Protein 4M0E (pdb70)

Solvent-accessible surface area: 37815 Å² total; per-residue (Å²): 186,39,78,48,20,71,7,90,8,173,15,13,123,1,88,4,61,124,25,179,16,86,47,26,61,0,0,0,2,12,4,0,9,4,3,21,37,4,75,38,109,72,11,2,54,56,20,81,91,66,105,108,44,112,35,60,33,69,0,38,75,38,70,12,0,1,44,4,61,63,26,90,66,36,112,68,30,108,1,5,69,38,48,13,29,53,100,130,43,22,18,42,1,2,30,0,3,0,2,2,2,60,84,56,16,146,76,102,14,26,0,0,0,0,0,0,4,24,5,0,44,15,3,0,4,3,5,90,10,4,29,0,58,10,0,0,56,38,14,140,0,0,0,0,0,0,4,0,4,0,3,0,7,0,3,2,1,0,9,84,14,209,37,0,35,5,5,2,0,0,44,0,0,29,21,0,0,64,26,0,56,89,9,0,67,38,0,8,2,28,36,110,19,0,1,0,0,0,7,10,0,0,0,0,0,0,0,0,0,13,19,0,111,82,0,71,67,26,14,70,20,0,0,1,0,0,0,1,0,9,2,52,4,0,32,16,43,88,57,50,6,88,91,22,0,63,55,0,1,129,58,13,46,7,80,154,127,36,72,107,19,0,50,10,0,57,96,61,86,11,70,45,0,5,85,55,6,80,120,0,26,61,54,158,23,5,8,36,18,8,9,2,0,0,28,42,46,123,12,0,79,66,58,0,75,36,32,2,74,88,21,112,20,140,56,4,23,0,0,0,1,6,3,97,37,5,1,2,38,17,0,11,73,43,7,47,40,21,26,36,103,85,99,3,99,2,53,32,73,57,0,75,48,1,0,88,25,0,1,6,114,28,59,100,31,0,5,72,3,0,14,11,57,22,4,55,34,47,65,43,114,46,54,41,110,6,25,74,14,0,13,46,0,0,2,2,22,0,0,7,0,8,1,12,57,3,0,12,85,2,20,68,29,23,9,93,0,5,0,1,15,0,30,19,61,4,68,57,26,49,3,30,144,25,0,18,4,0,14,3,6,1,0,10,0,0,0,0,7,0,29,33,92,95,95,126,24,59,75,110,2,65,109,3,0,90,59,0,0,92,20,1,0,14,0,1,88,86,0,46,0,32,67,111,210,148,54,71,58,2,30,53,10,62,54,52,44,20,54,24,0,1,0,28,64,110,93,13,64,55,67,87,9,10,95,14,81,12,7,4,4,17,34,134,6,6,61,89,5,90,101,109,168,56,81,47,26,60,8,90,8,175,16,14,125,0,64,4,45,121,23,166,15,77,51,23,45,0,1,0,0,13,6,0,10,5,3,31,38,4,76,42,108,90,12,2,46,61,21,64,76,66,111,96,48,114,34,45,39,82,0,48,84,33,67,11,0,2,41,4,60,62,27,92,67,35,109,68,32,104,1,5,65,39,46,14,31,54,98,127,48,21,23,41,0,2,28,0,2,0,2,0,7,46,95,55,29,147,74,99,14,27,0,0,0,0,0,0,3,26,4,0,41,14,4,0,4,3,5,89,10,4,25,0,63,10,0,0,37,40,14,131,0,0,0,0,0,0,4,0,5,0,3,1,7,0,3,3,0,0,18,82,13,207,51,0,34,5,6,2,0,0,44,0,0,29,23,0,1,66,27,0,56,89,7,0,64,38,0,10,2,28,38,110,17,0,0,0,0,0,7,8,0,0,0,0,0,0,0,0,0,11,17,1,110,80,0,72,66,26,14,70,19,0,0,0,0,0,0,1,0,25,3,53,4,0,31,16,39,100,56,53,6,80,92,21,0,20,60,0,0,96,68,13,34,0,34,113,95,31,90,14,66,85,31,79,112,1,0,49,20,0,48,96,60,85,12,74,49,0,5,83,51,7,84,109,0,28,59,54,156,23,4,6,35,18,9,8,3,0,0,22,38,46,120,11,0,79,68,60,3,80,33,32,2,50,88,20,113,17,140,56,4,23,0,0,1,1,6,2,94,36,5,1,2,37,15,1,11,73,43,6,50,38,22,26,36,103,87,94,4,99,1,50,33,74,56,0,72,48,0,0,90,24,1,1,8,114,27,57,100,31,0,6,70,0,0,17,10,62,26,4,54,35,51,67,44,114,46,53,39,110,6,22,76,13,0,11,47,0,0,2,2,23,0,0,7,0,9,0,11,37,3,1,12,86,2,22,71,36,24,10,94,1,4,0,0,17,0,30,19,61,4,72,61,24,47,3,28,144,25,0,18,4,0,12,3,6,1,0,10,0,1,0,0,7,0,33,30,98,94,85,126,20,63,74,110,1,70,105,2,0,82,58,0,0,92,23,1,0,5,0,0,83,68,0,41,0,23,61,143,119,204,41,71,88,3,30,57,9,64,54,51,42,21,56,25,0,1,0,30,62,117,91,15,68,67,68,89,8,10,98,14,90,27,7,4,0,17,34,134,5,6,62,96,4,89,105,102

Secondary structure (DSSP, 8-state):
--GGGEEEETTEEEE-EEE--TT--EEEEEEEE-B----GGGTTSPPPBPPP-SSEEE-BS--PEES-----SSTT-HHHHTTS--S-EES---EEEEEEESS--SSPEEEEEEE--STTT---TT-GGG-THHHHHHH--EEEEE----HHHHH---TT-SS--S-HHHHHHHHHHHHHHHHGGGGTEEEEEEEEEEETHHHHHHHHHHTSHHHHTT-SEEEEES--TTSTTT-EEHHHHHHHHHHHHHHTT----HHHHHHHHHHS-HHHHHHHGGGGSSS--SS--SS--EESSSSSSS-HHHHHHH---TT-EEEEEEETBTTHHHHTTTSTT--TTS-----HHHHHHHHHHHSTT--HHHHHHHHHHH--TTSTT-HHHHHHHHHHHHHIIIIIHHHHHHHHHHHHTT-EEEEEEE-PPPTT--S-GGG-SBTTTTHHHHTTGGG-TTS---HHHHHHHHHHHHHHHHHHHHS--PPSP-----PPB-TTT-EEEEESSSPPEEEE-SSHHHHHIIIIIHHHHHH-/--GGGEEEETTEEEE-EEEP-TT--EEEEEEEE-B----GGGTTSPPPBPPP-SSEEE-BS--PEES-----SSTT-HHHHTTS--S-EES---EEEEEEESSPPSS-EEEEEEE--STTT---TT-GGG-THHHHHHH--EEEEE----HHHHH---TT-SSS-S-HHHHHHHHHHHHHHHHGGGGTEEEEEEEEEEETHHHHHHHHHHTSHHHHTT-SEEEEES--TTSTTT-EEHHHHHHHHHHHHHHTT-STTSSS--HHHHHHHHTTS-HHHHHHHGGGGSSS--SS--SS--EE-SSSSSS-HHHHHHH---TT-EEEEEEETBTTHHHHTTTSTT--TTS-----HHHHHHHHHHHSTT--HHHHHHHHHHH--TTSTT-HHHHHHHHHHHHHIIIIIHHHHHHHHHHHHTT-EEEEEEE-PPPTT--S-GGG-SBTTTTHHHHTTGGG-TTS---HHHHHHHHHHHHHHHHHHHHS--S----SPP-PPB-TTT-EEEEESSSPPEEEE-SSHHHHHIIIIIHHHHHH-

B-factor: mean 28.61, std 13.62, range [10.46, 125.75]

Radius of gyration: 37.81 Å; Cα contacts (8 Å, |Δi|>4): 2576; chains: 2; bounding box: 56×80×126 Å

CATH classification: 3.40.50.1820

Nearest PDB structures (foldseek):
  4m0e-assembly1_A  TM=1.002E+00  e=0.000E+00  Homo sapiens
  6ntl-assembly1_B-2  TM=1.000E+00  e=0.000E+00  Homo sapiens
  6nto-assembly1_B-2  TM=1.001E+00  e=0.000E+00  Homo sapiens
  6cqt-assembly1_A  TM=9.991E-01  e=0.000E+00  Homo sapiens
  6cqy-assembly1_B-2  TM=9.995E-01  e=0.000E+00  Homo sapiens

GO terms:
  GO:0031594 neuromuscular junction (C, IDA)
  GO:0002076 osteoblast development (P, IEP)
  GO:0005518 collagen binding (F, IDA)
  GO:0005576 extracellular region (C, IDA)
  GO:0045202 synapse (C, IDA)
  GO:0048471 perinuclear region of cytoplasm (C, IDA)
  GO:0005794 Golgi apparatus (C, IDA)
  GO:0016020 membrane (C, IDA)
  GO:0016787 hydrolase activity (F, IDA)
  GO:0017171 serine hydrolase activity (F, IDA)
  GO:0042166 acetylcholine binding (F, IDA)
  GO:0003990 acetylcholinesterase activity (F, IDA)
  GO:0004104 cholinesterase activity (F, IDA)
  GO:0006581 acetylcholine catabolic process (P, IDA)
  GO:0007155 cell adhesion (P, IDA)
  GO:0032223 negative regulation of synaptic transmission, cholinergic (P, IC)
  GO:0042803 protein homodimerization activity (F, IPI)
  GO:0005886 plasma membrane (C, TAS)
  GO:0003990 acetylcholinesterase activity (F, TAS)
  GO:0006581 acetylcholine catabolic process (P, TAS)

Organism: Homo sapiens (NCBI:txid9606)

Sequence (1069 aa):
EDAELLVTVRGGRLRRGIRLKTPGGPVSAFLGIPFAEPPMGPRRFLPPEPKQQPWSGVVDATTFQSVCYQYVDTLYPGFEGTEMWNPNRELSEDCLYLNVWTTPYPRPTSPTPVLVWIYGGGFYSGASSLDVYDGRFLVQAERTVLLVSMNYRVGAFGFLALPGSREAPGNVGLLDQRLALQWVQENVAAFGGDPTSVTLFGESAGAASVGMHLLSPPSRGLFHRAVLQSGAPNGPWATVGMGEARRRATQQLAHHLVGCPPNDTELVACLRTRPAQVLVNHEWHVLPQESVFRFSFVPVVDGDFLSDTPEEALINAGDFHGLQVVLVGVVKDEGSYFLVYGAPGFSKDNESLISRAEFLAGVRVGVPQVSDLAAEAVVLHHYTDWLHPEDPARLREALSDVVGDHNVVCPVAQLLAGRLAAQGARVYAYVVFEHRASTLSWPLWMGVPHGYEIEFIFGIPLDPSRNYTAEEKIFAQRLMRYWANFARTGDPNEPRDAPQWPPYTAGAQQYVSSLDLRPLEVRRGLRAQACAFWNRFLPKLLSAEDAELLVTVRGGRLRGIRLKTPGGPVVSAFLGIPFAEPPMGPRRFLPPEPKQPWSGVVDATTFQSVCYQYVDTLYPGFEGTEMWNPNRELSEDCLYLNVWTPYPRPTSPTPVLVWIYGGGFYSGASSLDVYDGRFLVQAERTVLVSMNYRVGAFGFLALPGSREAPGNVGLLDQRLALQWVQENVAAFGGDPTSVTLFGESAGAASVGMHLLSPPSRGLFHHRAVLQSGAPNGPWATVGMGEARRRATQQLAHLVGCPPGGTGGNDTELLVACLRTRPAQVLVNHEWHVLPQESVFRFSFVPVVDGDFLSDTPEALINAGDFHGLQVVLVGVVKDEGSYFLVYGAPGFSKDNESLISRAEFLAGVRVGVPQVSDLAAEAVVLHHYTDWLHPEDPARLREALSDVVGDHNVVCPVAQLAGRLLAAQGARVYAYVFEHRASTLSWPLWMMGVPHGYEIEFIFGIPLDPSRNYTAEEKIFAQRLMRYWANFARTGDPNEPPKAPQWPPYTAGAQQYVSSLDLRPLEVRRGLRAQACAFWNRFLPKLLSA

InterPro domains:
  IPR000997 Cholinesterase [PR00878] (105-119)
  IPR000997 Cholinesterase [PR00878] (150-179)
  IPR000997 Cholinesterase [PR00878] (366-374)
  IPR000997 Cholinesterase [PR00878] (432-440)
  IPR000997 Cholinesterase [PR00878] (470-477)
  IPR000997 Cholinesterase [PR00878] (478-490)
  IPR002018 Carboxylesterase, type B [PF00135] (39-563)
  IPR014788 Acetylcholinesterase, tetramerisation domain [PF08674] (578-611)
  IPR019819 Carboxylesterase type B, conserved site [PS00941] (125-135)
  IPR019826 Carboxylesterase type B, active site [PS00122] (221-236)
  IPR029058 Alpha/Beta hydrolase fold [G3DSA:3.40.50.1820] (33-574)
  IPR029058 Alpha/Beta hydrolase fold [SSF53474] (38-570)
  IPR050654 Acetylcholinesterase-related enzymes [PTHR43918] (31-611)

Structure (mmCIF, N/CA/C/O backbone):
data_4M0E
#
_entry.id   4M0E
#
_cell.length_a   105.063
_cell.length_b   105.063
_cell.length_c   323.587
_cell.angle_alpha   90.000
_cell.angle_beta   90.000
_cell.angle_gamma   120.000
#
_symmetry.space_group_name_H-M   'P 31 2 1'
#
loop_
_entity.id
_entity.type
_entity.pdbx_description
1 polymer Acetylcholinesterase
2 branched 2-acetamido-2-deoxy-beta-D-glucopyranose-(1-4)-[alpha-L-fucopyranose-(1-6)]2-acetamido-2-deoxy-beta-D-glucopyranose
3 non-polymer 'Dihydrotanshinone I'
4 non-polymer 1,2-ETHANEDIOL
5 non-polymer 2-acetamido-2-deoxy-beta-D-glucopyranose
6 non-polymer 'NITRATE ION'
7 water water
#
loop_
_atom_site.group_PDB
_atom_site.id
_atom_site.type_symbol
_atom_site.label_atom_id
_atom_site.label_alt_id
_atom_site.label_comp_id
_atom_site.label_asym_id
_atom_site.label_entity_id
_atom_site.label_seq_id
_atom_site.pdbx_PDB_ins_code
_atom_site.Cartn_x
_atom_site.Cartn_y
_atom_site.Cartn_z
_atom_site.occupancy
_atom_site.B_iso_or_equiv
_atom_site.auth_seq_id
_atom_site.auth_comp_id
_atom_site.auth_asym_id
_atom_site.auth_atom_id
_atom_site.pdbx_PDB_model_num
ATOM 1 N N . GLU A 1 3 ? 1.309 -35.022 69.612 1.00 92.01 4 GLU A N 1
ATOM 2 C CA . GLU A 1 3 ? 1.467 -34.476 68.267 1.00 84.85 4 GLU A CA 1
ATOM 3 C C . GLU A 1 3 ? 2.750 -34.992 67.601 1.00 69.95 4 GLU A C 1
ATOM 4 O O . GLU A 1 3 ? 3.798 -35.103 68.247 1.00 78.23 4 GLU A O 1
ATOM 10 N N . ASP A 1 4 ? 2.655 -35.307 66.311 1.00 53.92 5 ASP A N 1
ATOM 11 C CA . ASP A 1 4 ? 3.767 -35.898 65.565 1.00 43.82 5 ASP A CA 1
ATOM 12 C C . ASP A 1 4 ? 4.367 -34.899 64.565 1.00 49.84 5 ASP A C 1
ATOM 13 O O . ASP A 1 4 ? 3.737 -34.571 63.565 1.00 39.87 5 ASP A O 1
ATOM 18 N N . ALA A 1 5 ? 5.603 -34.469 64.827 1.00 37.94 6 ALA A N 1
ATOM 19 C CA . ALA A 1 5 ? 6.274 -33.407 64.076 1.00 44.04 6 ALA A CA 1
ATOM 20 C C . ALA A 1 5 ? 6.583 -33.790 62.640 1.00 52.40 6 ALA A C 1
ATOM 21 O O . ALA A 1 5 ? 6.797 -32.921 61.809 1.00 41.38 6 ALA A O 1
ATOM 23 N N . GLU A 1 6 ? 6.664 -35.090 62.368 1.00 35.82 7 GLU A N 1
ATOM 24 C CA . GLU A 1 6 ? 6.896 -35.579 61.025 1.00 40.88 7 GLU A CA 1
ATOM 25 C C . GLU A 1 6 ? 5.754 -35.181 60.074 1.00 32.69 7 GLU A C 1
ATOM 26 O O . GLU A 1 6 ? 5.934 -35.075 58.869 1.00 31.25 7 GLU A O 1
ATOM 32 N N . LEU A 1 7 ? 4.588 -34.934 60.656 1.00 28.90 8 LEU A N 1
ATOM 33 C CA . LEU A 1 7 ? 3.378 -34.679 59.927 1.00 26.05 8 LEU A CA 1
ATOM 34 C C . LEU A 1 7 ? 3.038 -33.200 59.898 1.00 28.76 8 LEU A C 1
ATOM 35 O O . LEU A 1 7 ? 1.933 -32.837 59.522 1.00 26.62 8 LEU A O 1
ATOM 40 N N . LEU A 1 8 ? 3.957 -32.351 60.350 1.00 25.15 9 LEU A N 1
ATOM 41 C CA . LEU A 1 8 ? 3.711 -30.913 60.315 1.00 25.73 9 LEU A CA 1
ATOM 42 C C . LEU A 1 8 ? 4.738 -30.332 59.382 1.00 29.02 9 LEU A C 1
ATOM 43 O O . LEU A 1 8 ? 5.930 -30.595 59.517 1.00 34.80 9 LEU A O 1
ATOM 48 N N . VAL A 1 9 ? 4.262 -29.592 58.387 1.00 29.10 10 VAL A N 1
ATOM 49 C CA . VAL A 1 9 ? 5.134 -29.007 57.378 1.00 22.86 10 VAL A CA 1
ATOM 50 C C . VAL A 1 9 ? 4.652 -27.596 57.123 1.00 21.71 10 VAL A C 1
ATOM 51 O O . VAL A 1 9 ? 3.439 -27.306 57.149 1.00 26.53 10 VAL A O 1
ATOM 55 N N . THR A 1 10 ? 5.605 -26.712 56.880 1.00 24.20 11 THR A N 1
ATOM 56 C CA . THR A 1 10 ? 5.270 -25.347 56.517 1.00 23.92 11 THR A CA 1
ATOM 57 C C . THR A 1 10 ? 5.668 -25.166 55.076 1.00 22.04 11 THR A C 1
ATOM 58 O O . THR A 1 10 ? 6.784 -25.488 54.691 1.00 24.56 11 THR A O 1
ATOM 62 N N . VAL A 1 11 ? 4.732 -24.716 54.254 1.00 23.34 12 VAL A N 1
ATOM 63 C CA . VAL A 1 11 ? 5.073 -24.431 52.868 1.00 24.56 12 VAL A CA 1
ATOM 64 C C . VAL A 1 11 ? 4.924 -22.933 52.717 1.00 28.27 12 VAL A C 1
ATOM 65 O O . VAL A 1 11 ? 4.580 -22.264 53.678 1.00 28.01 12 VAL A O 1
ATOM 69 N N . ARG A 1 12 ? 5.131 -22.409 51.521 1.00 23.26 13 ARG A N 1
ATOM 70 C CA . ARG A 1 12 ? 5.097 -20.960 51.364 1.00 32.79 13 ARG A CA 1
ATOM 71 C C . ARG A 1 12 ? 3.786 -20.320 51.781 1.00 32.20 13 ARG A C 1
ATOM 72 O O . ARG A 1 12 ? 3.787 -19.244 52.367 1.00 33.45 13 ARG A O 1
ATOM 80 N N . GLY A 1 13 ? 2.662 -20.971 51.496 1.00 24.43 14 GLY A N 1
ATOM 81 C CA . GLY A 1 13 ? 1.379 -20.386 51.840 1.00 20.67 14 GLY A CA 1
ATOM 82 C C . GLY A 1 13 ? 1.007 -20.536 53.308 1.00 26.21 14 GLY A C 1
ATOM 83 O O . GLY A 1 13 ? 0.048 -19.917 53.780 1.00 26.83 14 GLY A O 1
ATOM 84 N N . GLY A 1 14 ? 1.739 -21.369 54.045 1.00 24.92 15 GLY A N 1
ATOM 85 C CA . GLY A 1 14 ? 1.337 -21.637 55.414 1.00 26.33 15 GLY A CA 1
ATOM 86 C C . GLY A 1 14 ? 1.586 -23.052 55.882 1.00 23.32 15 GLY A C 1
ATOM 87 O O . GLY A 1 14 ? 2.332 -23.799 55.257 1.00 26.38 15 GLY A O 1
ATOM 88 N N . ARG A 1 15 ? 0.943 -23.398 56.994 1.00 23.80 16 ARG A N 1
ATOM 89 C CA . ARG A 1 15 ? 1.176 -24.637 57.698 1.00 25.60 16 ARG A CA 1
ATOM 90 C C . ARG A 1 15 ? 0.192 -25.733 57.312 1.00 27.33 16 ARG A C 1
ATOM 91 O O . ARG A 1 15 ? -1.006 -25.467 57.119 1.00 24.63 16 ARG A O 1
ATOM 99 N N . LEU A 1 16 ? 0.701 -26.965 57.277 1.00 21.58 17 LEU A N 1
ATOM 100 C CA . LEU A 1 16 ? -0.099 -28.150 56.945 1.00 24.44 17 LEU A CA 1
ATOM 101 C C . LEU A 1 16 ? 0.096 -29.261 57.966 1.00 27.13 17 LEU A C 1
ATOM 102 O O . LEU A 1 16 ? 1.182 -29.412 58.531 1.00 27.78 17 LEU A O 1
ATOM 107 N N A ARG A 1 17 ? -0.950 -30.065 58.139 0.46 21.95 18 ARG A N 1
ATOM 108 N N B ARG A 1 17 ? -0.945 -30.058 58.173 0.54 21.92 18 ARG A N 1
ATOM 109 C CA A ARG A 1 17 ? -0.917 -31.280 58.948 0.46 24.48 18 ARG A CA 1
ATOM 110 C CA B ARG A 1 17 ? -0.828 -31.284 58.957 0.54 24.37 18 ARG A CA 1
ATOM 111 C C A ARG A 1 17 ? -1.222 -32.515 58.079 0.46 26.51 18 ARG A C 1
ATOM 112 C C B ARG A 1 17 ? -1.205 -32.508 58.106 0.54 26.54 18 ARG A C 1
ATOM 113 O O A ARG A 1 17 ? -2.306 -32.621 57.508 0.46 27.88 18 ARG A O 1
ATOM 114 O O B ARG A 1 17 ? -2.316 -32.601 57.587 0.54 27.91 18 ARG A O 1
ATOM 129 N N . GLY A 1 18 ? -0.275 -33.443 57.975 1.00 21.51 19 GLY A N 1
ATOM 130 C CA . GLY A 1 18 ? -0.492 -34.648 57.194 1.00 24.45 19 GLY A CA 1
ATOM 131 C C . GLY A 1 18 ? -0.898 -35.852 58.027 1.00 30.91 19 GLY A C 1
ATOM 132 O O . GLY A 1 18 ? -1.323 -35.713 59.162 1.00 25.65 19 GLY A O 1
ATOM 133 N N . ILE A 1 19 ? -0.768 -37.040 57.454 1.00 26.71 20 ILE A N 1
ATOM 134 C CA . ILE A 1 19 ? -1.220 -38.260 58.100 1.00 22.77 20 ILE A CA 1
ATOM 135 C C . ILE A 1 19 ? -0.211 -39.367 57.842 1.00 24.78 20 ILE A C 1
ATOM 136 O O . ILE A 1 19 ? 0.400 -39.413 56.785 1.00 24.89 20 ILE A O 1
ATOM 141 N N . ARG A 1 20 ? -0.014 -40.245 58.822 1.00 24.29 21 ARG A N 1
ATOM 142 C CA . ARG A 1 20 ? 0.900 -41.376 58.678 1.00 24.62 21 ARG A CA 1
ATOM 143 C C . ARG A 1 20 ? 0.070 -42.522 58.104 1.00 22.62 21 ARG A C 1
ATOM 144 O O . ARG A 1 20 ? -1.002 -42.806 58.615 1.00 27.05 21 ARG A O 1
ATOM 152 N N . LEU A 1 21 ? 0.544 -43.144 57.029 1.00 26.11 22 LEU A N 1
ATOM 153 C CA . LEU A 1 21 ? -0.166 -44.248 56.393 1.00 26.99 22 LEU A CA 1
ATOM 154 C C . LEU A 1 21 ? 0.616 -45.538 56.600 1.00 32.61 22 LEU A C 1
ATOM 155 O O . LEU A 1 21 ? 1.840 -45.507 56.650 1.00 33.71 22 LEU A O 1
ATOM 160 N N . LYS A 1 22 ? -0.085 -46.668 56.691 1.00 27.57 23 LYS A N 1
ATOM 161 C CA . LYS A 1 22 ? 0.558 -47.983 56.762 1.00 25.80 23 LYS A CA 1
ATOM 162 C C . LYS A 1 22 ? 0.774 -48.613 55.385 1.00 23.48 23 LYS A C 1
ATOM 163 O O . LYS A 1 22 ? -0.027 -48.452 54.490 1.00 24.14 23 LYS A O 1
ATOM 169 N N . THR A 1 23 ? 1.836 -49.385 55.241 1.00 22.10 24 THR A N 1
ATOM 170 C CA . THR A 1 23 ? 1.982 -50.255 54.087 1.00 23.86 24 THR A CA 1
ATOM 171 C C . THR A 1 23 ? 2.606 -51.528 54.644 1.00 25.94 24 THR A C 1
ATOM 172 O O . THR A 1 23 ? 3.189 -51.505 55.736 1.00 24.11 24 THR A O 1
ATOM 176 N N . PRO A 1 24 ? 2.532 -52.629 53.887 1.00 26.14 25 PRO A N 1
ATOM 177 C CA . PRO A 1 24 ? 3.180 -53.877 54.322 1.00 27.94 25 PRO A CA 1
ATOM 178 C C . PRO A 1 24 ? 4.676 -53.718 54.525 1.00 29.66 25 PRO A C 1
ATOM 179 O O . PRO A 1 24 ? 5.272 -54.525 55.228 1.00 31.47 25 PRO A O 1
ATOM 183 N N . GLY A 1 25 ? 5.276 -52.684 53.935 1.00 21.62 26 GLY A N 1
ATOM 184 C CA . GLY A 1 25 ? 6.697 -52.439 54.098 1.00 20.42 26 GLY A CA 1
ATOM 185 C C . GLY A 1 25 ? 7.055 -51.413 55.173 1.00 20.44 26 GLY A C 1
ATOM 186 O O . GLY A 1 25 ? 8.217 -51.095 55.343 1.00 22.45 26 GLY A O 1
ATOM 187 N N . GLY A 1 26 ? 6.058 -50.883 55.876 1.00 19.34 27 GLY A N 1
ATOM 188 C CA . GLY A 1 26 ? 6.291 -49.844 56.865 1.00 17.27 27 GLY A CA 1
ATOM 189 C C . GLY A 1 26 ? 5.570 -48.544 56.529 1.00 26.99 27 GLY A C 1
ATOM 190 O O . GLY A 1 26 ? 4.880 -48.437 55.512 1.00 30.14 27 GLY A O 1
ATOM 191 N N . PRO A 1 27 ? 5.709 -47.537 57.390 1.00 24.87 28 PRO A N 1
ATOM 192 C CA . PRO A 1 27 ? 4.871 -46.354 57.187 1.00 22.86 28 PRO A CA 1
ATOM 193 C C . PRO A 1 27 ? 5.390 -45.390 56.128 1.00 20.04 28 PRO A C 1
ATOM 194 O O . PRO A 1 27 ? 6.536 -45.433 55.672 1.00 20.77 28 PRO A O 1
ATOM 198 N N . VAL A 1 28 ? 4.502 -44.481 55.776 1.00 17.05 29 VAL A N 1
ATOM 199 C CA . VAL A 1 28 ? 4.788 -43.443 54.824 1.00 18.89 29 VAL A CA 1
ATOM 200 C C . VAL A 1 28 ? 4.069 -42.203 55.351 1.00 20.47 29 VAL A C 1
ATOM 201 O O . VAL A 1 28 ? 3.052 -42.326 56.068 1.00 24.08 29 VAL A O 1
ATOM 205 N N . SER A 1 29 ? 4.578 -41.010 55.028 1.00 20.08 30 SER A N 1
ATOM 206 C CA . SER A 1 29 ? 3.880 -39.779 55.402 1.00 23.40 30 SER A CA 1
ATOM 207 C C . SER A 1 29 ? 3.070 -39.274 54.203 1.00 22.95 30 SER A C 1
ATOM 208 O O . SER A 1 29 ? 3.560 -39.312 53.090 1.00 25.90 30 SER A O 1
ATOM 211 N N . ALA A 1 30 ? 1.866 -38.765 54.435 1.00 26.25 31 ALA A N 1
ATOM 212 C CA . ALA A 1 30 ? 1.071 -38.256 53.333 1.00 28.40 31 ALA A CA 1
ATOM 213 C C . ALA A 1 30 ? 0.451 -36.922 53.681 1.00 25.32 31 ALA A C 1
ATOM 214 O O . ALA A 1 30 ? -0.041 -36.714 54.794 1.00 19.75 31 ALA A O 1
ATOM 216 N N . PHE A 1 31 ? 0.461 -36.025 52.701 1.00 18.05 32 PHE A N 1
ATOM 217 C CA . PHE A 1 31 ? -0.193 -34.742 52.821 1.00 18.92 32 PHE A CA 1
ATOM 218 C C . PHE A 1 31 ? -1.157 -34.634 51.667 1.00 20.90 32 PHE A C 1
ATOM 219 O O . PHE A 1 31 ? -0.739 -34.387 50.520 1.00 20.75 32 PHE A O 1
ATOM 227 N N . LEU A 1 32 ? -2.437 -34.828 51.965 1.00 19.93 33 LEU A N 1
ATOM 228 C CA . LEU A 1 32 ? -3.447 -34.958 50.923 1.00 23.11 33 LEU A CA 1
ATOM 229 C C . LEU A 1 32 ? -4.322 -33.740 50.925 1.00 24.93 33 LEU A C 1
ATOM 230 O O . LEU A 1 32 ? -4.679 -33.254 51.993 1.00 19.58 33 LEU A O 1
ATOM 235 N N . GLY A 1 33 ? -4.701 -33.246 49.746 1.00 15.67 34 GLY A N 1
ATOM 236 C CA . GLY A 1 33 ? -5.644 -32.138 49.704 1.00 13.88 34 GLY A CA 1
ATOM 237 C C . GLY A 1 33 ? -5.034 -30.774 50.050 1.00 18.80 34 GLY A C 1
ATOM 238 O O . GLY A 1 33 ? -5.671 -29.921 50.660 1.00 20.80 34 GLY A O 1
ATOM 239 N N . ILE A 1 34 ? -3.799 -30.567 49.633 1.00 16.29 35 ILE A N 1
ATOM 240 C CA . ILE A 1 34 ? -3.136 -29.277 49.745 1.00 17.60 35 ILE A CA 1
ATOM 241 C C . ILE A 1 34 ? -3.591 -28.312 48.667 1.00 18.47 35 ILE A C 1
ATOM 242 O O . ILE A 1 34 ? -3.395 -28.563 47.473 1.00 19.99 35 ILE A O 1
ATOM 247 N N . PRO A 1 35 ? -4.192 -27.190 49.073 1.00 19.91 36 PRO A N 1
ATOM 248 C CA . PRO A 1 35 ? -4.644 -26.204 48.078 1.00 20.50 36 PRO A CA 1
ATOM 249 C C . PRO A 1 35 ? -3.487 -25.565 47.302 1.00 20.70 36 PRO A C 1
ATOM 250 O O . PRO A 1 35 ? -2.564 -25.082 47.940 1.00 22.09 36 PRO A O 1
ATOM 254 N N . PHE A 1 36 ? -3.512 -25.573 45.959 1.00 18.37 37 PHE A N 1
ATOM 255 C CA . PHE A 1 36 ? -2.432 -24.932 45.206 1.00 20.15 37 PHE A CA 1
ATOM 256 C C . PHE A 1 36 ? -2.907 -23.759 44.338 1.00 17.33 37 PHE A C 1
ATOM 257 O O . PHE A 1 36 ? -2.099 -23.027 43.818 1.00 19.08 37 PHE A O 1
ATOM 265 N N . ALA A 1 37 ? -4.217 -23.578 44.211 1.00 21.87 38 ALA A N 1
ATOM 266 C CA . ALA A 1 37 ? -4.786 -22.463 43.459 1.00 21.79 38 ALA A CA 1
ATOM 267 C C . ALA A 1 37 ? -5.984 -21.945 44.233 1.00 22.77 38 ALA A C 1
ATOM 268 O O . ALA A 1 37 ? -6.527 -22.666 45.071 1.00 19.23 38 ALA A O 1
ATOM 270 N N . GLU A 1 38 ? -6.401 -20.711 43.950 1.00 17.85 39 GLU A N 1
ATOM 271 C CA . GLU A 1 38 ? -7.729 -20.260 44.377 1.00 22.49 39 GLU A CA 1
ATOM 272 C C . GLU A 1 38 ? -8.794 -21.074 43.630 1.00 23.99 39 GLU A C 1
ATOM 273 O O . GLU A 1 38 ? -8.620 -21.390 42.447 1.00 22.05 39 GLU A O 1
ATOM 279 N N . PRO A 1 39 ? -9.893 -21.403 44.314 1.00 27.50 40 PRO A N 1
ATOM 280 C CA . PRO A 1 39 ? -10.978 -22.178 43.708 1.00 19.94 40 PRO A CA 1
ATOM 281 C C . PRO A 1 39 ? -11.452 -21.574 42.389 1.00 23.45 40 PRO A C 1
ATOM 282 O O . PRO A 1 39 ? -11.892 -20.437 42.336 1.00 26.74 40 PRO A O 1
ATOM 286 N N . PRO A 1 40 ? -11.331 -22.335 41.304 1.00 23.41 41 PRO A N 1
ATOM 287 C CA . PRO A 1 40 ? -11.610 -21.772 39.979 1.00 22.91 41 PRO A CA 1
ATOM 288 C C . PRO A 1 40 ? -13.118 -21.757 39.713 1.00 27.92 41 PRO A C 1
ATOM 289 O O . PRO A 1 40 ? -13.592 -22.472 38.829 1.00 30.97 41 PRO A O 1
ATOM 293 N N . MET A 1 41 ? -13.873 -20.979 40.479 1.00 26.82 42 MET A N 1
ATOM 294 C CA . MET A 1 41 ? -15.324 -21.019 40.332 1.00 34.73 42 MET A CA 1
ATOM 295 C C . MET A 1 41 ? -15.949 -19.637 40.273 1.00 26.68 42 MET A C 1
ATOM 296 O O . MET A 1 41 ? -15.259 -18.628 40.431 1.00 28.80 42 MET A O 1
ATOM 301 N N . GLY A 1 42 ? -17.253 -19.594 40.016 1.00 25.88 43 GLY A N 1
ATOM 302 C CA . GLY A 1 42 ? -17.924 -18.327 39.761 1.00 23.88 43 GLY A CA 1
ATOM 303 C C . GLY A 1 42 ? -17.298 -17.577 38.598 1.00 28.23 43 GLY A C 1
ATOM 304 O O . GLY A 1 42 ? -17.195 -18.102 37.485 1.00 31.70 43 GLY A O 1
ATOM 305 N N . PRO A 1 43 ? -16.845 -16.338 38.850 1.00 28.38 44 PRO A N 1
ATOM 306 C CA . PRO A 1 43 ? -16.163 -15.537 37.827 1.00 29.29 44 PRO A CA 1
ATOM 307 C C . PRO A 1 43 ? -14.837 -16.149 37.360 1.00 24.59 44 PRO A C 1
ATOM 308 O O . PRO A 1 43 ? -14.357 -15.809 36.276 1.00 29.82 44 PRO A O 1
ATOM 312 N N . ARG A 1 44 ? -14.260 -17.047 38.152 1.00 22.98 45 ARG A N 1
ATOM 313 C CA . ARG A 1 44 ? -13.000 -17.685 37.757 1.00 24.64 45 ARG A CA 1
ATOM 314 C C . ARG A 1 44 ? -13.165 -18.957 36.910 1.00 26.63 45 ARG A C 1
ATOM 315 O O . ARG A 1 44 ? -12.168 -19.528 36.455 1.00 21.99 45 ARG A O 1
ATOM 323 N N . ARG A 1 45 ? -14.398 -19.412 36.697 1.00 20.58 46 ARG A N 1
ATOM 324 C CA . ARG A 1 45 ? -14.604 -20.536 35.762 1.00 24.93 46 ARG A CA 1
ATOM 325 C C . ARG A 1 45 ? -14.082 -20.176 34.361 1.00 20.61 46 ARG A C 1
ATOM 326 O O . ARG A 1 45 ? -14.277 -19.053 33.889 1.00 24.16 46 ARG A O 1
ATOM 334 N N . PHE A 1 46 ? -13.391 -21.129 33.726 1.00 19.16 47 PHE A N 1
ATOM 335 C CA . PHE A 1 46 ? -12.719 -20.974 32.419 1.00 17.22 47 PHE A CA 1
ATOM 336 C C . PHE A 1 46 ? -11.437 -20.128 32.413 1.00 20.97 47 PHE A C 1
ATOM 337 O O . PHE A 1 46 ? -10.761 -20.050 31.379 1.00 20.49 47 PHE A O 1
ATOM 345 N N . LEU A 1 47 ? -11.129 -19.477 33.528 1.00 19.85 48 LEU A N 1
ATOM 346 C CA . LEU A 1 47 ? -9.918 -18.664 33.624 1.00 22.13 48 LEU A CA 1
ATOM 347 C C . LEU A 1 47 ? -8.701 -19.467 34.078 1.00 19.01 48 LEU A C 1
ATOM 348 O O . LEU A 1 47 ? -8.852 -20.472 34.786 1.00 20.12 48 LEU A O 1
ATOM 353 N N . PRO A 1 48 ? -7.485 -19.014 33.683 1.00 24.23 49 PRO A N 1
ATOM 354 C CA . PRO A 1 48 ? -6.244 -19.604 34.194 1.00 18.86 49 PRO A CA 1
ATOM 355 C C . PRO A 1 48 ? -6.276 -19.604 35.714 1.00 24.39 49 PRO A C 1
ATOM 356 O O . PRO A 1 48 ? -6.938 -18.758 36.331 1.00 20.60 49 PRO A O 1
ATOM 360 N N . PRO A 1 49 ? -5.608 -20.584 36.332 1.00 18.81 50 PRO A N 1
ATOM 361 C CA . PRO A 1 49 ? -5.645 -20.673 37.800 1.00 17.24 50 PRO A CA 1
ATOM 362 C C . PRO A 1 49 ? -4.840 -19.528 38.448 1.00 23.58 50 PRO A C 1
ATOM 363 O O . PRO A 1 49 ? -3.825 -19.129 37.905 1.00 24.55 50 PRO A O 1
ATOM 367 N N . GLU A 1 50 ? -5.299 -19.010 39.578 1.00 25.52 51 GLU A N 1
ATOM 368 C CA . GLU A 1 50 ? -4.500 -18.071 40.353 1.00 32.34 51 GLU A CA 1
ATOM 369 C C . GLU A 1 50 ? -3.869 -18.826 41.517 1.00 23.24 51 GLU A C 1
ATOM 370 O O . GLU A 1 50 ? -4.513 -19.670 42.103 1.00 24.15 51 GLU A O 1
ATOM 376 N N . PRO A 1 51 ? -2.614 -18.510 41.857 1.00 25.48 52 PRO A N 1
ATOM 377 C CA . PRO A 1 51 ? -1.939 -19.135 43.002 1.00 23.78 52 PRO A CA 1
ATOM 378 C C . PRO A 1 51 ? -2.758 -18.985 44.290 1.00 22.24 52 PRO A C 1
ATOM 379 O O . PRO A 1 51 ? -3.399 -17.958 44.492 1.00 22.32 52 PRO A O 1
ATOM 383 N N . LYS A 1 52 ? -2.762 -20.017 45.129 1.00 20.41 53 LYS A N 1
ATOM 384 C CA . LYS A 1 52 ? -3.523 -19.983 46.369 1.00 23.99 53 LYS A CA 1
ATOM 385 C C . LYS A 1 52 ? -2.909 -18.912 47.263 1.00 30.40 53 LYS A C 1
ATOM 386 O O . LYS A 1 52 ? -1.698 -18.860 47.424 1.00 26.14 53 LYS A O 1
ATOM 392 N N A GLN A 1 53 ? -3.758 -18.067 47.832 0.48 26.13 54 GLN A N 1
ATOM 393 N N B GLN A 1 53 ? -3.742 -18.046 47.823 0.52 26.12 54 GLN A N 1
ATOM 394 C CA A GLN A 1 53 ? -3.316 -17.053 48.783 0.48 30.64 54 GLN A CA 1
ATOM 395 C CA B GLN A 1 53 ? -3.258 -17.010 48.734 0.52 30.62 54 GLN A CA 1
ATOM 396 C C A GLN A 1 53 ? -2.880 -17.718 50.088 0.48 27.55 54 GLN A C 1
ATOM 397 C C B GLN A 1 53 ? -2.953 -17.614 50.105 0.52 27.56 54 GLN A C 1
ATOM 398 O O A GLN A 1 53 ? -3.408 -18.758 50.462 0.48 23.88 54 GLN A O 1
ATOM 399 O O B GLN A 1 53 ? -3.661 -18.508 50.550 0.52 23.97 54 GLN A O 1
ATOM 410 N N . PRO A 1 54 ? -1.889 -17.130 50.768 1.00 28.21 55 PRO A N 1
ATOM 411 C CA . PRO A 1 54 ? -1.440 -17.649 52.065 1.00 30.08 55 PRO A CA 1
ATOM 412 C C . PRO A 1 54 ? -2.563 -17.724 53.091 1.00 28.24 55 PRO A C 1
ATOM 413 O O . PRO A 1 54 ? -3.502 -16.922 53.062 1.00 29.11 55 PRO A O 1
ATOM 417 N N . TRP A 1 55 ? -2.474 -18.700 53.984 1.00 28.52 56 TRP A N 1
ATOM 418 C CA . TRP A 1 55 ? -3.515 -18.881 54.982 1.00 29.25 56 TRP A CA 1
ATOM 419 C C . TRP A 1 55 ? -2.908 -18.845 56.390 1.00 32.51 56 TRP A C 1
ATOM 420 O O . TRP A 1 55 ? -1.702 -19.093 56.602 1.00 27.23 56 TRP A O 1
ATOM 431 N N . SER A 1 56 ? -3.749 -18.538 57.363 1.00 28.28 57 SER A N 1
ATOM 432 C CA . SER A 1 56 ? -3.288 -18.596 58.741 1.00 41.05 57 SER A CA 1
ATOM 433 C C . SER A 1 56 ? -3.810 -19.911 59.296 1.00 35.31 57 SER A C 1
ATOM 434 O O . SER A 1 56 ? -4.705 -20.529 58.701 1.00 43.44 57 SER A O 1
ATOM 437 N N . GLY A 1 57 ? -3.245 -20.362 60.404 1.00 39.79 58 GLY A N 1
ATOM 438 C CA . GLY A 1 57 ? -3.658 -21.637 60.961 1.00 37.71 58 GLY A CA 1
ATOM 439 C C . GLY A 1 57 ? -3.084 -22.812 60.183 1.00 34.05 58 GLY A C 1
ATOM 440 O O . GLY A 1 57 ? -2.162 -22.664 59.378 1.00 36.24 58 GLY A O 1
ATOM 441 N N . VAL A 1 58 ? -3.625 -23.992 60.439 1.00 37.68 59 VAL A N 1
ATOM 442 C CA . VAL A 1 58 ? -3.067 -25.206 59.871 1.00 31.85 59 VAL A CA 1
ATOM 443 C C . VAL A 1 58 ? -4.110 -25.837 58.946 1.00 37.56 59 VAL A C 1
ATOM 444 O O . VAL A 1 58 ? -5.242 -26.101 59.359 1.00 32.65 59 VAL A O 1
ATOM 448 N N . VAL A 1 59 ? -3.748 -26.021 57.680 1.00 31.29 60 VAL A N 1
ATOM 449 C CA . VAL A 1 59 ? -4.611 -26.750 56.761 1.00 28.14 60 VAL A CA 1
ATOM 450 C C . VAL A 1 59 ? -4.559 -28.243 57.116 1.00 26.57 60 VAL A C 1
ATOM 451 O O . VAL A 1 59 ? -3.487 -28.816 57.312 1.00 24.58 60 VAL A O 1
ATOM 455 N N . ASP A 1 60 ? -5.730 -28.848 57.239 1.00 26.40 61 ASP A N 1
ATOM 456 C CA . ASP A 1 60 ? -5.856 -30.280 57.471 1.00 31.78 61 ASP A CA 1
ATOM 457 C C . ASP A 1 60 ? -5.560 -31.007 56.160 1.00 26.68 61 ASP A C 1
ATOM 458 O O . ASP A 1 60 ? -6.376 -30.977 55.249 1.00 28.85 61 ASP A O 1
ATOM 463 N N . ALA A 1 61 ? -4.387 -31.619 56.046 1.00 22.42 62 ALA A N 1
ATOM 464 C CA . ALA A 1 61 ? -4.038 -32.307 54.807 1.00 22.45 62 ALA A CA 1
ATOM 465 C C . ALA A 1 61 ? -4.067 -33.802 55.033 1.00 19.18 62 ALA A C 1
ATOM 466 O O . ALA A 1 61 ? -3.095 -34.477 54.746 1.00 20.80 62 ALA A O 1
ATOM 468 N N . THR A 1 62 ? -5.163 -34.323 55.585 1.00 21.16 63 THR A N 1
ATOM 469 C CA . THR A 1 62 ? -5.174 -35.730 55.998 1.00 23.85 63 THR A CA 1
ATOM 470 C C . THR A 1 62 ? -6.115 -36.573 55.137 1.00 28.22 63 THR A C 1
ATOM 471 O O . THR A 1 62 ? -6.238 -37.780 55.346 1.00 23.45 63 THR A O 1
ATOM 475 N N . THR A 1 63 ? -6.777 -35.943 54.173 1.00 24.22 64 THR A N 1
ATOM 476 C CA . THR A 1 63 ? -7.730 -36.665 53.344 1.00 22.40 64 THR A CA 1
ATOM 477 C C . THR A 1 63 ? -7.800 -36.049 51.929 1.00 21.96 64 THR A C 1
ATOM 478 O O . THR A 1 63 ? -7.532 -34.853 51.757 1.00 19.78 64 THR A O 1
ATOM 482 N N . PHE A 1 64 ? -8.131 -36.856 50.917 1.00 18.33 65 PHE A N 1
ATOM 483 C CA . PHE A 1 64 ? -8.247 -36.318 49.570 1.00 20.25 65 PHE A CA 1
ATOM 484 C C . PHE A 1 64 ? -9.323 -35.250 49.505 1.00 20.59 65 PHE A C 1
ATOM 485 O O . PHE A 1 64 ? -10.331 -35.316 50.192 1.00 23.60 65 PHE A O 1
ATOM 493 N N . GLN A 1 65 ? -9.110 -34.270 48.651 1.00 17.81 66 GLN A N 1
ATOM 494 C CA . GLN A 1 65 ? -10.119 -33.270 48.417 1.00 21.48 66 GLN A CA 1
ATOM 495 C C . GLN A 1 65 ? -11.037 -33.693 47.255 1.00 21.30 66 GLN A C 1
ATOM 496 O O . GLN A 1 65 ? -10.882 -34.779 46.703 1.00 17.84 66 GLN A O 1
ATOM 502 N N . SER A 1 66 ? -11.969 -32.816 46.894 1.00 16.29 67 SER A N 1
ATOM 503 C CA . SER A 1 66 ? -13.000 -33.084 45.906 1.00 22.62 67 SER A CA 1
ATOM 504 C C . SER A 1 66 ? -12.446 -33.402 44.525 1.00 25.47 67 SER A C 1
ATOM 505 O O . SER A 1 66 ? -11.362 -32.973 44.173 1.00 16.76 67 SER A O 1
ATOM 508 N N . VAL A 1 67 ? -13.222 -34.135 43.740 1.00 19.97 68 VAL A N 1
ATOM 509 C CA . VAL A 1 67 ? -12.861 -34.453 42.357 1.00 19.00 68 VAL A CA 1
ATOM 510 C C . VAL A 1 67 ? -13.302 -33.290 41.467 1.00 16.99 68 VAL A C 1
ATOM 511 O O . VAL A 1 67 ? -14.378 -32.730 41.674 1.00 18.49 68 VAL A O 1
ATOM 515 N N . CYS A 1 68 ? -12.482 -32.900 40.490 1.00 15.13 69 CYS A N 1
ATOM 516 C CA . CYS A 1 68 ? -12.894 -31.829 39.605 1.00 15.58 69 CYS A CA 1
ATOM 517 C C . CYS A 1 68 ? -14.159 -32.261 38.888 1.00 18.90 69 CYS A C 1
ATOM 518 O O . CYS A 1 68 ? -14.252 -33.404 38.401 1.00 14.55 69 CYS A O 1
ATOM 521 N N . TYR A 1 69 ? -15.110 -31.333 38.823 1.00 17.85 70 TYR A N 1
ATOM 522 C CA . TYR A 1 69 ? -16.432 -31.601 38.288 1.00 18.82 70 TYR A CA 1
ATOM 523 C C . TYR A 1 69 ? -16.330 -32.246 36.905 1.00 26.55 70 TYR A C 1
ATOM 524 O O . TYR A 1 69 ? -15.636 -31.733 36.046 1.00 20.91 70 TYR A O 1
ATOM 533 N N . GLN A 1 70 ? -16.971 -33.399 36.717 1.00 19.90 71 GLN A N 1
ATOM 534 C CA . GLN A 1 70 ? -16.793 -34.188 35.488 1.00 19.58 71 GLN A CA 1
ATOM 535 C C . GLN A 1 70 ? -17.942 -35.156 35.249 1.00 21.65 71 GLN A C 1
ATOM 536 O O . GLN A 1 70 ? -18.706 -35.459 36.158 1.00 15.51 71 GLN A O 1
ATOM 542 N N . TYR A 1 71 ? -18.006 -35.659 34.023 1.00 17.08 72 TYR A N 1
ATOM 543 C CA . TYR A 1 71 ? -18.902 -36.730 33.624 1.00 17.49 72 TYR A CA 1
ATOM 544 C C . TYR A 1 71 ? -18.649 -37.987 34.410 1.00 20.13 72 TYR A C 1
ATOM 545 O O . TYR A 1 71 ? -17.499 -38.334 34.679 1.00 21.11 72 TYR A O 1
ATOM 554 N N . VAL A 1 72 ? -19.724 -38.696 34.755 1.00 21.19 73 VAL A N 1
ATOM 555 C CA . VAL A 1 72 ? -19.592 -39.968 35.464 1.00 19.46 73 VAL A CA 1
ATOM 556 C C . VAL A 1 72 ? -20.033 -41.097 34.542 1.00 23.18 73 VAL A C 1
ATOM 557 O O . VAL A 1 72 ? -21.124 -41.058 33.987 1.00 19.96 73 VAL A O 1
ATOM 561 N N . ASP A 1 73 ? -19.186 -42.101 34.375 1.00 20.01 74 ASP A N 1
ATOM 562 C CA . ASP A 1 73 ? -19.472 -43.141 33.408 1.00 19.53 74 ASP A CA 1
ATOM 563 C C . ASP A 1 73 ? -20.657 -44.001 33.860 1.00 24.52 74 ASP A C 1
ATOM 564 O O . ASP A 1 73 ? -20.729 -44.383 35.027 1.00 27.24 74 ASP A O 1
ATOM 569 N N . THR A 1 74 ? -21.567 -44.294 32.930 1.00 25.72 75 THR A N 1
ATOM 570 C CA . THR A 1 74 ? -22.781 -45.071 33.216 1.00 27.21 75 THR A CA 1
ATOM 571 C C . THR A 1 74 ? -22.927 -46.324 32.331 1.00 33.84 75 THR A C 1
ATOM 572 O O . THR A 1 74 ? -23.974 -46.961 32.319 1.00 28.58 75 THR A O 1
ATOM 576 N N . LEU A 1 75 ? -21.883 -46.695 31.602 1.00 30.38 76 LEU A N 1
ATOM 577 C CA . LEU A 1 75 ? -22.011 -47.798 30.649 1.00 33.33 76 LEU A CA 1
ATOM 578 C C . LEU A 1 75 ? -22.387 -49.092 31.349 1.00 30.06 76 LEU A C 1
ATOM 579 O O . LEU A 1 75 ? -23.294 -49.781 30.900 1.00 27.59 76 LEU A O 1
ATOM 584 N N . TYR A 1 76 ? -21.681 -49.410 32.438 1.00 20.54 77 TYR A N 1
ATOM 585 C CA . TYR A 1 76 ? -21.941 -50.594 33.236 1.00 25.42 77 TYR A CA 1
ATOM 586 C C . TYR A 1 76 ? -22.001 -50.251 34.742 1.00 23.23 77 TYR A C 1
ATOM 587 O O . TYR A 1 76 ? -21.010 -50.409 35.464 1.00 23.31 77 TYR A O 1
ATOM 596 N N . PRO A 1 77 ? -23.159 -49.769 35.214 1.00 28.52 78 PRO A N 1
ATOM 597 C CA . PRO A 1 77 ? -23.291 -49.299 36.611 1.00 26.35 78 PRO A CA 1
ATOM 598 C C . PRO A 1 77 ? -22.880 -50.366 37.592 1.00 30.77 78 PRO A C 1
ATOM 599 O O . PRO A 1 77 ? -23.357 -51.489 37.462 1.00 29.39 78 PRO A O 1
ATOM 603 N N . GLY A 1 78 ? -21.974 -50.038 38.516 1.00 25.06 79 GLY A N 1
ATOM 604 C CA . GLY A 1 78 ? -21.555 -50.968 39.556 1.00 20.94 79 GLY A CA 1
ATOM 605 C C . GLY A 1 78 ? -20.487 -51.969 39.136 1.00 23.82 79 GLY A C 1
ATOM 606 O O . GLY A 1 78 ? -20.007 -52.743 39.940 1.00 22.81 79 GLY A O 1
ATOM 607 N N . PHE A 1 79 ? -20.105 -51.962 37.864 1.00 28.05 80 PHE A N 1
ATOM 608 C CA . PHE A 1 79 ? -19.061 -52.866 37.377 1.00 20.19 80 PHE A CA 1
ATOM 609 C C . PHE A 1 79 ? -17.669 -52.360 37.769 1.00 21.32 80 PHE A C 1
ATOM 610 O O . PHE A 1 79 ? -17.375 -51.207 37.528 1.00 22.03 80 PHE A O 1
ATOM 618 N N . GLU A 1 80 ? -16.828 -53.212 38.353 1.00 22.09 81 GLU A N 1
ATOM 619 C CA . GLU A 1 80 ? -15.496 -52.807 38.812 1.00 24.62 81 GLU A CA 1
ATOM 620 C C . GLU A 1 80 ? -14.621 -52.160 37.725 1.00 32.15 81 GLU A C 1
ATOM 621 O O . GLU A 1 80 ? -13.922 -51.181 37.990 1.00 22.29 81 GLU A O 1
ATOM 627 N N . GLY A 1 81 ? -14.650 -52.705 36.509 1.00 25.20 82 GLY A N 1
ATOM 628 C CA . GLY A 1 81 ? -13.760 -52.226 35.458 1.00 21.55 82 GLY A CA 1
ATOM 629 C C . GLY A 1 81 ? -14.028 -50.801 35.010 1.00 20.03 82 GLY A C 1
ATOM 630 O O . GLY A 1 81 ? -13.133 -50.118 34.514 1.00 22.04 82 GLY A O 1
ATOM 631 N N . THR A 1 82 ? -15.264 -50.341 35.150 1.00 16.40 83 THR A N 1
ATOM 632 C CA . THR A 1 82 ? -15.544 -48.944 34.859 1.00 19.44 83 THR A CA 1
ATOM 633 C C . THR A 1 82 ? -15.540 -48.098 36.149 1.00 21.32 83 THR A C 1
ATOM 634 O O . THR A 1 82 ? -15.007 -46.976 36.171 1.00 20.00 83 THR A O 1
ATOM 638 N N . GLU A 1 83 ? -16.144 -48.620 37.211 1.00 20.26 84 GLU A N 1
ATOM 639 C CA . GLU A 1 83 ? -16.227 -47.860 38.456 1.00 19.81 84 GLU A CA 1
ATOM 640 C C . GLU A 1 83 ? -14.862 -47.455 39.039 1.00 19.72 84 GLU A C 1
ATOM 641 O O . GLU A 1 83 ? -14.752 -46.432 39.710 1.00 20.77 84 GLU A O 1
ATOM 647 N N . MET A 1 84 ? -13.843 -48.281 38.831 1.00 18.65 85 MET A N 1
ATOM 648 C CA . MET A 1 84 ? -12.515 -47.956 39.320 1.00 18.55 85 MET A CA 1
ATOM 649 C C . MET A 1 84 ? -11.963 -46.641 38.733 1.00 23.05 85 MET A C 1
ATOM 650 O O . MET A 1 84 ? -11.009 -46.088 39.294 1.00 20.04 85 MET A O 1
ATOM 655 N N . TRP A 1 85 ? -12.550 -46.140 37.632 1.00 17.07 86 TRP A N 1
ATOM 656 C CA . TRP A 1 85 ? -12.099 -44.882 37.028 1.00 15.46 86 TRP A CA 1
ATOM 657 C C . TRP A 1 85 ? -13.007 -43.715 37.385 1.00 21.47 86 TRP A C 1
ATOM 658 O O . TRP A 1 85 ? -12.677 -42.572 37.115 1.00 17.84 86 TRP A O 1
ATOM 669 N N . ASN A 1 86 ? -14.168 -44.006 37.956 1.00 15.46 87 ASN A N 1
ATOM 670 C CA . ASN A 1 86 ? -15.153 -42.979 38.279 1.00 16.54 87 ASN A CA 1
ATOM 671 C C . ASN A 1 86 ? -14.780 -42.188 39.566 1.00 12.75 87 ASN A C 1
ATOM 672 O O . ASN A 1 86 ? -13.971 -42.646 40.370 1.00 18.27 87 ASN A O 1
ATOM 677 N N . PRO A 1 87 ? -15.344 -40.989 39.724 1.00 15.42 88 PRO A N 1
ATOM 678 C CA . PRO A 1 87 ? -15.014 -40.157 40.882 1.00 18.71 88 PRO A CA 1
ATOM 679 C C . PRO A 1 87 ? -15.294 -40.912 42.163 1.00 24.46 88 PRO A C 1
ATOM 680 O O . PRO A 1 87 ? -16.368 -41.513 42.280 1.00 19.89 88 PRO A O 1
ATOM 684 N N . ASN A 1 88 ? -14.354 -40.885 43.099 1.00 19.32 89 ASN A N 1
ATOM 685 C CA . ASN A 1 88 ? -14.556 -41.534 44.390 1.00 15.49 89 ASN A CA 1
ATOM 686 C C . ASN A 1 88 ? -14.529 -40.533 45.547 1.00 18.75 89 ASN A C 1
ATOM 687 O O . ASN A 1 88 ? -14.339 -40.925 46.682 1.00 23.31 89 ASN A O 1
ATOM 692 N N . ARG A 1 89 ? -14.713 -39.246 45.248 1.00 20.22 90 ARG A N 1
ATOM 693 C CA . ARG A 1 89 ? -14.977 -38.221 46.266 1.00 21.40 90 ARG A CA 1
ATOM 694 C C . ARG A 1 89 ? -16.014 -37.352 45.619 1.00 20.94 90 ARG A C 1
ATOM 695 O O . ARG A 1 89 ? -16.274 -37.480 44.410 1.00 21.77 90 ARG A O 1
ATOM 703 N N . GLU A 1 90 ? -16.606 -36.452 46.387 1.00 17.97 91 GLU A N 1
ATOM 704 C CA . GLU A 1 90 ? -17.636 -35.578 45.843 1.00 19.46 91 GLU A CA 1
ATOM 705 C C . GLU A 1 90 ? -17.074 -34.672 44.731 1.00 23.74 91 GLU A C 1
ATOM 706 O O . GLU A 1 90 ? -15.902 -34.285 44.759 1.00 18.88 91 GLU A O 1
ATOM 712 N N . LEU A 1 91 ? -17.927 -34.322 43.777 1.00 19.15 92 LEU A N 1
ATOM 713 C CA . LEU A 1 91 ? -17.545 -33.472 42.670 1.00 19.43 92 LEU A CA 1
ATOM 714 C C . LEU A 1 91 ? -17.625 -32.024 43.092 1.00 26.32 92 LEU A C 1
ATOM 715 O O . LEU A 1 91 ? -18.539 -31.636 43.786 1.00 19.90 92 LEU A O 1
ATOM 720 N N . SER A 1 92 ? -16.705 -31.201 42.626 1.00 19.23 93 SER A N 1
ATOM 721 C CA . SER A 1 92 ? -16.798 -29.775 42.910 1.00 22.59 93 SER A CA 1
ATOM 722 C C . SER A 1 92 ? -15.932 -29.030 41.901 1.00 19.50 93 SER A C 1
ATOM 723 O O . SER A 1 92 ? -14.940 -29.585 41.426 1.00 22.67 93 SER A O 1
ATOM 726 N N . GLU A 1 93 ? -16.271 -27.786 41.569 1.00 16.93 94 GLU A N 1
ATOM 727 C CA . GLU A 1 93 ? -15.323 -26.967 40.832 1.00 18.29 94 GLU A CA 1
ATOM 728 C C . GLU A 1 93 ? -14.189 -26.500 41.750 1.00 22.79 94 GLU A C 1
ATOM 729 O O . GLU A 1 93 ? -13.125 -26.115 41.281 1.00 24.54 94 GLU A O 1
ATOM 735 N N . ASP A 1 94 ? -14.419 -26.543 43.061 1.00 21.16 95 ASP A N 1
ATOM 736 C CA . ASP A 1 94 ? -13.362 -26.251 44.031 1.00 21.83 95 ASP A CA 1
ATOM 737 C C . ASP A 1 94 ? -12.519 -27.521 44.194 1.00 17.06 95 ASP A C 1
ATOM 738 O O . ASP A 1 94 ? -12.757 -28.320 45.090 1.00 18.87 95 ASP A O 1
ATOM 743 N N . CYS A 1 95 ? -11.538 -27.726 43.322 1.00 16.45 96 CYS A N 1
ATOM 744 C CA . CYS A 1 95 ? -10.894 -29.047 43.220 1.00 16.91 96 CYS A CA 1
ATOM 745 C C . CYS A 1 95 ? -9.400 -28.978 42.979 1.00 15.35 96 CYS A C 1
ATOM 746 O O . CYS A 1 95 ? -8.741 -30.014 42.758 1.00 18.12 96 CYS A O 1
ATOM 749 N N . LEU A 1 96 ? -8.857 -27.771 42.995 1.00 15.95 97 LEU A N 1
ATOM 750 C CA . LEU A 1 96 ? -7.435 -27.603 42.671 1.00 12.92 97 LEU A CA 1
ATOM 751 C C . LEU A 1 96 ? -6.582 -27.834 43.910 1.00 22.56 97 LEU A C 1
ATOM 752 O O . LEU A 1 96 ? -6.134 -26.888 44.574 1.00 19.25 97 LEU A O 1
ATOM 757 N N . TYR A 1 97 ? -6.389 -29.114 44.219 1.00 19.80 98 TYR A N 1
ATOM 758 C CA . TYR A 1 97 ? -5.605 -29.546 45.348 1.00 16.08 98 TYR A CA 1
ATOM 759 C C . TYR A 1 97 ? -4.592 -30.549 44.849 1.00 17.41 98 TYR A C 1
ATOM 760 O O . TYR A 1 97 ? -4.788 -31.197 43.801 1.00 16.88 98 TYR A O 1
ATOM 769 N N . LEU A 1 98 ? -3.491 -30.682 45.580 1.00 14.30 99 LEU A N 1
ATOM 770 C CA . LEU A 1 98 ? -2.481 -31.684 45.219 1.00 15.89 99 LEU A CA 1
ATOM 771 C C . LEU A 1 98 ? -2.083 -32.527 46.430 1.00 17.19 99 LEU A C 1
ATOM 772 O O . LEU A 1 98 ? -2.444 -32.197 47.575 1.00 19.42 99 LEU A O 1
ATOM 777 N N . ASN A 1 99 ? -1.366 -33.624 46.188 1.00 17.04 100 ASN A N 1
ATOM 778 C CA . ASN A 1 99 ? -1.015 -34.542 47.262 1.00 20.63 100 ASN A CA 1
ATOM 779 C C . ASN A 1 99 ? 0.459 -34.844 47.231 1.00 20.35 100 ASN A C 1
ATOM 780 O O . ASN A 1 99 ? 1.052 -34.915 46.159 1.00 18.52 100 ASN A O 1
ATOM 785 N N . VAL A 1 100 ? 1.049 -35.025 48.412 1.00 16.71 101 VAL A N 1
ATOM 786 C CA . VAL A 1 100 ? 2.455 -35.407 48.524 1.00 17.86 101 VAL A CA 1
ATOM 787 C C . VAL A 1 100 ? 2.643 -36.619 49.441 1.00 21.67 101 VAL A C 1
ATOM 788 O O . VAL A 1 100 ? 2.193 -36.610 50.594 1.00 20.22 101 VAL A O 1
ATOM 792 N N . TRP A 1 101 ? 3.346 -37.638 48.948 1.00 21.04 102 TRP A N 1
ATOM 793 C CA . TRP A 1 101 ? 3.695 -38.790 49.772 1.00 23.30 102 TRP A CA 1
ATOM 794 C C . TRP A 1 101 ? 5.200 -38.744 49.893 1.00 20.16 102 TRP A C 1
ATOM 795 O O . TRP A 1 101 ? 5.876 -38.466 48.923 1.00 19.02 102 TRP A O 1
ATOM 806 N N A THR A 1 102 ? 5.725 -38.989 51.100 0.61 19.93 103 THR A N 1
ATOM 807 N N B THR A 1 102 ? 5.729 -39.058 51.070 0.39 20.01 103 THR A N 1
ATOM 808 C CA A THR A 1 102 ? 7.176 -39.052 51.315 0.61 23.12 103 THR A CA 1
ATOM 809 C CA B THR A 1 102 ? 7.174 -39.076 51.243 0.39 23.03 103 THR A CA 1
ATOM 810 C C A THR A 1 102 ? 7.464 -40.204 52.274 0.61 22.68 103 THR A C 1
ATOM 811 C C B THR A 1 102 ? 7.490 -40.132 52.305 0.39 22.64 103 THR A C 1
ATOM 812 O O A THR A 1 102 ? 6.560 -40.671 52.967 0.61 20.54 103 THR A O 1
ATOM 813 O O B THR A 1 102 ? 6.610 -40.485 53.087 0.39 20.95 103 THR A O 1
ATOM 820 N N . PRO A 1 103 ? 8.715 -40.694 52.293 1.00 18.92 104 PRO A N 1
ATOM 821 C CA . PRO A 1 103 ? 9.056 -41.719 53.292 1.00 23.14 104 PRO A CA 1
ATOM 822 C C . PRO A 1 103 ? 8.869 -41.225 54.739 1.00 28.88 104 PRO A C 1
ATOM 823 O O . PRO A 1 103 ? 8.819 -40.007 54.962 1.00 30.35 104 PRO A O 1
ATOM 827 N N . TYR A 1 104 ? 8.717 -42.164 55.682 1.00 25.40 105 TYR A N 1
ATOM 828 C CA . TYR A 1 104 ? 8.611 -41.864 57.125 1.00 23.25 105 TYR A CA 1
ATOM 829 C C . TYR A 1 104 ? 9.793 -42.501 57.892 1.00 38.18 105 TYR A C 1
ATOM 830 O O . TYR A 1 104 ? 10.080 -43.692 57.739 1.00 32.79 105 TYR A O 1
ATOM 839 N N . PRO A 1 105 ? 10.519 -41.694 58.682 1.00 44.59 106 PRO A N 1
ATOM 840 C CA . PRO A 1 105 ? 10.291 -40.256 58.833 1.00 54.53 106 PRO A CA 1
ATOM 841 C C . PRO A 1 105 ? 10.706 -39.501 57.547 1.00 40.30 106 PRO A C 1
ATOM 842 O O . PRO A 1 105 ? 11.389 -40.099 56.690 1.00 30.93 106 PRO A O 1
ATOM 846 N N . ARG A 1 106 ? 10.282 -38.238 57.415 1.00 38.31 107 ARG A N 1
ATOM 847 C CA . ARG A 1 106 ? 10.604 -37.415 56.240 1.00 43.17 107 ARG A CA 1
ATOM 848 C C . ARG A 1 106 ? 12.063 -37.542 55.894 1.00 34.92 107 ARG A C 1
ATOM 849 O O . ARG A 1 106 ? 12.902 -37.596 56.776 1.00 46.15 107 ARG A O 1
ATOM 857 N N . PRO A 1 107 ? 12.372 -37.618 54.600 1.00 32.55 108 PRO A N 1
ATOM 858 C CA . PRO A 1 107 ? 13.772 -37.639 54.167 1.00 44.18 108 PRO A CA 1
ATOM 859 C C . PRO A 1 107 ? 14.454 -36.369 54.662 1.00 52.80 108 PRO A C 1
ATOM 860 O O . PRO A 1 107 ? 13.808 -35.322 54.727 1.00 47.74 108 PRO A O 1
ATOM 864 N N . THR A 1 108 ? 15.731 -36.454 55.010 1.00 48.00 109 THR A N 1
ATOM 865 C CA . THR A 1 108 ? 16.451 -35.268 55.465 1.00 63.26 109 THR A CA 1
ATOM 866 C C . THR A 1 108 ? 17.487 -34.868 54.438 1.00 55.95 109 THR A C 1
ATOM 867 O O . THR A 1 108 ? 18.177 -33.860 54.601 1.00 58.47 109 THR A O 1
ATOM 871 N N . SER A 1 109 ? 17.594 -35.670 53.381 1.00 41.37 110 SER A N 1
ATOM 872 C CA . SER A 1 109 ? 18.396 -35.295 52.220 1.00 39.99 110 SER A CA 1
ATOM 873 C C . SER A 1 109 ? 17.493 -35.280 50.972 1.00 50.62 110 SER A C 1
ATOM 874 O O . SER A 1 109 ? 16.454 -35.951 50.956 1.00 37.64 110 SER A O 1
ATOM 877 N N . PRO A 1 110 ? 17.865 -34.498 49.942 1.00 40.99 111 PRO A N 1
ATOM 878 C CA . PRO A 1 110 ? 17.011 -34.314 48.752 1.00 45.50 111 PRO A CA 1
ATOM 879 C C . PRO A 1 110 ? 16.735 -35.616 47.989 1.00 48.46 111 PRO A C 1
ATOM 880 O O . PRO A 1 110 ? 17.645 -36.250 47.467 1.00 46.77 111 PRO A O 1
ATOM 884 N N . THR A 1 111 ? 15.460 -35.980 47.934 1.00 34.61 112 THR A N 1
ATOM 885 C CA . THR A 1 111 ? 14.993 -37.222 47.329 1.00 38.27 112 THR A CA 1
ATOM 886 C C . THR A 1 111 ? 14.363 -36.938 45.941 1.00 38.47 112 THR A C 1
ATOM 887 O O . THR A 1 111 ? 13.660 -35.939 45.779 1.00 32.09 112 THR A O 1
ATOM 891 N N . PRO A 1 112 ? 14.621 -37.801 44.938 1.00 41.57 113 PRO A N 1
ATOM 892 C CA . PRO A 1 112 ? 13.995 -37.665 43.606 1.00 34.59 113 PRO A CA 1
ATOM 893 C C . PRO A 1 112 ? 12.466 -37.609 43.669 1.00 20.66 113 PRO A C 1
ATOM 894 O O . PRO A 1 112 ? 11.868 -38.297 44.482 1.00 25.82 113 PRO A O 1
ATOM 898 N N . VAL A 1 113 ? 11.855 -36.771 42.837 1.00 25.32 114 VAL A N 1
ATOM 899 C CA . VAL A 1 113 ? 10.418 -36.548 42.896 1.00 20.70 114 VAL A CA 1
ATOM 900 C C . VAL A 1 113 ? 9.741 -37.149 41.632 1.00 18.10 114 VAL A C 1
ATOM 901 O O . VAL A 1 113 ? 10.155 -36.898 40.490 1.00 21.68 114 VAL A O 1
ATOM 905 N N . LEU A 1 114 ? 8.717 -37.964 41.850 1.00 21.64 115 LEU A N 1
ATOM 906 C CA . LEU A 1 114 ? 7.855 -38.400 40.750 1.00 19.11 115 LEU A CA 1
ATOM 907 C C . LEU A 1 114 ? 6.570 -37.586 40.804 1.00 18.98 115 LEU A C 1
ATOM 908 O O . LEU A 1 114 ? 5.959 -37.442 41.869 1.00 19.90 115 LEU A O 1
ATOM 913 N N . VAL A 1 115 ? 6.160 -37.030 39.668 1.00 13.76 116 VAL A N 1
ATOM 914 C CA . VAL A 1 115 ? 4.927 -36.267 39.638 1.00 11.69 116 VAL A CA 1
ATOM 915 C C . VAL A 1 115 ? 3.927 -36.929 38.692 1.00 15.12 116 VAL A C 1
ATOM 916 O O . VAL A 1 115 ? 4.178 -37.027 37.490 1.00 15.10 116 VAL A O 1
ATOM 920 N N . TRP A 1 116 ? 2.787 -37.354 39.238 1.00 18.01 117 TRP A N 1
ATOM 921 C CA . TRP A 1 116 ? 1.800 -38.134 38.468 1.00 14.59 117 TRP A CA 1
ATOM 922 C C . TRP A 1 116 ? 0.714 -37.237 37.901 1.00 16.89 117 TRP A C 1
ATOM 923 O O . TRP A 1 116 ? 0.129 -36.437 38.627 1.00 11.83 117 TRP A O 1
ATOM 934 N N . ILE A 1 117 ? 0.433 -37.391 36.606 1.00 14.54 118 ILE A N 1
ATOM 935 C CA . ILE A 1 117 ? -0.660 -36.683 35.991 1.00 15.77 118 ILE A CA 1
ATOM 936 C C . ILE A 1 117 ? -1.660 -37.719 35.457 1.00 17.11 118 ILE A C 1
ATOM 937 O O . ILE A 1 117 ? -1.342 -38.456 34.508 1.00 14.45 118 ILE A O 1
ATOM 942 N N . TYR A 1 118 ? -2.852 -37.781 36.053 1.00 14.54 119 TYR A N 1
ATOM 943 C CA . TYR A 1 118 ? -3.829 -38.801 35.647 1.00 13.80 119 TYR A CA 1
ATOM 944 C C . TYR A 1 118 ? -4.345 -38.586 34.223 1.00 13.94 119 TYR A C 1
ATOM 945 O O . TYR A 1 118 ? -4.348 -37.462 33.716 1.00 13.84 119 TYR A O 1
ATOM 954 N N . GLY A 1 119 ? -4.808 -39.669 33.604 1.00 13.05 120 GLY A N 1
ATOM 955 C CA . GLY A 1 119 ? -5.482 -39.593 32.305 1.00 15.87 120 GLY A CA 1
ATOM 956 C C . GLY A 1 119 ? -6.992 -39.606 32.501 1.00 17.04 120 GLY A C 1
ATOM 957 O O . GLY A 1 119 ? -7.490 -39.373 33.613 1.00 17.56 120 GLY A O 1
ATOM 958 N N . GLY A 1 120 ? -7.720 -39.909 31.437 1.00 16.52 121 GLY A N 1
ATOM 959 C CA . GLY A 1 120 ? -9.170 -39.831 31.456 1.00 11.95 121 GLY A CA 1
ATOM 960 C C . GLY A 1 120 ? -9.695 -38.943 30.327 1.00 18.11 121 GLY A C 1
ATOM 961 O O . GLY A 1 120 ? -10.711 -38.286 30.498 1.00 15.92 121 GLY A O 1
ATOM 962 N N . GLY A 1 121 ? -8.988 -38.908 29.191 1.00 15.04 122 GLY A N 1
ATOM 963 C CA . GLY A 1 121 ? -9.470 -38.256 27.963 1.00 15.08 122 GLY A CA 1
ATOM 964 C C . GLY A 1 121 ? -9.645 -36.749 28.082 1.00 19.59 122 GLY A C 1
ATOM 965 O O . GLY A 1 121 ? -10.355 -36.121 27.284 1.00 13.20 122 GLY A O 1
ATOM 966 N N . PHE A 1 122 ? -8.987 -36.163 29.089 1.00 13.15 123 PHE A N 1
ATOM 967 C CA . PHE A 1 122 ? -9.169 -34.747 29.429 1.00 14.36 123 PHE A CA 1
ATOM 968 C C . PHE A 1 122 ? -10.586 -34.409 29.900 1.00 13.16 123 PHE A C 1
ATOM 969 O O . PHE A 1 122 ? -10.880 -33.234 30.097 1.00 14.25 123 PHE A O 1
ATOM 977 N N . TYR A 1 123 ? -11.451 -35.410 30.095 1.00 12.47 124 TYR A N 1
ATOM 978 C CA . TYR A 1 123 ? -12.828 -35.115 30.567 1.00 14.86 124 TYR A CA 1
ATOM 979 C C . TYR A 1 123 ? -13.126 -35.699 31.962 1.00 15.03 124 TYR A C 1
ATOM 980 O O . TYR A 1 123 ? -14.187 -35.430 32.516 1.00 16.91 124 TYR A O 1
ATOM 989 N N . SER A 1 124 ? -12.204 -36.497 32.499 1.00 15.52 125 SER A N 1
ATOM 990 C CA . SER A 1 124 ? -12.403 -37.252 33.733 1.00 16.18 125 SER A CA 1
ATOM 991 C C . SER A 1 124 ? -11.071 -37.532 34.433 1.00 18.57 125 SER A C 1
ATOM 992 O O . SER A 1 124 ? -10.021 -37.248 33.859 1.00 16.95 125 SER A O 1
ATOM 995 N N . GLY A 1 125 ? -11.132 -38.141 35.631 1.00 11.22 126 GLY A N 1
ATOM 996 C CA . GLY A 1 125 ? -9.960 -38.556 36.355 1.00 13.49 126 GLY A CA 1
ATOM 997 C C . GLY A 1 125 ? -9.855 -37.799 37.674 1.00 13.91 126 GLY A C 1
ATOM 998 O O . GLY A 1 125 ? -10.478 -36.761 37.847 1.00 15.15 126 GLY A O 1
ATOM 999 N N . ALA A 1 126 ? -9.044 -38.318 38.581 1.00 12.73 127 ALA A N 1
ATOM 1000 C CA . ALA A 1 126 ? -8.842 -37.696 39.905 1.00 15.37 127 ALA A CA 1
ATOM 1001 C C . ALA A 1 126 ? -7.585 -38.255 40.519 1.00 18.76 127 ALA A C 1
ATOM 1002 O O . ALA A 1 126 ? -7.255 -39.422 40.308 1.00 14.28 127 ALA A O 1
ATOM 1004 N N . SER A 1 127 ? -6.880 -37.450 41.312 1.00 14.98 128 SER A N 1
ATOM 1005 C CA . SER A 1 127 ? -5.668 -37.963 41.947 1.00 18.78 128 SER A CA 1
ATOM 1006 C C . SER A 1 127 ? -6.024 -38.900 43.134 1.00 15.43 128 SER A C 1
ATOM 1007 O O . SER A 1 127 ? -5.157 -39.646 43.639 1.00 17.69 128 SER A O 1
ATOM 1010 N N . SER A 1 128 ? -7.297 -38.894 43.541 1.00 14.59 129 SER A N 1
ATOM 1011 C CA . SER A 1 128 ? -7.742 -39.697 44.709 1.00 15.62 129 SER A CA 1
ATOM 1012 C C . SER A 1 128 ? -8.126 -41.136 44.345 1.00 20.23 129 SER A C 1
ATOM 1013 O O . SER A 1 128 ? -8.447 -41.931 45.229 1.00 16.16 129 SER A O 1
ATOM 1016 N N . LEU A 1 129 ? -8.106 -41.483 43.052 1.00 19.20 130 LEU A N 1
ATOM 1017 C CA . LEU A 1 129 ? -8.479 -42.853 42.649 1.00 17.83 130 LEU A CA 1
ATOM 1018 C C . LEU A 1 129 ? -7.585 -43.874 43.344 1.00 20.46 130 LEU A C 1
ATOM 1019 O O . LEU A 1 129 ? -6.390 -43.621 43.509 1.00 15.77 130 LEU A O 1
ATOM 1024 N N . ASP A 1 130 ? -8.153 -45.017 43.752 1.00 18.95 131 ASP A N 1
ATOM 1025 C CA . ASP A 1 130 ? -7.406 -46.025 44.512 1.00 20.05 131 ASP A CA 1
ATOM 1026 C C . ASP A 1 130 ? -6.204 -46.536 43.722 1.00 21.46 131 ASP A C 1
ATOM 1027 O O . ASP A 1 130 ? -5.166 -46.860 44.271 1.00 16.75 131 ASP A O 1
ATOM 1032 N N . VAL A 1 131 ? -6.348 -46.625 42.413 1.00 15.87 132 VAL A N 1
ATOM 1033 C CA . VAL A 1 131 ? -5.264 -47.152 41.608 1.00 21.49 132 VAL A CA 1
ATOM 1034 C C . VAL A 1 131 ? -4.030 -46.214 41.542 1.00 16.04 132 VAL A C 1
ATOM 1035 O O . VAL A 1 131 ? -2.956 -46.636 41.098 1.00 20.49 132 VAL A O 1
ATOM 1039 N N . TYR A 1 132 ? -4.184 -44.954 41.963 1.00 14.78 133 TYR A N 1
ATOM 1040 C CA . TYR A 1 132 ? -3.054 -43.989 41.973 1.00 13.40 133 TYR A CA 1
ATOM 1041 C C . TYR A 1 132 ? -2.519 -43.766 43.388 1.00 19.40 133 TYR A C 1
ATOM 1042 O O . TYR A 1 132 ? -1.860 -42.753 43.667 1.00 17.29 133 TYR A O 1
ATOM 1051 N N . ASP A 1 133 ? -2.795 -44.705 44.288 1.00 17.33 134 ASP A N 1
ATOM 1052 C CA . ASP A 1 133 ? -2.337 -44.580 45.703 1.00 14.76 134 ASP A CA 1
ATOM 1053 C C . ASP A 1 133 ? -0.822 -44.570 45.751 1.00 17.05 134 ASP A C 1
ATOM 1054 O O . ASP A 1 133 ? -0.199 -45.564 45.425 1.00 15.01 134 ASP A O 1
ATOM 1059 N N . GLY A 1 134 ? -0.207 -43.455 46.132 1.00 15.67 135 GLY A N 1
ATOM 1060 C CA . GLY A 1 134 ? 1.246 -43.401 46.083 1.00 15.09 135 GLY A CA 1
ATOM 1061 C C . GLY A 1 134 ? 2.040 -44.096 47.201 1.00 22.18 135 GLY A C 1
ATOM 1062 O O . GLY A 1 134 ? 3.266 -44.125 47.163 1.00 18.57 135 GLY A O 1
ATOM 1063 N N . ARG A 1 135 ? 1.364 -44.684 48.181 1.00 17.71 136 ARG A N 1
ATOM 1064 C CA . ARG A 1 135 ? 2.081 -45.193 49.363 1.00 21.43 136 ARG A CA 1
ATOM 1065 C C . ARG A 1 135 ? 3.108 -46.295 49.077 1.00 23.20 136 ARG A C 1
ATOM 1066 O O . ARG A 1 135 ? 4.159 -46.323 49.712 1.00 18.89 136 ARG A O 1
ATOM 1074 N N . PHE A 1 136 ? 2.854 -47.155 48.089 1.00 17.65 137 PHE A N 1
ATOM 1075 C CA . PHE A 1 136 ? 3.736 -48.314 47.860 1.00 18.37 137 PHE A CA 1
ATOM 1076 C C . PHE A 1 136 ? 5.033 -47.942 47.139 1.00 25.80 137 PHE A C 1
ATOM 1077 O O . PHE A 1 136 ? 6.106 -48.457 47.461 1.00 20.21 137 PHE A O 1
ATOM 1085 N N . LEU A 1 137 ? 4.920 -47.055 46.156 1.00 19.96 138 LEU A N 1
ATOM 1086 C CA . LEU A 1 137 ? 6.060 -46.581 45.373 1.00 21.78 138 LEU A CA 1
ATOM 1087 C C . LEU A 1 137 ? 6.995 -45.826 46.297 1.00 20.63 138 LEU A C 1
ATOM 1088 O O . LEU A 1 137 ? 8.212 -45.971 46.241 1.00 21.77 138 LEU A O 1
ATOM 1093 N N . VAL A 1 138 ? 6.411 -44.990 47.142 1.00 15.38 139 VAL A N 1
ATOM 1094 C CA . VAL A 1 138 ? 7.213 -44.195 48.058 1.00 20.03 139 VAL A CA 1
ATOM 1095 C C . VAL A 1 138 ? 7.944 -45.073 49.079 1.00 23.29 139 VAL A C 1
ATOM 1096 O O . VAL A 1 138 ? 9.154 -44.930 49.268 1.00 17.91 139 VAL A O 1
ATOM 1100 N N . GLN A 1 139 ? 7.234 -46.019 49.691 1.00 23.25 140 GLN A N 1
ATOM 1101 C CA . GLN A 1 139 ? 7.890 -46.930 50.653 1.00 20.41 140 GLN A CA 1
ATOM 1102 C C . GLN A 1 139 ? 8.971 -47.782 49.986 1.00 23.44 140 GLN A C 1
ATOM 1103 O O . GLN A 1 139 ? 10.099 -47.877 50.485 1.00 22.86 140 GLN A O 1
ATOM 1109 N N . ALA A 1 140 ? 8.639 -48.387 48.847 1.00 21.71 141 ALA A N 1
ATOM 1110 C CA . ALA A 1 140 ? 9.534 -49.351 48.205 1.00 22.88 141 ALA A CA 1
ATOM 1111 C C . ALA A 1 140 ? 10.739 -48.705 47.572 1.00 26.08 141 ALA A C 1
ATOM 1112 O O . ALA A 1 140 ? 11.828 -49.280 47.585 1.00 26.06 141 ALA A O 1
ATOM 1114 N N . GLU A 1 141 ? 10.548 -47.522 46.992 1.00 18.71 142 GLU A N 1
ATOM 1115 C CA . GLU A 1 141 ? 11.599 -46.942 46.160 1.00 20.62 142 GLU A CA 1
ATOM 1116 C C . GLU A 1 141 ? 12.134 -45.626 46.704 1.00 22.91 142 GLU A C 1
ATOM 1117 O O . GLU A 1 141 ? 13.106 -45.066 46.173 1.00 21.83 142 GLU A O 1
ATOM 1123 N N . ARG A 1 142 ? 11.503 -45.145 47.771 1.00 23.46 143 ARG A N 1
ATOM 1124 C CA . ARG A 1 142 ? 12.007 -43.990 48.508 1.00 26.47 143 ARG A CA 1
ATOM 1125 C C . ARG A 1 142 ? 12.158 -42.745 47.661 1.00 24.19 143 ARG A C 1
ATOM 1126 O O . ARG A 1 142 ? 13.187 -42.091 47.664 1.00 23.56 143 ARG A O 1
ATOM 1134 N N . THR A 1 143 ? 11.108 -42.434 46.925 1.00 29.03 144 THR A N 1
ATOM 1135 C CA . THR A 1 143 ? 11.045 -41.203 46.177 1.00 23.99 144 THR A CA 1
ATOM 1136 C C . THR A 1 143 ? 10.022 -40.351 46.896 1.00 21.53 144 THR A C 1
ATOM 1137 O O . THR A 1 143 ? 9.274 -40.840 47.736 1.00 26.26 144 THR A O 1
ATOM 1141 N N . VAL A 1 144 ? 9.965 -39.077 46.549 1.00 21.39 145 VAL A N 1
ATOM 1142 C CA . VAL A 1 144 ? 8.799 -38.283 46.897 1.00 19.03 145 VAL A CA 1
ATOM 1143 C C . VAL A 1 144 ? 7.825 -38.370 45.710 1.00 19.50 145 VAL A C 1
ATOM 1144 O O . VAL A 1 144 ? 8.254 -38.322 44.555 1.00 22.93 145 VAL A O 1
ATOM 1148 N N A LEU A 1 145 ? 6.536 -38.544 45.986 0.55 19.65 146 LEU A N 1
ATOM 1149 N N B LEU A 1 145 ? 6.535 -38.497 46.001 0.45 19.62 146 LEU A N 1
ATOM 1150 C CA A LEU A 1 145 ? 5.552 -38.619 44.903 0.55 18.90 146 LEU A CA 1
ATOM 1151 C CA B LEU A 1 145 ? 5.529 -38.618 44.950 0.45 18.97 146 LEU A CA 1
ATOM 1152 C C A LEU A 1 145 ? 4.536 -37.517 45.098 0.55 21.21 146 LEU A C 1
ATOM 1153 C C B LEU A 1 145 ? 4.512 -37.511 45.108 0.45 21.18 146 LEU A C 1
ATOM 1154 O O A LEU A 1 145 ? 4.040 -37.329 46.202 0.55 21.34 146 LEU A O 1
ATOM 1155 O O B LEU A 1 145 ? 3.984 -37.315 46.197 0.45 21.38 146 LEU A O 1
ATOM 1164 N N . VAL A 1 146 ? 4.254 -36.785 44.025 1.00 16.37 147 VAL A N 1
ATOM 1165 C CA . VAL A 1 146 ? 3.254 -35.724 44.021 1.00 15.98 147 VAL A CA 1
ATOM 1166 C C . VAL A 1 146 ? 2.196 -36.008 42.937 1.00 15.75 147 VAL A C 1
ATOM 1167 O O . VAL A 1 146 ? 2.543 -36.447 41.855 1.00 14.40 147 VAL A O 1
ATOM 1171 N N . SER A 1 147 ? 0.918 -35.761 43.226 1.00 17.41 148 SER A N 1
ATOM 1172 C CA . SER A 1 147 ? -0.109 -35.840 42.195 1.00 20.25 148 SER A CA 1
ATOM 1173 C C . SER A 1 147 ? -1.072 -34.671 42.401 1.00 18.64 148 SER A C 1
ATOM 1174 O O . SER A 1 147 ? -1.287 -34.226 43.541 1.00 18.00 148 SER A O 1
ATOM 1177 N N . MET A 1 148 ? -1.613 -34.146 41.304 1.00 16.10 149 MET A N 1
ATOM 1178 C CA . MET A 1 148 ? -2.536 -33.017 41.395 1.00 14.41 149 MET A CA 1
ATOM 1179 C C . MET A 1 148 ? -3.850 -33.320 40.693 1.00 15.78 149 MET A C 1
ATOM 1180 O O . MET A 1 148 ? -3.901 -34.123 39.759 1.00 13.74 149 MET A O 1
ATOM 1185 N N . ASN A 1 149 ? -4.909 -32.663 41.148 1.00 15.14 150 ASN A N 1
ATOM 1186 C CA . ASN A 1 149 ? -6.102 -32.555 40.353 1.00 20.69 150 ASN A CA 1
ATOM 1187 C C . ASN A 1 149 ? -5.965 -31.367 39.377 1.00 20.12 150 ASN A C 1
ATOM 1188 O O . ASN A 1 149 ? -5.356 -30.358 39.698 1.00 19.20 150 ASN A O 1
ATOM 1193 N N . TYR A 1 150 ? -6.512 -31.502 38.182 1.00 12.16 151 TYR A N 1
ATOM 1194 C CA . TYR A 1 150 ? -6.581 -30.401 37.240 1.00 16.77 151 TYR A CA 1
ATOM 1195 C C . TYR A 1 150 ? -7.971 -30.436 36.601 1.00 16.25 151 TYR A C 1
ATOM 1196 O O . TYR A 1 150 ? -8.573 -31.507 36.488 1.00 13.02 151 TYR A O 1
ATOM 1205 N N . ARG A 1 151 ? -8.466 -29.275 36.175 1.00 13.86 152 ARG A N 1
ATOM 1206 C CA . ARG A 1 151 ? -9.818 -29.166 35.645 1.00 18.98 152 ARG A CA 1
ATOM 1207 C C . ARG A 1 151 ? -9.914 -29.935 34.347 1.00 20.00 152 ARG A C 1
ATOM 1208 O O . ARG A 1 151 ? -8.950 -29.970 33.583 1.00 15.67 152 ARG A O 1
ATOM 1216 N N . VAL A 1 152 ? -11.080 -30.533 34.109 1.00 14.99 153 VAL A N 1
ATOM 1217 C CA . VAL A 1 152 ? -11.320 -31.382 32.956 1.00 13.09 153 VAL A CA 1
ATOM 1218 C C . VAL A 1 152 ? -12.613 -30.990 32.253 1.00 16.58 153 VAL A C 1
ATOM 1219 O O . VAL A 1 152 ? -13.362 -30.145 32.739 1.00 17.24 153 VAL A O 1
ATOM 1223 N N . GLY A 1 153 ? -12.855 -31.568 31.078 1.00 19.92 154 GLY A N 1
ATOM 1224 C CA . GLY A 1 153 ? -14.054 -31.248 30.330 1.00 13.45 154 GLY A CA 1
ATOM 1225 C C . GLY A 1 153 ? -14.072 -29.787 29.937 1.00 14.38 154 GLY A C 1
ATOM 1226 O O . GLY A 1 153 ? -13.025 -29.153 29.749 1.00 15.96 154 GLY A O 1
ATOM 1227 N N . ALA A 1 154 ? -15.268 -29.223 29.870 1.00 14.10 155 ALA A N 1
ATOM 1228 C CA . ALA A 1 154 ? -15.427 -27.807 29.561 1.00 19.22 155 ALA A CA 1
ATOM 1229 C C . ALA A 1 154 ? -14.691 -26.913 30.554 1.00 16.55 155 ALA A C 1
ATOM 1230 O O . ALA A 1 154 ? -14.182 -25.858 30.170 1.00 18.63 155 ALA A O 1
ATOM 1232 N N . PHE A 1 155 ? -14.669 -27.295 31.834 1.00 14.98 156 PHE A N 1
ATOM 1233 C CA . PHE A 1 155 ? -14.085 -26.426 32.856 1.00 16.52 156 PHE A CA 1
ATOM 1234 C C . PHE A 1 155 ? -12.592 -26.254 32.630 1.00 15.95 156 PHE A C 1
ATOM 1235 O O . PHE A 1 155 ? -12.055 -25.186 32.882 1.00 16.31 156 PHE A O 1
ATOM 1243 N N . GLY A 1 156 ? -11.941 -27.291 32.117 1.00 15.05 157 GLY A N 1
ATOM 1244 C CA . GLY A 1 156 ? -10.500 -27.246 31.879 1.00 13.28 157 GLY A CA 1
ATOM 1245 C C . GLY A 1 156 ? -10.141 -26.867 30.440 1.00 16.68 157 GLY A C 1
ATOM 1246 O O . GLY A 1 156 ? -9.042 -26.379 30.198 1.00 16.47 157 GLY A O 1
ATOM 1247 N N . PHE A 1 157 ? -11.041 -27.088 29.482 1.00 15.65 158 PHE A N 1
ATOM 1248 C CA . PHE A 1 157 ? -10.616 -27.015 28.075 1.00 14.35 158 PHE A CA 1
ATOM 1249 C C . PHE A 1 157 ? -11.547 -26.317 27.087 1.00 22.08 158 PHE A C 1
ATOM 1250 O O . PHE A 1 157 ? -11.225 -26.234 25.904 1.00 18.01 158 PHE A O 1
ATOM 1258 N N . LEU A 1 158 ? -12.688 -25.818 27.557 1.00 17.13 159 LEU A N 1
ATOM 1259 C CA . LEU A 1 158 ? -13.539 -25.027 26.688 1.00 21.65 159 LEU A CA 1
ATOM 1260 C C . LEU A 1 158 ? -12.719 -23.839 26.236 1.00 21.63 159 LEU A C 1
ATOM 1261 O O . LEU A 1 158 ? -12.078 -23.200 27.056 1.00 21.67 159 LEU A O 1
ATOM 1266 N N . ALA A 1 159 ? -12.729 -23.558 24.934 1.00 19.84 160 ALA A N 1
ATOM 1267 C CA . ALA A 1 159 ? -11.962 -22.444 24.403 1.00 26.29 160 ALA A CA 1
ATOM 1268 C C . ALA A 1 159 ? -12.747 -21.620 23.372 1.00 21.32 160 ALA A C 1
ATOM 1269 O O . ALA A 1 159 ? -13.299 -22.168 22.437 1.00 22.22 160 ALA A O 1
ATOM 1271 N N . LEU A 1 160 ? -12.778 -20.305 23.563 1.00 24.90 161 LEU A N 1
ATOM 1272 C CA . LEU A 1 160 ? -13.098 -19.350 22.494 1.00 27.57 161 LEU A CA 1
ATOM 1273 C C . LEU A 1 160 ? -11.774 -18.665 22.154 1.00 23.52 161 LEU A C 1
ATOM 1274 O O . LEU A 1 160 ? -11.399 -17.664 22.781 1.00 25.63 161 LEU A O 1
ATOM 1279 N N . PRO A 1 161 ? -11.020 -19.241 21.211 1.00 24.71 162 PRO A N 1
ATOM 1280 C CA . PRO A 1 161 ? -9.643 -18.779 21.014 1.00 33.62 162 PRO A CA 1
ATOM 1281 C C . PRO A 1 161 ? -9.575 -17.286 20.686 1.00 35.01 162 PRO A C 1
ATOM 1282 O O . PRO A 1 161 ? -10.378 -16.780 19.906 1.00 32.65 162 PRO A O 1
ATOM 1286 N N . GLY A 1 162 ? -8.640 -16.595 21.320 1.00 32.84 163 GLY A N 1
ATOM 1287 C CA . GLY A 1 162 ? -8.522 -15.165 21.164 1.00 42.93 163 GLY A CA 1
ATOM 1288 C C . GLY A 1 162 ? -9.162 -14.426 22.320 1.00 37.78 163 GLY A C 1
ATOM 1289 O O . GLY A 1 162 ? -8.836 -13.280 22.576 1.00 42.06 163 GLY A O 1
ATOM 1290 N N . SER A 1 163 ? -10.076 -15.083 23.027 1.00 32.82 164 SER A N 1
ATOM 1291 C CA . SER A 1 163 ? -10.820 -14.401 24.067 1.00 28.00 164 SER A CA 1
ATOM 1292 C C . SER A 1 163 ? -10.054 -14.399 25.383 1.00 37.65 164 SER A C 1
ATOM 1293 O O . SER A 1 163 ? -9.264 -15.290 25.673 1.00 37.62 164 SER A O 1
ATOM 1296 N N . ARG A 1 164 ? -10.296 -13.384 26.185 1.00 31.56 165 ARG A N 1
ATOM 1297 C CA . ARG A 1 164 ? -9.710 -13.324 27.504 1.00 40.26 165 ARG A CA 1
ATOM 1298 C C . ARG A 1 164 ? -10.553 -14.161 28.477 1.00 33.54 165 ARG A C 1
ATOM 1299 O O . ARG A 1 164 ? -10.034 -14.680 29.461 1.00 33.41 165 ARG A O 1
ATOM 1307 N N . GLU A 1 165 ? -11.843 -14.319 28.175 1.00 34.54 166 GLU A N 1
ATOM 1308 C CA . GLU A 1 165 ? -12.798 -14.927 29.113 1.00 35.08 166 GLU A CA 1
ATOM 1309 C C . GLU A 1 165 ? -12.705 -16.448 29.149 1.00 28.66 166 GLU A C 1
ATOM 1310 O O . GLU A 1 165 ? -12.976 -17.079 30.162 1.00 30.65 166 GLU A O 1
ATOM 1316 N N . ALA A 1 166 ? -12.317 -17.034 28.028 1.00 27.96 167 ALA A N 1
ATOM 1317 C CA . ALA A 1 166 ? -12.166 -18.481 27.923 1.00 27.28 167 ALA A CA 1
ATOM 1318 C C . ALA A 1 166 ? -11.046 -18.784 26.936 1.00 21.04 167 ALA A C 1
ATOM 1319 O O . ALA A 1 166 ? -11.302 -19.189 25.806 1.00 21.94 167 ALA A O 1
ATOM 1321 N N . PRO A 1 167 ? -9.789 -18.576 27.362 1.00 22.08 168 PRO A N 1
ATOM 1322 C CA . PRO A 1 167 ? -8.647 -18.735 26.444 1.00 23.69 168 PRO A CA 1
ATOM 1323 C C . PRO A 1 167 ? -8.345 -20.186 26.072 1.00 29.90 168 PRO A C 1
ATOM 1324 O O . PRO A 1 167 ? -7.615 -20.420 25.110 1.00 25.26 168 PRO A O 1
ATOM 1328 N N . GLY A 1 168 ? -8.885 -21.153 26.813 1.00 23.07 169 GLY A N 1
ATOM 1329 C CA . GLY A 1 168 ? -8.520 -22.546 26.568 1.00 21.16 169 GLY A CA 1
ATOM 1330 C C . GLY A 1 168 ? -7.286 -23.011 27.351 1.00 21.55 169 GLY A C 1
ATOM 1331 O O . GLY A 1 168 ? -6.542 -22.204 27.897 1.00 21.17 169 GLY A O 1
ATOM 1332 N N . ASN A 1 169 ? -7.080 -24.324 27.408 1.00 15.92 170 ASN A N 1
ATOM 1333 C CA . ASN A 1 169 ? -5.898 -24.919 28.036 1.00 17.05 170 ASN A CA 1
ATOM 1334 C C . ASN A 1 169 ? -5.720 -24.652 29.531 1.00 20.54 170 ASN A C 1
ATOM 1335 O O . ASN A 1 169 ? -4.632 -24.864 30.060 1.00 18.44 170 ASN A O 1
ATOM 1340 N N . VAL A 1 170 ? -6.758 -24.180 30.213 1.00 17.73 171 VAL A N 1
ATOM 1341 C CA . VAL A 1 170 ? -6.601 -23.861 31.628 1.00 19.41 171 VAL A CA 1
ATOM 1342 C C . VAL A 1 170 ? -6.312 -25.109 32.496 1.00 17.09 171 VAL A C 1
ATOM 1343 O O . VAL A 1 170 ? -5.615 -25.019 33.505 1.00 16.71 171 VAL A O 1
ATOM 1347 N N . GLY A 1 171 ? -6.766 -26.285 32.069 1.00 14.66 172 GLY A N 1
ATOM 1348 C CA . GLY A 1 171 ? -6.396 -27.484 32.803 1.00 11.37 172 GLY A CA 1
ATOM 1349 C C . GLY A 1 171 ? -4.903 -27.781 32.711 1.00 17.88 172 GLY A C 1
ATOM 1350 O O . GLY A 1 171 ? -4.317 -28.346 33.644 1.00 14.64 172 GLY A O 1
ATOM 1351 N N . LEU A 1 172 ? -4.286 -27.464 31.571 1.00 19.55 173 LEU A N 1
ATOM 1352 C CA . LEU A 1 172 ? -2.835 -27.629 31.441 1.00 15.58 173 LEU A CA 1
ATOM 1353 C C . LEU A 1 172 ? -2.114 -26.584 32.303 1.00 14.70 173 LEU A C 1
ATOM 1354 O O . LEU A 1 172 ? -1.064 -26.866 32.858 1.00 15.73 173 LEU A O 1
ATOM 1359 N N . LEU A 1 173 ? -2.691 -25.390 32.420 1.00 15.15 174 LEU A N 1
ATOM 1360 C CA . LEU A 1 173 ? -2.139 -24.388 33.330 1.00 18.01 174 LEU A CA 1
ATOM 1361 C C . LEU A 1 173 ? -2.294 -24.789 34.787 1.00 20.42 174 LEU A C 1
ATOM 1362 O O . LEU A 1 173 ? -1.439 -24.451 35.597 1.00 17.61 174 LEU A O 1
ATOM 1367 N N . ASP A 1 174 ? -3.371 -25.502 35.136 1.00 16.31 175 ASP A N 1
ATOM 1368 C CA . ASP A 1 174 ? -3.486 -26.034 36.511 1.00 17.98 175 ASP A CA 1
ATOM 1369 C C . ASP A 1 174 ? -2.326 -26.973 36.769 1.00 18.83 175 ASP A C 1
ATOM 1370 O O . ASP A 1 174 ? -1.699 -26.944 37.827 1.00 16.05 175 ASP A O 1
ATOM 1375 N N . GLN A 1 175 ? -2.065 -27.850 35.809 1.00 14.57 176 GLN A N 1
ATOM 1376 C CA . GLN A 1 175 ? -0.944 -28.776 35.966 1.00 13.63 176 GLN A CA 1
ATOM 1377 C C . GLN A 1 175 ? 0.395 -27.995 36.097 1.00 19.28 176 GLN A C 1
ATOM 1378 O O . GLN A 1 175 ? 1.237 -28.324 36.928 1.00 16.94 176 GLN A O 1
ATOM 1384 N N . ARG A 1 176 ? 0.592 -26.984 35.257 1.00 13.42 177 ARG A N 1
ATOM 1385 C CA . ARG A 1 176 ? 1.841 -26.205 35.307 1.00 16.75 177 ARG A CA 1
ATOM 1386 C C . ARG A 1 176 ? 1.979 -25.489 36.653 1.00 14.45 177 ARG A C 1
ATOM 1387 O O . ARG A 1 176 ? 3.066 -25.457 37.235 1.00 21.03 177 ARG A O 1
ATOM 1395 N N . LEU A 1 177 ? 0.876 -24.937 37.145 1.00 15.45 178 LEU A N 1
ATOM 1396 C CA . LEU A 1 177 ? 0.864 -24.277 38.450 1.00 15.52 178 LEU A CA 1
ATOM 1397 C C . LEU A 1 177 ? 1.243 -25.258 39.576 1.00 21.37 178 LEU A C 1
ATOM 1398 O O . LEU A 1 177 ? 2.001 -24.915 40.486 1.00 18.79 178 LEU A O 1
ATOM 1403 N N . ALA A 1 178 ? 0.754 -26.492 39.491 1.00 17.52 179 ALA A N 1
ATOM 1404 C CA . ALA A 1 178 ? 1.168 -27.529 40.436 1.00 20.02 179 ALA A CA 1
ATOM 1405 C C . ALA A 1 178 ? 2.673 -27.832 40.325 1.00 14.49 179 ALA A C 1
ATOM 1406 O O . ALA A 1 178 ? 3.341 -28.068 41.346 1.00 17.32 179 ALA A O 1
ATOM 1408 N N . LEU A 1 179 ? 3.203 -27.834 39.103 1.00 15.66 180 LEU A N 1
ATOM 1409 C CA . LEU A 1 179 ? 4.646 -28.061 38.889 1.00 17.88 180 LEU A CA 1
ATOM 1410 C C . LEU A 1 179 ? 5.495 -26.905 39.471 1.00 20.91 180 LEU A C 1
ATOM 1411 O O . LEU A 1 179 ? 6.580 -27.135 39.999 1.00 18.97 180 LEU A O 1
ATOM 1416 N N . GLN A 1 180 ? 4.985 -25.681 39.377 1.00 18.57 181 GLN A N 1
ATOM 1417 C CA . GLN A 1 180 ? 5.633 -24.520 39.996 1.00 21.21 181 GLN A CA 1
ATOM 1418 C C . GLN A 1 180 ? 5.576 -24.651 41.510 1.00 25.72 181 GLN A C 1
ATOM 1419 O O . GLN A 1 180 ? 6.537 -24.349 42.200 1.00 23.53 181 GLN A O 1
ATOM 1425 N N . TRP A 1 181 ? 4.457 -25.137 42.026 1.00 19.60 182 TRP A N 1
ATOM 1426 C CA . TRP A 1 181 ? 4.319 -25.318 43.459 1.00 16.22 182 TRP A CA 1
ATOM 1427 C C . TRP A 1 181 ? 5.346 -26.332 43.935 1.00 23.08 182 TRP A C 1
ATOM 1428 O O . TRP A 1 181 ? 5.961 -26.167 44.994 1.00 20.87 182 TRP A O 1
ATOM 1439 N N . VAL A 1 182 ? 5.531 -27.384 43.153 1.00 15.81 183 VAL A N 1
ATOM 1440 C CA . VAL A 1 182 ? 6.536 -28.392 43.456 1.00 21.52 183 VAL A CA 1
ATOM 1441 C C . VAL A 1 182 ? 7.942 -27.740 43.485 1.00 29.52 183 VAL A C 1
ATOM 1442 O O . VAL A 1 182 ? 8.703 -27.954 44.414 1.00 22.43 183 VAL A O 1
ATOM 1446 N N . GLN A 1 183 ? 8.264 -26.922 42.489 1.00 16.74 184 GLN A N 1
ATOM 1447 C CA . GLN A 1 183 ? 9.554 -26.217 42.494 1.00 25.54 184 GLN A CA 1
ATOM 1448 C C . GLN A 1 183 ? 9.741 -25.411 43.783 1.00 24.01 184 GLN A C 1
ATOM 1449 O O . GLN A 1 183 ? 10.782 -25.485 44.413 1.00 23.83 184 GLN A O 1
ATOM 1455 N N . GLU A 1 184 ? 8.702 -24.705 44.205 1.00 20.41 185 GLU A N 1
ATOM 1456 C CA . GLU A 1 184 ? 8.808 -23.850 45.380 1.00 25.31 185 GLU A CA 1
ATOM 1457 C C . GLU A 1 184 ? 8.702 -24.555 46.731 1.00 32.10 185 GLU A C 1
ATOM 1458 O O . GLU A 1 184 ? 9.241 -24.054 47.707 1.00 27.78 185 GLU A O 1
ATOM 1464 N N . ASN A 1 185 ? 8.068 -25.728 46.799 1.00 19.10 186 ASN A N 1
ATOM 1465 C CA . ASN A 1 185 ? 7.740 -26.301 48.108 1.00 20.86 186 ASN A CA 1
ATOM 1466 C C . ASN A 1 185 ? 8.171 -27.730 48.395 1.00 22.81 186 ASN A C 1
ATOM 1467 O O . ASN A 1 185 ? 8.062 -28.190 49.551 1.00 23.66 186 ASN A O 1
ATOM 1472 N N . VAL A 1 186 ? 8.612 -28.454 47.374 1.00 23.99 187 VAL A N 1
ATOM 1473 C CA . VAL A 1 186 ? 8.817 -29.887 47.568 1.00 19.78 187 VAL A CA 1
ATOM 1474 C C . VAL A 1 186 ? 9.974 -30.162 48.521 1.00 29.31 187 VAL A C 1
ATOM 1475 O O . VAL A 1 186 ? 9.971 -31.178 49.233 1.00 28.40 187 VAL A O 1
ATOM 1479 N N . ALA A 1 187 ? 10.945 -29.250 48.562 1.00 27.95 188 ALA A N 1
ATOM 1480 C CA . ALA A 1 187 ? 12.087 -29.423 49.464 1.00 22.52 188 ALA A CA 1
ATOM 1481 C C . ALA A 1 187 ? 11.639 -29.463 50.906 1.00 19.58 188 ALA A C 1
ATOM 1482 O O . ALA A 1 187 ? 12.254 -30.144 51.716 1.00 26.27 188 ALA A O 1
ATOM 1484 N N . ALA A 1 188 ? 10.542 -28.787 51.238 1.00 25.19 189 ALA A N 1
ATOM 1485 C CA . ALA A 1 188 ? 10.030 -28.830 52.621 1.00 26.12 189 ALA A CA 1
ATOM 1486 C C . ALA A 1 188 ? 9.572 -30.242 53.042 1.00 33.08 189 ALA A C 1
ATOM 1487 O O . ALA A 1 188 ? 9.365 -30.506 54.225 1.00 27.59 189 ALA A O 1
ATOM 1489 N N . PHE A 1 189 ? 9.404 -31.131 52.066 1.00 24.93 190 PHE A N 1
ATOM 1490 C CA . PHE A 1 189 ? 8.983 -32.522 52.301 1.00 24.77 190 PHE A CA 1
ATOM 1491 C C . PHE A 1 189 ? 10.149 -33.473 52.121 1.00 26.20 190 PHE A C 1
ATOM 1492 O O . PHE A 1 189 ? 10.004 -34.675 52.310 1.00 34.57 190 PHE A O 1
ATOM 1500 N N . GLY A 1 190 ? 11.303 -32.943 51.729 1.00 25.15 191 GLY A N 1
ATOM 1501 C CA . GLY A 1 190 ? 12.453 -33.795 51.480 1.00 26.16 191 GLY A CA 1
ATOM 1502 C C . GLY A 1 190 ? 12.732 -34.065 50.015 1.00 29.02 191 GLY A C 1
ATOM 1503 O O . GLY A 1 190 ? 13.687 -34.767 49.671 1.00 29.43 191 GLY A O 1
ATOM 1504 N N . GLY A 1 191 ? 11.908 -33.500 49.134 1.00 27.68 192 GLY A N 1
ATOM 1505 C CA . GLY A 1 191 ? 12.084 -33.727 47.712 1.00 28.93 192 GLY A CA 1
ATOM 1506 C C . GLY A 1 191 ? 13.129 -32.821 47.105 1.00 33.74 192 GLY A C 1
ATOM 1507 O O . GLY A 1 191 ? 13.333 -31.713 47.576 1.00 31.40 192 GLY A O 1
ATOM 1508 N N . ASP A 1 192 ? 13.784 -33.293 46.051 1.00 22.38 193 ASP A N 1
ATOM 1509 C CA . ASP A 1 192 ? 14.749 -32.505 45.315 1.00 25.42 193 ASP A CA 1
ATOM 1510 C C . ASP A 1 192 ? 14.096 -31.848 44.095 1.00 28.50 193 ASP A C 1
ATOM 1511 O O . ASP A 1 192 ? 13.826 -32.520 43.112 1.00 28.19 193 ASP A O 1
ATOM 1516 N N . PRO A 1 193 ? 13.886 -30.518 44.122 1.00 29.01 194 PRO A N 1
ATOM 1517 C CA . PRO A 1 193 ? 13.240 -29.903 42.951 1.00 23.11 194 PRO A CA 1
ATOM 1518 C C . PRO A 1 193 ? 14.073 -29.919 41.678 1.00 30.90 194 PRO A C 1
ATOM 1519 O O . PRO A 1 193 ? 13.535 -29.594 40.605 1.00 28.22 194 PRO A O 1
ATOM 1523 N N . THR A 1 194 ? 15.350 -30.296 41.773 1.00 31.51 195 THR A N 1
ATOM 1524 C CA . THR A 1 194 ? 16.177 -30.398 40.571 1.00 30.57 195 THR A CA 1
ATOM 1525 C C . THR A 1 194 ? 16.072 -31.789 39.939 1.00 27.26 195 THR A C 1
ATOM 1526 O O . THR A 1 194 ? 16.641 -32.025 38.902 1.00 25.54 195 THR A O 1
ATOM 1530 N N . SER A 1 195 ? 15.363 -32.716 40.581 1.00 26.54 196 SER A N 1
ATOM 1531 C CA . SER A 1 195 ? 15.215 -34.054 40.009 1.00 30.75 196 SER A CA 1
ATOM 1532 C C . SER A 1 195 ? 13.734 -34.467 39.974 1.00 26.15 196 SER A C 1
ATOM 1533 O O . SER A 1 195 ? 13.285 -35.320 40.755 1.00 24.07 196 SER A O 1
ATOM 1536 N N . VAL A 1 196 ? 12.970 -33.809 39.112 1.00 22.26 197 VAL A N 1
ATOM 1537 C CA . VAL A 1 196 ? 11.541 -34.069 39.021 1.00 20.76 197 VAL A CA 1
ATOM 1538 C C . VAL A 1 196 ? 11.288 -34.839 37.726 1.00 20.62 197 VAL A C 1
ATOM 1539 O O . VAL A 1 196 ? 11.657 -34.383 36.647 1.00 20.03 197 VAL A O 1
ATOM 1543 N N . THR A 1 197 ? 10.674 -36.014 37.854 1.00 25.01 198 THR A N 1
ATOM 1544 C CA . THR A 1 197 ? 10.253 -36.833 36.716 1.00 20.23 198 THR A CA 1
ATOM 1545 C C . THR A 1 197 ? 8.730 -36.796 36.617 1.00 18.76 198 THR A C 1
ATOM 1546 O O . THR A 1 197 ? 8.029 -37.119 37.595 1.00 18.30 198 THR A O 1
ATOM 1550 N N . LEU A 1 198 ? 8.215 -36.345 35.478 1.00 19.45 199 LEU A N 1
ATOM 1551 C CA . LEU A 1 198 ? 6.766 -36.352 35.263 1.00 22.19 199 LEU A CA 1
ATOM 1552 C C . LEU A 1 198 ? 6.382 -37.711 34.728 1.00 22.10 199 LEU A C 1
ATOM 1553 O O . LEU A 1 198 ? 7.078 -38.256 33.867 1.00 19.20 199 LEU A O 1
ATOM 1558 N N . PHE A 1 199 ? 5.280 -38.261 35.224 1.00 17.03 200 PHE A N 1
ATOM 1559 C CA . PHE A 1 199 ? 4.736 -39.471 34.611 1.00 15.87 200 PHE A CA 1
ATOM 1560 C C . PHE A 1 199 ? 3.205 -39.404 34.554 1.00 17.30 200 PHE A C 1
ATOM 1561 O O . PHE A 1 199 ? 2.568 -38.734 35.367 1.00 14.73 200 PHE A O 1
ATOM 1569 N N . GLY A 1 200 ? 2.631 -40.045 33.545 1.00 17.02 201 GLY A N 1
ATOM 1570 C CA . GLY A 1 200 ? 1.206 -39.907 33.290 1.00 12.44 201 GLY A CA 1
ATOM 1571 C C . GLY A 1 200 ? 0.782 -40.976 32.313 1.00 15.34 201 GLY A C 1
ATOM 1572 O O . GLY A 1 200 ? 1.595 -41.528 31.547 1.00 14.88 201 GLY A O 1
ATOM 1573 N N . GLU A 1 201 ? -0.509 -41.266 32.319 1.00 15.04 202 GLU A N 1
ATOM 1574 C CA . GLU A 1 201 ? -1.023 -42.299 31.444 1.00 11.56 202 GLU A CA 1
ATOM 1575 C C . GLU A 1 201 ? -2.153 -41.699 30.622 1.00 15.16 202 GLU A C 1
ATOM 1576 O O . GLU A 1 201 ? -2.883 -40.818 31.109 1.00 13.56 202 GLU A O 1
ATOM 1582 N N . SER A 1 202 ? -2.256 -42.135 29.365 1.00 16.72 203 SER A N 1
ATOM 1583 C CA . SER A 1 202 ? -3.311 -41.669 28.472 1.00 16.11 203 SER A CA 1
ATOM 1584 C C . SER A 1 202 ? -3.296 -40.133 28.297 1.00 15.63 203 SER A C 1
ATOM 1585 O O . SER A 1 202 ? -2.275 -39.572 27.902 1.00 16.50 203 SER A O 1
ATOM 1588 N N . ALA A 1 203 ? -4.397 -39.442 28.623 1.00 11.98 204 ALA A N 1
ATOM 1589 C CA . ALA A 1 203 ? -4.394 -37.976 28.563 1.00 14.96 204 ALA A CA 1
ATOM 1590 C C . ALA A 1 203 ? -3.314 -37.374 29.492 1.00 15.26 204 ALA A C 1
ATOM 1591 O O . ALA A 1 203 ? -2.794 -36.282 29.237 1.00 15.42 204 ALA A O 1
ATOM 1593 N N . GLY A 1 204 ? -3.021 -38.079 30.586 1.00 13.41 205 GLY A N 1
ATOM 1594 C CA . GLY A 1 204 ? -1.912 -37.728 31.474 1.00 14.51 205 GLY A CA 1
ATOM 1595 C C . GLY A 1 204 ? -0.570 -37.790 30.741 1.00 14.36 205 GLY A C 1
ATOM 1596 O O . GLY A 1 204 ? 0.280 -36.914 30.914 1.00 15.86 205 GLY A O 1
ATOM 1597 N N . ALA A 1 205 ? -0.376 -38.833 29.940 1.00 14.09 206 ALA A N 1
ATOM 1598 C CA . ALA A 1 205 ? 0.814 -38.949 29.080 1.00 15.12 206 ALA A CA 1
ATOM 1599 C C . ALA A 1 205 ? 0.818 -37.861 27.990 1.00 20.35 206 ALA A C 1
ATOM 1600 O O . ALA A 1 205 ? 1.856 -37.256 27.718 1.00 13.78 206 ALA A O 1
ATOM 1602 N N . ALA A 1 206 ? -0.327 -37.634 27.342 1.00 13.50 207 ALA A N 1
ATOM 1603 C CA . ALA A 1 206 ? -0.428 -36.510 26.392 1.00 18.66 207 ALA A CA 1
ATOM 1604 C C . ALA A 1 206 ? -0.047 -35.183 27.077 1.00 17.76 207 ALA A C 1
ATOM 1605 O O . ALA A 1 206 ? 0.653 -34.355 26.511 1.00 17.17 207 ALA A O 1
ATOM 1607 N N . SER A 1 207 ? -0.483 -35.008 28.319 1.00 15.37 208 SER A N 1
ATOM 1608 C CA . SER A 1 207 ? -0.163 -33.818 29.088 1.00 14.02 208 SER A CA 1
ATOM 1609 C C . SER A 1 207 ? 1.336 -33.725 29.314 1.00 14.95 208 SER A C 1
ATOM 1610 O O . SER A 1 207 ? 1.924 -32.670 29.112 1.00 15.63 208 SER A O 1
ATOM 1613 N N . VAL A 1 208 ? 1.948 -34.821 29.749 1.00 14.81 209 VAL A N 1
ATOM 1614 C CA . VAL A 1 208 ? 3.397 -34.841 29.951 1.00 16.45 209 VAL A CA 1
ATOM 1615 C C . VAL A 1 208 ? 4.117 -34.343 28.674 1.00 20.06 209 VAL A C 1
ATOM 1616 O O . VAL A 1 208 ? 4.959 -33.465 28.737 1.00 17.49 209 VAL A O 1
ATOM 1620 N N . GLY A 1 209 ? 3.735 -34.887 27.524 1.00 17.33 210 GLY A N 1
ATOM 1621 C CA . GLY A 1 209 ? 4.271 -34.467 26.237 1.00 15.65 210 GLY A CA 1
ATOM 1622 C C . GLY A 1 209 ? 4.081 -32.993 25.950 1.00 17.17 210 GLY A C 1
ATOM 1623 O O . GLY A 1 209 ? 4.966 -32.326 25.408 1.00 19.36 210 GLY A O 1
ATOM 1624 N N . MET A 1 210 ? 2.916 -32.470 26.288 1.00 14.83 211 MET A N 1
ATOM 1625 C CA . MET A 1 210 ? 2.676 -31.048 26.084 1.00 16.33 211 MET A CA 1
ATOM 1626 C C . MET A 1 210 ? 3.573 -30.164 26.954 1.00 20.01 211 MET A C 1
ATOM 1627 O O . MET A 1 210 ? 4.047 -29.119 26.487 1.00 17.69 211 MET A O 1
ATOM 1632 N N . HIS A 1 211 ? 3.822 -30.576 28.195 1.00 15.06 212 HIS A N 1
ATOM 1633 C CA . HIS A 1 211 ? 4.742 -29.814 29.035 1.00 17.50 212 HIS A CA 1
ATOM 1634 C C . HIS A 1 211 ? 6.170 -29.850 28.468 1.00 19.24 212 HIS A C 1
ATOM 1635 O O . HIS A 1 211 ? 6.918 -28.871 28.548 1.00 19.28 212 HIS A O 1
ATOM 1642 N N . LEU A 1 212 ? 6.539 -30.988 27.890 1.00 14.76 213 LEU A N 1
ATOM 1643 C CA . LEU A 1 212 ? 7.830 -31.129 27.227 1.00 22.24 213 LEU A CA 1
ATOM 1644 C C . LEU A 1 212 ? 7.977 -30.135 26.104 1.00 27.38 213 LEU A C 1
ATOM 1645 O O . LEU A 1 212 ? 9.078 -29.655 25.851 1.00 23.06 213 LEU A O 1
ATOM 1650 N N . LEU A 1 213 ? 6.861 -29.818 25.443 1.00 20.55 214 LEU A N 1
ATOM 1651 C CA . LEU A 1 213 ? 6.905 -29.067 24.186 1.00 22.24 214 LEU A CA 1
ATOM 1652 C C . LEU A 1 213 ? 6.555 -27.600 24.401 1.00 19.73 214 LEU A C 1
ATOM 1653 O O . LEU A 1 213 ? 6.436 -26.833 23.446 1.00 26.13 214 LEU A O 1
ATOM 1658 N N . SER A 1 214 ? 6.359 -27.223 25.662 1.00 19.40 215 SER A N 1
ATOM 1659 C CA . SER A 1 214 ? 6.006 -25.844 26.019 1.00 20.67 215 SER A CA 1
ATOM 1660 C C . SER A 1 214 ? 7.111 -25.269 26.907 1.00 23.98 215 SER A C 1
ATOM 1661 O O . SER A 1 214 ? 7.262 -25.673 28.076 1.00 22.63 215 SER A O 1
ATOM 1664 N N . PRO A 1 215 ? 7.908 -24.331 26.362 1.00 26.45 216 PRO A N 1
ATOM 1665 C CA . PRO A 1 215 ? 9.079 -23.834 27.115 1.00 29.00 216 PRO A CA 1
ATOM 1666 C C . PRO A 1 215 ? 8.818 -23.414 28.559 1.00 22.19 216 PRO A C 1
ATOM 1667 O O . PRO A 1 215 ? 9.612 -23.777 29.433 1.00 26.39 216 PRO A O 1
ATOM 1671 N N . PRO A 1 216 ? 7.710 -22.709 28.841 1.00 23.99 217 PRO A N 1
ATOM 1672 C CA . PRO A 1 216 ? 7.574 -22.354 30.261 1.00 19.57 217 PRO A CA 1
ATOM 1673 C C . PRO A 1 216 ? 7.327 -23.555 31.215 1.00 29.61 217 PRO A C 1
ATOM 1674 O O . PRO A 1 216 ? 7.532 -23.415 32.421 1.00 24.97 217 PRO A O 1
ATOM 1678 N N . SER A 1 217 ? 6.893 -24.702 30.692 1.00 23.18 218 SER A N 1
ATOM 1679 C CA . SER A 1 217 ? 6.752 -25.918 31.524 1.00 23.86 218 SER A CA 1
ATOM 1680 C C . SER A 1 217 ? 8.070 -26.676 31.606 1.00 27.42 218 SER A C 1
ATOM 1681 O O . SER A 1 217 ? 8.376 -27.319 32.607 1.00 24.60 218 SER A O 1
ATOM 1684 N N . ARG A 1 218 ? 8.838 -26.605 30.529 1.00 21.80 219 ARG A N 1
ATOM 1685 C CA . ARG A 1 218 ? 9.997 -27.455 30.356 1.00 24.22 219 ARG A CA 1
ATOM 1686 C C . ARG A 1 218 ? 11.044 -27.191 31.452 1.00 32.23 219 ARG A C 1
ATOM 1687 O O . ARG A 1 218 ? 11.784 -28.080 31.864 1.00 26.71 219 ARG A O 1
ATOM 1695 N N . GLY A 1 219 ? 11.061 -25.979 31.975 1.00 26.94 220 GLY A N 1
ATOM 1696 C CA . GLY A 1 219 ? 11.978 -25.677 33.041 1.00 28.41 220 GLY A CA 1
ATOM 1697 C C . GLY A 1 219 ? 11.555 -26.185 34.398 1.00 39.48 220 GLY A C 1
ATOM 1698 O O . GLY A 1 219 ? 12.262 -25.966 35.371 1.00 36.04 220 GLY A O 1
ATOM 1699 N N . LEU A 1 220 ? 10.419 -26.876 34.476 1.00 28.41 221 LEU A N 1
ATOM 1700 C CA . LEU A 1 220 ? 9.886 -27.287 35.774 1.00 20.91 221 LEU A CA 1
ATOM 1701 C C . LEU A 1 220 ? 10.105 -28.764 36.108 1.00 19.65 221 LEU A C 1
ATOM 1702 O O . LEU A 1 220 ? 9.636 -29.259 37.144 1.00 26.07 221 LEU A O 1
ATOM 1707 N N . PHE A 1 221 ? 10.797 -29.474 35.231 1.00 19.89 222 PHE A N 1
ATOM 1708 C CA . PHE A 1 221 ? 11.042 -30.888 35.456 1.00 23.41 222 PHE A CA 1
ATOM 1709 C C . PHE A 1 221 ? 12.204 -31.324 34.604 1.00 22.82 222 PHE A C 1
ATOM 1710 O O . PHE A 1 221 ? 12.646 -30.608 33.716 1.00 22.84 222 PHE A O 1
ATOM 1718 N N . HIS A 1 222 ? 12.662 -32.534 34.859 1.00 20.95 223 HIS A N 1
ATOM 1719 C CA . HIS A 1 222 ? 13.905 -33.013 34.305 1.00 26.94 223 HIS A CA 1
ATOM 1720 C C . HIS A 1 222 ? 13.681 -34.174 33.357 1.00 24.89 223 HIS A C 1
ATOM 1721 O O . HIS A 1 222 ? 14.251 -34.193 32.283 1.00 28.04 223 HIS A O 1
ATOM 1728 N N . ARG A 1 223 ? 12.886 -35.163 33.767 1.00 20.82 224 ARG A N 1
ATOM 1729 C CA . ARG A 1 223 ? 12.653 -36.352 32.928 1.00 21.77 224 ARG A CA 1
ATOM 1730 C C . ARG A 1 223 ? 11.153 -36.620 32.727 1.00 17.46 224 ARG A C 1
ATOM 1731 O O . ARG A 1 223 ? 10.330 -36.048 33.428 1.00 18.14 224 ARG A O 1
ATOM 1739 N N . ALA A 1 224 ? 10.807 -37.484 31.774 1.00 17.56 225 ALA A N 1
ATOM 1740 C CA . ALA A 1 224 ? 9.399 -37.708 31.452 1.00 20.09 225 ALA A CA 1
ATOM 1741 C C . ALA A 1 224 ? 9.087 -39.178 31.168 1.00 19.27 225 ALA A C 1
ATOM 1742 O O . ALA A 1 224 ? 9.869 -39.890 30.528 1.00 16.55 225 ALA A O 1
ATOM 1744 N N . VAL A 1 225 ? 7.907 -39.608 31.595 1.00 16.52 226 VAL A N 1
ATOM 1745 C CA . VAL A 1 225 ? 7.420 -40.950 31.292 1.00 11.64 226 VAL A CA 1
ATOM 1746 C C . VAL A 1 225 ? 6.041 -40.819 30.638 1.00 20.71 226 VAL A C 1
ATOM 1747 O O . VAL A 1 225 ? 5.169 -40.158 31.192 1.00 13.78 226 VAL A O 1
ATOM 1751 N N . LEU A 1 226 ? 5.852 -41.404 29.453 1.00 13.33 227 LEU A N 1
ATOM 1752 C CA . LEU A 1 226 ? 4.551 -41.311 28.766 1.00 15.09 227 LEU A CA 1
ATOM 1753 C C . LEU A 1 226 ? 3.993 -42.714 28.593 1.00 18.30 227 LEU A C 1
ATOM 1754 O O . LEU A 1 226 ? 4.495 -43.479 27.774 1.00 16.52 227 LEU A O 1
ATOM 1759 N N . GLN A 1 227 ? 2.967 -43.051 29.369 1.00 14.41 228 GLN A N 1
ATOM 1760 C CA . GLN A 1 227 ? 2.373 -44.398 29.339 1.00 12.32 228 GLN A CA 1
ATOM 1761 C C . GLN A 1 227 ? 1.094 -44.368 28.499 1.00 14.93 228 GLN A C 1
ATOM 1762 O O . GLN A 1 227 ? 0.144 -43.648 28.858 1.00 14.34 228 GLN A O 1
ATOM 1768 N N . SER A 1 228 ? 1.069 -45.117 27.387 1.00 16.16 229 SER A N 1
ATOM 1769 C CA . SER A 1 228 ? -0.126 -45.214 26.523 1.00 14.22 229 SER A CA 1
ATOM 1770 C C . SER A 1 228 ? -0.735 -43.875 26.130 1.00 13.53 229 SER A C 1
ATOM 1771 O O . SER A 1 228 ? -1.961 -43.704 26.177 1.00 15.51 229 SER A O 1
ATOM 1774 N N . GLY A 1 229 ? 0.087 -42.923 25.714 1.00 12.76 230 GLY A N 1
ATOM 1775 C CA . GLY A 1 229 ? -0.479 -41.675 25.254 1.00 15.70 230 GLY A CA 1
ATOM 1776 C C . GLY A 1 229 ? 0.623 -40.765 24.767 1.00 19.76 230 GLY A C 1
ATOM 1777 O O . GLY A 1 229 ? 1.781 -40.984 25.101 1.00 15.17 230 GLY A O 1
ATOM 1778 N N . ALA A 1 230 ? 0.267 -39.783 23.946 1.00 13.61 231 ALA A N 1
ATOM 1779 C CA . ALA A 1 230 ? 1.259 -38.888 23.352 1.00 18.28 231 ALA A CA 1
ATOM 1780 C C . ALA A 1 230 ? 0.579 -37.578 22.946 1.00 15.08 231 ALA A C 1
ATOM 1781 O O . ALA A 1 230 ? -0.610 -37.565 22.632 1.00 19.26 231 ALA A O 1
ATOM 1783 N N . PRO A 1 231 ? 1.326 -36.470 22.963 1.00 18.61 232 PRO A N 1
ATOM 1784 C CA . PRO A 1 231 ? 0.690 -35.182 22.681 1.00 17.75 232 PRO A CA 1
ATOM 1785 C C . PRO A 1 231 ? 0.253 -35.071 21.219 1.00 17.04 232 PRO A C 1
ATOM 1786 O O . PRO A 1 231 ? -0.689 -34.312 20.906 1.00 16.72 232 PRO A O 1
ATOM 1790 N N . ASN A 1 232 ? 0.917 -35.836 20.341 1.00 15.44 233 ASN A N 1
ATOM 1791 C CA . ASN A 1 232 ? 0.560 -35.936 18.935 1.00 16.74 233 ASN A CA 1
ATOM 1792 C C . ASN A 1 232 ? -0.593 -36.940 18.646 1.00 17.71 233 ASN A C 1
ATOM 1793 O O . ASN A 1 232 ? -0.981 -37.127 17.492 1.00 17.04 233 ASN A O 1
ATOM 1798 N N . GLY A 1 233 ? -1.163 -37.580 19.663 1.00 16.21 234 GLY A N 1
ATOM 1799 C CA . GLY A 1 233 ? -2.372 -38.394 19.418 1.00 24.09 234 GLY A CA 1
ATOM 1800 C C . GLY A 1 233 ? -3.498 -37.611 18.708 1.00 31.44 234 GLY A C 1
ATOM 1801 O O . GLY A 1 233 ? -3.670 -36.421 18.984 1.00 34.68 234 GLY A O 1
ATOM 1802 N N . PRO A 1 234 ? -4.242 -38.246 17.766 1.00 22.99 235 PRO A N 1
ATOM 1803 C CA . PRO A 1 234 ? -5.279 -37.516 17.005 1.00 17.78 235 PRO A CA 1
ATOM 1804 C C . PRO A 1 234 ? -6.462 -37.011 17.883 1.00 19.27 235 PRO A C 1
ATOM 1805 O O . PRO A 1 234 ? -7.257 -36.192 17.429 1.00 22.70 235 PRO A O 1
ATOM 1809 N N . TRP A 1 235 ? -6.562 -37.484 19.119 1.00 15.90 236 TRP A N 1
ATOM 1810 C CA . TRP A 1 235 ? -7.627 -37.064 20.028 1.00 18.75 236 TRP A CA 1
ATOM 1811 C C . TRP A 1 235 ? -7.120 -36.000 21.005 1.00 20.84 236 TRP A C 1
ATOM 1812 O O . TRP A 1 235 ? -7.904 -35.442 21.771 1.00 12.99 236 TRP A O 1
ATOM 1823 N N . ALA A 1 236 ? -5.806 -35.779 21.041 1.00 16.54 237 ALA A N 1
ATOM 1824 C CA . ALA A 1 236 ? -5.200 -35.053 22.184 1.00 17.80 237 ALA A CA 1
ATOM 1825 C C . ALA A 1 236 ? -5.223 -33.530 22.023 1.00 14.26 237 ALA A C 1
ATOM 1826 O O . ALA A 1 236 ? -5.035 -32.790 22.988 1.00 14.49 237 ALA A O 1
ATOM 1828 N N . THR A 1 237 ? -5.443 -33.062 20.798 1.00 13.18 238 THR A N 1
ATOM 1829 C CA . THR A 1 237 ? -5.561 -31.627 20.555 1.00 17.30 238 THR A CA 1
ATOM 1830 C C . THR A 1 237 ? -6.666 -31.372 19.536 1.00 16.36 238 THR A C 1
ATOM 1831 O O . THR A 1 237 ? -7.078 -32.279 18.817 1.00 16.15 238 THR A O 1
ATOM 1835 N N . VAL A 1 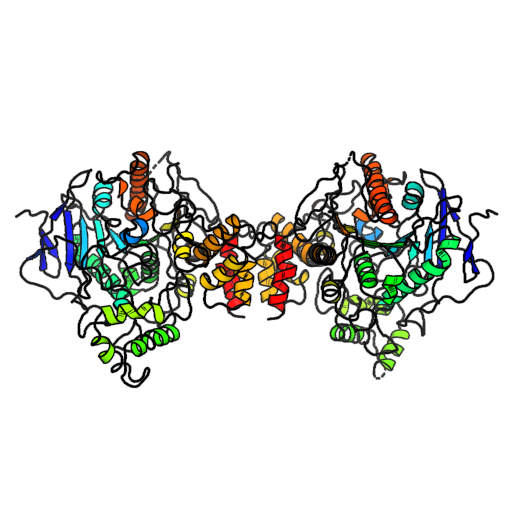238 ? -7.118 -30.123 19.475 1.00 15.17 239 VAL A N 1
ATOM 1836 C CA . VAL A 1 238 ? -8.141 -29.698 18.530 1.00 22.42 239 VAL A CA 1
ATOM 1837 C C . VAL A 1 238 ? -7.678 -28.345 17.967 1.00 23.68 239 VAL A C 1
ATOM 1838 O O . VAL A 1 238 ? -6.987 -27.587 18.650 1.00 19.13 239 VAL A O 1
ATOM 1842 N N . GLY A 1 239 ? -7.990 -28.053 16.708 1.00 24.71 240 GLY A N 1
ATOM 1843 C CA . GLY A 1 239 ? -7.608 -26.765 16.153 1.00 22.99 240 GLY A CA 1
ATOM 1844 C C . GLY A 1 239 ? -8.532 -25.674 16.679 1.00 27.51 240 GLY A C 1
ATOM 1845 O O . GLY A 1 239 ? -9.598 -25.969 17.218 1.00 22.54 240 GLY A O 1
ATOM 1846 N N . MET A 1 240 ? -8.118 -24.420 16.517 1.00 20.57 241 MET A N 1
ATOM 1847 C CA . MET A 1 240 ? -8.871 -23.255 16.980 1.00 24.77 241 MET A CA 1
ATOM 1848 C C . MET A 1 240 ? -10.317 -23.170 16.476 1.00 26.87 241 MET A C 1
ATOM 1849 O O . MET A 1 240 ? -11.240 -22.901 17.251 1.00 25.22 241 MET A O 1
ATOM 1854 N N . GLY A 1 241 ? -10.499 -23.384 15.179 1.00 25.07 242 GLY A N 1
ATOM 1855 C CA . GLY A 1 241 ? -11.809 -23.293 14.557 1.00 24.80 242 GLY A CA 1
ATOM 1856 C C . GLY A 1 241 ? -12.804 -24.284 15.138 1.00 29.88 242 GLY A C 1
ATOM 1857 O O . GLY A 1 241 ? -13.941 -23.928 15.423 1.00 23.41 242 GLY A O 1
ATOM 1858 N N . GLU A 1 242 ? -12.370 -25.529 15.317 1.00 22.89 243 GLU A N 1
ATOM 1859 C CA . GLU A 1 242 ? -13.231 -26.570 15.843 1.00 23.37 243 GLU A CA 1
ATOM 1860 C C . GLU A 1 242 ? -13.488 -26.384 17.357 1.00 23.53 243 GLU A C 1
ATOM 1861 O O . GLU A 1 242 ? -14.584 -26.674 17.849 1.00 21.81 243 GLU A O 1
ATOM 1867 N N . ALA A 1 243 ? -12.502 -25.870 18.081 1.00 18.22 244 ALA A N 1
ATOM 1868 C CA . ALA A 1 243 ? -12.707 -25.595 19.518 1.00 20.72 244 ALA A CA 1
ATOM 1869 C C . ALA A 1 243 ? -13.774 -24.501 19.673 1.00 24.48 244 ALA A C 1
ATOM 1870 O O . ALA A 1 243 ? -14.656 -24.615 20.513 1.00 23.66 244 ALA A O 1
ATOM 1872 N N . ARG A 1 244 ? -13.684 -23.447 18.857 1.00 22.65 245 ARG A N 1
ATOM 1873 C CA . ARG A 1 244 ? -14.696 -22.384 18.857 1.00 19.92 245 ARG A CA 1
ATOM 1874 C C . ARG A 1 244 ? -16.061 -22.967 18.503 1.00 23.63 245 ARG A C 1
ATOM 1875 O O . ARG A 1 244 ? -17.048 -22.691 19.185 1.00 23.33 245 ARG A O 1
ATOM 1883 N N . ARG A 1 245 ? -16.114 -23.801 17.466 1.00 21.47 246 ARG A N 1
ATOM 1884 C CA . ARG A 1 245 ? -17.368 -24.439 17.109 1.00 24.67 246 ARG A CA 1
ATOM 1885 C C . ARG A 1 245 ? -17.983 -25.244 18.268 1.00 29.73 246 ARG A C 1
ATOM 1886 O O . ARG A 1 245 ? -19.190 -25.182 18.509 1.00 20.96 246 ARG A O 1
ATOM 1894 N N . ARG A 1 246 ? -17.162 -26.021 18.960 1.00 21.53 247 ARG A N 1
ATOM 1895 C CA . ARG A 1 246 ? -17.665 -26.860 20.053 1.00 22.29 247 ARG A CA 1
ATOM 1896 C C . ARG A 1 246 ? -18.143 -26.030 21.250 1.00 20.15 247 ARG A C 1
ATOM 1897 O O . ARG A 1 246 ? -19.185 -26.329 21.846 1.00 19.82 247 ARG A O 1
ATOM 1905 N N . ALA A 1 247 ? -17.379 -25.001 21.602 1.00 21.06 248 ALA A N 1
ATOM 1906 C CA . ALA A 1 247 ? -17.724 -24.115 22.714 1.00 18.23 248 ALA A CA 1
ATOM 1907 C C . ALA A 1 247 ? -19.046 -23.406 22.432 1.00 30.52 248 ALA A C 1
ATOM 1908 O O . ALA A 1 247 ? -19.904 -23.278 23.307 1.00 25.57 248 ALA A O 1
ATOM 1910 N N . THR A 1 248 ? -19.187 -22.936 21.199 1.00 22.35 249 THR A N 1
ATOM 1911 C CA . THR A 1 248 ? -20.377 -22.236 20.746 1.00 21.95 249 THR A CA 1
ATOM 1912 C C . THR A 1 248 ? -21.592 -23.150 20.769 1.00 23.70 249 THR A C 1
ATOM 1913 O O . THR A 1 248 ? -22.659 -22.761 21.257 1.00 26.81 249 THR A O 1
ATOM 1917 N N A GLN A 1 249 ? -21.439 -24.365 20.246 0.65 21.34 250 GLN A N 1
ATOM 1918 N N B GLN A 1 249 ? -21.429 -24.372 20.267 0.35 21.44 250 GLN A N 1
ATOM 1919 C CA A GLN A 1 249 ? -22.514 -25.347 20.323 0.65 24.53 250 GLN A CA 1
ATOM 1920 C CA B GLN A 1 249 ? -22.502 -25.362 20.315 0.35 24.52 250 GLN A CA 1
ATOM 1921 C C A GLN A 1 249 ? -22.905 -25.695 21.764 0.65 25.82 250 GLN A C 1
ATOM 1922 C C B GLN A 1 249 ? -22.893 -25.746 21.746 0.35 25.73 250 GLN A C 1
ATOM 1923 O O A GLN A 1 249 ? -24.090 -25.873 22.069 0.65 21.70 250 GLN A O 1
ATOM 1924 O O B GLN A 1 249 ? -24.068 -25.990 22.027 0.35 21.83 250 GLN A O 1
ATOM 1935 N N . LEU A 1 250 ? -21.918 -25.803 22.650 1.00 20.34 251 LEU A N 1
ATOM 1936 C CA . LEU A 1 250 ? -22.231 -26.120 24.056 1.00 21.59 251 LEU A CA 1
ATOM 1937 C C . LEU A 1 250 ? -23.109 -24.998 24.628 1.00 20.55 251 LEU A C 1
ATOM 1938 O O . LEU A 1 250 ? -24.113 -25.261 25.311 1.00 23.06 251 LEU A O 1
ATOM 1943 N N . ALA A 1 251 ? -22.718 -23.755 24.349 1.00 24.54 252 ALA A N 1
ATOM 1944 C CA . ALA A 1 251 ? -23.483 -22.597 24.814 1.00 26.47 252 ALA A CA 1
ATOM 1945 C C . ALA A 1 251 ? -24.934 -22.681 24.325 1.00 26.44 252 ALA A C 1
ATOM 1946 O O . ALA A 1 251 ? -25.865 -22.515 25.103 1.00 27.51 252 ALA A O 1
ATOM 1948 N N A HIS A 1 252 ? -25.110 -22.944 23.029 0.53 25.21 253 HIS A N 1
ATOM 1949 N N B HIS A 1 252 ? -25.113 -22.976 23.049 0.47 25.22 253 HIS A N 1
ATOM 1950 C CA A HIS A 1 252 ? -26.441 -23.132 22.443 0.53 27.72 253 HIS A CA 1
ATOM 1951 C CA B HIS A 1 252 ? -26.449 -23.084 22.484 0.47 27.71 253 HIS A CA 1
ATOM 1952 C C A HIS A 1 252 ? -27.240 -24.199 23.170 0.53 31.23 253 HIS A C 1
ATOM 1953 C C B HIS A 1 252 ? -27.275 -24.234 23.075 0.47 31.17 253 HIS A C 1
ATOM 1954 O O A HIS A 1 252 ? -28.380 -23.955 23.574 0.53 27.21 253 HIS A O 1
ATOM 1955 O O B HIS A 1 252 ? -28.470 -24.067 23.324 0.47 27.48 253 HIS A O 1
ATOM 1968 N N . LEU A 1 253 ? -26.639 -25.380 23.328 1.00 21.97 254 LEU A N 1
ATOM 1969 C CA . LEU A 1 253 ? -27.319 -26.508 23.956 1.00 19.82 254 LEU A CA 1
ATOM 1970 C C . LEU A 1 253 ? -27.808 -26.218 25.391 1.00 26.62 254 LEU A C 1
ATOM 1971 O O . LEU A 1 253 ? -28.718 -26.884 25.884 1.00 20.90 254 LEU A O 1
ATOM 1976 N N . VAL A 1 254 ? -27.193 -25.254 26.064 1.00 20.11 255 VAL A N 1
ATOM 1977 C CA . VAL A 1 254 ? -27.540 -24.975 27.477 1.00 20.00 255 VAL A CA 1
ATOM 1978 C C . VAL A 1 254 ? -28.304 -23.650 27.605 1.00 23.19 255 VAL A C 1
ATOM 1979 O O . VAL A 1 254 ? -28.451 -23.083 28.707 1.00 25.74 255 VAL A O 1
ATOM 1983 N N . GLY A 1 255 ? -28.794 -23.170 26.466 1.00 23.82 256 GLY A N 1
ATOM 1984 C CA . GLY A 1 255 ? -29.659 -22.006 26.426 1.00 25.93 256 GLY A CA 1
ATOM 1985 C C . GLY A 1 255 ? -28.949 -20.675 26.497 1.00 31.01 256 GLY A C 1
ATOM 1986 O O . GLY A 1 255 ? -29.526 -19.680 26.930 1.00 32.61 256 GLY A O 1
ATOM 1987 N N . CYS A 1 256 ? -27.693 -20.651 26.071 1.00 21.16 257 CYS A N 1
ATOM 1988 C CA . CYS A 1 256 ? -26.932 -19.405 25.996 1.00 24.22 257 CYS A CA 1
ATOM 1989 C C . CYS A 1 256 ? -26.745 -18.998 24.544 1.00 33.22 257 CYS A C 1
ATOM 1990 O O . CYS A 1 256 ? -26.656 -19.859 23.677 1.00 34.68 257 CYS A O 1
ATOM 1993 N N . PRO A 1 257 ? -26.672 -17.686 24.268 1.00 39.63 258 PRO A N 1
ATOM 1994 C CA . PRO A 1 257 ? -26.814 -16.580 25.224 1.00 41.83 258 PRO A CA 1
ATOM 1995 C C . PRO A 1 257 ? -28.307 -16.307 25.488 1.00 74.21 258 PRO A C 1
ATOM 1996 O O . PRO A 1 257 ? -29.153 -16.916 24.816 1.00 68.51 258 PRO A O 1
ATOM 2000 N N . PRO A 1 258 ? -28.635 -15.436 26.466 1.00 77.43 259 PRO A N 1
ATOM 2001 C CA . PRO A 1 258 ? -30.059 -15.213 26.756 1.00 72.25 259 PRO A CA 1
ATOM 2002 C C . PRO A 1 258 ? -30.761 -14.370 25.684 1.00 69.00 259 PRO A C 1
ATOM 2003 O O . PRO A 1 258 ? -30.112 -13.904 24.737 1.00 66.09 259 PRO A O 1
ATOM 2007 N N . ASN A 1 264 ? -20.835 -12.668 20.432 1.00 56.95 265 ASN A N 1
ATOM 2008 C CA . ASN A 1 264 ? -19.873 -11.965 21.272 1.00 36.88 265 ASN A CA 1
ATOM 2009 C C . ASN A 1 264 ? -19.348 -12.893 22.387 1.00 46.81 265 ASN A C 1
ATOM 2010 O O . ASN A 1 264 ? -20.118 -13.471 23.159 1.00 40.11 265 ASN A O 1
ATOM 2015 N N . ASP A 1 265 ? -18.030 -13.041 22.448 1.00 31.26 266 ASP A N 1
ATOM 2016 C CA . ASP A 1 265 ? -17.404 -14.015 23.323 1.00 40.43 266 ASP A CA 1
ATOM 2017 C C . ASP A 1 265 ? -17.679 -13.688 24.791 1.00 40.24 266 ASP A C 1
ATOM 2018 O O . ASP A 1 265 ? -18.027 -14.570 25.575 1.00 32.07 266 ASP A O 1
ATOM 2023 N N . THR A 1 266 ? -17.526 -12.418 25.153 1.00 34.03 267 THR A N 1
ATOM 2024 C CA . THR A 1 266 ? -17.785 -11.967 26.521 1.00 30.70 267 THR A CA 1
ATOM 2025 C C . THR A 1 266 ? -19.168 -12.379 27.013 1.00 31.98 267 THR A C 1
ATOM 2026 O O . THR A 1 266 ? -19.321 -12.860 28.142 1.00 31.13 267 THR A O 1
ATOM 2030 N N . GLU A 1 267 ? -20.172 -12.193 26.164 1.00 28.84 268 GLU A N 1
ATOM 2031 C CA . GLU A 1 267 ? -21.560 -12.479 26.527 1.00 36.74 268 GLU A CA 1
ATOM 2032 C C . GLU A 1 267 ? -21.824 -13.970 26.611 1.00 31.52 268 GLU A C 1
ATOM 2033 O O . GLU A 1 267 ? -22.552 -14.438 27.490 1.00 30.32 268 GLU A O 1
ATOM 2039 N N . LEU A 1 268 ? -21.235 -14.714 25.678 1.00 25.11 269 LEU A N 1
ATOM 2040 C CA . LEU A 1 268 ? -21.385 -16.158 25.635 1.00 26.39 269 LEU A CA 1
ATOM 2041 C C . LEU A 1 268 ? -20.774 -16.756 26.913 1.00 28.75 269 LEU A C 1
ATOM 2042 O O . LEU A 1 268 ? -21.409 -17.571 27.597 1.00 24.80 269 LEU A O 1
ATOM 2047 N N . VAL A 1 269 ? -19.554 -16.340 27.249 1.00 21.94 270 VAL A N 1
ATOM 2048 C CA . VAL A 1 269 ? -18.915 -16.861 28.453 1.00 27.28 270 VAL A CA 1
ATOM 2049 C C . VAL A 1 269 ? -19.654 -16.451 29.726 1.00 29.62 270 VAL A C 1
ATOM 2050 O O . VAL A 1 269 ? -19.832 -17.279 30.610 1.00 25.21 270 VAL A O 1
ATOM 2054 N N . ALA A 1 270 ? -20.067 -15.184 29.822 1.00 25.20 271 ALA A N 1
ATOM 2055 C CA . ALA A 1 270 ? -20.828 -14.740 30.981 1.00 29.39 271 ALA A CA 1
ATOM 2056 C C . ALA A 1 270 ? -22.045 -15.638 31.162 1.00 26.78 271 ALA A C 1
ATOM 2057 O O . ALA A 1 270 ? -22.363 -16.025 32.262 1.00 23.92 271 ALA A O 1
ATOM 2059 N N . CYS A 1 271 ? -22.714 -15.992 30.070 1.00 24.63 272 CYS A N 1
ATOM 2060 C CA . CYS A 1 271 ? -23.894 -16.840 30.193 1.00 24.61 272 CYS A CA 1
ATOM 2061 C C . CYS A 1 271 ? -23.506 -18.247 30.676 1.00 28.03 272 CYS A C 1
ATOM 2062 O O . CYS A 1 271 ? -24.143 -18.795 31.570 1.00 26.34 272 CYS A O 1
ATOM 2065 N N . LEU A 1 272 ? -22.449 -18.817 30.099 1.00 23.70 273 LEU A N 1
ATOM 2066 C CA . LEU A 1 272 ? -21.953 -20.125 30.537 1.00 23.29 273 LEU A CA 1
ATOM 2067 C C . LEU A 1 272 ? -21.629 -20.131 32.028 1.00 23.43 273 LEU A C 1
ATOM 2068 O O . LEU A 1 272 ? -21.873 -21.133 32.711 1.00 24.30 273 LEU A O 1
ATOM 2073 N N . ARG A 1 273 ? -21.102 -19.018 32.543 1.00 20.31 274 ARG A N 1
ATOM 2074 C CA . ARG A 1 273 ? -20.750 -18.966 33.969 1.00 22.18 274 ARG A CA 1
ATOM 2075 C C . ARG A 1 273 ? -21.968 -18.973 34.893 1.00 27.58 274 ARG A C 1
ATOM 2076 O O . ARG A 1 273 ? -21.825 -19.248 36.073 1.00 22.95 274 ARG A O 1
ATOM 2084 N N . THR A 1 274 ? -23.163 -18.703 34.367 1.00 26.60 275 THR A N 1
ATOM 2085 C CA . THR A 1 274 ? -24.366 -18.742 35.218 1.00 25.92 275 THR A CA 1
ATOM 2086 C C . THR A 1 274 ? -24.910 -20.156 35.345 1.00 29.81 275 THR A C 1
ATOM 2087 O O . THR A 1 274 ? -25.750 -20.427 36.194 1.00 26.71 275 THR A O 1
ATOM 2091 N N . ARG A 1 275 ? -24.432 -21.068 34.503 1.00 25.41 276 ARG A N 1
ATOM 2092 C CA . ARG A 1 275 ? -24.985 -22.420 34.490 1.00 18.02 276 ARG A CA 1
ATOM 2093 C C . ARG A 1 275 ? -24.362 -23.317 35.555 1.00 22.15 276 ARG A C 1
ATOM 2094 O O . ARG A 1 275 ? -23.155 -23.289 35.751 1.00 24.66 276 ARG A O 1
ATOM 2102 N N . PRO A 1 276 ? -25.190 -24.126 36.245 1.00 22.83 277 PRO A N 1
ATOM 2103 C CA . PRO A 1 276 ? -24.635 -25.093 37.194 1.00 23.28 277 PRO A CA 1
ATOM 2104 C C . PRO A 1 276 ? -23.661 -25.996 36.454 1.00 27.57 277 PRO A C 1
ATOM 2105 O O . PRO A 1 276 ? -23.884 -26.282 35.274 1.00 19.52 277 PRO A O 1
ATOM 2109 N N . ALA A 1 277 ? -22.599 -26.417 37.134 1.00 19.09 278 ALA A N 1
ATOM 2110 C CA . ALA A 1 277 ? -21.580 -27.264 36.539 1.00 26.00 278 ALA A CA 1
ATOM 2111 C C . ALA A 1 277 ? -22.187 -28.496 35.879 1.00 22.19 278 ALA A C 1
ATOM 2112 O O . ALA A 1 277 ? -21.805 -28.866 34.783 1.00 21.75 278 ALA A O 1
ATOM 2114 N N . GLN A 1 278 ? -23.129 -29.140 36.565 1.00 19.94 279 GLN A N 1
ATOM 2115 C CA . GLN A 1 278 ? -23.692 -30.384 36.061 1.00 21.81 279 GLN A CA 1
ATOM 2116 C C . GLN A 1 278 ? -24.407 -30.175 34.716 1.00 18.04 279 GLN A C 1
ATOM 2117 O O . GLN A 1 278 ? -24.485 -31.085 33.888 1.00 19.39 279 GLN A O 1
ATOM 2123 N N . VAL A 1 279 ? -24.915 -28.970 34.497 1.00 16.37 280 VAL A N 1
ATOM 2124 C CA . VAL A 1 279 ? -25.589 -28.675 33.237 1.00 18.89 280 VAL A CA 1
ATOM 2125 C C . VAL A 1 279 ? -24.595 -28.709 32.051 1.00 20.59 280 VAL A C 1
ATOM 2126 O O . VAL A 1 279 ? -24.918 -29.220 30.992 1.00 21.12 280 VAL A O 1
ATOM 2130 N N . LEU A 1 280 ? -23.393 -28.168 32.231 1.00 19.69 281 LEU A N 1
ATOM 2131 C CA . LEU A 1 280 ? -22.405 -28.219 31.150 1.00 19.34 281 LEU A CA 1
ATOM 2132 C C . LEU A 1 280 ? -21.995 -29.665 30.923 1.00 16.75 281 LEU A C 1
ATOM 2133 O O . LEU A 1 280 ? -21.892 -30.122 29.788 1.00 20.60 281 LEU A O 1
ATOM 2138 N N . VAL A 1 281 ? -21.786 -30.394 32.005 1.00 17.40 282 VAL A N 1
ATOM 2139 C CA . VAL A 1 281 ? -21.461 -31.810 31.887 1.00 17.12 282 VAL A CA 1
ATOM 2140 C C . VAL A 1 281 ? -22.511 -32.610 31.107 1.00 22.68 282 VAL A C 1
ATOM 2141 O O . VAL A 1 281 ? -22.155 -33.472 30.302 1.00 20.96 282 VAL A O 1
ATOM 2145 N N . ASN A 1 282 ? -23.791 -32.327 31.341 1.00 21.77 283 ASN A N 1
ATOM 2146 C CA . ASN A 1 282 ? -24.886 -33.069 30.699 1.00 21.90 283 ASN A CA 1
ATOM 2147 C C . ASN A 1 282 ? -24.913 -32.922 29.180 1.00 20.43 283 ASN A C 1
ATOM 2148 O O . ASN A 1 282 ? -25.518 -33.736 28.517 1.00 26.65 283 ASN A O 1
ATOM 2153 N N . HIS A 1 283 ? -24.265 -31.896 28.628 1.00 20.97 284 HIS A N 1
ATOM 2154 C CA . HIS A 1 283 ? -24.285 -31.700 27.171 1.00 24.36 284 HIS A CA 1
ATOM 2155 C C . HIS A 1 283 ? -22.937 -31.845 26.458 1.00 21.58 284 HIS A C 1
ATOM 2156 O O . HIS A 1 283 ? -22.851 -31.711 25.226 1.00 20.95 284 HIS A O 1
ATOM 2163 N N . GLU A 1 284 ? -21.884 -32.127 27.216 1.00 19.42 285 GLU A N 1
ATOM 2164 C CA . GLU A 1 284 ? -20.545 -31.953 26.670 1.00 23.70 285 GLU A CA 1
ATOM 2165 C C . GLU A 1 284 ? -20.210 -32.972 25.583 1.00 22.71 285 GLU A C 1
ATOM 2166 O O . GLU A 1 284 ? -19.492 -32.645 24.662 1.00 22.81 285 GLU A O 1
ATOM 2172 N N . TRP A 1 285 ? -20.756 -34.185 25.666 1.00 17.25 286 TRP A N 1
ATOM 2173 C CA . TRP A 1 285 ? -20.509 -35.188 24.646 1.00 25.77 286 TRP A CA 1
ATOM 2174 C C . TRP A 1 285 ? -21.176 -34.850 23.314 1.00 26.21 286 TRP A C 1
ATOM 2175 O O . TRP A 1 285 ? -20.783 -35.338 22.252 1.00 24.58 286 TRP A O 1
ATOM 2186 N N . HIS A 1 286 ? -22.175 -33.990 23.370 1.00 24.59 287 HIS A N 1
ATOM 2187 C CA . HIS A 1 286 ? -23.027 -33.792 22.222 1.00 24.11 287 HIS A CA 1
ATOM 2188 C C . HIS A 1 286 ? -22.480 -32.788 21.242 1.00 24.72 287 HIS A C 1
ATOM 2189 O O . HIS A 1 286 ? -23.033 -32.639 20.168 1.00 27.32 287 HIS A O 1
ATOM 2196 N N . VAL A 1 287 ? -21.373 -32.128 21.576 1.00 21.90 288 VAL A N 1
ATOM 2197 C CA . VAL A 1 287 ? -20.797 -31.184 20.617 1.00 22.32 288 VAL A CA 1
ATOM 2198 C C . VAL A 1 287 ? -19.760 -31.827 19.685 1.00 24.04 288 VAL A C 1
ATOM 2199 O O . VAL A 1 287 ? -19.207 -31.151 18.827 1.00 21.03 288 VAL A O 1
ATOM 2203 N N . LEU A 1 288 ? -19.504 -33.118 19.858 1.00 17.75 289 LEU A N 1
ATOM 2204 C CA . LEU A 1 288 ? -18.620 -33.830 18.948 1.00 22.76 289 LEU A CA 1
ATOM 2205 C C . LEU A 1 288 ? -19.280 -33.857 17.560 1.00 31.18 289 LEU A C 1
ATOM 2206 O O . LEU A 1 288 ? -20.496 -33.910 17.462 1.00 23.69 289 LEU A O 1
ATOM 2211 N N . PRO A 1 289 ? -18.475 -33.809 16.489 1.00 25.63 290 PRO A N 1
ATOM 2212 C CA . PRO A 1 289 ? -19.041 -33.749 15.138 1.00 24.93 290 PRO A CA 1
ATOM 2213 C C . PRO A 1 289 ? -19.691 -35.057 14.683 1.00 23.44 290 PRO A C 1
ATOM 2214 O O . PRO A 1 289 ? -20.516 -35.029 13.795 1.00 25.81 290 PRO A O 1
ATOM 2218 N N . GLN A 1 290 ? -19.352 -36.189 15.279 1.00 20.78 291 GLN A N 1
ATOM 2219 C CA . GLN A 1 290 ? -20.027 -37.422 14.897 1.00 28.95 291 GLN A CA 1
ATOM 2220 C C . GLN A 1 290 ? -19.979 -38.376 16.046 1.00 31.81 291 GLN A C 1
ATOM 2221 O O . GLN A 1 290 ? -19.305 -38.112 17.042 1.00 28.27 291 GLN A O 1
ATOM 2227 N N . GLU A 1 291 ? -20.686 -39.492 15.920 1.00 28.40 292 GLU A N 1
ATOM 2228 C CA . GLU A 1 291 ? -20.573 -40.542 16.916 1.00 29.41 292 GLU A CA 1
ATOM 2229 C C . GLU A 1 291 ? -19.257 -41.293 16.692 1.00 34.49 292 GLU A C 1
ATOM 2230 O O . GLU A 1 291 ? -18.962 -41.726 15.591 1.00 26.41 292 GLU A O 1
ATOM 2236 N N . SER A 1 292 ? -18.461 -41.431 17.746 1.00 25.79 293 SER A N 1
ATOM 2237 C CA . SER A 1 292 ? -17.103 -41.937 17.610 1.00 22.84 293 SER A CA 1
ATOM 2238 C C . SER A 1 292 ? -16.699 -42.653 18.875 1.00 21.18 293 SER A C 1
ATOM 2239 O O . SER A 1 292 ? -17.415 -42.593 19.876 1.00 21.71 293 SER A O 1
ATOM 2242 N N . VAL A 1 293 ? -15.570 -43.353 18.856 1.00 19.12 294 VAL A N 1
ATOM 2243 C CA . VAL A 1 293 ? -14.949 -43.742 20.131 1.00 16.36 294 VAL A CA 1
ATOM 2244 C C . VAL A 1 293 ? -13.589 -43.043 20.187 1.00 21.86 294 VAL A C 1
ATOM 2245 O O . VAL A 1 293 ? -13.056 -42.648 19.146 1.00 18.45 294 VAL A O 1
ATOM 2249 N N . PHE A 1 294 ? -13.038 -42.874 21.387 1.00 18.35 295 PHE A N 1
ATOM 2250 C CA . PHE A 1 294 ? -11.708 -42.266 21.559 1.00 18.78 295 PHE A CA 1
ATOM 2251 C C . PHE A 1 294 ? -11.645 -40.828 21.032 1.00 14.64 295 PHE A C 1
ATOM 2252 O O . PHE A 1 294 ? -10.628 -40.399 20.480 1.00 19.24 295 PHE A O 1
ATOM 2260 N N . ARG A 1 295 ? -12.743 -40.090 21.167 1.00 15.63 296 ARG A N 1
ATOM 2261 C CA . ARG A 1 295 ? -12.743 -38.661 20.853 1.00 18.22 296 ARG A CA 1
ATOM 2262 C C . ARG A 1 295 ? -13.454 -37.936 21.976 1.00 21.55 296 ARG A C 1
ATOM 2263 O O . ARG A 1 295 ? -14.473 -38.412 22.496 1.00 17.59 296 ARG A O 1
ATOM 2271 N N . PHE A 1 296 ? -12.910 -36.787 22.352 1.00 15.65 297 PHE A N 1
ATOM 2272 C CA . PHE A 1 296 ? -13.386 -36.067 23.529 1.00 17.69 297 PHE A CA 1
ATOM 2273 C C . PHE A 1 296 ? -13.578 -34.629 23.130 1.00 19.55 297 PHE A C 1
ATOM 2274 O O . PHE A 1 296 ? -12.761 -34.092 22.381 1.00 18.07 297 PHE A O 1
ATOM 2282 N N . SER A 1 297 ? -14.635 -33.997 23.641 1.00 17.76 298 SER A N 1
ATOM 2283 C CA . SER A 1 297 ? -15.059 -32.681 23.144 1.00 20.16 298 SER A CA 1
ATOM 2284 C C . SER A 1 297 ? -14.078 -31.560 23.467 1.00 14.58 298 SER A C 1
ATOM 2285 O O . SER A 1 297 ? -13.742 -30.749 22.607 1.00 21.00 298 SER A O 1
ATOM 2288 N N . PHE A 1 298 ? -13.636 -31.521 24.722 1.00 15.04 299 PHE A N 1
ATOM 2289 C CA . PHE A 1 298 ? -12.859 -30.406 25.221 1.00 15.54 299 PHE A CA 1
ATOM 2290 C C . PHE A 1 298 ? -11.456 -30.864 25.583 1.00 17.97 299 PHE A C 1
ATOM 2291 O O . PHE A 1 298 ? -11.246 -31.505 26.637 1.00 14.05 299 PHE A O 1
ATOM 2299 N N . VAL A 1 299 ? -10.512 -30.578 24.679 1.00 16.44 300 VAL A N 1
ATOM 2300 C CA . VAL A 1 299 ? -9.113 -31.038 24.827 1.00 16.47 300 VAL A CA 1
ATOM 2301 C C . VAL A 1 299 ? -8.162 -29.859 24.580 1.00 15.48 300 VAL A C 1
ATOM 2302 O O . VAL A 1 299 ? -8.621 -28.768 24.205 1.00 16.73 300 VAL A O 1
ATOM 2306 N N . PRO A 1 300 ? -6.850 -30.046 24.832 1.00 12.97 301 PRO A N 1
ATOM 2307 C CA . PRO A 1 300 ? -5.952 -28.923 24.534 1.00 13.42 301 PRO A CA 1
ATOM 2308 C C . PRO A 1 300 ? -6.112 -28.360 23.098 1.00 16.39 301 PRO A C 1
ATOM 2309 O O . PRO A 1 300 ? -6.256 -29.116 22.137 1.00 16.61 301 PRO A O 1
ATOM 2313 N N . VAL A 1 301 ? -6.092 -27.036 22.987 1.00 15.73 302 VAL A N 1
ATOM 2314 C CA . VAL A 1 301 ? -6.199 -26.354 21.703 1.00 19.01 302 VAL A CA 1
ATOM 2315 C C . VAL A 1 301 ? -4.822 -25.775 21.286 1.00 21.00 302 VAL A C 1
ATOM 2316 O O . VAL A 1 301 ? -4.051 -25.237 22.109 1.00 19.12 302 VAL A O 1
ATOM 2320 N N . VAL A 1 302 ? -4.505 -25.914 20.010 1.00 23.88 303 VAL A N 1
ATOM 2321 C CA . VAL A 1 302 ? -3.277 -25.348 19.459 1.00 19.83 303 VAL A CA 1
ATOM 2322 C C . VAL A 1 302 ? -3.618 -23.944 19.014 1.00 25.74 303 VAL A C 1
ATOM 2323 O O . VAL A 1 302 ? -4.218 -23.744 17.960 1.00 26.55 303 VAL A O 1
ATOM 2327 N N . ASP A 1 303 ? -3.255 -22.965 19.821 1.00 28.05 304 ASP A N 1
ATOM 2328 C CA . ASP A 1 303 ? -3.631 -21.606 19.508 1.00 38.67 304 ASP A CA 1
ATOM 2329 C C . ASP A 1 303 ? -2.410 -20.683 19.509 1.00 35.44 304 ASP A C 1
ATOM 2330 O O . ASP A 1 303 ? -2.559 -19.470 19.550 1.00 38.88 304 ASP A O 1
ATOM 2335 N N . GLY A 1 304 ? -1.208 -21.252 19.505 1.00 27.91 305 GLY A N 1
ATOM 2336 C CA . GLY A 1 304 ? 0.003 -20.439 19.466 1.00 26.53 305 GLY A CA 1
ATOM 2337 C C . GLY A 1 304 ? 0.557 -20.029 20.817 1.00 40.92 305 GLY A C 1
ATOM 2338 O O . GLY A 1 304 ? 1.695 -19.563 20.913 1.00 37.32 305 GLY A O 1
ATOM 2339 N N . ASP A 1 305 ? -0.232 -20.206 21.873 1.00 32.44 306 ASP A N 1
ATOM 2340 C CA . ASP A 1 305 ? 0.204 -19.783 23.200 1.00 30.09 306 ASP A CA 1
ATOM 2341 C C . ASP A 1 305 ? 0.863 -20.956 23.933 1.00 39.62 306 ASP A C 1
ATOM 2342 O O . ASP A 1 305 ? 2.075 -21.117 23.820 1.00 23.75 306 ASP A O 1
ATOM 2347 N N . PHE A 1 306 ? 0.093 -21.786 24.649 1.00 24.77 307 PHE A N 1
ATOM 2348 C CA . PHE A 1 306 ? 0.698 -22.932 25.331 1.00 24.15 307 PHE A CA 1
ATOM 2349 C C . PHE A 1 306 ? 1.516 -23.778 24.371 1.00 22.32 307 PHE A C 1
ATOM 2350 O O . PHE A 1 306 ? 2.639 -24.158 24.677 1.00 25.72 307 PHE A O 1
ATOM 2358 N N . LEU A 1 307 ? 0.920 -24.095 23.225 1.00 20.58 308 LEU A N 1
ATOM 2359 C CA . LEU A 1 307 ? 1.617 -24.785 22.153 1.00 24.93 308 LEU A CA 1
ATOM 2360 C C . LEU A 1 307 ? 1.745 -23.817 20.975 1.00 34.59 308 LEU A C 1
ATOM 2361 O O . LEU A 1 307 ? 0.740 -23.386 20.405 1.00 27.66 308 LEU A O 1
ATOM 2366 N N . SER A 1 308 ? 2.979 -23.492 20.609 1.00 27.16 309 SER A N 1
ATOM 2367 C CA . SER A 1 308 ? 3.235 -22.537 19.531 1.00 30.33 309 SER A CA 1
ATOM 2368 C C . SER A 1 308 ? 3.000 -23.137 18.149 1.00 30.67 309 SER A C 1
ATOM 2369 O O . SER A 1 308 ? 2.978 -22.419 17.167 1.00 38.79 309 SER A O 1
ATOM 2372 N N . ASP A 1 309 ? 2.822 -24.457 18.081 1.00 26.69 310 ASP A N 1
ATOM 2373 C CA . ASP A 1 309 ? 2.497 -25.160 16.847 1.00 26.38 310 ASP A CA 1
ATOM 2374 C C . ASP A 1 309 ? 1.867 -26.485 17.246 1.00 29.21 310 ASP A C 1
ATOM 2375 O O . ASP A 1 309 ? 1.794 -26.784 18.421 1.00 28.45 310 ASP A O 1
ATOM 2380 N N . THR A 1 310 ? 1.441 -27.296 16.287 1.00 20.80 311 THR A N 1
ATOM 2381 C CA . THR A 1 310 ? 0.963 -28.639 16.615 1.00 30.22 311 THR A CA 1
ATOM 2382 C C . THR A 1 310 ? 2.074 -29.430 17.311 1.00 30.21 311 THR A C 1
ATOM 2383 O O . THR A 1 310 ? 3.257 -29.164 17.070 1.00 27.25 311 THR A O 1
ATOM 2387 N N . PRO A 1 311 ? 1.705 -30.383 18.194 1.00 28.55 312 PRO A N 1
ATOM 2388 C CA . PRO A 1 311 ? 2.766 -31.188 18.809 1.00 24.79 312 PRO A CA 1
ATOM 2389 C C . PRO A 1 311 ? 3.622 -31.887 17.752 1.00 29.31 312 PRO A C 1
ATOM 2390 O O . PRO A 1 311 ? 4.822 -31.979 17.911 1.00 24.44 312 PRO A O 1
ATOM 2394 N N A GLU A 1 312 ? 2.979 -32.363 16.694 0.42 29.56 313 GLU A N 1
ATOM 2395 N N B GLU A 1 312 ? 3.015 -32.369 16.674 0.58 29.58 313 GLU A N 1
ATOM 2396 C CA A GLU A 1 312 ? 3.668 -32.995 15.577 0.42 30.06 313 GLU A CA 1
ATOM 2397 C CA B GLU A 1 312 ? 3.795 -33.021 15.622 0.58 29.95 313 GLU A CA 1
ATOM 2398 C C A GLU A 1 312 ? 4.821 -32.135 15.043 0.42 28.31 313 GLU A C 1
ATOM 2399 C C B GLU A 1 312 ? 4.897 -32.104 15.093 0.58 28.27 313 GLU A C 1
ATOM 2400 O O A GLU A 1 312 ? 5.934 -32.625 14.848 0.42 28.45 313 GLU A O 1
ATOM 2401 O O B GLU A 1 312 ? 6.046 -32.521 14.936 0.58 28.24 313 GLU A O 1
ATOM 2412 N N . ALA A 1 313 ? 4.558 -30.849 14.833 1.00 26.25 314 ALA A N 1
ATOM 2413 C CA . ALA A 1 313 ? 5.564 -29.933 14.304 1.00 31.99 314 ALA A CA 1
ATOM 2414 C C . ALA A 1 313 ? 6.638 -29.614 15.346 1.00 35.76 314 ALA A C 1
ATOM 2415 O O . ALA A 1 313 ? 7.826 -29.540 15.026 1.00 33.66 314 ALA A O 1
ATOM 2417 N N . LEU A 1 314 ? 6.214 -29.403 16.587 1.00 28.82 315 LEU A N 1
ATOM 2418 C CA . LEU A 1 314 ? 7.151 -29.108 17.660 1.00 27.40 315 LEU A CA 1
ATOM 2419 C C . LEU A 1 314 ? 8.095 -30.278 17.843 1.00 26.98 315 LEU A C 1
ATOM 2420 O O . LEU A 1 314 ? 9.273 -30.095 18.109 1.00 33.39 315 LEU A O 1
ATOM 2425 N N . ILE A 1 315 ? 7.571 -31.484 17.683 1.00 23.44 316 ILE A N 1
ATOM 2426 C CA . ILE A 1 315 ? 8.378 -32.676 17.884 1.00 21.68 316 ILE A CA 1
ATOM 2427 C C . ILE A 1 315 ? 9.432 -32.755 16.766 1.00 40.33 316 ILE A C 1
ATOM 2428 O O . ILE A 1 315 ? 10.593 -33.024 17.026 1.00 32.85 316 ILE A O 1
ATOM 2433 N N . ASN A 1 316 ? 9.031 -32.483 15.526 1.00 33.26 317 ASN A N 1
ATOM 2434 C CA . ASN A 1 316 ? 9.981 -32.469 14.407 1.00 35.53 317 ASN A CA 1
ATOM 2435 C C . ASN A 1 316 ? 11.064 -31.415 14.494 1.00 28.81 317 ASN A C 1
ATOM 2436 O O . ASN A 1 316 ? 12.180 -31.647 14.062 1.00 42.30 317 ASN A O 1
ATOM 2441 N N . ALA A 1 317 ? 10.721 -30.255 15.042 1.00 29.62 318 ALA A N 1
ATOM 2442 C CA . ALA A 1 317 ? 11.636 -29.131 15.139 1.00 35.38 318 ALA A CA 1
ATOM 2443 C C . ALA A 1 317 ? 12.591 -29.181 16.332 1.00 53.26 318 ALA A C 1
ATOM 2444 O O . ALA A 1 317 ? 13.559 -28.416 16.367 1.00 50.70 318 ALA A O 1
ATOM 2446 N N . GLY A 1 318 ? 12.329 -30.046 17.311 1.00 31.57 319 GLY A N 1
ATOM 2447 C CA . GLY A 1 318 ? 13.042 -29.949 18.578 1.00 31.24 319 GLY A CA 1
ATOM 2448 C C . GLY A 1 318 ? 14.415 -30.601 18.603 1.00 26.42 319 GLY A C 1
ATOM 2449 O O . GLY A 1 318 ? 14.676 -31.606 17.905 1.00 29.89 319 GLY A O 1
ATOM 2450 N N . ASP A 1 319 ? 15.300 -30.020 19.404 1.00 30.01 320 ASP A N 1
ATOM 2451 C CA . ASP A 1 319 ? 16.576 -30.652 19.734 1.00 31.94 320 ASP A CA 1
ATOM 2452 C C . ASP A 1 319 ? 16.343 -31.291 21.079 1.00 31.66 320 ASP A C 1
ATOM 2453 O O . ASP A 1 319 ? 16.090 -30.597 22.069 1.00 27.87 320 ASP A O 1
ATOM 2458 N N . PHE A 1 320 ? 16.414 -32.612 21.142 1.00 26.37 321 PHE A N 1
ATOM 2459 C CA . PHE A 1 320 ? 16.102 -33.241 22.427 1.00 31.82 321 PHE A CA 1
ATOM 2460 C C . PHE A 1 320 ? 17.315 -33.838 23.130 1.00 37.85 321 PHE A C 1
ATOM 2461 O O . PHE A 1 320 ? 17.175 -34.727 23.973 1.00 26.50 321 PHE A O 1
ATOM 2469 N N . HIS A 1 321 ? 18.506 -33.347 22.785 1.00 29.26 322 HIS A N 1
ATOM 2470 C CA . HIS A 1 321 ? 19.702 -33.681 23.575 1.00 31.10 322 HIS A CA 1
ATOM 2471 C C . HIS A 1 321 ? 19.471 -33.271 25.003 1.00 24.18 322 HIS A C 1
ATOM 2472 O O . HIS A 1 321 ? 18.942 -32.186 25.267 1.00 29.65 322 HIS A O 1
ATOM 2479 N N . GLY A 1 322 ? 19.842 -34.154 25.929 1.00 26.79 323 GLY A N 1
ATOM 2480 C CA . GLY A 1 322 ? 19.655 -33.858 27.339 1.00 29.32 323 GLY A CA 1
ATOM 2481 C C . GLY A 1 322 ? 18.326 -34.344 27.906 1.00 33.98 323 GLY A C 1
ATOM 2482 O O . GLY A 1 322 ? 18.073 -34.175 29.091 1.00 31.95 323 GLY A O 1
ATOM 2483 N N . LEU A 1 323 ? 17.473 -34.939 27.071 1.00 26.96 324 LEU A N 1
ATOM 2484 C CA . LEU A 1 323 ? 16.207 -35.481 27.565 1.00 28.11 324 LEU A CA 1
ATOM 2485 C C . LEU A 1 323 ? 16.331 -36.998 27.659 1.00 18.68 324 LEU A C 1
ATOM 2486 O O . LEU A 1 323 ? 16.884 -37.632 26.767 1.00 20.07 324 LEU A O 1
ATOM 2491 N N . GLN A 1 324 ? 15.864 -37.573 28.759 1.00 21.32 325 GLN A N 1
ATOM 2492 C CA . GLN A 1 324 ? 15.571 -39.012 28.780 1.00 20.84 325 GLN A CA 1
ATOM 2493 C C . GLN A 1 324 ? 14.053 -39.182 28.929 1.00 20.01 325 GLN A C 1
ATOM 2494 O O . GLN A 1 324 ? 13.412 -38.469 29.722 1.00 16.78 325 GLN A O 1
ATOM 2500 N N A VAL A 1 325 ? 13.475 -40.083 28.138 0.42 20.91 326 VAL A N 1
ATOM 2501 N N B VAL A 1 325 ? 13.496 -40.148 28.216 0.58 20.89 326 VAL A N 1
ATOM 2502 C CA A VAL A 1 325 ? 12.052 -40.395 28.259 0.42 21.45 326 VAL A CA 1
ATOM 2503 C CA B VAL A 1 325 ? 12.062 -40.367 28.280 0.58 21.47 326 VAL A CA 1
ATOM 2504 C C A VAL A 1 325 ? 11.845 -41.896 28.319 0.42 19.40 326 VAL A C 1
ATOM 2505 C C B VAL A 1 325 ? 11.777 -41.864 28.237 0.58 19.38 326 VAL A C 1
ATOM 2506 O O A VAL A 1 325 ? 12.619 -42.665 27.756 0.42 19.44 326 VAL A O 1
ATOM 2507 O O B VAL A 1 325 ? 12.471 -42.606 27.553 0.58 20.00 326 VAL A O 1
ATOM 2514 N N . LEU A 1 326 ? 10.801 -42.305 29.029 1.00 18.50 327 LEU A N 1
ATOM 2515 C CA . LEU A 1 326 ? 10.394 -43.703 29.076 1.00 17.11 327 LEU A CA 1
ATOM 2516 C C . LEU A 1 326 ? 8.975 -43.719 28.495 1.00 17.37 327 LEU A C 1
ATOM 2517 O O . LEU A 1 326 ? 8.130 -42.953 28.957 1.00 19.61 327 LEU A O 1
ATOM 2522 N N . VAL A 1 327 ? 8.703 -44.553 27.488 1.00 16.68 328 VAL A N 1
ATOM 2523 C CA . VAL A 1 327 ? 7.371 -44.564 26.859 1.00 17.49 328 VAL A CA 1
ATOM 2524 C C . VAL A 1 327 ? 6.960 -45.993 26.626 1.00 17.17 328 VAL A C 1
ATOM 2525 O O . VAL A 1 327 ? 7.806 -46.875 26.489 1.00 18.81 328 VAL A O 1
ATOM 2529 N N . GLY A 1 328 ? 5.658 -46.244 26.562 1.00 15.06 329 GLY A N 1
ATOM 2530 C CA . GLY A 1 328 ? 5.223 -47.588 26.255 1.00 14.53 329 GLY A CA 1
ATOM 2531 C C . GLY A 1 328 ? 3.725 -47.685 26.059 1.00 17.32 329 GLY A C 1
ATOM 2532 O O . GLY A 1 328 ? 3.010 -46.692 26.143 1.00 15.90 329 GLY A O 1
ATOM 2533 N N . VAL A 1 329 ? 3.257 -48.910 25.839 1.00 16.11 330 VAL A N 1
ATOM 2534 C CA . VAL A 1 329 ? 1.859 -49.159 25.572 1.00 12.68 330 VAL A CA 1
ATOM 2535 C C . VAL A 1 329 ? 1.495 -50.470 26.215 1.00 15.51 330 VAL A C 1
ATOM 2536 O O . VAL A 1 329 ? 2.372 -51.269 26.556 1.00 19.49 330 VAL A O 1
ATOM 2540 N N . VAL A 1 330 ? 0.197 -50.728 26.341 1.00 14.77 331 VAL A N 1
ATOM 2541 C CA . VAL A 1 330 ? -0.231 -52.063 26.734 1.00 14.86 331 VAL A CA 1
ATOM 2542 C C . VAL A 1 330 ? -0.456 -52.946 25.503 1.00 20.78 331 VAL A C 1
ATOM 2543 O O . VAL A 1 330 ? -0.474 -52.457 24.365 1.00 18.94 331 VAL A O 1
ATOM 2547 N N . LYS A 1 331 ? -0.600 -54.251 25.736 1.00 21.05 332 LYS A N 1
ATOM 2548 C CA . LYS A 1 331 ? -0.689 -55.209 24.643 1.00 25.67 332 LYS A CA 1
ATOM 2549 C C . LYS A 1 331 ? -1.937 -54.967 23.789 1.00 23.72 332 LYS A C 1
ATOM 2550 O O . LYS A 1 331 ? -1.902 -55.141 22.582 1.00 21.56 332 LYS A O 1
ATOM 2556 N N . ASP A 1 332 ? -3.033 -54.541 24.404 1.00 14.47 333 ASP A N 1
ATOM 2557 C CA . ASP A 1 332 ? -4.258 -54.313 23.631 1.00 19.31 333 ASP A CA 1
ATOM 2558 C C . ASP A 1 332 ? -4.899 -52.946 23.820 1.00 20.94 333 ASP A C 1
ATOM 2559 O O . ASP A 1 332 ? -5.940 -52.857 24.445 1.00 21.00 333 ASP A O 1
ATOM 2564 N N . GLU A 1 333 ? -4.313 -51.905 23.216 1.00 18.59 334 GLU A N 1
ATOM 2565 C CA . GLU A 1 333 ? -4.749 -50.523 23.436 1.00 17.32 334 GLU A CA 1
ATOM 2566 C C . GLU A 1 333 ? -6.181 -50.227 23.006 1.00 19.06 334 GLU A C 1
ATOM 2567 O O . GLU A 1 333 ? -6.847 -49.410 23.624 1.00 17.91 334 GLU A O 1
ATOM 2573 N N . GLY A 1 334 ? -6.659 -50.866 21.938 1.00 15.12 335 GLY A N 1
ATOM 2574 C CA . GLY A 1 334 ? -7.941 -50.459 21.384 1.00 19.08 335 GLY A CA 1
ATOM 2575 C C . GLY A 1 334 ? -9.176 -51.083 22.024 1.00 18.69 335 GLY A C 1
ATOM 2576 O O . GLY A 1 334 ? -10.291 -50.570 21.875 1.00 17.91 335 GLY A O 1
ATOM 2577 N N . SER A 1 335 ? -8.991 -52.184 22.737 1.00 14.57 336 SER A N 1
ATOM 2578 C CA . SER A 1 335 ? -10.146 -53.044 23.073 1.00 21.01 336 SER A CA 1
ATOM 2579 C C . SER A 1 335 ? -11.183 -52.368 23.976 1.00 26.37 336 SER A C 1
ATOM 2580 O O . SER A 1 335 ? -12.390 -52.457 23.751 1.00 23.05 336 SER A O 1
ATOM 2583 N N . TYR A 1 336 ? -10.701 -51.684 24.997 1.00 21.23 337 TYR A N 1
ATOM 2584 C CA . TYR A 1 336 ? -11.550 -50.974 25.949 1.00 24.82 337 TYR A CA 1
ATOM 2585 C C . TYR A 1 336 ? -12.493 -49.964 25.276 1.00 25.18 337 TYR A C 1
ATOM 2586 O O . TYR A 1 336 ? -13.649 -49.852 25.652 1.00 18.98 337 TYR A O 1
ATOM 2595 N N . PHE A 1 337 ? -12.021 -49.262 24.254 1.00 15.30 338 PHE A N 1
ATOM 2596 C CA . PHE A 1 337 ? -12.820 -48.216 23.629 1.00 19.62 338 PHE A CA 1
ATOM 2597 C C . PHE A 1 337 ? -13.972 -48.744 22.785 1.00 17.78 338 PHE A C 1
ATOM 2598 O O . PHE A 1 337 ? -14.963 -48.041 22.557 1.00 15.44 338 PHE A O 1
ATOM 2606 N N . LEU A 1 338 ? -13.833 -49.981 22.325 1.00 19.41 339 LEU A N 1
ATOM 2607 C CA . LEU A 1 338 ? -14.802 -50.548 21.379 1.00 26.38 339 LEU A CA 1
ATOM 2608 C C . LEU A 1 338 ? -16.205 -50.705 21.993 1.00 19.55 339 LEU A C 1
ATOM 2609 O O . LEU A 1 338 ? -17.207 -50.554 21.296 1.00 23.51 339 LEU A O 1
ATOM 2614 N N . VAL A 1 339 ? -16.284 -50.974 23.299 1.00 22.08 340 VAL A N 1
ATOM 2615 C CA . VAL A 1 339 ? -17.600 -51.125 23.928 1.00 21.98 340 VAL A CA 1
ATOM 2616 C C . VAL A 1 339 ? -18.342 -49.810 24.090 1.00 26.23 340 VAL A C 1
ATOM 2617 O O . VAL A 1 339 ? -19.522 -49.798 24.426 1.00 25.90 340 VAL A O 1
ATOM 2621 N N . TYR A 1 340 ? -17.669 -48.702 23.803 1.00 19.94 341 TYR A N 1
ATOM 2622 C CA . TYR A 1 340 ? -18.304 -47.376 23.904 1.00 15.61 341 TYR A CA 1
ATOM 2623 C C . TYR A 1 340 ? -18.896 -46.862 22.611 1.00 19.76 341 TYR A C 1
ATOM 2624 O O . TYR A 1 340 ? -19.132 -45.652 22.480 1.00 26.59 341 TYR A O 1
ATOM 2633 N N . GLY A 1 341 ? -19.146 -47.754 21.648 1.00 22.49 342 GLY A N 1
ATOM 2634 C CA . GLY A 1 341 ? -19.750 -47.285 20.414 1.00 23.04 342 GLY A CA 1
ATOM 2635 C C . GLY A 1 341 ? -19.512 -48.049 19.111 1.00 27.68 342 GLY A C 1
ATOM 2636 O O . GLY A 1 341 ? -20.210 -47.796 18.155 1.00 24.25 342 GLY A O 1
ATOM 2637 N N . ALA A 1 342 ? -18.542 -48.954 19.044 1.00 24.71 343 ALA A N 1
ATOM 2638 C CA . ALA A 1 342 ? -18.395 -49.754 17.829 1.00 25.72 343 ALA A CA 1
ATOM 2639 C C . ALA A 1 342 ? -19.561 -50.744 17.766 1.00 26.21 343 ALA A C 1
ATOM 2640 O O . ALA A 1 342 ? -19.838 -51.427 18.748 1.00 21.53 343 ALA A O 1
ATOM 2642 N N . PRO A 1 343 ? -20.250 -50.820 16.607 1.00 30.25 344 PRO A N 1
ATOM 2643 C CA . PRO A 1 343 ? -21.382 -51.758 16.504 1.00 20.47 344 PRO A CA 1
ATOM 2644 C C . PRO A 1 343 ? -20.982 -53.213 16.745 1.00 27.35 344 PRO A C 1
ATOM 2645 O O . PRO A 1 343 ? -19.934 -53.704 16.276 1.00 24.38 344 PRO A O 1
ATOM 2649 N N . GLY A 1 344 ? -21.796 -53.891 17.545 1.00 24.58 345 GLY A N 1
ATOM 2650 C CA . GLY A 1 344 ? -21.560 -55.297 17.863 1.00 21.29 345 GLY A CA 1
ATOM 2651 C C . GLY A 1 344 ? -20.693 -55.588 19.081 1.00 27.66 345 GLY A C 1
ATOM 2652 O O . GLY A 1 344 ? -20.492 -56.758 19.447 1.00 27.29 345 GLY A O 1
ATOM 2653 N N . PHE A 1 345 ? -20.161 -54.551 19.724 1.00 26.34 346 PHE A N 1
ATOM 2654 C CA . PHE A 1 345 ? -19.234 -54.807 20.831 1.00 24.43 346 PHE A CA 1
ATOM 2655 C C . PHE A 1 345 ? -19.900 -54.744 22.206 1.00 26.83 346 PHE A C 1
ATOM 2656 O O . PHE A 1 345 ? -20.760 -53.899 22.448 1.00 29.86 346 PHE A O 1
ATOM 2664 N N . SER A 1 346 ? -19.484 -55.641 23.096 1.00 28.41 347 SER A N 1
ATOM 2665 C CA . SER A 1 346 ? -19.980 -55.665 24.470 1.00 24.56 347 SER A CA 1
ATOM 2666 C C . SER A 1 346 ? -18.962 -56.364 25.338 1.00 22.43 347 SER A C 1
ATOM 2667 O O . SER A 1 346 ? -18.309 -57.300 24.899 1.00 26.41 347 SER A O 1
ATOM 2670 N N . LYS A 1 347 ? -18.853 -55.965 26.599 1.00 22.58 348 LYS A N 1
ATOM 2671 C CA . LYS A 1 347 ? -17.984 -56.698 27.499 1.00 23.18 348 LYS A CA 1
ATOM 2672 C C . LYS A 1 347 ? -18.660 -58.020 27.879 1.00 23.23 348 LYS A C 1
ATOM 2673 O O . LYS A 1 347 ? -18.007 -58.933 28.406 1.00 26.85 348 LYS A O 1
ATOM 2679 N N . ASP A 1 348 ? -19.968 -58.101 27.643 1.00 24.85 349 ASP A N 1
ATOM 2680 C CA . ASP A 1 348 ? -20.763 -59.245 28.117 1.00 29.18 349 ASP A CA 1
ATOM 2681 C C . ASP A 1 348 ? -20.985 -60.358 27.086 1.00 36.83 349 ASP A C 1
ATOM 2682 O O . ASP A 1 348 ? -21.724 -61.297 27.339 1.00 32.10 349 ASP A O 1
ATOM 2687 N N . ASN A 1 349 ? -20.341 -60.255 25.928 1.00 30.68 350 ASN A N 1
ATOM 2688 C CA . ASN A 1 349 ? -20.259 -61.382 25.006 1.00 30.97 350 ASN A CA 1
ATOM 2689 C C . ASN A 1 349 ? -18.904 -61.380 24.298 1.00 38.59 350 ASN A C 1
ATOM 2690 O O . ASN A 1 349 ? -18.032 -60.567 24.608 1.00 28.07 350 ASN A O 1
ATOM 2695 N N . GLU A 1 350 ? -18.727 -62.277 23.348 1.00 26.42 351 GLU A N 1
ATOM 2696 C CA . GLU A 1 350 ? -17.437 -62.406 22.678 1.00 33.32 351 GLU A CA 1
ATOM 2697 C C . GLU A 1 350 ? -17.165 -61.315 21.648 1.00 24.01 351 GLU A C 1
ATOM 2698 O O . GLU A 1 350 ? -16.058 -61.243 21.104 1.00 26.14 351 GLU A O 1
ATOM 2704 N N . SER A 1 351 ? -18.183 -60.513 21.352 1.00 19.48 352 SER A N 1
ATOM 2705 C CA . SER A 1 351 ? -18.081 -59.445 20.360 1.00 27.08 352 SER A CA 1
ATOM 2706 C C . SER A 1 351 ? -17.547 -59.995 19.017 1.00 30.13 352 SER A C 1
ATOM 2707 O O . SER A 1 351 ? -16.675 -59.393 18.397 1.00 20.93 352 SER A O 1
ATOM 2710 N N . LEU A 1 352 ? -18.053 -61.149 18.591 1.00 35.42 353 LEU A N 1
ATOM 2711 C CA . LEU A 1 352 ? -17.683 -61.729 17.291 1.00 28.92 353 LEU A CA 1
ATOM 2712 C C . LEU A 1 352 ? -18.439 -61.032 16.188 1.00 31.18 353 LEU A C 1
ATOM 2713 O O . LEU A 1 352 ? -19.504 -61.469 15.755 1.00 34.69 353 LEU A O 1
ATOM 2718 N N . ILE A 1 353 ? -17.883 -59.933 15.712 1.00 23.42 354 ILE A N 1
ATOM 2719 C CA . ILE A 1 353 ? -18.631 -59.056 14.834 1.00 18.75 354 ILE A CA 1
ATOM 2720 C C . ILE A 1 353 ? -18.626 -59.551 13.363 1.00 23.45 354 ILE A C 1
ATOM 2721 O O . ILE A 1 353 ? -17.811 -60.385 12.962 1.00 27.51 354 ILE A O 1
ATOM 2726 N N . SER A 1 354 ? -19.530 -59.013 12.567 1.00 23.37 355 SER A N 1
ATOM 2727 C CA . SER A 1 354 ? -19.566 -59.352 11.145 1.00 29.92 355 SER A CA 1
ATOM 2728 C C . SER A 1 354 ? -18.735 -58.353 10.342 1.00 30.90 355 SER A C 1
ATOM 2729 O O . SER A 1 354 ? -18.306 -57.321 10.859 1.00 26.03 355 SER A O 1
ATOM 2732 N N . ARG A 1 355 ? -18.530 -58.644 9.062 1.00 28.21 356 ARG A N 1
ATOM 2733 C CA . ARG A 1 355 ? -17.834 -57.717 8.192 1.00 19.69 356 ARG A CA 1
ATOM 2734 C C . ARG A 1 355 ? -18.536 -56.362 8.093 1.00 27.60 356 ARG A C 1
ATOM 2735 O O . ARG A 1 355 ? -17.888 -55.316 8.113 1.00 24.83 356 ARG A O 1
ATOM 2743 N N . ALA A 1 356 ? -19.856 -56.364 7.958 1.00 23.31 357 ALA A N 1
ATOM 2744 C CA . ALA A 1 356 ? -20.581 -55.090 7.918 1.00 27.88 357 ALA A CA 1
ATOM 2745 C C . ALA A 1 356 ? -20.333 -54.255 9.197 1.00 22.80 357 ALA A C 1
ATOM 2746 O O . ALA A 1 356 ? -20.150 -53.026 9.130 1.00 25.00 357 ALA A O 1
ATOM 2748 N N . GLU A 1 357 ? -20.334 -54.928 10.347 1.00 23.47 358 GLU A N 1
ATOM 2749 C CA . GLU A 1 357 ? -20.086 -54.257 11.622 1.00 26.03 358 GLU A CA 1
ATOM 2750 C C . GLU A 1 357 ? -18.654 -53.715 11.641 1.00 25.95 358 GLU A C 1
ATOM 2751 O O . GLU A 1 357 ? -18.406 -52.588 12.060 1.00 28.67 358 GLU A O 1
ATOM 2757 N N . PHE A 1 358 ? -17.728 -54.521 11.138 1.00 24.38 359 PHE A N 1
ATOM 2758 C CA . PHE A 1 358 ? -16.347 -54.095 11.041 1.00 27.33 359 PHE A CA 1
ATOM 2759 C C . PHE A 1 358 ? -16.231 -52.837 10.201 1.00 28.29 359 PHE A C 1
ATOM 2760 O O . PHE A 1 358 ? -15.575 -51.889 10.613 1.00 20.35 359 PHE A O 1
ATOM 2768 N N . LEU A 1 359 ? -16.870 -52.816 9.028 1.00 20.13 360 LEU A N 1
ATOM 2769 C CA . LEU A 1 359 ? -16.783 -51.653 8.160 1.00 19.57 360 LEU A CA 1
ATOM 2770 C C . LEU A 1 359 ? -17.437 -50.409 8.780 1.00 25.86 360 LEU A C 1
ATOM 2771 O O . LEU A 1 359 ? -16.946 -49.286 8.629 1.00 20.29 360 LEU A O 1
ATOM 2776 N N . ALA A 1 360 ? -18.574 -50.594 9.439 1.00 20.94 361 ALA A N 1
ATOM 2777 C CA . ALA A 1 360 ? -19.212 -49.475 10.125 1.00 25.79 361 ALA A CA 1
ATOM 2778 C C . ALA A 1 360 ? -18.332 -49.008 11.300 1.00 25.37 361 ALA A C 1
ATOM 2779 O O . ALA A 1 360 ? -18.222 -47.819 11.573 1.00 23.95 361 ALA A O 1
ATOM 2781 N N . GLY A 1 361 ? -17.734 -49.963 11.995 1.00 20.84 362 GLY A N 1
ATOM 2782 C CA . GLY A 1 361 ? -16.851 -49.674 13.114 1.00 23.12 362 GLY A CA 1
ATOM 2783 C C . GLY A 1 361 ? -15.608 -48.881 12.738 1.00 27.12 362 GLY A C 1
ATOM 2784 O O . GLY A 1 361 ? -15.119 -48.075 13.525 1.00 19.71 362 GLY A O 1
ATOM 2785 N N . VAL A 1 362 ? -15.092 -49.101 11.530 1.00 20.92 363 VAL A N 1
ATOM 2786 C CA . VAL A 1 362 ? -13.974 -48.311 11.046 1.00 20.32 363 VAL A CA 1
ATOM 2787 C C . VAL A 1 362 ? -14.313 -46.832 10.983 1.00 17.91 363 VAL A C 1
ATOM 2788 O O . VAL A 1 362 ? -13.453 -45.998 11.283 1.00 19.76 363 VAL A O 1
ATOM 2792 N N . ARG A 1 363 ? -15.548 -46.474 10.618 1.00 14.85 364 ARG A N 1
ATOM 2793 C CA . ARG A 1 363 ? -15.887 -45.048 10.594 1.00 17.24 364 ARG A CA 1
ATOM 2794 C C . ARG A 1 363 ? -16.121 -44.494 12.008 1.00 15.79 364 ARG A C 1
ATOM 2795 O O . ARG A 1 363 ? -16.018 -43.285 12.220 1.00 21.36 364 ARG A O 1
ATOM 2803 N N . VAL A 1 364 ? -16.467 -45.359 12.948 1.00 19.87 365 VAL A N 1
ATOM 2804 C CA . VAL A 1 364 ? -16.662 -44.901 14.333 1.00 20.34 365 VAL A CA 1
ATOM 2805 C C . VAL A 1 364 ? -15.287 -44.694 14.982 1.00 21.30 365 VAL A C 1
ATOM 2806 O O . VAL A 1 364 ? -15.072 -43.727 15.721 1.00 22.46 365 VAL A O 1
ATOM 2810 N N . GLY A 1 365 ? -14.366 -45.609 14.690 1.00 21.38 366 GLY A N 1
ATOM 2811 C CA . GLY A 1 365 ? -13.059 -45.622 15.325 1.00 20.56 366 GLY A CA 1
ATOM 2812 C C . GLY A 1 365 ? -12.017 -44.795 14.598 1.00 24.33 366 GLY A C 1
ATOM 2813 O O . GLY A 1 365 ? -10.938 -44.542 15.131 1.00 21.79 366 GLY A O 1
ATOM 2814 N N . VAL A 1 366 ? -12.312 -44.404 13.361 1.00 19.63 367 VAL A N 1
ATOM 2815 C CA . VAL A 1 366 ? -11.442 -43.476 12.628 1.00 20.86 367 VAL A CA 1
ATOM 2816 C C . VAL A 1 366 ? -12.306 -42.329 12.147 1.00 23.66 367 VAL A C 1
ATOM 2817 O O . VAL A 1 366 ? -12.562 -42.189 10.947 1.00 21.93 367 VAL A O 1
ATOM 2821 N N . PRO A 1 367 ? -12.753 -41.486 13.086 1.00 25.27 368 PRO A N 1
ATOM 2822 C CA . PRO A 1 367 ? -13.832 -40.562 12.738 1.00 17.96 368 PRO A CA 1
ATOM 2823 C C . PRO A 1 367 ? -13.348 -39.398 11.906 1.00 20.55 368 PRO A C 1
ATOM 2824 O O . PRO A 1 367 ? -12.163 -39.074 11.915 1.00 21.36 368 PRO A O 1
ATOM 2828 N N . GLN A 1 368 ? -14.265 -38.786 11.173 1.00 21.67 369 GLN A N 1
ATOM 2829 C CA . GLN A 1 368 ? -13.976 -37.534 10.491 1.00 29.92 369 GLN A CA 1
ATOM 2830 C C . GLN A 1 368 ? -12.822 -37.650 9.488 1.00 29.22 369 GLN A C 1
ATOM 2831 O O . GLN A 1 368 ? -12.011 -36.731 9.367 1.00 21.55 369 GLN A O 1
ATOM 2837 N N . VAL A 1 369 ? -12.731 -38.775 8.783 1.00 27.30 370 VAL A N 1
ATOM 2838 C CA . VAL A 1 369 ? -11.840 -38.814 7.622 1.00 23.13 370 VAL A CA 1
ATOM 2839 C C . VAL A 1 369 ? -12.634 -39.093 6.332 1.00 27.05 370 VAL A C 1
ATOM 2840 O O . VAL A 1 369 ? -13.779 -39.549 6.359 1.00 23.71 370 VAL A O 1
ATOM 2844 N N . SER A 1 370 ? -12.013 -38.822 5.196 1.00 25.15 371 SER A N 1
ATOM 2845 C CA . SER A 1 370 ? -12.670 -39.062 3.911 1.00 25.78 371 SER A CA 1
ATOM 2846 C C . SER A 1 370 ? -12.963 -40.542 3.704 1.00 29.02 371 SER A C 1
ATOM 2847 O O . SER A 1 370 ? -12.326 -41.411 4.312 1.00 20.49 371 SER A O 1
ATOM 2850 N N . ASP A 1 371 ? -13.928 -40.834 2.831 1.00 30.68 372 ASP A N 1
ATOM 2851 C CA . ASP A 1 371 ? -14.197 -42.208 2.437 1.00 24.15 372 ASP A CA 1
ATOM 2852 C C . ASP A 1 371 ? -12.932 -42.872 1.894 1.00 18.45 372 ASP A C 1
ATOM 2853 O O . ASP A 1 371 ? -12.710 -44.062 2.095 1.00 22.79 372 ASP A O 1
ATOM 2858 N N . LEU A 1 372 ? -12.117 -42.104 1.174 1.00 26.44 373 LEU A N 1
ATOM 2859 C CA . LEU A 1 372 ? -10.884 -42.662 0.624 1.00 26.90 373 LEU A CA 1
ATOM 2860 C C . LEU A 1 372 ? -9.939 -43.113 1.756 1.00 24.18 373 LEU A C 1
ATOM 2861 O O . LEU A 1 372 ? -9.361 -44.198 1.696 1.00 23.60 373 LEU A O 1
ATOM 2866 N N . ALA A 1 373 ? -9.808 -42.289 2.794 1.00 21.92 374 ALA A N 1
ATOM 2867 C CA . ALA A 1 373 ? -8.968 -42.637 3.941 1.00 18.38 374 ALA A CA 1
ATOM 2868 C C . ALA A 1 373 ? -9.495 -43.891 4.621 1.00 17.39 374 ALA A C 1
ATOM 2869 O O . ALA A 1 373 ? -8.718 -44.794 4.972 1.00 20.68 374 ALA A O 1
ATOM 2871 N N . ALA A 1 374 ? -10.815 -43.962 4.795 1.00 17.89 375 ALA A N 1
ATOM 2872 C CA . ALA A 1 374 ? -11.411 -45.143 5.436 1.00 18.89 375 ALA A CA 1
ATOM 2873 C C . ALA A 1 374 ? -11.152 -46.427 4.635 1.00 22.78 375 ALA A C 1
ATOM 2874 O O . ALA A 1 374 ? -10.887 -47.491 5.213 1.00 20.18 375 ALA A O 1
ATOM 2876 N N . GLU A 1 375 ? -11.202 -46.332 3.301 1.00 20.36 376 GLU A N 1
ATOM 2877 C CA . GLU A 1 375 ? -10.958 -47.494 2.469 1.00 18.83 376 GLU A CA 1
ATOM 2878 C C . GLU A 1 375 ? -9.528 -47.948 2.617 1.00 16.74 376 GLU A C 1
ATOM 2879 O O . GLU A 1 375 ? -9.241 -49.152 2.643 1.00 20.38 376 GLU A O 1
ATOM 2885 N N . ALA A 1 376 ? -8.621 -46.984 2.721 1.00 15.76 377 ALA A N 1
ATOM 2886 C CA . ALA A 1 376 ? -7.224 -47.341 2.976 1.00 14.67 377 ALA A CA 1
ATOM 2887 C C . ALA A 1 376 ? -7.085 -48.078 4.302 1.00 21.68 377 ALA A C 1
ATOM 2888 O O . ALA A 1 376 ? -6.301 -49.016 4.400 1.00 17.92 377 ALA A O 1
ATOM 2890 N N . VAL A 1 377 ? -7.821 -47.642 5.333 1.00 18.39 378 VAL A N 1
ATOM 2891 C CA . VAL A 1 377 ? -7.741 -48.324 6.627 1.00 15.17 378 VAL A CA 1
ATOM 2892 C C . VAL A 1 377 ? -8.236 -49.769 6.469 1.00 15.36 378 VAL A C 1
ATOM 2893 O O . VAL A 1 377 ? -7.594 -50.728 6.909 1.00 14.58 378 VAL A O 1
ATOM 2897 N N . VAL A 1 378 ? -9.368 -49.914 5.785 1.00 18.56 379 VAL A N 1
ATOM 2898 C CA . VAL A 1 378 ? -9.947 -51.236 5.547 1.00 16.65 379 VAL A CA 1
ATOM 2899 C C . VAL A 1 378 ? -9.007 -52.156 4.774 1.00 22.49 379 VAL A C 1
ATOM 2900 O O . VAL A 1 378 ? -8.884 -53.349 5.099 1.00 19.04 379 VAL A O 1
ATOM 2904 N N . LEU A 1 379 ? -8.339 -51.601 3.757 1.00 21.77 380 LEU A N 1
ATOM 2905 C CA . LEU A 1 379 ? -7.303 -52.341 3.008 1.00 19.19 380 LEU A CA 1
ATOM 2906 C C . LEU A 1 379 ? -6.221 -52.902 3.908 1.00 25.46 380 LEU A C 1
ATOM 2907 O O . LEU A 1 379 ? -5.909 -54.105 3.850 1.00 19.21 380 LEU A O 1
ATOM 2912 N N A HIS A 1 380 ? -5.625 -52.045 4.738 0.36 22.04 381 HIS A N 1
ATOM 2913 N N B HIS A 1 380 ? -5.653 -52.037 4.748 0.64 22.02 381 HIS A N 1
ATOM 2914 C CA A HIS A 1 380 ? -4.513 -52.481 5.584 0.36 22.32 381 HIS A CA 1
ATOM 2915 C CA B HIS A 1 380 ? -4.520 -52.440 5.578 0.64 22.33 381 HIS A CA 1
ATOM 2916 C C A HIS A 1 380 ? -4.952 -53.522 6.606 0.36 20.52 381 HIS A C 1
ATOM 2917 C C B HIS A 1 380 ? -4.889 -53.401 6.702 0.64 20.25 381 HIS A C 1
ATOM 2918 O O A HIS A 1 380 ? -4.259 -54.516 6.830 0.36 24.41 381 HIS A O 1
ATOM 2919 O O B HIS A 1 380 ? -4.078 -54.242 7.079 0.64 25.90 381 HIS A O 1
ATOM 2932 N N . TYR A 1 381 ? -6.114 -53.309 7.211 1.00 19.41 382 TYR A N 1
ATOM 2933 C CA . TYR A 1 381 ? -6.516 -54.134 8.359 1.00 19.03 382 TYR A CA 1
ATOM 2934 C C . TYR A 1 381 ? -7.399 -55.331 8.000 1.00 26.25 382 TYR A C 1
ATOM 2935 O O . TYR A 1 381 ? -7.917 -56.012 8.879 1.00 21.99 382 TYR A O 1
ATOM 2944 N N . THR A 1 382 ? -7.555 -55.595 6.707 1.00 22.35 383 THR A N 1
ATOM 2945 C CA . THR A 1 382 ? -8.273 -56.788 6.272 1.00 20.04 383 THR A CA 1
ATOM 2946 C C . THR A 1 382 ? -7.255 -57.840 5.919 1.00 20.05 383 THR A C 1
ATOM 2947 O O . THR A 1 382 ? -6.277 -57.550 5.225 1.00 18.63 383 THR A O 1
ATOM 2951 N N . ASP A 1 383 ? -7.477 -59.057 6.403 1.00 19.65 384 ASP A N 1
ATOM 2952 C CA . ASP A 1 383 ? -6.763 -60.220 5.890 1.00 24.79 384 ASP A CA 1
ATOM 2953 C C . ASP A 1 383 ? -7.548 -60.716 4.677 1.00 24.79 384 ASP A C 1
ATOM 2954 O O . ASP A 1 383 ? -8.629 -61.285 4.818 1.00 20.12 384 ASP A O 1
ATOM 2959 N N . TRP A 1 384 ? -7.022 -60.483 3.481 1.00 18.16 385 TRP A N 1
ATOM 2960 C CA . TRP A 1 384 ? -7.799 -60.762 2.270 1.00 18.41 385 TRP A CA 1
ATOM 2961 C C . TRP A 1 384 ? -7.972 -62.257 1.947 1.00 25.76 385 TRP A C 1
ATOM 2962 O O . TRP A 1 384 ? -8.703 -62.623 1.030 1.00 29.93 385 TRP A O 1
ATOM 2973 N N . LEU A 1 385 ? -7.290 -63.110 2.701 1.00 22.72 386 LEU A N 1
ATOM 2974 C CA . LEU A 1 385 ? -7.587 -64.546 2.711 1.00 26.61 386 LEU A CA 1
ATOM 2975 C C . LEU A 1 385 ? -8.708 -64.928 3.687 1.00 34.82 386 LEU A C 1
ATOM 2976 O O . LEU A 1 385 ? -9.268 -66.015 3.584 1.00 29.00 386 LEU A O 1
ATOM 2981 N N . HIS A 1 386 ? -8.995 -64.064 4.665 1.00 27.47 387 HIS A N 1
ATOM 2982 C CA . HIS A 1 386 ? -10.086 -64.321 5.611 1.00 30.47 387 HIS A CA 1
ATOM 2983 C C . HIS A 1 386 ? -10.867 -63.046 5.861 1.00 33.37 387 HIS A C 1
ATOM 2984 O O . HIS A 1 386 ? -10.889 -62.536 6.981 1.00 28.14 387 HIS A O 1
ATOM 2991 N N . PRO A 1 387 ? -11.509 -62.520 4.823 1.00 29.36 388 PRO A N 1
ATOM 2992 C CA . PRO A 1 387 ? -12.022 -61.159 4.980 1.00 23.73 388 PRO A CA 1
ATOM 2993 C C . PRO A 1 387 ? -13.233 -61.067 5.914 1.00 29.84 388 PRO A C 1
ATOM 2994 O O . PRO A 1 387 ? -13.558 -59.955 6.327 1.00 26.47 388 PRO A O 1
ATOM 2998 N N . GLU A 1 388 ? -13.869 -62.190 6.252 1.00 28.26 389 GLU A N 1
ATOM 2999 C CA . GLU A 1 388 ? -15.143 -62.127 6.961 1.00 28.30 389 GLU A CA 1
ATOM 3000 C C . GLU A 1 388 ? -15.143 -62.910 8.269 1.00 29.22 389 GLU A C 1
ATOM 3001 O O . GLU A 1 388 ? -16.190 -63.137 8.859 1.00 30.34 389 GLU A O 1
ATOM 3007 N N . ASP A 1 389 ? -13.971 -63.319 8.728 1.00 19.98 390 ASP A N 1
ATOM 3008 C CA . ASP A 1 389 ? -13.894 -64.149 9.902 1.00 23.71 390 ASP A CA 1
ATOM 3009 C C . ASP A 1 389 ? -14.108 -63.288 11.177 1.00 33.06 390 ASP A C 1
ATOM 3010 O O . ASP A 1 389 ? -13.382 -62.341 11.416 1.00 26.02 390 ASP A O 1
ATOM 3015 N N . PRO A 1 390 ? -15.125 -63.610 11.983 1.00 31.95 391 PRO A N 1
ATOM 3016 C CA . PRO A 1 390 ? -15.469 -62.664 13.065 1.00 32.75 391 PRO A CA 1
ATOM 3017 C C . PRO A 1 390 ? -14.383 -62.451 14.135 1.00 22.66 391 PRO A C 1
ATOM 3018 O O . PRO A 1 390 ? -14.200 -61.306 14.526 1.00 28.09 391 PRO A O 1
ATOM 3022 N N . ALA A 1 391 ? -13.663 -63.482 14.567 1.00 19.26 392 ALA A N 1
ATOM 3023 C CA . ALA A 1 391 ? -12.610 -63.271 15.553 1.00 27.65 392 ALA A CA 1
ATOM 3024 C C . ALA A 1 391 ? -11.496 -62.361 15.002 1.00 36.07 392 ALA A C 1
ATOM 3025 O O . ALA A 1 391 ? -10.990 -61.499 15.708 1.00 24.87 392 ALA A O 1
ATOM 3027 N N . ARG A 1 392 ? -11.130 -62.536 13.735 1.00 24.14 393 ARG A N 1
ATOM 3028 C CA . ARG A 1 392 ? -10.087 -61.707 13.155 1.00 25.22 393 ARG A CA 1
ATOM 3029 C C . ARG A 1 392 ? -10.577 -60.277 13.006 1.00 19.00 393 ARG A C 1
ATOM 3030 O O . ARG A 1 392 ? -9.800 -59.346 13.172 1.00 24.84 393 ARG A O 1
ATOM 3038 N N . LEU A 1 393 ? -11.861 -60.112 12.688 1.00 16.33 394 LEU A N 1
ATOM 3039 C CA . LEU A 1 393 ? -12.437 -58.783 12.515 1.00 20.18 394 LEU A CA 1
ATOM 3040 C C . LEU A 1 393 ? -12.446 -58.039 13.847 1.00 21.95 394 LEU A C 1
ATOM 3041 O O . LEU A 1 393 ? -12.228 -56.819 13.890 1.00 20.51 394 LEU A O 1
ATOM 3046 N N . ARG A 1 394 ? -12.741 -58.774 14.914 1.00 17.19 395 ARG A N 1
ATOM 3047 C CA . ARG A 1 394 ? -12.751 -58.192 16.260 1.00 21.59 395 ARG A CA 1
ATOM 3048 C C . ARG A 1 394 ? -11.344 -57.692 16.606 1.00 19.13 395 ARG A C 1
ATOM 3049 O O . ARG A 1 394 ? -11.168 -56.530 16.951 1.00 19.38 395 ARG A O 1
ATOM 3057 N N . GLU A 1 395 ? -10.350 -58.568 16.488 1.00 20.81 396 GLU A N 1
ATOM 3058 C CA . GLU A 1 395 ? -8.958 -58.185 16.742 1.00 21.23 396 GLU A CA 1
ATOM 3059 C C . GLU A 1 395 ? -8.500 -57.045 15.839 1.00 23.81 396 GLU A C 1
ATOM 3060 O O . GLU A 1 395 ? -7.771 -56.147 16.280 1.00 20.06 396 GLU A O 1
ATOM 3066 N N . ALA A 1 396 ? -8.939 -57.060 14.577 1.00 20.14 397 ALA A N 1
ATOM 3067 C CA . ALA A 1 396 ? -8.501 -56.045 13.623 1.00 19.46 397 ALA A CA 1
ATOM 3068 C C . ALA A 1 396 ? -9.058 -54.681 13.983 1.00 20.17 397 ALA A C 1
ATOM 3069 O O . ALA A 1 396 ? -8.340 -53.698 13.919 1.00 15.24 397 ALA A O 1
ATOM 3071 N N . LEU A 1 397 ? -10.330 -54.603 14.367 1.00 15.22 398 LEU A N 1
ATOM 3072 C CA . LEU A 1 397 ? -10.869 -53.294 14.726 1.00 16.63 398 LEU A CA 1
ATOM 3073 C C . LEU A 1 397 ? -10.227 -52.762 16.052 1.00 19.13 398 LEU A C 1
ATOM 3074 O O . LEU A 1 397 ? -10.029 -51.545 16.221 1.00 17.56 398 LEU A O 1
ATOM 3079 N N . SER A 1 398 ? -9.873 -53.670 16.955 1.00 18.15 399 SER A N 1
ATOM 3080 C CA . SER A 1 398 ? -9.149 -53.280 18.170 1.00 22.33 399 SER A CA 1
ATOM 3081 C C . SER A 1 398 ? -7.809 -52.647 17.761 1.00 21.53 399 SER A C 1
ATOM 3082 O O . SER A 1 398 ? -7.411 -51.587 18.279 1.00 20.11 399 SER A O 1
ATOM 3085 N N . ASP A 1 399 ? -7.143 -53.289 16.798 1.00 19.36 400 ASP A N 1
ATOM 3086 C CA . ASP A 1 399 ? -5.857 -52.810 16.281 1.00 20.13 400 ASP A CA 1
ATOM 3087 C C . ASP A 1 399 ? -6.024 -51.463 15.621 1.00 16.73 400 ASP A C 1
ATOM 3088 O O . ASP A 1 399 ? -5.207 -50.560 15.818 1.00 17.94 400 ASP A O 1
ATOM 3093 N N . VAL A 1 400 ? -7.079 -51.317 14.830 1.00 14.97 401 VAL A N 1
ATOM 3094 C CA . VAL A 1 400 ? -7.320 -50.037 14.180 1.00 14.20 401 VAL A CA 1
ATOM 3095 C C . VAL A 1 400 ? -7.366 -48.891 15.226 1.00 16.45 401 VAL A C 1
ATOM 3096 O O . VAL A 1 400 ? -6.661 -47.876 15.113 1.00 16.72 401 VAL A O 1
ATOM 3100 N N . VAL A 1 401 ? -8.214 -49.067 16.226 1.00 19.01 402 VAL A N 1
ATOM 3101 C CA . VAL A 1 401 ? -8.464 -48.023 17.198 1.00 18.45 402 VAL A CA 1
ATOM 3102 C C . VAL A 1 401 ? -7.211 -47.805 18.048 1.00 16.44 402 VAL A C 1
ATOM 3103 O O . VAL A 1 401 ? -6.829 -46.659 18.270 1.00 15.92 402 VAL A O 1
ATOM 3107 N N . GLY A 1 402 ? -6.575 -48.898 18.486 1.00 13.87 403 GLY A N 1
ATOM 3108 C CA . GLY A 1 402 ? -5.375 -48.812 19.319 1.00 15.09 403 GLY A CA 1
ATOM 3109 C C . GLY A 1 402 ? -4.161 -48.238 18.588 1.00 22.24 403 GLY A C 1
ATOM 3110 O O . GLY A 1 402 ? -3.394 -47.460 19.173 1.00 14.37 403 GLY A O 1
ATOM 3111 N N . ASP A 1 403 ? -3.986 -48.607 17.311 1.00 16.68 404 ASP A N 1
ATOM 3112 C CA . ASP A 1 403 ? -2.830 -48.149 16.520 1.00 15.84 404 ASP A CA 1
ATOM 3113 C C . ASP A 1 403 ? -2.963 -46.659 16.195 1.00 15.51 404 ASP A C 1
ATOM 3114 O O . ASP A 1 403 ? -2.029 -45.873 16.359 1.00 15.88 404 ASP A O 1
ATOM 3119 N N . HIS A 1 404 ? -4.148 -46.277 15.743 1.00 14.88 405 HIS A N 1
ATOM 3120 C CA . HIS A 1 404 ? -4.414 -44.908 15.315 1.00 15.43 405 HIS A CA 1
ATOM 3121 C C . HIS A 1 404 ? -4.288 -43.914 16.495 1.00 16.96 405 HIS A C 1
ATOM 3122 O O . HIS A 1 404 ? -3.714 -42.819 16.374 1.00 13.44 405 HIS A O 1
ATOM 3129 N N . ASN A 1 405 ? -4.825 -44.298 17.638 1.00 13.86 406 ASN A N 1
ATOM 3130 C CA . ASN A 1 405 ? -4.911 -43.360 18.772 1.00 15.15 406 ASN A CA 1
ATOM 3131 C C . ASN A 1 405 ? -3.734 -43.415 19.763 1.00 14.87 406 ASN A C 1
ATOM 3132 O O . ASN A 1 405 ? -3.437 -42.416 20.415 1.00 16.53 406 ASN A O 1
ATOM 3137 N N . VAL A 1 406 ? -3.096 -44.577 19.893 1.00 13.02 407 VAL A N 1
ATOM 3138 C CA . VAL A 1 406 ? -2.068 -44.768 20.910 1.00 15.42 407 VAL A CA 1
ATOM 3139 C C . VAL A 1 406 ? -0.729 -45.283 20.373 1.00 16.73 407 VAL A C 1
ATOM 3140 O O . VAL A 1 406 ? 0.262 -44.578 20.482 1.00 13.99 407 VAL A O 1
ATOM 3144 N N . VAL A 1 407 ? -0.693 -46.503 19.818 1.00 13.49 408 VAL A N 1
ATOM 3145 C CA . VAL A 1 407 ? 0.587 -47.117 19.441 1.00 14.83 408 VAL A CA 1
ATOM 3146 C C . VAL A 1 407 ? 1.378 -46.273 18.443 1.00 17.29 408 VAL A C 1
ATOM 3147 O O . VAL A 1 407 ? 2.560 -46.003 18.650 1.00 13.67 408 VAL A O 1
ATOM 3151 N N . CYS A 1 408 ? 0.744 -45.874 17.344 1.00 14.78 409 CYS A N 1
ATOM 3152 C CA . CYS A 1 408 ? 1.500 -45.149 16.314 1.00 17.58 409 CYS A CA 1
ATOM 3153 C C . CYS A 1 408 ? 1.912 -43.745 16.719 1.00 14.81 409 CYS A C 1
ATOM 3154 O O . CYS A 1 408 ? 3.037 -43.338 16.416 1.00 17.66 409 CYS A O 1
ATOM 3157 N N . PRO A 1 409 ? 1.025 -42.990 17.406 1.00 13.94 410 PRO A N 1
ATOM 3158 C CA . PRO A 1 409 ? 1.514 -41.714 17.959 1.00 17.39 410 PRO A CA 1
ATOM 3159 C C . PRO A 1 409 ? 2.701 -41.889 18.943 1.00 17.25 410 PRO A C 1
ATOM 3160 O O . PRO A 1 409 ? 3.633 -41.080 18.907 1.00 16.08 410 PRO A O 1
ATOM 3164 N N . VAL A 1 410 ? 2.651 -42.898 19.806 1.00 16.97 411 VAL A N 1
ATOM 3165 C CA . VAL A 1 410 ? 3.755 -43.156 20.740 1.00 16.66 411 VAL A CA 1
ATOM 3166 C C . VAL A 1 410 ? 5.015 -43.524 19.942 1.00 15.76 411 VAL A C 1
ATOM 3167 O O . VAL A 1 410 ? 6.097 -42.999 20.206 1.00 20.53 411 VAL A O 1
ATOM 3171 N N . ALA A 1 411 ? 4.866 -44.400 18.955 1.00 17.96 412 ALA A N 1
ATOM 3172 C CA . ALA A 1 411 ? 6.000 -44.781 18.113 1.00 21.40 412 ALA A CA 1
ATOM 3173 C C . ALA A 1 411 ? 6.615 -43.589 17.377 1.00 21.21 412 ALA A C 1
ATOM 3174 O O . ALA A 1 411 ? 7.839 -43.483 17.234 1.00 16.81 412 ALA A O 1
ATOM 3176 N N . GLN A 1 412 ? 5.779 -42.672 16.922 1.00 19.50 413 GLN A N 1
ATOM 3177 C CA . GLN A 1 412 ? 6.285 -41.516 16.190 1.00 16.59 413 GLN A CA 1
ATOM 3178 C C . GLN A 1 412 ? 7.033 -40.572 17.145 1.00 18.15 413 GLN A C 1
ATOM 3179 O O . GLN A 1 412 ? 8.099 -40.052 16.834 1.00 18.53 413 GLN A O 1
ATOM 3185 N N A LEU A 1 413 ? 6.456 -40.356 18.323 0.47 19.70 414 LEU A N 1
ATOM 3186 N N B LEU A 1 413 ? 6.458 -40.355 18.320 0.53 19.71 414 LEU A N 1
ATOM 3187 C CA A LEU A 1 413 ? 7.121 -39.570 19.357 0.47 20.48 414 LEU A CA 1
ATOM 3188 C CA B LEU A 1 413 ? 7.125 -39.563 19.340 0.53 20.48 414 LEU A CA 1
ATOM 3189 C C A LEU A 1 413 ? 8.482 -40.183 19.697 0.47 19.59 414 LEU A C 1
ATOM 3190 C C B LEU A 1 413 ? 8.483 -40.182 19.699 0.53 19.59 414 LEU A C 1
ATOM 3191 O O A LEU A 1 413 ? 9.494 -39.488 19.740 0.47 16.61 414 LEU A O 1
ATOM 3192 O O B LEU A 1 413 ? 9.495 -39.488 19.752 0.53 16.60 414 LEU A O 1
ATOM 3201 N N . ALA A 1 414 ? 8.491 -41.491 19.920 1.00 15.45 415 ALA A N 1
ATOM 3202 C CA . ALA A 1 414 ? 9.700 -42.193 20.331 1.00 18.77 415 ALA A CA 1
ATOM 3203 C C . ALA A 1 414 ? 10.799 -42.071 19.265 1.00 24.79 415 ALA A C 1
ATOM 3204 O O . ALA A 1 414 ? 11.931 -41.736 19.576 1.00 22.04 415 ALA A O 1
ATOM 3206 N N . GLY A 1 415 ? 10.448 -42.343 18.010 1.00 21.98 416 GLY A N 1
ATOM 3207 C CA . GLY A 1 415 ? 11.413 -42.316 16.926 1.00 20.41 416 GLY A CA 1
ATOM 3208 C C . GLY A 1 415 ? 11.982 -40.935 16.691 1.00 21.23 416 GLY A C 1
ATOM 3209 O O . GLY A 1 415 ? 13.188 -40.765 16.497 1.00 21.86 416 GLY A O 1
ATOM 3210 N N . ARG A 1 416 ? 11.117 -39.937 16.710 1.00 18.41 417 ARG A N 1
ATOM 3211 C CA . ARG A 1 416 ? 11.562 -38.572 16.474 1.00 22.15 417 ARG A CA 1
ATOM 3212 C C . ARG A 1 416 ? 12.412 -38.067 17.608 1.00 31.85 417 ARG A C 1
ATOM 3213 O O . ARG A 1 416 ? 13.459 -37.467 17.366 1.00 28.88 417 ARG A O 1
ATOM 3221 N N . LEU A 1 417 ? 11.978 -38.292 18.852 1.00 24.17 418 LEU A N 1
ATOM 3222 C CA . LEU A 1 417 ? 12.774 -37.831 19.985 1.00 22.98 418 LEU A CA 1
ATOM 3223 C C . LEU A 1 417 ? 14.169 -38.452 19.961 1.00 23.92 418 LEU A C 1
ATOM 3224 O O . LEU A 1 417 ? 15.154 -37.752 20.163 1.00 24.52 418 LEU A O 1
ATOM 3229 N N . ALA A 1 418 ? 14.238 -39.761 19.737 1.00 19.22 419 ALA A N 1
ATOM 3230 C CA . ALA A 1 418 ? 15.518 -40.477 19.728 1.00 26.72 419 ALA A CA 1
ATOM 3231 C C . ALA A 1 418 ? 16.426 -39.957 18.613 1.00 29.68 419 ALA A C 1
ATOM 3232 O O . ALA A 1 418 ? 17.632 -39.841 18.789 1.00 32.44 419 ALA A O 1
ATOM 3234 N N . ALA A 1 419 ? 15.830 -39.663 17.464 1.00 25.13 420 ALA A N 1
ATOM 3235 C CA . ALA A 1 419 ? 16.597 -39.217 16.306 1.00 30.71 420 ALA A CA 1
ATOM 3236 C C . ALA A 1 419 ? 17.099 -37.813 16.563 1.00 38.34 420 ALA A C 1
ATOM 3237 O O . ALA A 1 419 ? 18.111 -37.404 16.017 1.00 34.44 420 ALA A O 1
ATOM 3239 N N . GLN A 1 420 ? 16.410 -37.088 17.434 1.00 33.04 421 GLN A N 1
ATOM 3240 C CA . GLN A 1 420 ? 16.774 -35.703 17.694 1.00 25.57 421 GLN A CA 1
ATOM 3241 C C . GLN A 1 420 ? 17.430 -35.503 19.025 1.00 18.59 421 GLN A C 1
ATOM 3242 O O . GLN A 1 420 ? 17.402 -34.403 19.590 1.00 26.38 421 GLN A O 1
ATOM 3248 N N . GLY A 1 421 ? 18.054 -36.579 19.507 1.00 22.11 422 GLY A N 1
ATOM 3249 C CA . GLY A 1 421 ? 18.957 -36.470 20.630 1.00 27.87 422 GLY A CA 1
ATOM 3250 C C . GLY A 1 421 ? 18.532 -37.048 21.966 1.00 31.40 422 GLY A C 1
ATOM 3251 O O . GLY A 1 421 ? 19.364 -37.138 22.851 1.00 30.27 422 GLY A O 1
ATOM 3252 N N . ALA A 1 422 ? 17.264 -37.428 22.137 1.00 26.70 423 ALA A N 1
ATOM 3253 C CA . ALA A 1 422 ? 16.808 -37.896 23.446 1.00 26.86 423 ALA A CA 1
ATOM 3254 C C . ALA A 1 422 ? 17.295 -39.307 23.647 1.00 18.75 423 ALA A C 1
ATOM 3255 O O . ALA A 1 422 ? 17.497 -40.026 22.687 1.00 23.52 423 ALA A O 1
ATOM 3257 N N . ARG A 1 423 ? 17.461 -39.726 24.895 1.00 21.69 424 ARG A N 1
ATOM 3258 C CA . ARG A 1 423 ? 17.587 -41.157 25.141 1.00 24.87 424 ARG A CA 1
ATOM 3259 C C . ARG A 1 423 ? 16.202 -41.704 25.517 1.00 21.93 424 ARG A C 1
ATOM 3260 O O . ARG A 1 423 ? 15.593 -41.250 26.488 1.00 25.60 424 ARG A O 1
ATOM 3268 N N . VAL A 1 424 ? 15.735 -42.700 24.775 1.00 21.70 425 VAL A N 1
ATOM 3269 C CA . VAL A 1 424 ? 14.362 -43.188 24.893 1.00 21.86 425 VAL A CA 1
ATOM 3270 C C . VAL A 1 424 ? 14.382 -44.659 25.257 1.00 20.71 425 VAL A C 1
ATOM 3271 O O . VAL A 1 424 ? 15.178 -45.420 24.720 1.00 20.55 425 VAL A O 1
ATOM 3275 N N . TYR A 1 425 ? 13.510 -45.053 26.175 1.00 17.77 426 TYR A N 1
ATOM 3276 C CA . TYR A 1 425 ? 13.285 -46.461 26.478 1.00 18.95 426 TYR A CA 1
ATOM 3277 C C . TYR A 1 425 ? 11.824 -46.758 26.183 1.00 23.81 426 TYR A C 1
ATOM 3278 O O . TYR A 1 425 ? 10.946 -45.973 26.555 1.00 22.18 426 TYR A O 1
ATOM 3287 N N . ALA A 1 426 ? 11.564 -47.881 25.517 1.00 18.96 427 ALA A N 1
ATOM 3288 C CA . ALA A 1 426 ? 10.204 -48.254 25.164 1.00 19.00 427 ALA A CA 1
ATOM 3289 C C . ALA A 1 426 ? 9.811 -49.634 25.680 1.00 19.49 427 ALA A C 1
ATOM 3290 O O . ALA A 1 426 ? 10.629 -50.561 25.727 1.00 19.34 427 ALA A O 1
ATOM 3292 N N . TYR A 1 427 ? 8.535 -49.798 26.002 1.00 15.78 428 TYR A N 1
ATOM 3293 C CA . TYR A 1 427 ? 8.054 -51.096 26.446 1.00 16.16 428 TYR A CA 1
ATOM 3294 C C . TYR A 1 427 ? 6.677 -51.403 25.883 1.00 17.04 428 TYR A C 1
ATOM 3295 O O . TYR A 1 427 ? 5.931 -50.518 25.446 1.00 16.55 428 TYR A O 1
ATOM 3304 N N A VAL A 1 428 ? 6.343 -52.682 25.890 0.66 16.76 429 VAL A N 1
ATOM 3305 N N B VAL A 1 428 ? 6.333 -52.681 25.920 0.34 16.80 429 VAL A N 1
ATOM 3306 C CA A VAL A 1 428 ? 4.961 -53.087 25.767 0.66 19.29 429 VAL A CA 1
ATOM 3307 C CA B VAL A 1 428 ? 4.957 -53.102 25.744 0.34 19.22 429 VAL A CA 1
ATOM 3308 C C A VAL A 1 428 ? 4.632 -53.898 27.010 0.66 18.82 429 VAL A C 1
ATOM 3309 C C B VAL A 1 428 ? 4.584 -53.955 26.952 0.34 18.80 429 VAL A C 1
ATOM 3310 O O A VAL A 1 428 ? 5.405 -54.779 27.422 0.66 19.03 429 VAL A O 1
ATOM 3311 O O B VAL A 1 428 ? 5.284 -54.918 27.284 0.34 19.11 429 VAL A O 1
ATOM 3318 N N . PHE A 1 429 ? 3.496 -53.579 27.620 1.00 20.01 430 PHE A N 1
ATOM 3319 C CA . PHE A 1 429 ? 3.086 -54.219 28.858 1.00 17.69 430 PHE A CA 1
ATOM 3320 C C . PHE A 1 429 ? 2.131 -55.364 28.515 1.00 17.18 430 PHE A C 1
ATOM 3321 O O . PHE A 1 429 ? 1.040 -55.146 27.984 1.00 19.79 430 PHE A O 1
ATOM 3329 N N . GLU A 1 430 ? 2.548 -56.589 28.804 1.00 18.77 431 GLU A N 1
ATOM 3330 C CA . GLU A 1 430 ? 1.818 -57.758 28.299 1.00 20.98 431 GLU A CA 1
ATOM 3331 C C . GLU A 1 430 ? 1.210 -58.649 29.356 1.00 27.08 431 GLU A C 1
ATOM 3332 O O . GLU A 1 430 ? 0.722 -59.723 29.028 1.00 23.67 431 GLU A O 1
ATOM 3338 N N . HIS A 1 431 ? 1.249 -58.229 30.618 1.00 21.38 432 HIS A N 1
ATOM 3339 C CA . HIS A 1 431 ? 0.629 -59.033 31.671 1.00 21.89 432 HIS A CA 1
ATOM 3340 C C . HIS A 1 431 ? -0.839 -58.675 31.918 1.00 19.30 432 HIS A C 1
ATOM 3341 O O . HIS A 1 431 ? -1.178 -57.545 32.246 1.00 25.63 432 HIS A O 1
ATOM 3348 N N . ARG A 1 432 ? -1.730 -59.647 31.782 1.00 19.88 433 ARG A N 1
ATOM 3349 C CA . ARG A 1 432 ? -3.121 -59.396 32.105 1.00 20.32 433 ARG A CA 1
ATOM 3350 C C . ARG A 1 432 ? -3.336 -59.727 33.592 1.00 27.71 433 ARG A C 1
ATOM 3351 O O . ARG A 1 432 ? -3.005 -60.831 34.031 1.00 24.65 433 ARG A O 1
ATOM 3359 N N . ALA A 1 433 ? -3.857 -58.774 34.366 1.00 27.61 434 ALA A N 1
ATOM 3360 C CA . ALA A 1 433 ? -3.935 -58.938 35.822 1.00 26.89 434 ALA A CA 1
ATOM 3361 C C . ALA A 1 433 ? -4.850 -60.108 36.174 1.00 34.51 434 ALA A C 1
ATOM 3362 O O . ALA A 1 433 ? -5.930 -60.241 35.595 1.00 27.40 434 ALA A O 1
ATOM 3364 N N . SER A 1 434 ? -4.445 -60.921 37.149 1.00 28.33 435 SER A N 1
ATOM 3365 C CA . SER A 1 434 ? -5.296 -62.025 37.631 1.00 29.82 435 SER A CA 1
ATOM 3366 C C . SER A 1 434 ? -6.639 -61.502 38.112 1.00 31.18 435 SER A C 1
ATOM 3367 O O . SER A 1 434 ? -7.627 -62.218 38.135 1.00 27.89 435 SER A O 1
ATOM 3370 N N . THR A 1 435 ? -6.686 -60.226 38.457 1.00 26.54 436 THR A N 1
ATOM 3371 C CA . THR A 1 435 ? -7.905 -59.635 38.987 1.00 28.94 436 THR A CA 1
ATOM 3372 C C . THR A 1 435 ? -8.735 -58.889 37.955 1.00 30.67 436 THR A C 1
ATOM 3373 O O . THR A 1 435 ? -9.742 -58.283 38.307 1.00 25.00 436 THR A O 1
ATOM 3377 N N . LEU A 1 436 ? -8.321 -58.898 36.691 1.00 24.40 437 LEU A N 1
ATOM 3378 C CA . LEU A 1 436 ? -9.037 -58.102 35.701 1.00 23.50 437 LEU A CA 1
ATOM 3379 C C . LEU A 1 436 ? -10.499 -58.522 35.594 1.00 27.19 437 LEU A C 1
ATOM 3380 O O . LEU A 1 436 ? -10.804 -59.701 35.522 1.00 25.83 437 LEU A O 1
ATOM 3385 N N . SER A 1 437 ? -11.400 -57.553 35.580 1.00 21.16 438 SER A N 1
ATOM 3386 C CA . SER A 1 437 ? -12.825 -57.849 35.534 1.00 25.48 438 SER A CA 1
ATOM 3387 C C . SER A 1 437 ? -13.417 -57.774 34.135 1.00 26.73 438 SER A C 1
ATOM 3388 O O . SER A 1 437 ? -14.546 -58.204 33.937 1.00 25.36 438 SER A O 1
ATOM 3391 N N . TRP A 1 438 ? -12.683 -57.187 33.186 1.00 23.24 439 TRP A N 1
ATOM 3392 C CA . TRP A 1 438 ? -13.097 -57.171 31.783 1.00 19.37 439 TRP A CA 1
ATOM 3393 C C . TRP A 1 438 ? -12.912 -58.564 31.167 1.00 19.35 439 TRP A C 1
ATOM 3394 O O . TRP A 1 438 ? -12.070 -59.334 31.638 1.00 21.82 439 TRP A O 1
ATOM 3405 N N . PRO A 1 439 ? -13.658 -58.880 30.076 1.00 23.91 440 PRO A N 1
ATOM 3406 C CA . PRO A 1 439 ? -13.600 -60.233 29.513 1.00 22.56 440 PRO A CA 1
ATOM 3407 C C . PRO A 1 439 ? -12.262 -60.546 28.861 1.00 31.03 440 PRO A C 1
ATOM 3408 O O . PRO A 1 439 ? -11.517 -59.650 28.463 1.00 24.62 440 PRO A O 1
ATOM 3412 N N . LEU A 1 440 ? -11.989 -61.836 28.732 1.00 25.06 441 LEU A N 1
ATOM 3413 C CA . LEU A 1 440 ? -10.775 -62.327 28.115 1.00 28.76 441 LEU A CA 1
ATOM 3414 C C . LEU A 1 440 ? -10.506 -61.746 26.719 1.00 25.22 441 LEU A C 1
ATOM 3415 O O . LEU A 1 440 ? -9.357 -61.472 26.388 1.00 26.78 441 LEU A O 1
ATOM 3420 N N . TRP A 1 441 ? -11.543 -61.537 25.906 1.00 24.03 442 TRP A N 1
ATOM 3421 C CA . TRP A 1 441 ? -11.299 -61.051 24.543 1.00 26.05 442 TRP A CA 1
ATOM 3422 C C . TRP A 1 441 ? -10.586 -59.686 24.496 1.00 24.24 442 TRP A C 1
ATOM 3423 O O . TRP A 1 441 ? -9.940 -59.351 23.506 1.00 24.26 442 TRP A O 1
ATOM 3434 N N . MET A 1 442 ? -10.713 -58.903 25.560 1.00 24.65 443 MET A N 1
ATOM 3435 C CA . MET A 1 442 ? -10.123 -57.563 25.577 1.00 21.21 443 MET A CA 1
ATOM 3436 C C . MET A 1 442 ? -8.613 -57.576 25.846 1.00 24.24 443 MET A C 1
ATOM 3437 O O . MET A 1 442 ? -7.934 -56.565 25.653 1.00 22.02 443 MET A O 1
ATOM 3442 N N . GLY A 1 443 ? -8.092 -58.718 26.285 1.00 19.77 444 GLY A N 1
ATOM 3443 C CA . GLY A 1 443 ? -6.664 -58.877 26.462 1.00 20.78 444 GLY A CA 1
ATOM 3444 C C . GLY A 1 443 ? -6.132 -58.035 27.619 1.00 21.34 444 GLY A C 1
ATOM 3445 O O . GLY A 1 443 ? -6.659 -58.095 28.737 1.00 21.99 444 GLY A O 1
ATOM 3446 N N . VAL A 1 444 ? -5.053 -57.287 27.369 1.00 19.76 445 VAL A N 1
ATOM 3447 C CA . VAL A 1 444 ? -4.513 -56.347 28.366 1.00 17.25 445 VAL A CA 1
ATOM 3448 C C . VAL A 1 444 ? -4.942 -54.947 27.940 1.00 18.91 445 VAL A C 1
ATOM 3449 O O . VAL A 1 444 ? -4.301 -54.335 27.077 1.00 20.09 445 VAL A O 1
ATOM 3453 N N . PRO A 1 445 ? -6.030 -54.433 28.529 1.00 19.11 446 PRO A N 1
ATOM 3454 C CA . PRO A 1 445 ? -6.594 -53.196 27.997 1.00 19.75 446 PRO A CA 1
ATOM 3455 C C . PRO A 1 445 ? -5.918 -51.946 28.547 1.00 16.28 446 PRO A C 1
ATOM 3456 O O . PRO A 1 445 ? -5.133 -51.989 29.507 1.00 15.98 446 PRO A O 1
ATOM 3460 N N . HIS A 1 446 ? -6.252 -50.837 27.887 1.00 18.89 447 HIS A N 1
ATOM 3461 C CA . HIS A 1 446 ? -5.796 -49.497 28.210 1.00 19.86 447 HIS A CA 1
ATOM 3462 C C . HIS A 1 446 ? -5.999 -49.219 29.688 1.00 22.90 447 HIS A C 1
ATOM 3463 O O . HIS A 1 446 ? -7.097 -49.389 30.198 1.00 15.90 447 HIS A O 1
ATOM 3470 N N . GLY A 1 447 ? -4.940 -48.791 30.364 1.00 13.93 448 GLY A N 1
ATOM 3471 C CA . GLY A 1 447 ? -5.030 -48.403 31.775 1.00 12.79 448 GLY A CA 1
ATOM 3472 C C . GLY A 1 447 ? -4.601 -49.489 32.748 1.00 19.85 448 GLY A C 1
ATOM 3473 O O . GLY A 1 447 ? -4.420 -49.233 33.931 1.00 18.40 448 GLY A O 1
ATOM 3474 N N . TYR A 1 448 ? -4.396 -50.703 32.263 1.00 15.86 449 TYR A N 1
ATOM 3475 C CA . TYR A 1 448 ? -4.238 -51.829 33.187 1.00 18.12 449 TYR A CA 1
ATOM 3476 C C . TYR A 1 448 ? -2.801 -52.182 33.507 1.00 21.98 449 TYR A C 1
ATOM 3477 O O . TYR A 1 448 ? -2.548 -53.202 34.141 1.00 21.64 449 TYR A O 1
ATOM 3486 N N . GLU A 1 449 ? -1.862 -51.320 33.118 1.00 17.54 450 GLU A N 1
ATOM 3487 C CA . GLU A 1 449 ? -0.515 -51.418 33.678 1.00 18.60 450 GLU A CA 1
ATOM 3488 C C . GLU A 1 449 ? -0.384 -50.554 34.937 1.00 16.54 450 GLU A C 1
ATOM 3489 O O . GLU A 1 449 ? 0.564 -50.721 35.701 1.00 15.13 450 GLU A O 1
ATOM 3495 N N . ILE A 1 450 ? -1.293 -49.593 35.114 1.00 16.76 451 ILE A N 1
ATOM 3496 C CA . ILE A 1 450 ? -1.077 -48.577 36.144 1.00 14.60 451 ILE A CA 1
ATOM 3497 C C . ILE A 1 450 ? -0.985 -49.173 37.560 1.00 19.89 451 ILE A C 1
ATOM 3498 O O . ILE A 1 450 ? -0.103 -48.814 38.331 1.00 18.24 451 ILE A O 1
ATOM 3503 N N . GLU A 1 451 ? -1.894 -50.087 37.885 1.00 16.79 452 GLU A N 1
ATOM 3504 C CA . GLU A 1 451 ? -1.933 -50.694 39.216 1.00 18.15 452 GLU A CA 1
ATOM 3505 C C . GLU A 1 451 ? -0.620 -51.424 39.517 1.00 19.10 452 GLU A C 1
ATOM 3506 O O . GLU A 1 451 ? -0.217 -51.499 40.676 1.00 23.83 452 GLU A O 1
ATOM 3512 N N . PHE A 1 452 ? 0.055 -51.925 38.483 1.00 16.90 453 PHE A N 1
ATOM 3513 C CA . PHE A 1 452 ? 1.384 -52.543 38.677 1.00 17.63 453 PHE A CA 1
ATOM 3514 C C . PHE A 1 452 ? 2.509 -51.554 38.921 1.00 28.33 453 PHE A C 1
ATOM 3515 O O . PHE A 1 452 ? 3.372 -51.794 39.776 1.00 20.77 453 PHE A O 1
ATOM 3523 N N . ILE A 1 453 ? 2.493 -50.437 38.194 1.00 19.01 454 ILE A N 1
ATOM 3524 C CA . ILE A 1 453 ? 3.500 -49.386 38.378 1.00 16.97 454 ILE A CA 1
ATOM 3525 C C . ILE A 1 453 ? 3.368 -48.778 39.784 1.00 15.08 454 ILE A C 1
ATOM 3526 O O . ILE A 1 453 ? 4.375 -48.465 40.448 1.00 19.14 454 ILE A O 1
ATOM 3531 N N . PHE A 1 454 ? 2.135 -48.597 40.245 1.00 15.19 455 PHE A N 1
ATOM 3532 C CA . PHE A 1 454 ? 1.902 -48.056 41.591 1.00 12.69 455 PHE A CA 1
ATOM 3533 C C . PHE A 1 454 ? 2.016 -49.106 42.717 1.00 18.97 455 PHE A C 1
ATOM 3534 O O . PHE A 1 454 ? 1.836 -48.777 43.869 1.00 19.79 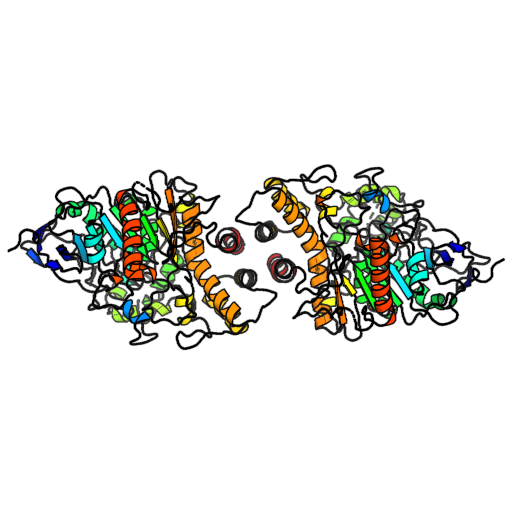455 PHE A O 1
ATOM 3542 N N . GLY A 1 455 ? 2.299 -50.356 42.372 1.00 19.21 456 GLY A N 1
ATOM 3543 C CA . GLY A 1 455 ? 2.553 -51.389 43.365 1.00 18.01 456 GLY A CA 1
ATOM 3544 C C . GLY A 1 455 ? 1.318 -51.825 44.123 1.00 22.80 456 GLY A C 1
ATOM 3545 O O . GLY A 1 455 ? 1.413 -52.362 45.241 1.00 19.81 456 GLY A O 1
ATOM 3546 N N . ILE A 1 456 ? 0.150 -51.546 43.546 1.00 19.11 457 ILE A N 1
ATOM 3547 C CA . ILE A 1 456 ? -1.123 -51.959 44.142 1.00 17.10 457 ILE A CA 1
ATOM 3548 C C . ILE A 1 456 ? -1.158 -53.479 44.525 1.00 27.19 457 ILE A C 1
ATOM 3549 O O . ILE A 1 456 ? -1.758 -53.834 45.552 1.00 25.75 457 ILE A O 1
ATOM 3554 N N . PRO A 1 457 ? -0.505 -54.370 43.733 1.00 24.00 458 PRO A N 1
ATOM 3555 C CA . PRO A 1 457 ? -0.554 -55.775 44.173 1.00 23.91 458 PRO A CA 1
ATOM 3556 C C . PRO A 1 457 ? 0.033 -56.037 45.556 1.00 33.54 458 PRO A C 1
ATOM 3557 O O . PRO A 1 457 ? -0.273 -57.088 46.107 1.00 28.80 458 PRO A O 1
ATOM 3561 N N . LEU A 1 458 ? 0.857 -55.135 46.086 1.00 22.16 459 LEU A N 1
ATOM 3562 C CA . LEU A 1 458 ? 1.432 -55.332 47.422 1.00 25.44 459 LEU A CA 1
ATOM 3563 C C . LEU A 1 458 ? 0.410 -55.189 48.541 1.00 26.93 459 LEU A C 1
ATOM 3564 O O . LEU A 1 458 ? 0.678 -55.569 49.687 1.00 36.26 459 LEU A O 1
ATOM 3569 N N . ASP A 1 459 ? -0.742 -54.611 48.227 1.00 24.45 460 ASP A N 1
ATOM 3570 C CA . ASP A 1 459 ? -1.806 -54.418 49.201 1.00 25.56 460 ASP A CA 1
ATOM 3571 C C . ASP A 1 459 ? -2.444 -55.777 49.524 1.00 39.10 460 ASP A C 1
ATOM 3572 O O . ASP A 1 459 ? -3.148 -56.351 48.691 1.00 28.28 460 ASP A O 1
ATOM 3577 N N . PRO A 1 460 ? -2.222 -56.279 50.746 1.00 42.30 461 PRO A N 1
ATOM 3578 C CA . PRO A 1 460 ? -2.662 -57.630 51.132 1.00 51.63 461 PRO A CA 1
ATOM 3579 C C . PRO A 1 460 ? -4.178 -57.818 50.973 1.00 39.26 461 PRO A C 1
ATOM 3580 O O . PRO A 1 460 ? -4.615 -58.891 50.554 1.00 58.78 461 PRO A O 1
ATOM 3584 N N . SER A 1 461 ? -4.947 -56.765 51.247 1.00 35.15 462 SER A N 1
ATOM 3585 C CA . SER A 1 461 ? -6.401 -56.812 51.126 1.00 37.85 462 SER A CA 1
ATOM 3586 C C . SER A 1 461 ? -6.885 -57.020 49.694 1.00 49.91 462 SER A C 1
ATOM 3587 O O . SER A 1 461 ? -8.067 -57.262 49.456 1.00 44.46 462 SER A O 1
ATOM 3590 N N . ARG A 1 462 ? -5.987 -56.903 48.725 1.00 37.53 463 ARG A N 1
ATOM 3591 C CA . ARG A 1 462 ? -6.375 -57.216 47.364 1.00 39.56 463 ARG A CA 1
ATOM 3592 C C . ARG A 1 462 ? -5.925 -58.631 47.027 1.00 41.44 463 ARG A C 1
ATOM 3593 O O . ARG A 1 462 ? -5.284 -59.287 47.844 1.00 49.05 463 ARG A O 1
ATOM 3601 N N . ASN A 1 463 ? -6.270 -59.104 45.839 1.00 38.07 464 ASN A N 1
ATOM 3602 C CA . ASN A 1 463 ? -6.193 -60.528 45.579 1.00 39.98 464 ASN A CA 1
ATOM 3603 C C . ASN A 1 463 ? -5.124 -60.943 44.590 1.00 35.57 464 ASN A C 1
ATOM 3604 O O . ASN A 1 463 ? -5.235 -62.009 44.009 1.00 34.97 464 ASN A O 1
ATOM 3609 N N . TYR A 1 464 ? -4.082 -60.130 44.410 1.00 23.38 465 TYR A N 1
ATOM 3610 C CA . TYR A 1 464 ? -3.070 -60.458 43.414 1.00 28.07 465 TYR A CA 1
ATOM 3611 C C . TYR A 1 464 ? -2.253 -61.660 43.868 1.00 31.40 465 TYR A C 1
ATOM 3612 O O . TYR A 1 464 ? -2.150 -61.930 45.051 1.00 32.44 465 TYR A O 1
ATOM 3621 N N . THR A 1 465 ? -1.644 -62.357 42.924 1.00 25.95 466 THR A N 1
ATOM 3622 C CA . THR A 1 465 ? -0.787 -63.489 43.250 1.00 30.24 466 THR A CA 1
ATOM 3623 C C . THR A 1 465 ? 0.594 -63.064 43.733 1.00 35.13 466 THR A C 1
ATOM 3624 O O . THR A 1 465 ? 1.023 -61.909 43.572 1.00 28.25 466 THR A O 1
ATOM 3628 N N . ALA A 1 466 ? 1.313 -64.014 44.305 1.00 29.24 467 ALA A N 1
ATOM 3629 C CA . ALA A 1 466 ? 2.642 -63.735 44.789 1.00 32.93 467 ALA A CA 1
ATOM 3630 C C . ALA A 1 466 ? 3.554 -63.335 43.621 1.00 27.27 467 ALA A C 1
ATOM 3631 O O . ALA A 1 466 ? 4.426 -62.493 43.785 1.00 28.30 467 ALA A O 1
ATOM 3633 N N . GLU A 1 467 ? 3.351 -63.941 42.454 1.00 27.21 468 GLU A N 1
ATOM 3634 C CA . GLU A 1 467 ? 4.133 -63.614 41.266 1.00 31.62 468 GLU A CA 1
ATOM 3635 C C . GLU A 1 467 ? 3.875 -62.168 40.835 1.00 21.40 468 GLU A C 1
ATOM 3636 O O . GLU A 1 467 ? 4.775 -61.473 40.389 1.00 29.65 468 GLU A O 1
ATOM 3642 N N . GLU A 1 468 ? 2.617 -61.764 40.906 1.00 23.02 469 GLU A N 1
ATOM 3643 C CA . GLU A 1 468 ? 2.228 -60.410 40.577 1.00 25.03 469 GLU A CA 1
ATOM 3644 C C . GLU A 1 468 ? 2.863 -59.375 41.504 1.00 31.42 469 GLU A C 1
ATOM 3645 O O . GLU A 1 468 ? 3.214 -58.276 41.049 1.00 21.58 469 GLU A O 1
ATOM 3651 N N . LYS A 1 469 ? 3.057 -59.726 42.783 1.00 20.10 470 LYS A N 1
ATOM 3652 C CA . LYS A 1 469 ? 3.736 -58.813 43.706 1.00 19.72 470 LYS A CA 1
ATOM 3653 C C . LYS A 1 469 ? 5.198 -58.619 43.330 1.00 20.10 470 LYS A C 1
ATOM 3654 O O . LYS A 1 469 ? 5.712 -57.502 43.360 1.00 21.85 470 LYS A O 1
ATOM 3660 N N . ILE A 1 470 ? 5.866 -59.699 42.959 1.00 22.63 471 ILE A N 1
ATOM 3661 C CA . ILE A 1 470 ? 7.263 -59.610 42.518 1.00 18.52 471 ILE A CA 1
ATOM 3662 C C . ILE A 1 470 ? 7.382 -58.794 41.222 1.00 23.17 471 ILE A C 1
ATOM 3663 O O . ILE A 1 470 ? 8.309 -58.002 41.041 1.00 24.19 471 ILE A O 1
ATOM 3668 N N . PHE A 1 471 ? 6.425 -58.987 40.335 1.00 21.60 472 PHE A N 1
ATOM 3669 C CA . PHE A 1 471 ? 6.388 -58.270 39.061 1.00 19.84 472 PHE A CA 1
ATOM 3670 C C . PHE A 1 471 ? 6.202 -56.756 39.313 1.00 18.35 472 PHE A C 1
ATOM 3671 O O . PHE A 1 471 ? 6.937 -55.933 38.774 1.00 23.29 472 PHE A O 1
ATOM 3679 N N . ALA A 1 472 ? 5.249 -56.412 40.178 1.00 19.98 473 ALA A N 1
ATOM 3680 C CA . ALA A 1 472 ? 5.025 -55.024 40.576 1.00 22.60 473 ALA A CA 1
ATOM 3681 C C . ALA A 1 472 ? 6.299 -54.412 41.181 1.00 24.40 473 ALA A C 1
ATOM 3682 O O . ALA A 1 472 ? 6.643 -53.261 40.893 1.00 21.84 473 ALA A O 1
ATOM 3684 N N . GLN A 1 473 ? 7.036 -55.196 41.966 1.00 18.92 474 GLN A N 1
ATOM 3685 C CA . GLN A 1 473 ? 8.265 -54.691 42.564 1.00 21.90 474 GLN A CA 1
ATOM 3686 C C . GLN A 1 473 ? 9.318 -54.423 41.500 1.00 17.74 474 GLN A C 1
ATOM 3687 O O . GLN A 1 473 ? 10.041 -53.420 41.575 1.00 22.98 474 GLN A O 1
ATOM 3693 N N . ARG A 1 474 ? 9.408 -55.319 40.521 1.00 19.65 475 ARG A N 1
ATOM 3694 C CA . ARG A 1 474 ? 10.293 -55.114 39.369 1.00 28.01 475 ARG A CA 1
ATOM 3695 C C . ARG A 1 474 ? 9.971 -53.803 38.627 1.00 21.62 475 ARG A C 1
ATOM 3696 O O . ARG A 1 474 ? 10.880 -53.032 38.273 1.00 21.19 475 ARG A O 1
ATOM 3704 N N . LEU A 1 475 ? 8.688 -53.588 38.342 1.00 16.01 476 LEU A N 1
ATOM 3705 C CA . LEU A 1 475 ? 8.272 -52.398 37.592 1.00 19.19 476 LEU A CA 1
ATOM 3706 C C . LEU A 1 475 ? 8.506 -51.111 38.376 1.00 22.74 476 LEU A C 1
ATOM 3707 O O . LEU A 1 475 ? 8.936 -50.094 37.805 1.00 21.33 476 LEU A O 1
ATOM 3712 N N . MET A 1 476 ? 8.218 -51.138 39.680 1.00 16.62 477 MET A N 1
ATOM 3713 C CA . MET A 1 476 ? 8.455 -49.957 40.483 1.00 17.95 477 MET A CA 1
ATOM 3714 C C . MET A 1 476 ? 9.940 -49.607 40.448 1.00 19.03 477 MET A C 1
ATOM 3715 O O . MET A 1 476 ? 10.294 -48.437 40.384 1.00 19.50 477 MET A O 1
ATOM 3720 N N . ARG A 1 477 ? 10.790 -50.627 40.450 1.00 17.90 478 ARG A N 1
ATOM 3721 C CA . ARG A 1 477 ? 12.247 -50.439 40.425 1.00 22.15 478 ARG A CA 1
ATOM 3722 C C . ARG A 1 477 ? 12.714 -49.855 39.071 1.00 20.34 478 ARG A C 1
ATOM 3723 O O . ARG A 1 477 ? 13.570 -48.957 39.042 1.00 18.65 478 ARG A O 1
ATOM 3731 N N . TYR A 1 478 ? 12.156 -50.350 37.961 1.00 16.87 479 TYR A N 1
ATOM 3732 C CA . TYR A 1 478 ? 12.484 -49.775 36.641 1.00 20.34 479 TYR A CA 1
ATOM 3733 C C . TYR A 1 478 ? 12.106 -48.287 36.614 1.00 17.79 479 TYR A C 1
ATOM 3734 O O . TYR A 1 478 ? 12.912 -47.447 36.202 1.00 19.38 479 TYR A O 1
ATOM 3743 N N . TRP A 1 479 ? 10.882 -47.974 37.060 1.00 19.30 480 TRP A N 1
ATOM 3744 C CA . TRP A 1 479 ? 10.383 -46.601 37.039 1.00 18.25 480 TRP A CA 1
ATOM 3745 C C . TRP A 1 479 ? 11.217 -45.689 37.934 1.00 24.33 480 TRP A C 1
ATOM 3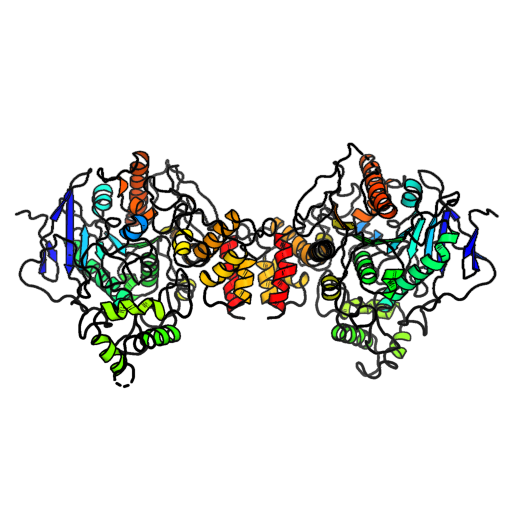746 O O . TRP A 1 479 ? 11.561 -44.581 37.542 1.00 18.29 480 TRP A O 1
ATOM 3757 N N . ALA A 1 480 ? 11.534 -46.148 39.138 1.00 14.62 481 ALA A N 1
ATOM 3758 C CA . ALA A 1 480 ? 12.312 -45.321 40.040 1.00 15.40 481 ALA A CA 1
ATOM 3759 C C . ALA A 1 480 ? 13.794 -45.230 39.606 1.00 15.26 481 ALA A C 1
ATOM 3760 O O . ALA A 1 480 ? 14.408 -44.173 39.763 1.00 19.93 481 ALA A O 1
ATOM 3762 N N . ASN A 1 481 ? 14.351 -46.317 39.063 1.00 17.73 482 ASN A N 1
ATOM 3763 C CA . ASN A 1 481 ? 15.703 -46.251 38.488 1.00 23.54 482 ASN A CA 1
ATOM 3764 C C . ASN A 1 481 ? 15.729 -45.182 37.408 1.00 26.46 482 ASN A C 1
ATOM 3765 O O . ASN A 1 481 ? 16.654 -44.360 37.344 1.00 21.30 482 ASN A O 1
ATOM 3770 N N . PHE A 1 482 ? 14.683 -45.172 36.580 1.00 21.01 483 PHE A N 1
ATOM 3771 C CA . PHE A 1 482 ? 14.608 -44.196 35.510 1.00 20.29 483 PHE A CA 1
ATOM 3772 C C . PHE A 1 482 ? 14.532 -42.787 36.092 1.00 19.59 483 PHE A C 1
ATOM 3773 O O . PHE A 1 482 ? 15.211 -41.888 35.618 1.00 18.80 483 PHE A O 1
ATOM 3781 N N . ALA A 1 483 ? 13.705 -42.588 37.117 1.00 17.17 484 ALA A N 1
ATOM 3782 C CA . ALA A 1 483 ? 13.572 -41.252 37.689 1.00 18.32 484 ALA A CA 1
ATOM 3783 C C . ALA A 1 483 ? 14.907 -40.780 38.341 1.00 25.46 484 ALA A C 1
ATOM 3784 O O . ALA A 1 483 ? 15.257 -39.594 38.315 1.00 27.22 484 ALA A O 1
ATOM 3786 N N . ARG A 1 484 ? 15.633 -41.718 38.933 1.00 20.49 485 ARG A N 1
ATOM 3787 C CA . ARG A 1 484 ? 16.898 -41.386 39.620 1.00 23.73 485 ARG A CA 1
ATOM 3788 C C . ARG A 1 484 ? 18.045 -41.097 38.651 1.00 26.56 485 ARG A C 1
ATOM 3789 O O . ARG A 1 484 ? 18.839 -40.207 38.913 1.00 28.08 485 ARG A O 1
ATOM 3797 N N . THR A 1 485 ? 18.119 -41.848 37.545 1.00 20.46 486 THR A N 1
ATOM 3798 C CA . THR A 1 485 ? 19.293 -41.854 36.658 1.00 22.25 486 THR A CA 1
ATOM 3799 C C . THR A 1 485 ? 19.040 -41.636 35.158 1.00 26.67 486 THR A C 1
ATOM 3800 O O . THR A 1 485 ? 19.999 -41.500 34.405 1.00 25.90 486 THR A O 1
ATOM 3804 N N . GLY A 1 486 ? 17.788 -41.634 34.701 1.00 22.66 487 GLY A N 1
ATOM 3805 C CA . GLY A 1 486 ? 17.548 -41.571 33.245 1.00 21.41 487 GLY A CA 1
ATOM 3806 C C . GLY A 1 486 ? 17.707 -42.923 32.568 1.00 17.22 487 GLY A C 1
ATOM 3807 O O . GLY A 1 486 ? 17.719 -43.043 31.337 1.00 21.78 487 GLY A O 1
ATOM 3808 N N . ASP A 1 487 ? 17.797 -43.975 33.376 1.00 22.17 488 ASP A N 1
ATOM 3809 C CA . ASP A 1 487 ? 18.028 -45.318 32.836 1.00 26.04 488 ASP A CA 1
ATOM 3810 C C . ASP A 1 487 ? 17.303 -46.343 33.728 1.00 18.38 488 ASP A C 1
ATOM 3811 O O . ASP A 1 487 ? 17.592 -46.420 34.893 1.00 24.53 488 ASP A O 1
ATOM 3816 N N . PRO A 1 488 ? 16.341 -47.122 33.176 1.00 19.87 489 PRO A N 1
ATOM 3817 C CA . PRO A 1 488 ? 15.591 -48.012 34.072 1.00 23.97 489 PRO A CA 1
ATOM 3818 C C . PRO A 1 488 ? 16.407 -49.229 34.510 1.00 25.17 489 PRO A C 1
ATOM 3819 O O . PRO A 1 488 ? 16.034 -49.923 35.457 1.00 23.49 489 PRO A O 1
ATOM 3823 N N . ASN A 1 489 ? 17.525 -49.481 33.845 1.00 20.63 490 ASN A N 1
ATOM 3824 C CA . ASN A 1 489 ? 18.254 -50.720 34.131 1.00 28.11 490 ASN A CA 1
ATOM 3825 C C . ASN A 1 489 ? 18.806 -50.901 35.542 1.00 32.07 490 ASN A C 1
ATOM 3826 O O . ASN A 1 489 ? 19.365 -49.980 36.137 1.00 28.45 490 ASN A O 1
ATOM 3831 N N . GLU A 1 490 ? 18.620 -52.118 36.051 1.00 38.94 491 GLU A N 1
ATOM 3832 C CA . GLU A 1 490 ? 19.327 -52.627 37.213 1.00 48.86 491 GLU A CA 1
ATOM 3833 C C . GLU A 1 490 ? 20.712 -53.091 36.732 1.00 62.29 491 GLU A C 1
ATOM 3834 O O . GLU A 1 490 ? 20.910 -53.278 35.524 1.00 53.28 491 GLU A O 1
ATOM 3840 N N . PRO A 1 491 ? 21.676 -53.258 37.662 1.00 58.24 492 PRO A N 1
ATOM 3841 C CA . PRO A 1 491 ? 23.025 -53.762 37.348 1.00 61.18 492 PRO A CA 1
ATOM 3842 C C . PRO A 1 491 ? 23.047 -55.058 36.527 1.00 68.08 492 PRO A C 1
ATOM 3843 O O . PRO A 1 491 ? 22.210 -55.939 36.723 1.00 64.58 492 PRO A O 1
ATOM 3847 N N . ARG A 1 492 ? 24.018 -55.160 35.623 1.00 74.05 493 ARG A N 1
ATOM 3848 C CA . ARG A 1 492 ? 24.106 -56.277 34.685 1.00 70.68 493 ARG A CA 1
ATOM 3849 C C . ARG A 1 492 ? 24.028 -57.642 35.371 1.00 80.21 493 ARG A C 1
ATOM 3850 O O . ARG A 1 492 ? 24.648 -57.862 36.413 1.00 65.95 493 ARG A O 1
ATOM 3858 N N . ASP A 1 493 ? 23.248 -58.544 34.778 1.00 76.40 494 ASP A N 1
ATOM 3859 C CA . ASP A 1 493 ? 22.979 -59.850 35.369 1.00 74.80 494 ASP A CA 1
ATOM 3860 C C . ASP A 1 493 ? 22.436 -60.837 34.335 1.00 67.70 494 ASP A C 1
ATOM 3861 O O . ASP A 1 493 ? 22.988 -61.920 34.142 1.00 78.92 494 ASP A O 1
ATOM 3866 N N . ALA A 1 496 ? 19.201 -58.868 34.454 1.00 73.76 497 ALA A N 1
ATOM 3867 C CA . ALA A 1 496 ? 19.288 -58.733 33.003 1.00 56.78 497 ALA A CA 1
ATOM 3868 C C . ALA A 1 496 ? 18.451 -59.816 32.255 1.00 70.18 497 ALA A C 1
ATOM 3869 O O . ALA A 1 496 ? 17.814 -60.644 32.908 1.00 69.92 497 ALA A O 1
ATOM 3871 N N . PRO A 1 497 ? 18.392 -59.796 30.898 1.00 65.23 498 PRO A N 1
ATOM 3872 C CA . PRO A 1 497 ? 18.977 -58.921 29.867 1.00 63.74 498 PRO A CA 1
ATOM 3873 C C . PRO A 1 497 ? 18.746 -57.442 30.160 1.00 40.01 498 PRO A C 1
ATOM 3874 O O . PRO A 1 497 ? 17.903 -57.071 30.979 1.00 40.42 498 PRO A O 1
ATOM 3878 N N . GLN A 1 498 ? 19.547 -56.606 29.525 1.00 35.42 499 GLN A N 1
ATOM 3879 C CA . GLN A 1 498 ? 19.433 -55.193 29.741 1.00 32.64 499 GLN A CA 1
ATOM 3880 C C . GLN A 1 498 ? 18.299 -54.668 28.861 1.00 35.77 499 GLN A C 1
ATOM 3881 O O . GLN A 1 498 ? 17.932 -55.291 27.868 1.00 27.05 499 GLN A O 1
ATOM 3887 N N . TRP A 1 499 ? 17.736 -53.538 29.255 1.00 30.15 500 TRP A N 1
ATOM 3888 C CA . TRP A 1 499 ? 16.725 -52.839 28.476 1.00 25.02 500 TRP A CA 1
ATOM 3889 C C . TRP A 1 499 ? 17.472 -51.839 27.578 1.00 22.35 500 TRP A C 1
ATOM 3890 O O . TRP A 1 499 ? 18.012 -50.858 28.063 1.00 25.33 500 TRP A O 1
ATOM 3901 N N . PRO A 1 500 ? 17.543 -52.101 26.271 1.00 22.35 501 PRO A N 1
ATOM 3902 C CA . PRO A 1 500 ? 18.306 -51.159 25.439 1.00 26.41 501 PRO A CA 1
ATOM 3903 C C . PRO A 1 500 ? 17.463 -49.938 25.070 1.00 22.80 501 PRO A C 1
ATOM 3904 O O . PRO A 1 500 ? 16.248 -50.021 25.087 1.00 23.75 501 PRO A O 1
ATOM 3908 N N . PRO A 1 501 ? 18.106 -48.806 24.784 1.00 23.76 502 PRO A N 1
ATOM 3909 C CA . PRO A 1 501 ? 17.366 -47.636 24.309 1.00 22.66 502 PRO A CA 1
ATOM 3910 C C . PRO A 1 501 ? 16.677 -47.870 22.945 1.00 24.59 502 PRO A C 1
ATOM 3911 O O . PRO A 1 501 ? 17.175 -48.586 22.053 1.00 24.62 502 PRO A O 1
ATOM 3915 N N . TYR A 1 502 ? 15.501 -47.267 22.799 1.00 21.70 503 TYR A N 1
ATOM 3916 C CA . TYR A 1 502 ? 14.801 -47.264 21.521 1.00 24.39 503 TYR A CA 1
ATOM 3917 C C . TYR A 1 502 ? 15.500 -46.287 20.594 1.00 24.44 503 TYR A C 1
ATOM 3918 O O . TYR A 1 502 ? 15.893 -45.201 21.018 1.00 21.56 503 TYR A O 1
ATOM 3927 N N . THR A 1 503 ? 15.641 -46.657 19.326 1.00 21.77 504 THR A N 1
ATOM 3928 C CA . THR A 1 503 ? 16.206 -45.747 18.332 1.00 31.05 504 THR A CA 1
ATOM 3929 C C . THR A 1 503 ? 15.382 -45.868 17.049 1.00 28.30 504 THR A C 1
ATOM 3930 O O . THR A 1 503 ? 14.730 -46.894 16.828 1.00 23.17 504 THR A O 1
ATOM 3934 N N . ALA A 1 504 ? 15.409 -44.827 16.218 1.00 21.96 505 ALA A N 1
ATOM 3935 C CA . ALA A 1 504 ? 14.592 -44.809 14.991 1.00 27.40 505 ALA A CA 1
ATOM 3936 C C . ALA A 1 504 ? 14.927 -45.951 14.036 1.00 29.79 505 ALA A C 1
ATOM 3937 O O . ALA A 1 504 ? 14.058 -46.431 13.281 1.00 28.20 505 ALA A O 1
ATOM 3939 N N . GLY A 1 505 ? 16.178 -46.395 14.057 1.00 28.12 506 GLY A N 1
ATOM 3940 C CA . GLY A 1 505 ? 16.583 -47.496 13.196 1.00 29.30 506 GLY A CA 1
ATOM 3941 C C . GLY A 1 505 ? 16.270 -48.885 13.728 1.00 32.07 506 GLY A C 1
ATOM 3942 O O . GLY A 1 505 ? 15.441 -49.610 13.168 1.00 28.70 506 GLY A O 1
ATOM 3943 N N . ALA A 1 506 ? 16.951 -49.268 14.804 1.00 21.19 507 ALA A N 1
ATOM 3944 C CA . ALA A 1 506 ? 16.790 -50.602 15.376 1.00 24.45 507 ALA A CA 1
ATOM 3945 C C . ALA A 1 506 ? 15.417 -50.791 16.047 1.00 22.15 507 ALA A C 1
ATOM 3946 O O . ALA A 1 506 ? 14.918 -51.903 16.091 1.00 23.19 507 ALA A O 1
ATOM 3948 N N . GLN A 1 507 ? 14.836 -49.713 16.582 1.00 21.29 508 GLN A N 1
ATOM 3949 C CA . GLN A 1 507 ? 13.448 -49.747 17.114 1.00 25.67 508 GLN A CA 1
ATOM 3950 C C . GLN A 1 507 ? 13.235 -50.778 18.229 1.00 24.82 508 GLN A C 1
ATOM 3951 O O . GLN A 1 507 ? 12.222 -51.485 18.269 1.00 19.55 508 GLN A O 1
ATOM 3957 N N . GLN A 1 508 ? 14.197 -50.894 19.126 1.00 17.50 509 GLN A N 1
ATOM 3958 C CA . GLN A 1 508 ? 14.088 -51.930 20.152 1.00 21.89 509 GLN A CA 1
ATOM 3959 C C . GLN A 1 508 ? 13.257 -51.495 21.333 1.00 20.15 509 GLN A C 1
ATOM 3960 O O . GLN A 1 508 ? 13.360 -50.357 21.782 1.00 20.58 509 GLN A O 1
ATOM 3966 N N . TYR A 1 509 ? 12.436 -52.416 21.830 1.00 19.82 510 TYR A N 1
ATOM 3967 C CA . TYR A 1 509 ? 11.670 -52.185 23.039 1.00 22.10 510 TYR A CA 1
ATOM 3968 C C . TYR A 1 509 ? 11.648 -53.485 23.832 1.00 28.35 510 TYR A C 1
ATOM 3969 O O . TYR A 1 509 ? 12.074 -54.516 23.330 1.00 25.02 510 TYR A O 1
ATOM 3978 N N . VAL A 1 510 ? 11.142 -53.454 25.062 1.00 20.82 511 VAL A N 1
ATOM 3979 C CA . VAL A 1 510 ? 11.061 -54.685 25.835 1.00 18.30 511 VAL A CA 1
ATOM 3980 C C . VAL A 1 510 ? 9.633 -55.071 26.166 1.00 21.15 511 VAL A C 1
ATOM 3981 O O . VAL A 1 510 ? 8.741 -54.222 26.280 1.00 20.38 511 VAL A O 1
ATOM 3985 N N A SER A 1 511 ? 9.420 -56.368 26.349 0.48 19.45 512 SER A N 1
ATOM 3986 N N B SER A 1 511 ? 9.406 -56.366 26.324 0.52 19.44 512 SER A N 1
ATOM 3987 C CA A SER A 1 511 ? 8.149 -56.884 26.840 0.48 16.82 512 SER A CA 1
ATOM 3988 C CA B SER A 1 511 ? 8.133 -56.838 26.842 0.52 16.79 512 SER A CA 1
ATOM 3989 C C A SER A 1 511 ? 8.164 -56.914 28.380 0.48 22.43 512 SER A C 1
ATOM 3990 C C B SER A 1 511 ? 8.204 -56.837 28.374 0.52 22.43 512 SER A C 1
ATOM 3991 O O A SER A 1 511 ? 9.051 -57.519 28.973 0.48 20.21 512 SER A O 1
ATOM 3992 O O B SER A 1 511 ? 9.162 -57.341 28.948 0.52 19.97 512 SER A O 1
ATOM 3997 N N . LEU A 1 512 ? 7.204 -56.248 29.021 1.00 18.28 513 LEU A N 1
ATOM 3998 C CA . LEU A 1 512 ? 7.060 -56.328 30.479 1.00 21.82 513 LEU A CA 1
ATOM 3999 C C . LEU A 1 512 ? 5.973 -57.330 30.791 1.00 17.86 513 LEU A C 1
ATOM 4000 O O . LEU A 1 512 ? 4.819 -57.116 30.458 1.00 21.69 513 LEU A O 1
ATOM 4005 N N . ASP A 1 513 ? 6.356 -58.426 31.438 1.00 21.33 514 ASP A N 1
ATOM 4006 C CA . ASP A 1 513 ? 5.444 -59.517 31.734 1.00 28.06 514 ASP A CA 1
ATOM 4007 C C . ASP A 1 513 ? 6.060 -60.278 32.914 1.00 27.02 514 ASP A C 1
ATOM 4008 O O . ASP A 1 513 ? 7.131 -59.909 33.400 1.00 20.59 514 ASP A O 1
ATOM 4013 N N . LEU A 1 514 ? 5.429 -61.358 33.350 1.00 24.90 515 LEU A N 1
ATOM 4014 C CA . LEU A 1 514 ? 5.962 -62.103 34.502 1.00 29.10 515 LEU A CA 1
ATOM 4015 C C . LEU A 1 514 ? 7.373 -62.649 34.242 1.00 37.19 515 LEU A C 1
ATOM 4016 O O . LEU A 1 514 ? 8.216 -62.649 35.139 1.00 39.36 515 LEU A O 1
ATOM 4021 N N . ARG A 1 515 ? 7.618 -63.064 33.000 1.00 32.91 516 ARG A N 1
ATOM 4022 C CA . ARG A 1 515 ? 8.936 -63.511 32.509 1.00 33.48 516 ARG A CA 1
ATOM 4023 C C . ARG A 1 515 ? 9.959 -62.377 32.471 1.00 35.79 516 ARG A C 1
ATOM 4024 O O . ARG A 1 515 ? 9.593 -61.207 32.420 1.00 34.98 516 ARG A O 1
ATOM 4032 N N . PRO A 1 516 ? 11.255 -62.723 32.446 1.00 31.08 517 PRO A N 1
ATOM 4033 C CA . PRO A 1 516 ? 12.309 -61.712 32.297 1.00 29.67 517 PRO A CA 1
ATOM 4034 C C . PRO A 1 516 ? 12.157 -60.922 30.994 1.00 27.82 517 PRO A C 1
ATOM 4035 O O . PRO A 1 516 ? 11.545 -61.425 30.045 1.00 28.44 517 PRO A O 1
ATOM 4039 N N . LEU A 1 517 ? 12.695 -59.704 30.979 1.00 23.11 518 LEU A N 1
ATOM 4040 C CA . LEU A 1 517 ? 12.639 -58.827 29.817 1.00 29.59 518 LEU A CA 1
ATOM 4041 C C . LEU A 1 517 ? 13.013 -59.580 28.569 1.00 36.22 518 LEU A C 1
ATOM 4042 O O . LEU A 1 517 ? 13.991 -60.324 28.562 1.00 35.98 518 LEU A O 1
ATOM 4047 N N . GLU A 1 518 ? 12.227 -59.382 27.520 1.00 29.46 519 GLU A N 1
ATOM 4048 C CA . GLU A 1 518 ? 12.575 -59.858 26.190 1.00 32.69 519 GLU A CA 1
ATOM 4049 C C . GLU A 1 518 ? 12.673 -58.654 25.246 1.00 26.84 519 GLU A C 1
ATOM 4050 O O . GLU A 1 518 ? 11.782 -57.808 25.223 1.00 28.99 519 GLU A O 1
ATOM 4056 N N . VAL A 1 519 ? 13.762 -58.555 24.491 1.00 25.05 520 VAL A N 1
ATOM 4057 C CA . VAL A 1 519 ? 13.943 -57.451 23.552 1.00 23.44 520 VAL A CA 1
ATOM 4058 C C . VAL A 1 519 ? 13.333 -57.779 22.187 1.00 29.87 520 VAL A C 1
ATOM 4059 O O . VAL A 1 519 ? 13.558 -58.859 21.640 1.00 28.15 520 VAL A O 1
ATOM 4063 N N . ARG A 1 520 ? 12.534 -56.856 21.660 1.00 24.35 521 ARG A N 1
ATOM 4064 C CA . ARG A 1 520 ? 11.921 -57.000 20.340 1.00 25.87 521 ARG A CA 1
ATOM 4065 C C . ARG A 1 520 ? 12.163 -55.739 19.545 1.00 24.44 521 ARG A C 1
ATOM 4066 O O . ARG A 1 520 ? 12.651 -54.748 20.100 1.00 23.24 521 ARG A O 1
ATOM 4074 N N . ARG A 1 521 ? 11.837 -55.790 18.253 1.00 23.69 522 ARG A N 1
ATOM 4075 C CA . ARG A 1 521 ? 12.082 -54.678 17.329 1.00 25.27 522 ARG A CA 1
ATOM 4076 C C . ARG A 1 521 ? 10.780 -54.241 16.671 1.00 25.71 522 ARG A C 1
ATOM 4077 O O . ARG A 1 521 ? 10.017 -55.067 16.184 1.00 26.21 522 ARG A O 1
ATOM 4085 N N . GLY A 1 522 ? 10.539 -52.939 16.624 1.00 24.71 523 GLY A N 1
ATOM 4086 C CA . GLY A 1 522 ? 9.395 -52.430 15.901 1.00 24.64 523 GLY A CA 1
ATOM 4087 C C . GLY A 1 522 ? 8.105 -52.327 16.696 1.00 21.79 523 GLY A C 1
ATOM 4088 O O . GLY A 1 522 ? 7.485 -53.326 17.053 1.00 20.95 523 GLY A O 1
ATOM 4089 N N . LEU A 1 523 ? 7.680 -51.100 16.965 1.00 18.66 524 LEU A N 1
ATOM 4090 C CA . LEU A 1 523 ? 6.373 -50.885 17.574 1.00 21.84 524 LEU A CA 1
ATOM 4091 C C . LEU A 1 523 ? 5.310 -50.873 16.457 1.00 24.69 524 LEU A C 1
ATOM 4092 O O . LEU A 1 523 ? 4.946 -49.802 15.936 1.00 21.76 524 LEU A O 1
ATOM 4097 N N . ARG A 1 524 ? 4.845 -52.067 16.092 1.00 19.84 525 ARG A N 1
ATOM 4098 C CA . ARG A 1 524 ? 3.926 -52.267 14.969 1.00 23.17 525 ARG A CA 1
ATOM 4099 C C . ARG A 1 524 ? 4.381 -51.455 13.753 1.00 24.42 525 ARG A C 1
ATOM 4100 O O . ARG A 1 524 ? 3.651 -50.605 13.246 1.00 19.03 525 ARG A O 1
ATOM 4108 N N . ALA A 1 525 ? 5.611 -51.695 13.322 1.00 21.08 526 ALA A N 1
ATOM 4109 C CA . ALA A 1 525 ? 6.230 -50.844 12.308 1.00 24.86 526 ALA A CA 1
ATOM 4110 C C . ALA A 1 525 ? 5.465 -50.766 10.984 1.00 19.06 526 ALA A C 1
ATOM 4111 O O . ALA A 1 525 ? 5.394 -49.700 10.386 1.00 20.73 526 ALA A O 1
ATOM 4113 N N . GLN A 1 526 ? 4.904 -51.877 10.517 1.00 20.41 527 GLN A N 1
ATOM 4114 C CA . GLN A 1 526 ? 4.203 -51.846 9.244 1.00 21.91 527 GLN A CA 1
ATOM 4115 C C . GLN A 1 526 ? 2.932 -51.031 9.383 1.00 24.68 527 GLN A C 1
ATOM 4116 O O . GLN A 1 526 ? 2.647 -50.165 8.553 1.00 21.27 527 GLN A O 1
ATOM 4122 N N . ALA A 1 527 ? 2.178 -51.266 10.453 1.00 20.73 528 ALA A N 1
ATOM 4123 C CA . ALA A 1 527 ? 0.952 -50.494 10.658 1.00 18.30 528 ALA A CA 1
ATOM 4124 C C . ALA A 1 527 ? 1.264 -49.032 10.918 1.00 16.20 528 ALA A C 1
ATOM 4125 O O . ALA A 1 527 ? 0.591 -48.144 10.411 1.00 20.39 528 ALA A O 1
ATOM 4127 N N . CYS A 1 528 ? 2.280 -48.758 11.735 1.00 18.32 529 CYS A N 1
ATOM 4128 C CA . CYS A 1 528 ? 2.595 -47.365 12.024 1.00 15.98 529 CYS A CA 1
ATOM 4129 C C . CYS A 1 528 ? 3.187 -46.572 10.830 1.00 22.19 529 CYS A C 1
ATOM 4130 O O . CYS A 1 528 ? 3.028 -45.340 10.754 1.00 17.46 529 CYS A O 1
ATOM 4133 N N . ALA A 1 529 ? 3.840 -47.263 9.892 1.00 18.74 530 ALA A N 1
ATOM 4134 C CA . ALA A 1 529 ? 4.224 -46.581 8.632 1.00 17.55 530 ALA A CA 1
ATOM 4135 C C . ALA A 1 529 ? 2.968 -46.065 7.923 1.00 18.39 530 ALA A C 1
ATOM 4136 O O . ALA A 1 529 ? 2.951 -44.952 7.371 1.00 18.86 530 ALA A O 1
ATOM 4138 N N . PHE A 1 530 ? 1.909 -46.871 7.939 1.00 17.33 531 PHE A N 1
ATOM 4139 C CA . PHE A 1 530 ? 0.647 -46.430 7.328 1.00 15.47 531 PHE A CA 1
ATOM 4140 C C . PHE A 1 530 ? 0.147 -45.170 8.033 1.00 18.28 531 PHE A C 1
ATOM 4141 O O . PHE A 1 530 ? -0.071 -44.161 7.397 1.00 15.79 531 PHE A O 1
ATOM 4149 N N . TRP A 1 531 ? -0.004 -45.217 9.367 1.00 14.93 532 TRP A N 1
ATOM 4150 C CA . TRP A 1 531 ? -0.603 -44.087 10.074 1.00 12.80 532 TRP A CA 1
ATOM 4151 C C . TRP A 1 531 ? 0.320 -42.882 10.106 1.00 15.03 532 TRP A C 1
ATOM 4152 O O . TRP A 1 531 ? -0.145 -41.751 10.055 1.00 20.28 532 TRP A O 1
ATOM 4163 N N . ASN A 1 532 ? 1.622 -43.115 10.252 1.00 16.43 533 ASN A N 1
ATOM 4164 C CA . ASN A 1 532 ? 2.546 -42.008 10.483 1.00 15.92 533 ASN A CA 1
ATOM 4165 C C . ASN A 1 532 ? 3.113 -41.416 9.206 1.00 28.43 533 ASN A C 1
ATOM 4166 O O . ASN A 1 532 ? 3.396 -40.224 9.153 1.00 20.03 533 ASN A O 1
ATOM 4171 N N . ARG A 1 533 ? 3.272 -42.244 8.180 1.00 15.83 534 ARG A N 1
ATOM 4172 C CA . ARG A 1 533 ? 3.972 -41.793 6.977 1.00 19.42 534 ARG A CA 1
ATOM 4173 C C . ARG A 1 533 ? 3.011 -41.587 5.825 1.00 26.47 534 ARG A C 1
ATOM 4174 O O . ARG A 1 533 ? 3.052 -40.564 5.167 1.00 28.52 534 ARG A O 1
ATOM 4182 N N . PHE A 1 534 ? 2.129 -42.546 5.575 1.00 24.41 535 PHE A N 1
ATOM 4183 C CA . PHE A 1 534 ? 1.318 -42.447 4.364 1.00 17.75 535 PHE A CA 1
ATOM 4184 C C . PHE A 1 534 ? 0.003 -41.688 4.528 1.00 24.40 535 PHE A C 1
ATOM 4185 O O . PHE A 1 534 ? -0.288 -40.760 3.776 1.00 22.56 535 PHE A O 1
ATOM 4193 N N . LEU A 1 535 ? -0.811 -42.110 5.489 1.00 24.51 536 LEU A N 1
ATOM 4194 C CA . LEU A 1 535 ? -2.129 -41.508 5.679 1.00 21.61 536 LEU A CA 1
ATOM 4195 C C . LEU A 1 535 ? -2.164 -39.966 5.763 1.00 22.61 536 LEU A C 1
ATOM 4196 O O . LEU A 1 535 ? -3.078 -39.346 5.213 1.00 29.24 536 LEU A O 1
ATOM 4201 N N . PRO A 1 536 ? -1.173 -39.329 6.412 1.00 24.39 537 PRO A N 1
ATOM 4202 C CA . PRO A 1 536 ? -1.233 -37.865 6.339 1.00 24.11 537 PRO A CA 1
ATOM 4203 C C . PRO A 1 536 ? -1.103 -37.331 4.899 1.00 31.25 537 PRO A C 1
ATOM 4204 O O . PRO A 1 536 ? -1.751 -36.336 4.567 1.00 28.20 537 PRO A O 1
ATOM 4208 N N . LYS A 1 537 ? -0.280 -37.970 4.065 1.00 29.97 538 LYS A N 1
ATOM 4209 C CA . LYS A 1 537 ? -0.115 -37.517 2.667 1.00 28.62 538 LYS A CA 1
ATOM 4210 C C . LYS A 1 537 ? -1.429 -37.645 1.932 1.00 24.74 538 LYS A C 1
ATOM 4211 O O . LYS A 1 537 ? -1.798 -36.802 1.113 1.00 40.45 538 LYS A O 1
ATOM 4217 N N . LEU A 1 538 ? -2.156 -38.707 2.248 1.00 35.66 539 LEU A N 1
ATOM 4218 C CA . LEU A 1 538 ? -3.445 -38.943 1.633 1.00 35.42 539 LEU A CA 1
ATOM 4219 C C . LEU A 1 538 ? -4.424 -37.873 2.074 1.00 38.40 539 LEU A C 1
ATOM 4220 O O . LEU A 1 538 ? -5.079 -37.243 1.240 1.00 39.02 539 LEU A O 1
ATOM 4225 N N . LEU A 1 539 ? -4.534 -37.673 3.384 1.00 36.19 540 LEU A N 1
ATOM 4226 C CA . LEU A 1 539 ? -5.419 -36.632 3.923 1.00 39.16 540 LEU A CA 1
ATOM 4227 C C . LEU A 1 539 ? -5.105 -35.231 3.349 1.00 39.33 540 LEU A C 1
ATOM 4228 O O . LEU A 1 539 ? -6.016 -34.439 3.129 1.00 46.11 540 LEU A O 1
ATOM 4233 N N . SER A 1 540 ? -3.828 -34.955 3.068 1.00 37.84 541 SER A N 1
ATOM 4234 C CA . SER A 1 540 ? -3.392 -33.651 2.542 1.00 39.13 541 SER A CA 1
ATOM 4235 C C . SER A 1 540 ? -3.707 -33.420 1.063 1.00 49.53 541 SER A C 1
ATOM 4236 O O . SER A 1 540 ? -3.622 -32.291 0.587 1.00 59.80 541 SER A O 1
ATOM 4239 N N . ALA A 1 541 ? -4.039 -34.484 0.334 1.00 51.93 542 ALA A N 1
ATOM 4240 C CA . ALA A 1 541 ? -4.328 -34.371 -1.100 1.00 57.32 542 ALA A CA 1
ATOM 4241 C C . ALA A 1 541 ? -5.658 -35.017 -1.500 1.00 54.08 542 ALA A C 1
ATOM 4242 O O . ALA A 1 541 ? -6.694 -34.809 -0.853 1.00 65.06 542 ALA A O 1
ATOM 4244 N N . GLU B 1 3 ? 4.233 -88.758 -54.630 1.00 68.11 4 GLU B N 1
ATOM 4245 C CA . GLU B 1 3 ? 3.551 -87.905 -53.654 1.00 70.19 4 GLU B CA 1
ATOM 4246 C C . GLU B 1 3 ? 2.940 -88.700 -52.476 1.00 77.29 4 GLU B C 1
ATOM 4247 O O . GLU B 1 3 ? 2.466 -89.822 -52.658 1.00 64.82 4 GLU B O 1
ATOM 4253 N N . ASP B 1 4 ? 2.969 -88.114 -51.275 1.00 62.71 5 ASP B N 1
ATOM 4254 C CA . ASP B 1 4 ? 2.442 -88.745 -50.055 1.00 46.87 5 ASP B CA 1
ATOM 4255 C C . ASP B 1 4 ? 1.129 -88.093 -49.633 1.00 55.97 5 ASP B C 1
ATOM 4256 O O . ASP B 1 4 ? 1.099 -86.920 -49.252 1.00 47.03 5 ASP B O 1
ATOM 4261 N N . ALA B 1 5 ? 0.058 -88.880 -49.655 1.00 44.93 6 ALA B N 1
ATOM 4262 C CA . ALA B 1 5 ? -1.293 -88.371 -49.467 1.00 46.96 6 ALA B CA 1
ATOM 4263 C C . ALA B 1 5 ? -1.494 -87.737 -48.100 1.00 50.39 6 ALA B C 1
ATOM 4264 O O . ALA B 1 5 ? -2.388 -86.903 -47.934 1.00 45.40 6 ALA B O 1
ATOM 4266 N N . GLU B 1 6 ? -0.681 -88.151 -47.127 1.00 39.55 7 GLU B N 1
ATOM 4267 C CA . GLU B 1 6 ? -0.770 -87.619 -45.767 1.00 48.98 7 GLU B CA 1
ATOM 4268 C C . GLU B 1 6 ? -0.341 -86.152 -45.747 1.00 49.95 7 GLU B C 1
ATOM 4269 O O . GLU B 1 6 ? -0.790 -85.377 -44.902 1.00 34.33 7 GLU B O 1
ATOM 4275 N N . LEU B 1 7 ? 0.515 -85.778 -46.700 1.00 32.26 8 LEU B N 1
ATOM 4276 C CA . LEU B 1 7 ? 1.114 -84.452 -46.701 1.00 32.19 8 LEU B CA 1
ATOM 4277 C C . LEU B 1 7 ? 0.432 -83.488 -47.650 1.00 30.23 8 LEU B C 1
ATOM 4278 O O . LEU B 1 7 ? 0.944 -82.401 -47.902 1.00 28.55 8 LEU B O 1
ATOM 4283 N N . LEU B 1 8 ? -0.741 -83.887 -48.137 1.00 24.35 9 LEU B N 1
ATOM 4284 C CA . LEU B 1 8 ? -1.522 -83.105 -49.069 1.00 26.14 9 LEU B CA 1
ATOM 4285 C C . LEU B 1 8 ? -2.878 -82.868 -48.456 1.00 31.32 9 LEU B C 1
ATOM 4286 O O . LEU B 1 8 ? -3.536 -83.813 -48.027 1.00 32.56 9 LEU B O 1
ATOM 4291 N N . VAL B 1 9 ? -3.309 -81.611 -48.435 1.00 26.23 10 VAL B N 1
ATOM 4292 C CA . VAL B 1 9 ? -4.587 -81.240 -47.844 1.00 33.17 10 VAL B CA 1
ATOM 4293 C C . VAL B 1 9 ? -5.179 -80.155 -48.706 1.00 22.18 10 VAL B C 1
ATOM 4294 O O . VAL B 1 9 ? -4.453 -79.319 -49.225 1.00 27.79 10 VAL B O 1
ATOM 4298 N N . THR B 1 10 ? -6.495 -80.164 -48.860 1.00 21.02 11 THR B N 1
ATOM 4299 C CA . THR B 1 10 ? -7.182 -79.089 -49.552 1.00 26.97 11 THR B CA 1
ATOM 4300 C C . THR B 1 10 ? -7.932 -78.252 -48.539 1.00 27.42 11 THR B C 1
ATOM 4301 O O . THR B 1 10 ? -8.691 -78.784 -47.728 1.00 29.20 11 THR B O 1
ATOM 4305 N N . VAL B 1 11 ? -7.714 -76.946 -48.571 1.00 29.53 12 VAL B N 1
ATOM 4306 C CA . VAL B 1 11 ? -8.422 -76.037 -47.671 1.00 30.52 12 VAL B CA 1
ATOM 4307 C C . VAL B 1 11 ? -9.254 -75.169 -48.568 1.00 32.40 12 VAL B C 1
ATOM 4308 O O . VAL B 1 11 ? -9.174 -75.326 -49.780 1.00 30.16 12 VAL B O 1
ATOM 4312 N N . ARG B 1 12 ? -10.045 -74.252 -48.018 1.00 27.68 13 ARG B N 1
ATOM 4313 C CA . ARG B 1 12 ? -10.909 -73.457 -48.893 1.00 30.57 13 ARG B CA 1
ATOM 4314 C C . ARG B 1 12 ? -10.202 -72.666 -49.989 1.00 37.21 13 ARG B C 1
ATOM 4315 O O . ARG B 1 12 ? -10.755 -72.497 -51.073 1.00 31.24 13 ARG B O 1
ATOM 4323 N N . GLY B 1 13 ? -9.000 -72.168 -49.713 1.00 27.16 14 GLY B N 1
ATOM 4324 C CA . GLY B 1 13 ? -8.289 -71.371 -50.698 1.00 31.87 14 GLY B CA 1
ATOM 4325 C C . GLY B 1 13 ? -7.635 -72.156 -51.825 1.00 31.90 14 GLY B C 1
ATOM 4326 O O . GLY B 1 13 ? -7.322 -71.596 -52.889 1.00 28.04 14 GLY B O 1
ATOM 4327 N N . GLY B 1 14 ? -7.404 -73.446 -51.595 1.00 33.41 15 GLY B N 1
ATOM 4328 C CA . GLY B 1 14 ? -6.671 -74.254 -52.555 1.00 24.79 15 GLY B CA 1
ATOM 4329 C C . GLY B 1 14 ? -5.933 -75.391 -51.901 1.00 26.37 15 GLY B C 1
ATOM 4330 O O . GLY B 1 14 ? -6.196 -75.764 -50.754 1.00 25.48 15 GLY B O 1
ATOM 4331 N N . ARG B 1 15 ? -4.968 -75.935 -52.620 1.00 22.16 16 ARG B N 1
ATOM 4332 C CA . ARG B 1 15 ? -4.287 -77.128 -52.157 1.00 26.67 16 ARG B CA 1
ATOM 4333 C C . ARG B 1 15 ? -2.972 -76.779 -51.503 1.00 21.01 16 ARG B C 1
ATOM 4334 O O . ARG B 1 15 ? -2.324 -75.823 -51.923 1.00 22.03 16 ARG B O 1
ATOM 4342 N N . LEU B 1 16 ? -2.590 -77.579 -50.504 1.00 19.00 17 LEU B N 1
ATOM 4343 C CA . LEU B 1 16 ? -1.358 -77.432 -49.737 1.00 22.10 17 LEU B CA 1
ATOM 4344 C C . LEU B 1 16 ? -0.574 -78.721 -49.744 1.00 21.90 17 LEU B C 1
ATOM 4345 O O . LEU B 1 16 ? -1.132 -79.816 -49.745 1.00 25.76 17 LEU B O 1
ATOM 4350 N N . ARG B 1 17 ? 0.732 -78.570 -49.640 1.00 20.34 18 ARG B N 1
ATOM 4351 C CA . ARG B 1 17 ? 1.639 -79.673 -49.443 1.00 25.50 18 ARG B CA 1
ATOM 4352 C C . ARG B 1 17 ? 2.419 -79.371 -48.168 1.00 22.54 18 ARG B C 1
ATOM 4353 O O . ARG B 1 17 ? 2.937 -78.257 -48.021 1.00 21.69 18 ARG B O 1
ATOM 4361 N N . GLY B 1 18 ? 2.538 -80.354 -47.270 1.00 23.83 19 GLY B N 1
ATOM 4362 C CA . GLY B 1 18 ? 3.240 -80.138 -46.006 1.00 20.12 19 GLY B CA 1
ATOM 4363 C C . GLY B 1 18 ? 4.445 -81.034 -45.893 1.00 26.53 19 GLY B C 1
ATOM 4364 O O . GLY B 1 18 ? 4.923 -81.575 -46.880 1.00 24.62 19 GLY B O 1
ATOM 4365 N N . ILE B 1 19 ? 4.949 -81.207 -44.688 1.00 20.88 20 ILE B N 1
ATOM 4366 C CA . ILE B 1 19 ? 6.117 -82.047 -44.485 1.00 21.34 20 ILE B CA 1
ATOM 4367 C C . ILE B 1 19 ? 5.912 -83.007 -43.328 1.00 32.80 20 ILE B C 1
ATOM 4368 O O . ILE B 1 19 ? 5.161 -82.720 -42.388 1.00 25.84 20 ILE B O 1
ATOM 4373 N N . ARG B 1 20 ? 6.606 -84.136 -43.387 1.00 26.50 21 ARG B N 1
ATOM 4374 C CA . ARG B 1 20 ? 6.606 -85.092 -42.288 1.00 27.23 21 ARG B CA 1
ATOM 4375 C C . ARG B 1 20 ? 7.768 -84.785 -41.352 1.00 32.56 21 ARG B C 1
ATOM 4376 O O . ARG B 1 20 ? 8.912 -84.824 -41.758 1.00 29.58 21 ARG B O 1
ATOM 4384 N N . LEU B 1 21 ? 7.481 -84.471 -40.093 1.00 23.66 22 LEU B N 1
ATOM 4385 C CA . LEU B 1 21 ? 8.554 -84.156 -39.154 1.00 27.87 22 LEU B CA 1
ATOM 4386 C C . LEU B 1 21 ? 8.866 -85.325 -38.247 1.00 30.76 22 LEU B C 1
ATOM 4387 O O . LEU B 1 21 ? 7.961 -86.022 -37.785 1.00 32.51 22 LEU B O 1
ATOM 4392 N N . LYS B 1 22 ? 10.146 -85.511 -37.955 1.00 29.59 23 LYS B N 1
ATOM 4393 C CA . LYS B 1 22 ? 10.536 -86.510 -36.981 1.00 36.98 23 LYS B CA 1
ATOM 4394 C C . LYS B 1 22 ? 10.459 -85.897 -35.591 1.00 35.30 23 LYS B C 1
ATOM 4395 O O . LYS B 1 22 ? 10.824 -84.739 -35.395 1.00 36.70 23 LYS B O 1
ATOM 4401 N N . THR B 1 23 ? 9.946 -86.653 -34.634 1.00 33.46 24 THR B N 1
ATOM 4402 C CA . THR B 1 23 ? 10.028 -86.238 -33.235 1.00 31.03 24 THR B CA 1
ATOM 4403 C C . THR B 1 23 ? 10.611 -87.406 -32.429 1.00 43.88 24 THR B C 1
ATOM 4404 O O . THR B 1 23 ? 10.522 -88.547 -32.856 1.00 32.25 24 THR B O 1
ATOM 4408 N N . PRO B 1 24 ? 11.203 -87.127 -31.259 1.00 42.89 25 PRO B N 1
ATOM 4409 C CA . PRO B 1 24 ? 11.797 -88.222 -30.480 1.00 40.90 25 PRO B CA 1
ATOM 4410 C C . PRO B 1 24 ? 10.799 -89.337 -30.182 1.00 32.03 25 PRO B C 1
ATOM 4411 O O . PRO B 1 24 ? 11.201 -90.491 -30.086 1.00 50.31 25 PRO B O 1
ATOM 4415 N N . GLY B 1 25 ? 9.517 -89.008 -30.098 1.00 39.23 26 GLY B N 1
ATOM 4416 C CA . GLY B 1 25 ? 8.501 -90.018 -29.883 1.00 33.88 26 GLY B CA 1
ATOM 4417 C C . GLY B 1 25 ? 7.830 -90.580 -31.128 1.00 46.24 26 GLY B C 1
ATOM 4418 O O . GLY B 1 25 ? 6.943 -91.416 -30.992 1.00 41.63 26 GLY B O 1
ATOM 4419 N N . GLY B 1 26 ? 8.225 -90.153 -32.333 1.00 32.78 27 GLY B N 1
ATOM 4420 C CA . GLY B 1 26 ? 7.495 -90.575 -33.532 1.00 29.61 27 GLY B CA 1
ATOM 4421 C C . GLY B 1 26 ? 7.098 -89.439 -34.489 1.00 49.47 27 GLY B C 1
ATOM 4422 O O . GLY B 1 26 ? 7.257 -88.260 -34.158 1.00 35.17 27 GLY B O 1
ATOM 4423 N N . PRO B 1 27 ? 6.565 -89.784 -35.680 1.00 41.88 28 PRO B N 1
ATOM 4424 C CA . PRO B 1 27 ? 6.319 -88.790 -36.738 1.00 37.89 28 PRO B CA 1
ATOM 4425 C C . PRO B 1 27 ? 5.059 -87.928 -36.590 1.00 34.07 28 PRO B C 1
ATOM 4426 O O . PRO B 1 27 ? 4.032 -88.375 -36.083 1.00 36.25 28 PRO B O 1
ATOM 4430 N N A VAL B 1 28 ? 5.151 -86.696 -37.077 0.71 26.33 29 VAL B N 1
ATOM 4431 N N B VAL B 1 28 ? 5.157 -86.693 -37.071 0.29 26.50 29 VAL B N 1
ATOM 4432 C CA A VAL B 1 28 ? 4.051 -85.749 -37.061 0.71 27.01 29 VAL B CA 1
ATOM 4433 C CA B VAL B 1 28 ? 4.047 -85.753 -37.075 0.29 27.11 29 VAL B CA 1
ATOM 4434 C C A VAL B 1 28 ? 3.959 -85.064 -38.442 0.71 27.67 29 VAL B C 1
ATOM 4435 C C B VAL B 1 28 ? 3.957 -85.097 -38.460 0.29 27.68 29 VAL B C 1
ATOM 4436 O O A VAL B 1 28 ? 4.959 -84.903 -39.126 0.71 28.13 29 VAL B O 1
ATOM 4437 O O B VAL B 1 28 ? 4.955 -84.996 -39.167 0.29 28.16 29 VAL B O 1
ATOM 4444 N N . SER B 1 29 ? 2.764 -84.669 -38.859 1.00 20.84 30 SER B N 1
ATOM 4445 C CA . SER B 1 29 ? 2.624 -83.899 -40.096 1.00 26.18 30 SER B CA 1
ATOM 4446 C C . SER B 1 29 ? 2.599 -82.402 -39.777 1.00 30.02 30 SER B C 1
ATOM 4447 O O . SER B 1 29 ? 1.961 -81.979 -38.821 1.00 30.25 30 SER B O 1
ATOM 4450 N N . ALA B 1 30 ? 3.303 -81.610 -40.573 1.00 24.55 31 ALA B N 1
ATOM 4451 C CA . ALA B 1 30 ? 3.367 -80.173 -40.352 1.00 26.25 31 ALA B CA 1
ATOM 4452 C C . ALA B 1 30 ? 3.096 -79.414 -41.641 1.00 30.03 31 ALA B C 1
ATOM 4453 O O . ALA B 1 30 ? 3.618 -79.755 -42.711 1.00 20.59 31 ALA B O 1
ATOM 4455 N N . PHE B 1 31 ? 2.267 -78.388 -41.536 1.00 20.43 32 PHE B N 1
ATOM 4456 C CA . PHE B 1 31 ? 1.985 -77.505 -42.649 1.00 17.90 32 PHE B CA 1
ATOM 4457 C C . PHE B 1 31 ? 2.364 -76.124 -42.156 1.00 21.37 32 PHE B C 1
ATOM 4458 O O . PHE B 1 31 ? 1.606 -75.491 -41.409 1.00 19.34 32 PHE B O 1
ATOM 4466 N N . LEU B 1 32 ? 3.580 -75.713 -42.494 1.00 14.37 33 LEU B N 1
ATOM 4467 C CA . LEU B 1 32 ? 4.166 -74.476 -41.978 1.00 17.14 33 LEU B CA 1
ATOM 4468 C C . LEU B 1 32 ? 4.109 -73.394 -43.022 1.00 23.40 33 LEU B C 1
ATOM 4469 O O . LEU B 1 32 ? 4.397 -73.647 -44.173 1.00 18.25 33 LEU B O 1
ATOM 4474 N N . GLY B 1 33 ? 3.738 -72.188 -42.633 1.00 19.26 34 GLY B N 1
ATOM 4475 C CA . GLY B 1 33 ? 3.672 -71.097 -43.594 1.00 18.30 34 GLY B CA 1
ATOM 4476 C C . GLY B 1 33 ? 2.492 -71.082 -44.546 1.00 23.06 34 GLY B C 1
ATOM 4477 O O . GLY B 1 33 ? 2.646 -70.757 -45.735 1.00 22.10 34 GLY B O 1
ATOM 4478 N N . ILE B 1 34 ? 1.304 -71.399 -44.038 1.00 17.85 35 ILE B N 1
ATOM 4479 C CA . ILE B 1 34 ? 0.077 -71.282 -44.827 1.00 18.15 35 ILE B CA 1
ATOM 4480 C C . ILE B 1 34 ? -0.410 -69.823 -44.873 1.00 24.62 35 ILE B C 1
ATOM 4481 O O . ILE B 1 34 ? -0.644 -69.217 -43.824 1.00 20.82 35 ILE B O 1
ATOM 4486 N N . PRO B 1 35 ? -0.573 -69.248 -46.084 1.00 17.16 36 PRO B N 1
ATOM 4487 C CA . PRO B 1 35 ? -1.002 -67.845 -46.145 1.00 17.13 36 PRO B CA 1
ATOM 4488 C C . PRO B 1 35 ? -2.456 -67.739 -45.682 1.00 26.31 36 PRO B C 1
ATOM 4489 O O . PRO B 1 35 ? -3.287 -68.523 -46.147 1.00 20.71 36 PRO B O 1
ATOM 4493 N N . PHE B 1 36 ? -2.780 -66.824 -44.768 1.00 19.91 37 PHE B N 1
ATOM 4494 C CA . PHE B 1 36 ? -4.207 -66.702 -44.391 1.00 20.06 37 PHE B CA 1
ATOM 4495 C C . PHE B 1 36 ? -4.796 -65.327 -44.672 1.00 19.60 37 PHE B C 1
ATOM 4496 O O . PHE B 1 36 ? -5.997 -65.109 -44.534 1.00 23.48 37 PHE B O 1
ATOM 4504 N N . ALA B 1 37 ? -3.949 -64.392 -45.065 1.00 18.20 38 ALA B N 1
ATOM 4505 C CA . ALA B 1 37 ? -4.430 -63.077 -45.482 1.00 18.27 38 ALA B CA 1
ATOM 4506 C C . ALA B 1 37 ? -3.613 -62.628 -46.686 1.00 22.90 38 ALA B C 1
ATOM 4507 O O . ALA B 1 37 ? -2.545 -63.202 -46.974 1.00 19.58 38 ALA B O 1
ATOM 4509 N N . GLU B 1 38 ? -4.092 -61.595 -47.370 1.00 22.85 39 GLU B N 1
ATOM 4510 C CA . GLU B 1 38 ? -3.274 -60.920 -48.368 1.00 25.16 39 GLU B CA 1
ATOM 4511 C C . GLU B 1 38 ? -2.187 -60.187 -47.607 1.00 22.95 39 GLU B C 1
ATOM 4512 O O . GLU B 1 38 ? -2.435 -59.675 -46.511 1.00 25.78 39 GLU B O 1
ATOM 4518 N N . PRO B 1 39 ? -0.969 -60.152 -48.168 1.00 24.57 40 PRO B N 1
ATOM 4519 C CA . PRO B 1 39 ? 0.155 -59.460 -47.549 1.00 20.70 40 PRO B CA 1
ATOM 4520 C C . PRO B 1 39 ? -0.196 -58.013 -47.192 1.00 31.99 40 PRO B C 1
ATOM 4521 O O . PRO B 1 39 ? -0.630 -57.252 -48.040 1.00 22.00 40 PRO B O 1
ATOM 4525 N N . PRO B 1 40 ? -0.038 -57.646 -45.918 1.00 25.13 41 PRO B N 1
ATOM 4526 C CA . PRO B 1 40 ? -0.487 -56.316 -45.480 1.00 20.97 41 PRO B CA 1
ATOM 4527 C C . PRO B 1 40 ? 0.613 -55.277 -45.710 1.00 24.60 41 PRO B C 1
ATOM 4528 O O . PRO B 1 40 ? 1.171 -54.725 -44.761 1.00 30.08 41 PRO B O 1
ATOM 4532 N N . MET B 1 41 ? 0.955 -55.037 -46.969 1.00 26.10 42 MET B N 1
ATOM 4533 C CA . MET B 1 41 ? 2.042 -54.120 -47.236 1.00 30.37 42 MET B CA 1
ATOM 4534 C C . MET B 1 41 ? 1.641 -53.090 -48.282 1.00 23.67 42 MET B C 1
ATOM 4535 O O . MET B 1 41 ? 0.536 -53.141 -48.813 1.00 22.28 42 MET B O 1
ATOM 4540 N N . GLY B 1 42 ? 2.532 -52.143 -48.552 1.00 26.94 43 GLY B N 1
ATOM 4541 C CA . GLY B 1 42 ? 2.202 -51.084 -49.496 1.00 28.32 43 GLY B CA 1
ATOM 4542 C C . GLY B 1 42 ? 0.987 -50.317 -48.996 1.00 30.06 43 GLY B C 1
ATOM 4543 O O . GLY B 1 42 ? 1.000 -49.761 -47.882 1.00 29.23 43 GLY B O 1
ATOM 4544 N N . PRO B 1 43 ? -0.074 -50.285 -49.808 1.00 28.74 44 PRO B N 1
ATOM 4545 C CA . PRO B 1 43 ? -1.300 -49.579 -49.427 1.00 31.34 44 PRO B CA 1
ATOM 4546 C C . PRO B 1 43 ? -2.096 -50.304 -48.334 1.00 30.62 44 PRO B C 1
ATOM 4547 O O . PRO B 1 43 ? -2.999 -49.703 -47.771 1.00 30.39 44 PRO B O 1
ATOM 4551 N N . ARG B 1 44 ? -1.776 -51.566 -48.049 1.00 28.71 45 ARG B N 1
ATOM 4552 C CA . ARG B 1 44 ? -2.510 -52.326 -47.035 1.00 29.05 45 ARG B CA 1
ATOM 4553 C C . ARG B 1 44 ? -1.881 -52.230 -45.645 1.00 22.71 45 ARG B C 1
ATOM 4554 O O . ARG B 1 44 ? -2.400 -52.807 -44.679 1.00 24.10 45 ARG B O 1
ATOM 4562 N N . ARG B 1 45 ? -0.765 -51.510 -45.547 1.00 22.79 46 ARG B N 1
ATOM 4563 C CA . ARG B 1 45 ? -0.146 -51.259 -44.250 1.00 26.77 46 ARG B CA 1
ATOM 4564 C C . ARG B 1 45 ? -1.152 -50.492 -43.347 1.00 29.56 46 ARG B C 1
ATOM 4565 O O . ARG B 1 45 ? -1.781 -49.542 -43.809 1.00 22.15 46 ARG B O 1
ATOM 4573 N N . PHE B 1 46 ? -1.314 -50.931 -42.096 1.00 21.87 47 PHE B N 1
ATOM 4574 C CA . PHE B 1 46 ? -2.213 -50.318 -41.086 1.00 20.37 47 PHE B CA 1
ATOM 4575 C C . PHE B 1 46 ? -3.673 -50.708 -41.225 1.00 23.68 47 PHE B C 1
ATOM 4576 O O . PHE B 1 46 ? -4.485 -50.401 -40.338 1.00 20.92 47 PHE B O 1
ATOM 4584 N N . LEU B 1 47 ? -4.008 -51.395 -42.313 1.00 18.23 48 LEU B N 1
ATOM 4585 C CA . LEU B 1 47 ? -5.386 -51.775 -42.587 1.00 19.08 48 LEU B CA 1
ATOM 4586 C C . LEU B 1 47 ? -5.726 -53.150 -42.050 1.00 20.83 48 LEU B C 1
ATOM 4587 O O . LEU B 1 47 ? -4.851 -54.004 -41.925 1.00 20.50 48 LEU B O 1
ATOM 4592 N N . PRO B 1 48 ? -7.016 -53.394 -41.790 1.00 17.62 49 PRO B N 1
ATOM 4593 C CA . PRO B 1 48 ? -7.453 -54.728 -41.396 1.00 19.26 49 PRO B CA 1
ATOM 4594 C C . PRO B 1 48 ? -7.002 -55.730 -42.440 1.00 25.92 49 PRO B C 1
ATOM 4595 O O . PRO B 1 48 ? -6.873 -55.375 -43.611 1.00 27.12 49 PRO B O 1
ATOM 4599 N N . PRO B 1 49 ? -6.765 -56.974 -42.028 1.00 23.42 50 PRO B N 1
ATOM 4600 C CA . PRO B 1 49 ? -6.303 -57.982 -43.000 1.00 19.98 50 PRO B CA 1
ATOM 4601 C C . PRO B 1 49 ? -7.422 -58.355 -43.965 1.00 26.00 50 PRO B C 1
ATOM 4602 O O . PRO B 1 49 ? -8.565 -58.399 -43.540 1.00 24.54 50 PRO B O 1
ATOM 4606 N N . GLU B 1 50 ? -7.100 -58.613 -45.235 1.00 21.58 51 GLU B N 1
ATOM 4607 C CA . GLU B 1 50 ? -8.089 -59.138 -46.169 1.00 22.87 51 GLU B CA 1
ATOM 4608 C C . GLU B 1 50 ? -7.836 -60.625 -46.267 1.00 19.24 51 GLU B C 1
ATOM 4609 O O . GLU B 1 50 ? -6.692 -61.051 -46.294 1.00 22.50 51 GLU B O 1
ATOM 4615 N N . PRO B 1 51 ? -8.901 -61.426 -46.327 1.00 23.13 52 PRO B N 1
ATOM 4616 C CA . PRO B 1 51 ? -8.711 -62.866 -46.486 1.00 28.92 52 PRO B CA 1
ATOM 4617 C C . PRO B 1 51 ? -7.878 -63.184 -47.725 1.00 23.92 52 PRO B C 1
ATOM 4618 O O . PRO B 1 51 ? -7.931 -62.458 -48.719 1.00 21.85 52 PRO B O 1
ATOM 4622 N N . LYS B 1 52 ? -7.085 -64.245 -47.635 1.00 25.23 53 LYS B N 1
ATOM 4623 C CA . LYS B 1 52 ? -6.228 -64.672 -48.733 1.00 25.47 53 LYS B CA 1
ATOM 4624 C C . LYS B 1 52 ? -7.076 -65.110 -49.945 1.00 24.23 53 LYS B C 1
ATOM 4625 O O . LYS B 1 52 ? -7.980 -65.902 -49.818 1.00 24.62 53 LYS B O 1
ATOM 4631 N N . GLN B 1 53 ? -6.783 -64.577 -51.116 1.00 27.23 54 GLN B N 1
ATOM 4632 C CA . GLN B 1 53 ? -7.480 -65.007 -52.329 1.00 36.80 54 GLN B CA 1
ATOM 4633 C C . GLN B 1 53 ? -7.141 -66.460 -52.689 1.00 25.21 54 GLN B C 1
ATOM 4634 O O . GLN B 1 53 ? -6.005 -66.898 -52.520 1.00 27.98 54 GLN B O 1
ATOM 4640 N N . PRO B 1 54 ? -8.122 -67.206 -53.203 1.00 31.01 55 PRO B N 1
ATOM 4641 C CA . PRO B 1 54 ? -7.860 -68.605 -53.558 1.00 34.89 55 PRO B CA 1
ATOM 4642 C C . PRO B 1 54 ? -6.771 -68.703 -54.620 1.00 27.20 55 PRO B C 1
ATOM 4643 O O . PRO B 1 54 ? -6.554 -67.743 -55.355 1.00 27.21 55 PRO B O 1
ATOM 4647 N N . TRP B 1 55 ? -6.072 -69.831 -54.663 1.00 28.59 56 TRP B N 1
ATOM 4648 C CA . TRP B 1 55 ? -4.975 -70.023 -55.606 1.00 24.37 56 TRP B CA 1
ATOM 4649 C C . TRP B 1 55 ? -5.193 -71.330 -56.347 1.00 28.83 56 TRP B C 1
ATOM 4650 O O . TRP B 1 55 ? -5.843 -72.263 -55.835 1.00 27.55 56 TRP B O 1
ATOM 4661 N N . SER B 1 56 ? -4.630 -71.417 -57.548 1.00 24.24 57 SER B N 1
ATOM 4662 C CA . SER B 1 56 ? -4.658 -72.670 -58.281 1.00 27.35 57 SER B CA 1
ATOM 4663 C C . SER B 1 56 ? -3.336 -73.350 -57.994 1.00 22.95 57 SER B C 1
ATOM 4664 O O . SER B 1 56 ? -2.382 -72.699 -57.567 1.00 30.70 57 SER B O 1
ATOM 4667 N N . GLY B 1 57 ? -3.256 -74.652 -58.231 1.00 27.48 58 GLY B N 1
ATOM 4668 C CA . GLY B 1 57 ? -1.998 -75.341 -58.004 1.00 24.72 58 GLY B CA 1
ATOM 4669 C C . GLY B 1 57 ? -1.814 -75.572 -56.506 1.00 29.85 58 GLY B C 1
ATOM 4670 O O . GLY B 1 57 ? -2.761 -75.417 -55.731 1.00 24.63 58 GLY B O 1
ATOM 4671 N N . VAL B 1 58 ? -0.604 -75.944 -56.109 1.00 20.13 59 VAL B N 1
ATOM 4672 C CA . VAL B 1 58 ? -0.324 -76.357 -54.740 1.00 26.32 59 VAL B CA 1
ATOM 4673 C C . VAL B 1 58 ? 0.658 -75.418 -54.058 1.00 33.37 59 VAL B C 1
ATOM 4674 O O . VAL B 1 58 ? 1.754 -75.214 -54.566 1.00 24.61 59 VAL B O 1
ATOM 4678 N N . VAL B 1 59 ? 0.263 -74.848 -52.916 1.00 22.60 60 VAL B N 1
ATOM 4679 C CA . VAL B 1 59 ? 1.189 -74.071 -52.085 1.00 24.54 60 VAL B CA 1
ATOM 4680 C C . VAL B 1 59 ? 2.018 -75.008 -51.223 1.00 22.98 60 VAL B C 1
ATOM 4681 O O . VAL B 1 59 ? 1.480 -75.901 -50.559 1.00 23.07 60 VAL B O 1
ATOM 4685 N N . ASP B 1 60 ? 3.330 -74.830 -51.249 1.00 18.73 61 ASP B N 1
ATOM 4686 C CA . ASP B 1 60 ? 4.190 -75.574 -50.350 1.00 17.23 61 ASP B CA 1
ATOM 4687 C C . ASP B 1 60 ? 4.229 -74.932 -48.963 1.00 21.89 61 ASP B C 1
ATOM 4688 O O . ASP B 1 60 ? 4.859 -73.876 -48.774 1.00 18.71 61 ASP B O 1
ATOM 4693 N N . ALA B 1 61 ? 3.592 -75.597 -48.010 1.00 20.48 62 ALA B N 1
ATOM 4694 C CA . ALA B 1 61 ? 3.609 -75.172 -46.599 1.00 14.95 62 ALA B CA 1
ATOM 4695 C C . ALA B 1 61 ? 4.657 -75.980 -45.877 1.00 20.00 62 ALA B C 1
ATOM 4696 O O . ALA B 1 61 ? 4.333 -76.801 -45.026 1.00 16.74 62 ALA B O 1
ATOM 4698 N N . THR B 1 62 ? 5.925 -75.740 -46.197 1.00 16.75 63 THR B N 1
ATOM 4699 C CA . THR B 1 62 ? 6.958 -76.665 -45.777 1.00 19.63 63 THR B CA 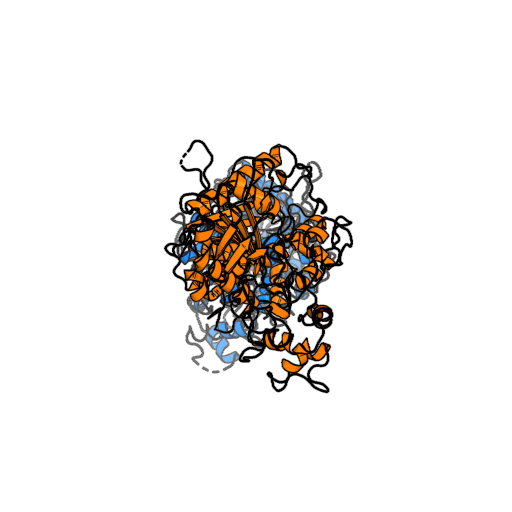1
ATOM 4700 C C . THR B 1 62 ? 8.054 -76.014 -44.954 1.00 19.42 63 THR B C 1
ATOM 4701 O O . THR B 1 62 ? 9.053 -76.658 -44.606 1.00 20.45 63 THR B O 1
ATOM 4705 N N . THR B 1 63 ? 7.881 -74.738 -44.632 1.00 17.63 64 THR B N 1
ATOM 4706 C CA . THR B 1 63 ? 8.832 -74.067 -43.737 1.00 16.61 64 THR B CA 1
ATOM 4707 C C . THR B 1 63 ? 8.172 -72.813 -43.169 1.00 18.09 64 THR B C 1
ATOM 4708 O O . THR B 1 63 ? 7.253 -72.305 -43.778 1.00 14.28 64 THR B O 1
ATOM 4712 N N . PHE B 1 64 ? 8.618 -72.336 -42.004 1.00 18.49 65 PHE B N 1
ATOM 4713 C CA . PHE B 1 64 ? 8.048 -71.113 -41.440 1.00 20.47 65 PHE B CA 1
ATOM 4714 C C . PHE B 1 64 ? 8.255 -69.931 -42.377 1.00 25.57 65 PHE B C 1
ATOM 4715 O O . PHE B 1 64 ? 9.306 -69.777 -43.008 1.00 19.37 65 PHE B O 1
ATOM 4723 N N . GLN B 1 65 ? 7.254 -69.076 -42.442 1.00 17.92 66 GLN B N 1
ATOM 4724 C CA . GLN B 1 65 ? 7.382 -67.851 -43.217 1.00 16.66 66 GLN B CA 1
ATOM 4725 C C . GLN B 1 65 ? 8.029 -66.760 -42.391 1.00 19.04 66 GLN B C 1
ATOM 4726 O O . GLN B 1 65 ? 8.395 -66.972 -41.217 1.00 20.70 66 GLN B O 1
ATOM 4732 N N . SER B 1 66 ? 8.149 -65.580 -42.987 1.00 16.65 67 SER B N 1
ATOM 4733 C CA . SER B 1 66 ? 8.825 -64.456 -42.341 1.00 20.77 67 SER B CA 1
ATOM 4734 C C . SER B 1 66 ? 8.232 -64.010 -40.989 1.00 21.89 67 SER B C 1
ATOM 4735 O O . SER B 1 66 ? 7.039 -64.143 -40.745 1.00 17.19 67 SER B O 1
ATOM 4738 N N . VAL B 1 67 ? 9.085 -63.436 -40.154 1.00 14.08 68 VAL B N 1
ATOM 4739 C CA . VAL B 1 67 ? 8.678 -62.783 -38.895 1.00 19.61 68 VAL B CA 1
ATOM 4740 C C . VAL B 1 67 ? 8.074 -61.402 -39.221 1.00 22.45 68 VAL B C 1
ATOM 4741 O O . VAL B 1 67 ? 8.646 -60.653 -40.023 1.00 17.57 68 VAL B O 1
ATOM 4745 N N . CYS B 1 68 ? 6.911 -61.072 -38.649 1.00 16.70 69 CYS B N 1
ATOM 4746 C CA . CYS B 1 68 ? 6.326 -59.750 -38.881 1.00 15.71 69 CYS B CA 1
ATOM 4747 C C . CYS B 1 68 ? 7.336 -58.678 -38.496 1.00 19.61 69 CYS B C 1
ATOM 4748 O O . CYS B 1 68 ? 7.988 -58.786 -37.476 1.00 15.95 69 CYS B O 1
ATOM 4751 N N . TYR B 1 69 ? 7.467 -57.658 -39.339 1.00 14.44 70 TYR B N 1
ATOM 4752 C CA . TYR B 1 69 ? 8.490 -56.637 -39.135 1.00 16.76 70 TYR B CA 1
ATOM 4753 C C . TYR B 1 69 ? 8.424 -56.066 -37.719 1.00 21.37 70 TYR B C 1
ATOM 4754 O O . TYR B 1 69 ? 7.339 -55.695 -37.263 1.00 18.49 70 TYR B O 1
ATOM 4763 N N . GLN B 1 70 ? 9.568 -56.025 -37.020 1.00 17.02 71 GLN B N 1
ATOM 4764 C CA . GLN B 1 70 ? 9.590 -55.687 -35.602 1.00 15.01 71 GLN B CA 1
ATOM 4765 C C . GLN B 1 70 ? 10.971 -55.247 -35.128 1.00 24.62 71 GLN B C 1
ATOM 4766 O O . GLN B 1 70 ? 12.003 -55.517 -35.768 1.00 19.37 71 GLN B O 1
ATOM 4772 N N . TYR B 1 71 ? 10.963 -54.571 -33.991 1.00 19.93 72 TYR B N 1
ATOM 4773 C CA . TYR B 1 71 ? 12.159 -54.262 -33.214 1.00 20.11 72 TYR B CA 1
ATOM 4774 C C . TYR B 1 71 ? 12.967 -55.504 -32.848 1.00 26.53 72 TYR B C 1
ATOM 4775 O O . TYR B 1 71 ? 12.414 -56.559 -32.533 1.00 23.67 72 TYR B O 1
ATOM 4784 N N . VAL B 1 72 ? 14.286 -55.376 -32.861 1.00 21.46 73 VAL B N 1
ATOM 4785 C CA . VAL B 1 72 ? 15.137 -56.500 -32.511 1.00 20.10 73 VAL B CA 1
ATOM 4786 C C . VAL B 1 72 ? 15.911 -56.129 -31.278 1.00 23.69 73 VAL B C 1
ATOM 4787 O O . VAL B 1 72 ? 16.545 -55.071 -31.220 1.00 21.90 73 VAL B O 1
ATOM 4791 N N . ASP B 1 73 ? 15.848 -56.988 -30.274 1.00 22.89 74 ASP B N 1
ATOM 4792 C CA . ASP B 1 73 ? 16.429 -56.642 -28.986 1.00 20.77 74 ASP B CA 1
ATOM 4793 C C . ASP B 1 73 ? 17.955 -56.588 -29.078 1.00 28.67 74 ASP B C 1
ATOM 4794 O O . ASP B 1 73 ? 18.564 -57.462 -29.684 1.00 27.76 74 ASP B O 1
ATOM 4799 N N . THR B 1 74 ? 18.557 -55.569 -28.468 1.00 23.53 75 THR B N 1
ATOM 4800 C CA . THR B 1 74 ? 20.009 -55.412 -28.473 1.00 29.37 75 THR B CA 1
ATOM 4801 C C . THR B 1 74 ? 20.610 -55.280 -27.086 1.00 29.11 75 THR B C 1
ATOM 4802 O O . THR B 1 74 ? 21.770 -54.891 -26.964 1.00 28.39 75 THR B O 1
ATOM 4806 N N . LEU B 1 75 ? 19.848 -55.587 -26.033 1.00 27.43 76 LEU B N 1
ATOM 4807 C CA . LEU B 1 75 ? 20.355 -55.323 -24.672 1.00 24.86 76 LEU B CA 1
ATOM 4808 C C . LEU B 1 75 ? 21.628 -56.126 -24.395 1.00 31.65 76 LEU B C 1
ATOM 4809 O O . LEU B 1 75 ? 22.609 -55.595 -23.888 1.00 25.16 76 LEU B O 1
ATOM 4814 N N . TYR B 1 76 ? 21.589 -57.412 -24.730 1.00 22.58 77 TYR B N 1
ATOM 4815 C CA . TYR B 1 76 ? 22.714 -58.310 -24.487 1.00 26.10 77 TYR B CA 1
ATOM 4816 C C . TYR B 1 76 ? 22.979 -59.116 -25.761 1.00 28.66 77 TYR B C 1
ATOM 4817 O O . TYR B 1 76 ? 22.535 -60.265 -25.882 1.00 26.84 77 TYR B O 1
ATOM 4826 N N . PRO B 1 77 ? 23.682 -58.512 -26.725 1.00 26.01 78 PRO B N 1
ATOM 4827 C CA . PRO B 1 77 ? 23.853 -59.150 -28.039 1.00 31.06 78 PRO B CA 1
ATOM 4828 C C . PRO B 1 77 ? 24.502 -60.527 -27.917 1.00 34.16 78 PRO B C 1
ATOM 4829 O O . PRO B 1 77 ? 25.499 -60.653 -27.217 1.00 34.43 78 PRO B O 1
ATOM 4833 N N . GLY B 1 78 ? 23.930 -61.548 -28.551 1.00 30.44 79 GLY B N 1
ATOM 4834 C CA . GLY B 1 78 ? 24.516 -62.883 -28.509 1.00 30.48 79 GLY B CA 1
ATOM 4835 C C . GLY B 1 78 ? 24.144 -63.723 -27.292 1.00 36.70 79 GLY B C 1
ATOM 4836 O O . GLY B 1 78 ? 24.420 -64.923 -27.232 1.00 27.24 79 GLY B O 1
ATOM 4837 N N . PHE B 1 79 ? 23.511 -63.099 -26.308 1.00 27.78 80 PHE B N 1
ATOM 4838 C CA . PHE B 1 79 ? 23.119 -63.803 -25.100 1.00 24.18 80 PHE B CA 1
ATOM 4839 C C . PHE B 1 79 ? 21.883 -64.686 -25.352 1.00 26.08 80 PHE B C 1
ATOM 4840 O O . PHE B 1 79 ? 20.875 -64.224 -25.900 1.00 28.20 80 PHE B O 1
ATOM 4848 N N . GLU B 1 80 ? 21.959 -65.955 -24.952 1.00 22.25 81 GLU B N 1
ATOM 4849 C CA . GLU B 1 80 ? 20.865 -66.889 -25.200 1.00 24.96 81 GLU B CA 1
ATOM 4850 C C . GLU B 1 80 ? 19.516 -66.434 -24.625 1.00 29.50 81 GLU B C 1
ATOM 4851 O O . GLU B 1 80 ? 18.490 -66.568 -25.290 1.00 25.97 81 GLU B O 1
ATOM 4857 N N . GLY B 1 81 ? 19.521 -65.900 -23.402 1.00 23.26 82 GLY B N 1
ATOM 4858 C CA . GLY B 1 81 ? 18.283 -65.547 -22.719 1.00 27.94 82 GLY B CA 1
ATOM 4859 C C . GLY B 1 81 ? 17.467 -64.466 -23.423 1.00 25.51 82 GLY B C 1
ATOM 4860 O O . GLY B 1 81 ? 16.243 -64.428 -23.276 1.00 22.23 82 GLY B O 1
ATOM 4861 N N . THR B 1 82 ? 18.139 -63.597 -24.181 1.00 21.02 83 THR B N 1
ATOM 4862 C CA . THR B 1 82 ? 17.451 -62.615 -25.025 1.00 20.75 83 THR B CA 1
ATOM 4863 C C . THR B 1 82 ? 17.289 -63.058 -26.473 1.00 29.22 83 THR B C 1
ATOM 4864 O O . THR B 1 82 ? 16.241 -62.823 -27.063 1.00 21.02 83 THR B O 1
ATOM 4868 N N . GLU B 1 83 ? 18.310 -63.692 -27.053 1.00 21.09 84 GLU B N 1
ATOM 4869 C CA . GLU B 1 83 ? 18.250 -64.049 -28.471 1.00 20.53 84 GLU B CA 1
ATOM 4870 C C . GLU B 1 83 ? 17.164 -65.078 -28.752 1.00 19.68 84 GLU B C 1
ATOM 4871 O O . GLU B 1 83 ? 16.629 -65.135 -29.866 1.00 22.50 84 GLU B O 1
ATOM 4877 N N . MET B 1 84 ? 16.828 -65.885 -27.748 1.00 20.41 85 MET B N 1
ATOM 4878 C CA . MET B 1 84 ? 15.771 -66.880 -27.924 1.00 18.95 85 MET B CA 1
ATOM 4879 C C . MET B 1 84 ? 14.391 -66.259 -28.244 1.00 23.47 85 MET B C 1
ATOM 4880 O O . MET B 1 84 ? 13.503 -66.954 -28.733 1.00 20.26 85 MET B O 1
ATOM 4885 N N . TRP B 1 85 ? 14.228 -64.959 -27.978 1.00 19.93 86 TRP B N 1
ATOM 4886 C CA . TRP B 1 85 ? 12.967 -64.253 -28.236 1.00 19.87 86 TRP B CA 1
ATOM 4887 C C . TRP B 1 85 ? 13.058 -63.411 -29.520 1.00 22.58 86 TRP B C 1
ATOM 4888 O O . TRP B 1 85 ? 12.056 -62.875 -29.991 1.00 19.40 86 TRP B O 1
ATOM 4899 N N . ASN B 1 86 ? 14.267 -63.278 -30.060 1.00 17.43 87 ASN B N 1
ATOM 4900 C CA . ASN B 1 86 ? 14.483 -62.448 -31.240 1.00 15.28 87 ASN B CA 1
ATOM 4901 C C . ASN B 1 86 ? 14.059 -63.181 -32.508 1.00 18.42 87 ASN B C 1
ATOM 4902 O O . ASN B 1 86 ? 13.980 -64.391 -32.518 1.00 20.09 87 ASN B O 1
ATOM 4907 N N . PRO B 1 87 ? 13.787 -62.441 -33.588 1.00 20.35 88 PRO B N 1
ATOM 4908 C CA . PRO B 1 87 ? 13.355 -63.056 -34.844 1.00 22.24 88 PRO B CA 1
ATOM 4909 C C . PRO B 1 87 ? 14.373 -64.085 -35.320 1.00 28.18 88 PRO B C 1
ATOM 4910 O O . PRO B 1 87 ? 15.577 -63.818 -35.272 1.00 22.10 88 PRO B O 1
ATOM 4914 N N . ASN B 1 88 ? 13.891 -65.246 -35.746 1.00 22.68 89 ASN B N 1
ATOM 4915 C CA . ASN B 1 88 ? 14.773 -66.301 -36.240 1.00 26.74 89 ASN B CA 1
ATOM 4916 C C . ASN B 1 88 ? 14.468 -66.640 -37.698 1.00 25.84 89 ASN B C 1
ATOM 4917 O O . ASN B 1 88 ? 14.870 -67.694 -38.193 1.00 27.22 89 ASN B O 1
ATOM 4922 N N . ARG B 1 89 ? 13.699 -65.767 -38.354 1.00 17.66 90 ARG B N 1
ATOM 4923 C CA . ARG B 1 89 ? 13.519 -65.764 -39.813 1.00 19.15 90 ARG B CA 1
ATOM 4924 C C . ARG B 1 89 ? 13.612 -64.319 -40.276 1.00 29.40 90 ARG B C 1
ATOM 4925 O O . ARG B 1 89 ? 13.554 -63.399 -39.454 1.00 21.26 90 ARG B O 1
ATOM 4933 N N . GLU B 1 90 ? 13.766 -64.102 -41.577 1.00 21.33 91 GLU B N 1
ATOM 4934 C CA . GLU B 1 90 ? 13.853 -62.739 -42.091 1.00 29.18 91 GLU B CA 1
ATOM 4935 C C . GLU B 1 90 ? 12.606 -61.916 -41.724 1.00 22.05 91 GLU B C 1
ATOM 4936 O O . GLU B 1 90 ? 11.487 -62.447 -41.661 1.00 18.57 91 GLU B O 1
ATOM 4942 N N . LEU B 1 91 ? 12.819 -60.624 -41.488 1.00 18.85 92 LEU B N 1
ATOM 4943 C CA . LEU B 1 91 ? 11.733 -59.682 -41.205 1.00 19.85 92 LEU B CA 1
ATOM 4944 C C . LEU B 1 91 ? 11.019 -59.275 -42.478 1.00 28.29 92 LEU B C 1
ATOM 4945 O O . LEU B 1 91 ? 11.661 -58.972 -43.480 1.00 20.12 92 LEU B O 1
ATOM 4950 N N . SER B 1 92 ? 9.693 -59.229 -42.448 1.00 19.23 93 SER B N 1
ATOM 4951 C CA . SER B 1 92 ? 8.970 -58.732 -43.608 1.00 20.47 93 SER B CA 1
ATOM 4952 C C . SER B 1 92 ? 7.594 -58.247 -43.172 1.00 20.92 93 SER B C 1
ATOM 4953 O O . SER B 1 92 ? 7.053 -58.750 -42.189 1.00 19.41 93 SER B O 1
ATOM 4956 N N . GLU B 1 93 ? 7.008 -57.294 -43.897 1.00 17.41 94 GLU B N 1
ATOM 4957 C CA . GLU B 1 93 ? 5.598 -56.975 -43.663 1.00 20.72 94 GLU B CA 1
ATOM 4958 C C . GLU B 1 93 ? 4.702 -58.054 -44.215 1.00 29.98 94 GLU B C 1
ATOM 4959 O O . GLU B 1 93 ? 3.536 -58.170 -43.828 1.00 24.96 94 GLU B O 1
ATOM 4965 N N . ASP B 1 94 ? 5.248 -58.842 -45.136 1.00 19.32 95 ASP B N 1
ATOM 4966 C CA . ASP B 1 94 ? 4.540 -59.973 -45.710 1.00 18.52 95 ASP B CA 1
ATOM 4967 C C . ASP B 1 94 ? 4.739 -61.128 -44.731 1.00 20.24 95 ASP B C 1
ATOM 4968 O O . ASP B 1 94 ? 5.705 -61.904 -44.840 1.00 15.10 95 ASP B O 1
ATOM 4973 N N . CYS B 1 95 ? 3.857 -61.220 -43.729 1.00 16.58 96 CYS B N 1
ATOM 4974 C CA . CYS B 1 95 ? 4.100 -62.156 -42.625 1.00 18.17 96 CYS B CA 1
ATOM 4975 C C . CYS B 1 95 ? 2.849 -62.865 -42.126 1.00 16.00 96 CYS B C 1
ATOM 4976 O O . CYS B 1 95 ? 2.891 -63.527 -41.090 1.00 15.70 96 CYS B O 1
ATOM 4979 N N . LEU B 1 96 ? 1.738 -62.734 -42.841 1.00 15.15 97 LEU B N 1
ATOM 4980 C CA . LEU B 1 96 ? 0.494 -63.274 -42.302 1.00 14.81 97 LEU B CA 1
ATOM 4981 C C . LEU B 1 96 ? 0.275 -64.717 -42.762 1.00 18.48 97 LEU B C 1
ATOM 4982 O O . LEU B 1 96 ? -0.470 -65.003 -43.703 1.00 18.59 97 LEU B O 1
ATOM 4987 N N . TYR B 1 97 ? 0.971 -65.609 -42.074 1.00 14.82 98 TYR B N 1
ATOM 4988 C CA . TYR B 1 97 ? 0.931 -67.021 -42.357 1.00 15.12 98 TYR B CA 1
ATOM 4989 C C . TYR B 1 97 ? 0.666 -67.728 -41.042 1.00 17.64 98 TYR B C 1
ATOM 4990 O O . TYR B 1 97 ? 1.041 -67.231 -39.983 1.00 16.08 98 TYR B O 1
ATOM 4999 N N . LEU B 1 98 ? 0.063 -68.908 -41.113 1.00 16.09 99 LEU B N 1
ATOM 5000 C CA . LEU B 1 98 ? -0.098 -69.720 -39.916 1.00 15.96 99 LEU B CA 1
ATOM 5001 C C . LEU B 1 98 ? 0.426 -71.132 -40.158 1.00 20.33 99 LEU B C 1
ATOM 5002 O O . LEU B 1 98 ? 0.797 -71.500 -41.290 1.00 17.85 99 LEU B O 1
ATOM 5007 N N . ASN B 1 99 ? 0.439 -71.914 -39.090 1.00 16.41 100 ASN B N 1
ATOM 5008 C CA . ASN B 1 99 ? 1.082 -73.217 -39.049 1.00 18.59 100 ASN B CA 1
ATOM 5009 C C . ASN B 1 99 ? 0.152 -74.219 -38.431 1.00 27.35 100 ASN B C 1
ATOM 5010 O O . ASN B 1 99 ? -0.490 -73.913 -37.424 1.00 19.52 100 ASN B O 1
ATOM 5015 N N . VAL B 1 100 ? 0.071 -75.411 -39.031 1.00 20.37 101 VAL B N 1
ATOM 5016 C CA . VAL B 1 100 ? -0.731 -76.497 -38.469 1.00 19.26 101 VAL B CA 1
ATOM 5017 C C . VAL B 1 100 ? 0.128 -77.737 -38.256 1.00 21.40 101 VAL B C 1
ATOM 5018 O O . VAL B 1 100 ? 0.826 -78.183 -39.167 1.00 19.86 101 VAL B O 1
ATOM 5022 N N . TRP B 1 101 ? 0.111 -78.289 -37.047 1.00 15.47 102 TRP B N 1
ATOM 5023 C CA . TRP B 1 101 ? 0.755 -79.577 -36.807 1.00 15.04 102 TRP B CA 1
ATOM 5024 C C . TRP B 1 101 ? -0.354 -80.581 -36.502 1.00 26.29 102 TRP B C 1
ATOM 5025 O O . TRP B 1 101 ? -1.281 -80.277 -35.745 1.00 22.79 102 TRP B O 1
ATOM 5036 N N . THR B 1 102 ? -0.261 -81.781 -37.066 1.00 22.98 103 THR B N 1
ATOM 5037 C CA . THR B 1 102 ? -1.323 -82.770 -36.860 1.00 20.87 103 THR B CA 1
ATOM 5038 C C . THR B 1 102 ? -0.670 -84.148 -36.735 1.00 31.43 103 THR B C 1
ATOM 5039 O O . THR B 1 102 ? 0.460 -84.329 -37.181 1.00 27.18 103 THR B O 1
ATOM 5043 N N . PRO B 1 103 ? -1.333 -85.103 -36.059 1.00 25.26 104 PRO B N 1
ATOM 5044 C CA . PRO B 1 103 ? -0.661 -86.410 -35.978 1.00 34.58 104 PRO B CA 1
ATOM 5045 C C . PRO B 1 103 ? -0.471 -87.065 -37.347 1.00 27.33 104 PRO B C 1
ATOM 5046 O O . PRO B 1 103 ? -1.183 -86.751 -38.307 1.00 28.18 104 PRO B O 1
ATOM 5050 N N . TYR B 1 104 ? 0.521 -87.946 -37.423 1.00 33.98 105 TYR B N 1
ATOM 5051 C CA . TYR B 1 104 ? 0.803 -88.728 -38.627 1.00 41.04 105 TYR B CA 1
ATOM 5052 C C . TYR B 1 104 ? 0.718 -90.185 -38.208 1.00 45.20 105 TYR B C 1
ATOM 5053 O O . TYR B 1 104 ? 1.520 -90.640 -37.402 1.00 49.25 105 TYR B O 1
ATOM 5062 N N . PRO B 1 105 ? -0.261 -90.924 -38.735 1.00 49.28 106 PRO B N 1
ATOM 5063 C CA . PRO B 1 105 ? -1.253 -90.508 -39.728 1.00 45.47 106 PRO B CA 1
ATOM 5064 C C . PRO B 1 105 ? -2.315 -89.568 -39.168 1.00 45.98 106 PRO B C 1
ATOM 5065 O O . PRO B 1 105 ? -2.595 -89.556 -37.971 1.00 40.29 106 PRO B O 1
ATOM 5069 N N . ARG B 1 106 ? -2.910 -88.803 -40.070 1.00 47.30 107 ARG B N 1
ATOM 5070 C CA . ARG B 1 106 ? -3.922 -87.825 -39.737 1.00 43.87 107 ARG B CA 1
ATOM 5071 C C . ARG B 1 106 ? -5.032 -88.487 -38.940 1.00 45.00 107 ARG B C 1
ATOM 5072 O O . ARG B 1 106 ? -5.377 -89.638 -39.198 1.00 57.23 107 ARG B O 1
ATOM 5080 N N . PRO B 1 107 ? -5.563 -87.778 -37.934 1.00 59.61 108 PRO B N 1
ATOM 5081 C CA . PRO B 1 107 ? -6.657 -88.320 -37.121 1.00 50.96 108 PRO B CA 1
ATOM 5082 C C . PRO B 1 107 ? -7.844 -88.753 -37.976 1.00 47.09 108 PRO B C 1
ATOM 5083 O O . PRO B 1 107 ? -8.161 -88.092 -38.961 1.00 52.97 108 PRO B O 1
ATOM 5087 N N . THR B 1 108 ? -8.487 -89.850 -37.587 1.00 50.41 109 THR B N 1
ATOM 5088 C CA . THR B 1 108 ? -9.600 -90.405 -38.351 1.00 62.06 109 THR B CA 1
ATOM 5089 C C . THR B 1 108 ? -10.923 -89.897 -37.798 1.00 50.24 109 THR B C 1
ATOM 5090 O O . THR B 1 108 ? -11.950 -89.954 -38.465 1.00 60.99 109 THR B O 1
ATOM 5094 N N . SER B 1 109 ? -10.885 -89.387 -36.574 1.00 55.44 110 SER B N 1
ATOM 5095 C CA . SER B 1 109 ? -12.042 -88.731 -35.978 1.00 48.31 110 SER B CA 1
ATOM 5096 C C . SER B 1 109 ? -11.610 -87.354 -35.454 1.00 49.08 110 SER B C 1
ATOM 5097 O O . SER B 1 109 ? -10.431 -87.156 -35.152 1.00 42.39 110 SER B O 1
ATOM 5100 N N . PRO B 1 110 ? -12.552 -86.401 -35.358 1.00 45.51 111 PRO B N 1
ATOM 5101 C CA . PRO B 1 110 ? -12.247 -85.008 -34.990 1.00 40.18 111 PRO B CA 1
ATOM 5102 C C . PRO B 1 110 ? -11.492 -84.861 -33.671 1.00 50.26 111 PRO B C 1
ATOM 5103 O O . PRO B 1 110 ? -11.914 -85.360 -32.632 1.00 34.96 111 PRO B O 1
ATOM 5107 N N . THR B 1 111 ? -10.371 -84.155 -33.743 1.00 39.56 112 THR B N 1
ATOM 5108 C CA . THR B 1 111 ? -9.399 -84.073 -32.669 1.00 30.76 112 THR B CA 1
ATOM 5109 C C . THR B 1 111 ? -9.375 -82.640 -32.097 1.00 33.07 112 THR B C 1
ATOM 5110 O O . THR B 1 111 ? -9.415 -81.671 -32.857 1.00 31.90 112 THR B O 1
ATOM 5114 N N . PRO B 1 112 ? -9.349 -82.498 -30.755 1.00 32.35 113 PRO B N 1
ATOM 5115 C CA . PRO B 1 112 ? -9.301 -81.157 -30.152 1.00 26.33 113 PRO B CA 1
ATOM 5116 C C . PRO B 1 112 ? -8.105 -80.319 -30.644 1.00 29.08 113 PRO B C 1
ATOM 5117 O O . PRO B 1 112 ? -6.987 -80.829 -30.854 1.00 24.05 113 PRO B O 1
ATOM 5121 N N . VAL B 1 113 ? -8.369 -79.030 -30.816 1.00 20.79 114 VAL B N 1
ATOM 5122 C CA . VAL B 1 113 ? -7.386 -78.097 -31.354 1.00 23.39 114 VAL B CA 1
ATOM 5123 C C . VAL B 1 113 ? -6.854 -77.108 -30.308 1.00 24.12 114 VAL B C 1
ATOM 5124 O O . VAL B 1 113 ? -7.626 -76.450 -29.620 1.00 22.91 114 VAL B O 1
ATOM 5128 N N . LEU B 1 114 ? -5.535 -77.013 -30.202 1.00 20.67 115 LEU B N 1
ATOM 5129 C CA . LEU B 1 114 ? -4.888 -75.927 -29.466 1.00 20.70 115 LEU B CA 1
ATOM 5130 C C . LEU B 1 114 ? -4.392 -74.857 -30.427 1.00 25.35 115 LEU B C 1
ATOM 5131 O O . LEU B 1 114 ? -3.714 -75.175 -31.413 1.00 19.61 115 LEU B O 1
ATOM 5136 N N . VAL B 1 115 ? -4.729 -73.599 -30.158 1.00 19.09 116 VAL B N 1
ATOM 5137 C CA . VAL B 1 115 ? -4.243 -72.479 -30.980 1.00 16.50 116 VAL B CA 1
ATOM 5138 C C . VAL B 1 115 ? -3.368 -71.562 -30.132 1.00 22.43 116 VAL B C 1
ATOM 5139 O O . VAL B 1 115 ? -3.851 -70.957 -29.166 1.00 18.86 116 VAL B O 1
ATOM 5143 N N . TRP B 1 116 ? -2.085 -71.478 -30.483 1.00 14.94 117 TRP B N 1
ATOM 5144 C CA . TRP B 1 116 ? -1.108 -70.691 -29.754 1.00 13.73 117 TRP B CA 1
ATOM 5145 C C . TRP B 1 116 ? -1.027 -69.279 -30.274 1.00 18.27 117 TRP B C 1
ATOM 5146 O O . TRP B 1 116 ? -0.979 -69.041 -31.500 1.00 15.88 117 TRP B O 1
ATOM 5157 N N . ILE B 1 117 ? -1.010 -68.337 -29.343 1.00 13.90 118 ILE B N 1
ATOM 5158 C CA . ILE B 1 117 ? -0.786 -66.919 -29.666 1.00 12.81 118 ILE B CA 1
ATOM 5159 C C . ILE B 1 117 ? 0.418 -66.418 -28.876 1.00 15.15 118 ILE B C 1
ATOM 5160 O O . ILE B 1 117 ? 0.362 -66.286 -27.635 1.00 14.82 118 ILE B O 1
ATOM 5165 N N . TYR B 1 118 ? 1.512 -66.124 -29.574 1.00 15.25 119 TYR B N 1
ATOM 5166 C CA . TYR B 1 118 ? 2.752 -65.702 -28.910 1.00 12.20 119 TYR B CA 1
ATOM 5167 C C . TYR B 1 118 ? 2.614 -64.340 -28.259 1.00 15.52 119 TYR B C 1
ATOM 5168 O O . TYR B 1 118 ? 1.804 -63.526 -28.697 1.00 15.97 119 TYR B O 1
ATOM 5177 N N . GLY B 1 119 ? 3.420 -64.106 -27.219 1.00 13.95 120 GLY B N 1
ATOM 5178 C CA . GLY B 1 119 ? 3.560 -62.782 -26.635 1.00 16.69 120 GLY B CA 1
ATOM 5179 C C . GLY B 1 119 ? 4.794 -62.044 -27.134 1.00 18.23 120 GLY B C 1
ATOM 5180 O O . GLY B 1 119 ? 5.318 -62.345 -28.204 1.00 16.72 120 GLY B O 1
ATOM 5181 N N . GLY B 1 120 ? 5.251 -61.067 -26.361 1.00 15.25 121 GLY B N 1
ATOM 5182 C CA . GLY B 1 120 ? 6.268 -60.128 -26.813 1.00 16.88 121 GLY B CA 1
ATOM 5183 C C . GLY B 1 120 ? 5.812 -58.663 -26.783 1.00 19.35 121 GLY B C 1
ATOM 5184 O O . GLY B 1 120 ? 6.220 -57.853 -27.635 1.00 18.14 121 GLY B O 1
ATOM 5185 N N . GLY B 1 121 ? 4.945 -58.338 -25.821 1.00 14.78 122 GLY B N 1
ATOM 5186 C CA . GLY B 1 121 ? 4.513 -56.966 -25.568 1.00 15.38 122 GLY B CA 1
ATOM 5187 C C . GLY B 1 121 ? 3.794 -56.251 -26.714 1.00 21.15 122 GLY B C 1
ATOM 5188 O O . GLY B 1 121 ? 3.792 -55.017 -26.771 1.00 16.54 122 GLY B O 1
ATOM 5189 N N . PHE B 1 122 ? 3.181 -57.020 -27.608 1.00 13.89 123 PHE B N 1
ATOM 5190 C CA . PHE B 1 122 ? 2.552 -56.520 -28.839 1.00 14.35 123 PHE B CA 1
ATOM 5191 C C . PHE B 1 122 ? 3.523 -55.832 -29.809 1.00 18.85 123 PHE B C 1
ATOM 5192 O O . PHE B 1 122 ? 3.095 -55.276 -30.831 1.00 14.10 123 PHE B O 1
ATOM 5200 N N . TYR B 1 123 ? 4.819 -55.867 -29.503 1.00 15.22 124 TYR B N 1
ATOM 5201 C CA . TYR B 1 123 ? 5.819 -55.280 -30.405 1.00 19.30 124 TYR B CA 1
ATOM 5202 C C . TYR B 1 123 ? 6.774 -56.307 -31.037 1.00 18.73 124 TYR B C 1
ATOM 5203 O O . TYR B 1 123 ? 7.575 -55.948 -31.883 1.00 17.86 124 TYR B O 1
ATOM 5212 N N . SER B 1 124 ? 6.700 -57.569 -30.614 1.00 18.69 125 SER B N 1
ATOM 5213 C CA . SER B 1 124 ? 7.677 -58.566 -31.021 1.00 20.44 125 SER B CA 1
ATOM 5214 C C . SER B 1 124 ? 7.060 -59.954 -30.950 1.00 19.39 125 SER B C 1
ATOM 5215 O O . SER B 1 124 ? 5.918 -60.108 -30.520 1.00 16.33 125 SER B O 1
ATOM 5218 N N . GLY B 1 125 ? 7.830 -60.959 -31.362 1.00 14.76 126 GLY B N 1
ATOM 5219 C CA . GLY B 1 125 ? 7.382 -62.339 -31.342 1.00 13.44 126 GLY B CA 1
ATOM 5220 C C . GLY B 1 125 ? 7.180 -62.927 -32.727 1.00 16.64 126 GLY B C 1
ATOM 5221 O O . GLY B 1 125 ? 7.108 -62.202 -33.723 1.00 16.89 126 GLY B O 1
ATOM 5222 N N . ALA B 1 126 ? 7.077 -64.254 -32.796 1.00 13.76 127 ALA B N 1
ATOM 5223 C CA . ALA B 1 126 ? 6.877 -64.942 -34.073 1.00 18.01 127 ALA B CA 1
ATOM 5224 C C . ALA B 1 126 ? 6.492 -66.376 -33.754 1.00 14.07 127 ALA B C 1
ATOM 5225 O O . ALA B 1 126 ? 6.929 -66.923 -32.718 1.00 15.70 127 ALA B O 1
ATOM 5227 N N . SER B 1 127 ? 5.698 -66.987 -34.629 1.00 17.76 128 SER B N 1
ATOM 5228 C CA . SER B 1 127 ? 5.274 -68.370 -34.419 1.00 17.91 128 SER B CA 1
ATOM 5229 C C . SER B 1 127 ? 6.428 -69.304 -34.728 1.00 20.76 128 SER B C 1
ATOM 5230 O O . SER B 1 127 ? 6.373 -70.499 -34.420 1.00 17.14 128 SER B O 1
ATOM 5233 N N . SER B 1 128 ? 7.487 -68.752 -35.321 1.00 16.89 129 SER B N 1
ATOM 5234 C CA . SER B 1 128 ? 8.635 -69.572 -35.712 1.00 20.05 129 SER B CA 1
ATOM 5235 C C . SER B 1 128 ? 9.690 -69.795 -34.616 1.00 21.76 129 SER B C 1
ATOM 5236 O O . SER B 1 128 ? 10.621 -70.577 -34.819 1.00 20.83 129 SER B O 1
ATOM 5239 N N . LEU B 1 129 ? 9.566 -69.133 -33.457 1.00 16.38 130 LEU B N 1
ATOM 5240 C CA . LEU B 1 129 ? 10.572 -69.289 -32.398 1.00 22.59 130 LEU B CA 1
ATOM 5241 C C . LEU B 1 129 ? 10.693 -70.742 -31.967 1.00 22.55 130 LEU B C 1
ATOM 5242 O O . LEU B 1 129 ? 9.687 -71.442 -31.888 1.00 19.78 130 LEU B O 1
ATOM 5247 N N . ASP B 1 130 ? 11.921 -71.198 -31.704 1.00 19.48 131 ASP B N 1
ATOM 5248 C CA . ASP B 1 130 ? 12.152 -72.609 -31.356 1.00 24.10 131 ASP B CA 1
ATOM 5249 C C . ASP B 1 130 ? 11.311 -73.061 -30.168 1.00 22.25 131 ASP B C 1
ATOM 5250 O O . ASP B 1 130 ? 10.872 -74.200 -30.096 1.00 20.17 131 ASP B O 1
ATOM 5255 N N . VAL B 1 131 ? 11.068 -72.149 -29.229 1.00 18.73 132 VAL B N 1
ATOM 5256 C CA . VAL B 1 131 ? 10.374 -72.513 -28.003 1.00 16.01 132 VAL B CA 1
ATOM 5257 C C . VAL B 1 131 ? 8.873 -72.748 -28.201 1.00 22.44 132 VAL B C 1
ATOM 5258 O O . VAL B 1 131 ? 8.212 -73.257 -27.322 1.00 21.06 132 VAL B O 1
ATOM 5262 N N . TYR B 1 132 ? 8.341 -72.401 -29.375 1.00 19.29 133 TYR B N 1
ATOM 5263 C CA . TYR B 1 132 ? 6.923 -72.622 -29.698 1.00 18.96 133 TYR B CA 1
ATOM 5264 C C . TYR B 1 132 ? 6.744 -73.785 -30.694 1.00 20.02 133 TYR B C 1
ATOM 5265 O O . TYR B 1 132 ? 5.704 -73.916 -31.344 1.00 21.48 133 TYR B O 1
ATOM 5274 N N . ASP B 1 133 ? 7.765 -74.614 -30.827 1.00 21.51 134 ASP B N 1
ATOM 5275 C CA . ASP B 1 133 ? 7.713 -75.701 -31.798 1.00 22.63 134 ASP B CA 1
ATOM 5276 C C . ASP B 1 133 ? 6.610 -76.670 -31.370 1.00 25.46 134 ASP B C 1
ATOM 5277 O O . ASP B 1 133 ? 6.703 -77.302 -30.327 1.00 25.25 134 ASP B O 1
ATOM 5282 N N . GLY B 1 134 ? 5.574 -76.784 -32.189 1.00 21.74 135 GLY B N 1
ATOM 5283 C CA . GLY B 1 134 ? 4.412 -77.571 -31.842 1.00 22.27 135 GLY B CA 1
ATOM 5284 C C . GLY B 1 134 ? 4.555 -79.094 -31.963 1.00 30.15 135 GLY B C 1
ATOM 5285 O O . GLY B 1 134 ? 3.616 -79.808 -31.642 1.00 21.88 135 GLY B O 1
ATOM 5286 N N . ARG B 1 135 ? 5.706 -79.603 -32.399 1.00 20.85 136 ARG B N 1
ATOM 5287 C CA . ARG B 1 135 ? 5.794 -81.035 -32.748 1.00 32.70 136 ARG B CA 1
ATOM 5288 C C . ARG B 1 135 ? 5.684 -81.979 -31.535 1.00 23.85 136 ARG B C 1
ATOM 5289 O O . ARG B 1 135 ? 5.060 -83.032 -31.624 1.00 25.52 136 ARG B O 1
ATOM 5297 N N . PHE B 1 136 ? 6.267 -81.596 -30.405 1.00 23.54 137 PHE B N 1
ATOM 5298 C CA . PHE B 1 136 ? 6.265 -82.462 -29.214 1.00 26.64 137 PHE B CA 1
ATOM 5299 C C . PHE B 1 136 ? 4.891 -82.644 -28.633 1.00 29.07 137 PHE B C 1
ATOM 5300 O O . PHE B 1 136 ? 4.498 -83.759 -28.271 1.00 25.37 137 PHE B O 1
ATOM 5308 N N . LEU B 1 137 ? 4.130 -81.559 -28.606 1.00 21.72 138 LEU B N 1
ATOM 5309 C CA . LEU B 1 137 ? 2.807 -81.571 -27.994 1.00 22.28 138 LEU B CA 1
ATOM 5310 C C . LEU B 1 137 ? 1.883 -82.405 -28.833 1.00 26.87 138 LEU B C 1
ATOM 5311 O O . LEU B 1 137 ? 1.064 -83.179 -28.325 1.00 21.90 138 LEU B O 1
ATOM 5316 N N . VAL B 1 138 ? 1.986 -82.231 -30.145 1.00 20.64 139 VAL B N 1
ATOM 5317 C CA . VAL B 1 138 ? 1.128 -82.989 -31.034 1.00 18.16 139 VAL B CA 1
ATOM 5318 C C . VAL B 1 138 ? 1.451 -84.485 -30.958 1.00 24.45 139 VAL B C 1
ATOM 5319 O O . VAL B 1 138 ? 0.559 -85.316 -30.897 1.00 25.02 139 VAL B O 1
ATOM 5323 N N . GLN B 1 139 ? 2.733 -84.813 -30.928 1.00 23.51 140 GLN B N 1
ATOM 5324 C CA . GLN B 1 139 ? 3.139 -86.203 -30.782 1.00 31.48 140 GLN B CA 1
ATOM 5325 C C . GLN B 1 139 ? 2.706 -86.815 -29.433 1.00 37.09 140 GLN B C 1
ATOM 5326 O O . GLN B 1 139 ? 2.112 -87.889 -29.390 1.00 32.48 140 GLN B O 1
ATOM 5332 N N . ALA B 1 140 ? 3.001 -86.126 -28.336 1.00 31.57 141 ALA B N 1
ATOM 5333 C CA . ALA B 1 140 ? 2.705 -86.659 -26.997 1.00 28.90 141 ALA B CA 1
ATOM 5334 C C . ALA B 1 140 ? 1.221 -86.741 -26.676 1.00 36.78 141 ALA B C 1
ATOM 5335 O O . ALA B 1 140 ? 0.764 -87.701 -26.050 1.00 30.99 141 ALA B O 1
ATOM 5337 N N . GLU B 1 141 ? 0.459 -85.743 -27.102 1.00 22.75 142 GLU B N 1
ATOM 5338 C CA . GLU B 1 141 ? -0.920 -85.646 -26.653 1.00 24.18 142 GLU B CA 1
ATOM 5339 C C . GLU B 1 141 ? -1.963 -85.815 -27.741 1.00 24.18 142 GLU B C 1
ATOM 5340 O O . GLU B 1 141 ? -3.149 -85.855 -27.439 1.00 31.79 142 GLU B O 1
ATOM 5346 N N . ARG B 1 142 ? -1.530 -85.890 -29.003 1.00 28.91 143 ARG B N 1
ATOM 5347 C CA . ARG B 1 142 ? -2.440 -86.215 -30.099 1.00 30.14 143 ARG B CA 1
ATOM 5348 C C . ARG B 1 142 ? -3.517 -85.167 -30.270 1.00 28.19 143 ARG B C 1
ATOM 5349 O O . ARG B 1 142 ? -4.677 -85.490 -30.445 1.00 35.79 143 ARG B O 1
ATOM 5357 N N . THR B 1 143 ? -3.146 -83.902 -30.180 1.00 25.05 144 THR B N 1
ATOM 5358 C CA . THR B 1 143 ? -4.083 -82.854 -30.491 1.00 21.83 144 THR B CA 1
ATOM 5359 C C . THR B 1 143 ? -3.620 -82.308 -31.831 1.00 24.77 144 THR B C 1
ATOM 5360 O O . THR B 1 143 ? -2.556 -82.680 -32.331 1.00 26.02 144 THR B O 1
ATOM 5364 N N . VAL B 1 144 ? -4.416 -81.425 -32.399 1.00 23.24 145 VAL B N 1
ATOM 5365 C CA . VAL B 1 144 ? -3.965 -80.597 -33.494 1.00 25.45 145 VAL B CA 1
ATOM 5366 C C . VAL B 1 144 ? -3.493 -79.275 -32.895 1.00 24.83 145 VAL B C 1
ATOM 5367 O O . VAL B 1 144 ? -4.155 -78.719 -32.014 1.00 26.29 145 VAL B O 1
ATOM 5371 N N . LEU B 1 145 ? -2.340 -78.787 -33.338 1.00 20.46 146 LEU B N 1
ATOM 5372 C CA . LEU B 1 145 ? -1.848 -77.497 -32.864 1.00 14.77 146 LEU B CA 1
ATOM 5373 C C . LEU B 1 145 ? -1.771 -76.518 -34.021 1.00 25.39 146 LEU B C 1
ATOM 5374 O O . LEU B 1 145 ? -1.280 -76.868 -35.106 1.00 21.76 146 LEU B O 1
ATOM 5379 N N . VAL B 1 146 ? -2.289 -75.315 -33.809 1.00 17.54 147 VAL B N 1
ATOM 5380 C CA . VAL B 1 146 ? -2.207 -74.232 -34.793 1.00 15.68 147 VAL B CA 1
ATOM 5381 C C . VAL B 1 146 ? -1.492 -73.037 -34.150 1.00 27.13 147 VAL B C 1
ATOM 5382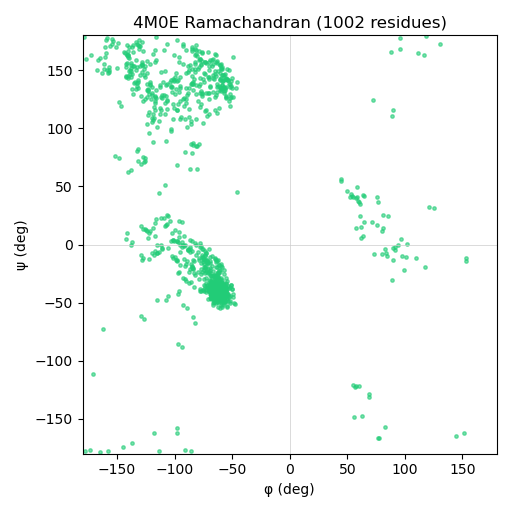 O O . VAL B 1 146 ? -1.713 -72.755 -32.966 1.00 18.47 147 VAL B O 1
ATOM 5386 N N . SER B 1 147 ? -0.619 -72.360 -34.899 1.00 18.19 148 SER B N 1
ATOM 5387 C CA . SER B 1 147 ? -0.087 -71.035 -34.484 1.00 20.44 148 SER B CA 1
ATOM 5388 C C . SER B 1 147 ? -0.099 -70.082 -35.664 1.00 19.70 148 SER B C 1
ATOM 5389 O O . SER B 1 147 ? -0.040 -70.525 -36.824 1.00 20.50 148 SER B O 1
ATOM 5392 N N . MET B 1 148 ? -0.177 -68.783 -35.381 1.00 16.89 149 MET B N 1
ATOM 5393 C CA . MET B 1 148 ? -0.256 -67.766 -36.430 1.00 14.91 149 MET B CA 1
ATOM 5394 C C . MET B 1 148 ? 0.702 -66.633 -36.157 1.00 22.34 149 MET B C 1
ATOM 5395 O O . MET B 1 148 ? 1.057 -66.361 -34.995 1.00 16.99 149 MET B O 1
ATOM 5400 N N . ASN B 1 149 ? 1.186 -65.998 -37.224 1.00 14.40 150 ASN B N 1
ATOM 5401 C CA . ASN B 1 149 ? 1.833 -64.713 -37.013 1.00 13.66 150 ASN B CA 1
ATOM 5402 C C . ASN B 1 149 ? 0.755 -63.622 -37.089 1.00 16.19 150 ASN B C 1
ATOM 5403 O O . ASN B 1 149 ? -0.208 -63.752 -37.849 1.00 15.05 150 ASN B O 1
ATOM 5408 N N . TYR B 1 150 ? 0.939 -62.542 -36.338 1.00 13.63 151 TYR B N 1
ATOM 5409 C CA . TYR B 1 150 ? 0.050 -61.386 -36.409 1.00 16.29 151 TYR B CA 1
ATOM 5410 C C . TYR B 1 150 ? 0.928 -60.150 -36.353 1.00 12.98 151 TYR B C 1
ATOM 5411 O O . TYR B 1 150 ? 2.025 -60.177 -35.748 1.00 13.91 151 TYR B O 1
ATOM 5420 N N . ARG B 1 151 ? 0.489 -59.053 -36.976 1.00 14.41 152 ARG B N 1
ATOM 5421 C CA . ARG B 1 151 ? 1.331 -57.835 -36.965 1.00 13.90 152 ARG B CA 1
ATOM 5422 C C . ARG B 1 151 ? 1.536 -57.240 -35.589 1.00 19.30 152 ARG B C 1
ATOM 5423 O O . ARG B 1 151 ? 0.634 -57.296 -34.763 1.00 16.11 152 ARG B O 1
ATOM 5431 N N . VAL B 1 152 ? 2.689 -56.604 -35.380 1.00 15.18 153 VAL B N 1
ATOM 5432 C CA . VAL B 1 152 ? 3.075 -56.110 -34.067 1.00 18.33 153 VAL B CA 1
ATOM 5433 C C . VAL B 1 152 ? 3.647 -54.693 -34.214 1.00 18.07 153 VAL B C 1
ATOM 5434 O O . VAL B 1 152 ? 3.869 -54.218 -35.348 1.00 19.10 153 VAL B O 1
ATOM 5438 N N . GLY B 1 153 ? 3.887 -54.031 -33.085 1.00 16.63 154 GLY B N 1
ATOM 5439 C CA . GLY B 1 153 ? 4.364 -52.653 -33.087 1.00 18.20 154 GLY B CA 1
ATOM 5440 C C . GLY B 1 153 ? 3.424 -51.746 -33.875 1.00 16.98 154 GLY B C 1
ATOM 5441 O O . GLY B 1 153 ? 2.200 -51.952 -33.916 1.00 16.68 154 GLY B O 1
ATOM 5442 N N . ALA B 1 154 ? 3.986 -50.714 -34.488 1.00 16.94 155 ALA B N 1
ATOM 5443 C CA . ALA B 1 154 ? 3.178 -49.787 -35.275 1.00 22.12 155 ALA B CA 1
ATOM 5444 C C . ALA B 1 154 ? 2.352 -50.492 -36.342 1.00 20.22 155 ALA B C 1
ATOM 5445 O O . ALA B 1 154 ? 1.207 -50.124 -36.600 1.00 19.43 155 ALA B O 1
ATOM 5447 N N . PHE B 1 155 ? 2.915 -51.517 -36.973 1.00 20.75 156 PHE B N 1
ATOM 5448 C CA . PHE B 1 155 ? 2.216 -52.161 -38.080 1.00 14.11 156 PHE B CA 1
ATOM 5449 C C . PHE B 1 155 ? 0.930 -52.849 -37.639 1.00 17.69 156 PHE B C 1
ATOM 5450 O O . PHE B 1 155 ? -0.012 -52.964 -38.419 1.00 16.91 156 PHE B O 1
ATOM 5458 N N . GLY B 1 156 ? 0.916 -53.349 -36.407 1.00 18.55 157 GLY B N 1
ATOM 5459 C CA . GLY B 1 156 ? -0.270 -54.013 -35.896 1.00 15.94 157 GLY B CA 1
ATOM 5460 C C . GLY B 1 156 ? -1.199 -53.150 -35.039 1.00 16.77 157 GLY B C 1
ATOM 5461 O O . GLY B 1 156 ? -2.393 -53.445 -34.927 1.00 19.29 157 GLY B O 1
ATOM 5462 N N . PHE B 1 157 ? -0.646 -52.107 -34.427 1.00 17.70 158 PHE B N 1
ATOM 5463 C CA . PHE B 1 157 ? -1.352 -51.403 -33.356 1.00 24.81 158 PHE B CA 1
ATOM 5464 C C . PHE B 1 157 ? -1.285 -49.881 -33.400 1.00 22.28 158 PHE B C 1
ATOM 5465 O O . PHE B 1 157 ? -1.842 -49.233 -32.520 1.00 18.32 158 PHE B O 1
ATOM 5473 N N . LEU B 1 158 ? -0.635 -49.300 -34.414 1.00 18.75 159 LEU B N 1
ATOM 5474 C CA . LEU B 1 158 ? -0.715 -47.841 -34.545 1.00 21.23 159 LEU B CA 1
ATOM 5475 C C . LEU B 1 158 ? -2.190 -47.528 -34.809 1.00 20.67 159 LEU B C 1
ATOM 5476 O O . LEU B 1 158 ? -2.843 -48.192 -35.620 1.00 19.51 159 LEU B O 1
ATOM 5481 N N . ALA B 1 159 ? -2.736 -46.571 -34.070 1.00 21.05 160 ALA B N 1
ATOM 5482 C CA . ALA B 1 159 ? -4.149 -46.253 -34.220 1.00 19.14 160 ALA B CA 1
ATOM 5483 C C . ALA B 1 159 ? -4.360 -44.742 -34.315 1.00 18.55 160 ALA B C 1
ATOM 5484 O O . ALA B 1 159 ? -3.791 -43.983 -33.529 1.00 19.74 160 ALA B O 1
ATOM 5486 N N . LEU B 1 160 ? -5.169 -44.321 -35.286 1.00 21.46 161 LEU B N 1
ATOM 5487 C CA . LEU B 1 160 ? -5.699 -42.950 -35.311 1.00 24.50 161 LEU B CA 1
ATOM 5488 C C . LEU B 1 160 ? -7.205 -43.159 -35.222 1.00 18.33 161 LEU B C 1
ATOM 5489 O O . LEU B 1 160 ? -7.887 -43.311 -36.227 1.00 22.26 161 LEU B O 1
ATOM 5494 N N . PRO B 1 161 ? -7.724 -43.237 -33.985 1.00 19.71 162 PRO B N 1
ATOM 5495 C CA . PRO B 1 161 ? -9.078 -43.756 -33.781 1.00 23.21 162 PRO B CA 1
ATOM 5496 C C . PRO B 1 161 ? -10.084 -42.914 -34.538 1.00 23.58 162 PRO B C 1
ATOM 5497 O O . PRO B 1 161 ? -9.891 -41.686 -34.650 1.00 22.68 162 PRO B O 1
ATOM 5501 N N . GLY B 1 162 ? -11.113 -43.567 -35.081 1.00 25.05 163 GLY B N 1
ATOM 5502 C CA . GLY B 1 162 ? -12.013 -42.903 -36.005 1.00 30.54 163 GLY B CA 1
ATOM 5503 C C . GLY B 1 162 ? -11.585 -42.983 -37.471 1.00 35.34 163 GLY B C 1
ATOM 5504 O O . GLY B 1 162 ? -12.444 -42.996 -38.349 1.00 37.19 163 GLY B O 1
ATOM 5505 N N . SER B 1 163 ? -10.283 -43.048 -37.760 1.00 29.12 164 SER B N 1
ATOM 5506 C CA . SER B 1 163 ? -9.835 -43.102 -39.171 1.00 28.26 164 SER B CA 1
ATOM 5507 C C . SER B 1 163 ? -10.073 -44.465 -39.802 1.00 35.36 164 SER B C 1
ATOM 5508 O O . SER B 1 163 ? -9.996 -45.494 -39.133 1.00 31.22 164 SER B O 1
ATOM 5511 N N . ARG B 1 164 ? -10.342 -44.483 -41.100 1.00 30.54 165 ARG B N 1
ATOM 5512 C CA . ARG B 1 164 ? -10.473 -45.750 -41.817 1.00 34.69 165 ARG B CA 1
ATOM 5513 C C . ARG B 1 164 ? -9.093 -46.245 -42.240 1.00 20.96 165 ARG B C 1
ATOM 5514 O O . ARG B 1 164 ? -8.912 -47.431 -42.507 1.00 25.46 165 ARG B O 1
ATOM 5522 N N . GLU B 1 165 ? -8.126 -45.343 -42.299 1.00 20.49 166 GLU B N 1
ATOM 5523 C CA . GLU B 1 165 ? -6.799 -45.701 -42.827 1.00 24.54 166 GLU B CA 1
ATOM 5524 C C . GLU B 1 165 ? -5.848 -46.284 -41.771 1.00 30.55 166 GLU B C 1
ATOM 5525 O O . GLU B 1 165 ? -4.893 -46.965 -42.106 1.00 24.24 166 GLU B O 1
ATOM 5531 N N . ALA B 1 166 ? -6.108 -46.031 -40.493 1.00 23.28 167 ALA B N 1
ATOM 5532 C CA . ALA B 1 166 ? -5.359 -46.730 -39.448 1.00 21.35 167 ALA B CA 1
ATOM 5533 C C . ALA B 1 166 ? -6.238 -46.838 -38.218 1.00 22.50 167 ALA B C 1
ATOM 5534 O O . ALA B 1 166 ? -6.079 -46.078 -37.285 1.00 19.77 167 ALA B O 1
ATOM 5536 N N . PRO B 1 167 ? -7.206 -47.762 -38.251 1.00 20.78 168 PRO B N 1
ATOM 5537 C CA . PRO B 1 167 ? -8.242 -47.788 -37.224 1.00 18.63 168 PRO B CA 1
ATOM 5538 C C . PRO B 1 167 ? -7.749 -48.381 -35.902 1.00 29.29 168 PRO B C 1
ATOM 5539 O O . PRO B 1 167 ? -8.411 -48.186 -34.893 1.00 24.74 168 PRO B O 1
ATOM 5543 N N . GLY B 1 168 ? -6.613 -49.072 -35.903 1.00 21.68 169 GLY B N 1
ATOM 5544 C CA . GLY B 1 168 ? -6.087 -49.671 -34.687 1.00 18.08 169 GLY B CA 1
ATOM 5545 C C . GLY B 1 168 ? -6.502 -51.123 -34.588 1.00 23.26 169 GLY B C 1
ATOM 5546 O O . GLY B 1 168 ? -7.351 -51.576 -35.372 1.00 21.83 169 GLY B O 1
ATOM 5547 N N . ASN B 1 169 ? -5.883 -51.849 -33.649 1.00 17.21 170 ASN B N 1
ATOM 5548 C CA . ASN B 1 169 ? -6.210 -53.257 -33.396 1.00 17.03 170 ASN B CA 1
ATOM 5549 C C . ASN B 1 169 ? -6.077 -54.244 -34.581 1.00 18.46 170 ASN B C 1
ATOM 5550 O O . ASN B 1 169 ? -6.581 -55.369 -34.510 1.00 16.87 170 ASN B O 1
ATOM 5555 N N . VAL B 1 170 ? -5.421 -53.842 -35.663 1.00 17.35 171 VAL B N 1
ATOM 5556 C CA . VAL B 1 170 ? -5.349 -54.749 -36.817 1.00 17.68 171 VAL B CA 1
ATOM 5557 C C . VAL B 1 170 ? -4.571 -56.059 -36.507 1.00 17.61 171 VAL B C 1
ATOM 5558 O O . VAL B 1 170 ? -4.879 -57.120 -37.069 1.00 21.56 171 VAL B O 1
ATOM 5562 N N . GLY B 1 171 ? -3.595 -55.992 -35.598 1.00 16.89 172 GLY B N 1
ATOM 5563 C CA . GLY B 1 171 ? -2.943 -57.216 -35.139 1.00 19.02 172 GLY B CA 1
ATOM 5564 C C . GLY B 1 171 ? -3.904 -58.178 -34.438 1.00 19.22 172 GLY B C 1
ATOM 5565 O O . GLY B 1 171 ? -3.796 -59.402 -34.587 1.00 17.53 172 GLY B O 1
ATOM 5566 N N . LEU B 1 172 ? -4.875 -57.642 -33.694 1.00 17.78 173 LEU B N 1
ATOM 5567 C CA . LEU B 1 172 ? -5.930 -58.507 -33.135 1.00 18.21 173 LEU B CA 1
ATOM 5568 C C . LEU B 1 172 ? -6.848 -59.055 -34.242 1.00 15.23 173 LEU B C 1
ATOM 5569 O O . LEU B 1 172 ? -7.344 -60.179 -34.154 1.00 19.53 173 LEU B O 1
ATOM 5574 N N . LEU B 1 173 ? -7.089 -58.247 -35.265 1.00 14.85 174 LEU B N 1
ATOM 5575 C CA . LEU B 1 173 ? -7.872 -58.723 -36.403 1.00 20.51 174 LEU B CA 1
ATOM 5576 C C . LEU B 1 173 ? -7.132 -59.805 -37.189 1.00 19.33 174 LEU B C 1
ATOM 5577 O O . LEU B 1 173 ? -7.768 -60.728 -37.705 1.00 17.76 174 LEU B O 1
ATOM 5582 N N . ASP B 1 174 ? -5.797 -59.723 -37.240 1.00 17.59 175 ASP B N 1
ATOM 5583 C CA . ASP B 1 174 ? -5.007 -60.808 -37.838 1.00 16.95 175 ASP B CA 1
ATOM 5584 C C . ASP B 1 174 ? -5.248 -62.108 -37.091 1.00 17.10 175 ASP B C 1
ATOM 5585 O O . ASP B 1 174 ? -5.465 -63.156 -37.697 1.00 17.22 175 ASP B O 1
ATOM 5590 N N . GLN B 1 175 ? -5.196 -62.046 -35.751 1.00 17.23 176 GLN B N 1
ATOM 5591 C CA . GLN B 1 175 ? -5.429 -63.236 -34.964 1.00 16.01 176 GLN B CA 1
ATOM 5592 C C . GLN B 1 175 ? -6.827 -63.763 -35.205 1.00 14.22 176 GLN B C 1
ATOM 5593 O O . GLN B 1 175 ? -7.018 -64.962 -35.343 1.00 17.71 176 GLN B O 1
ATOM 5599 N N . ARG B 1 176 ? -7.810 -62.864 -35.203 1.00 13.94 177 ARG B N 1
ATOM 5600 C CA . ARG B 1 176 ? -9.191 -63.275 -35.433 1.00 17.52 177 ARG B CA 1
ATOM 5601 C C . ARG B 1 176 ? -9.376 -63.937 -36.803 1.00 18.06 177 ARG B C 1
ATOM 5602 O O . ARG B 1 176 ? -10.104 -64.920 -36.925 1.00 19.47 177 ARG B O 1
ATOM 5610 N N . LEU B 1 177 ? -8.735 -63.378 -37.836 1.00 18.34 178 LEU B N 1
ATOM 5611 C CA . LEU B 1 177 ? -8.856 -63.980 -39.172 1.00 15.33 178 LEU B CA 1
ATOM 5612 C C . LEU B 1 177 ? -8.267 -65.400 -39.135 1.00 17.55 178 LEU B C 1
ATOM 5613 O O . LEU B 1 177 ? -8.839 -66.346 -39.706 1.00 20.27 178 LEU B O 1
ATOM 5618 N N . ALA B 1 178 ? -7.170 -65.576 -38.404 1.00 14.79 179 ALA B N 1
ATOM 5619 C CA . ALA B 1 178 ? -6.579 -66.918 -38.287 1.00 15.60 179 ALA B CA 1
ATOM 5620 C C . ALA B 1 178 ? -7.546 -67.890 -37.583 1.00 21.33 179 ALA B C 1
ATOM 5621 O O . ALA B 1 178 ? -7.647 -69.061 -37.950 1.00 19.07 179 ALA B O 1
ATOM 5623 N N . LEU B 1 179 ? -8.246 -67.400 -36.561 1.00 20.46 180 LEU B N 1
ATOM 5624 C CA . LEU B 1 179 ? -9.225 -68.218 -35.833 1.00 20.41 180 LEU B CA 1
ATOM 5625 C C . LEU B 1 179 ? -10.415 -68.590 -36.725 1.00 17.35 180 LEU B C 1
ATOM 5626 O O . LEU B 1 179 ? -10.967 -69.693 -36.609 1.00 19.65 180 LEU B O 1
ATOM 5631 N N . GLN B 1 180 ? -10.821 -67.670 -37.596 1.00 19.90 181 GLN B N 1
ATOM 5632 C CA . GLN B 1 180 ? -11.851 -67.977 -38.607 1.00 24.19 181 GLN B CA 1
ATOM 5633 C C . GLN B 1 180 ? -11.373 -69.026 -39.594 1.00 24.46 181 GLN B C 1
ATOM 5634 O O . GLN B 1 180 ? -12.119 -69.927 -39.983 1.00 26.63 181 GLN B O 1
ATOM 5640 N N . TRP B 1 181 ? -10.119 -68.902 -39.992 1.00 24.11 182 TRP B N 1
ATOM 5641 C CA . TRP B 1 181 ? -9.519 -69.887 -40.861 1.00 21.38 182 TRP B CA 1
ATOM 5642 C C . TRP B 1 181 ? -9.563 -71.268 -40.189 1.00 22.68 182 TRP B C 1
ATOM 5643 O O . TRP B 1 181 ? -9.823 -72.290 -40.839 1.00 20.37 182 TRP B O 1
ATOM 5654 N N . VAL B 1 182 ? -9.253 -71.312 -38.892 1.00 17.68 183 VAL B N 1
ATOM 5655 C CA . VAL B 1 182 ? -9.301 -72.569 -38.154 1.00 19.50 183 VAL B CA 1
ATOM 5656 C C . VAL B 1 182 ? -10.729 -73.137 -38.166 1.00 22.01 183 VAL B C 1
ATOM 5657 O O . VAL B 1 182 ? -10.919 -74.324 -38.388 1.00 24.58 183 VAL B O 1
ATOM 5661 N N . GLN B 1 183 ? -11.729 -72.281 -37.940 1.00 21.60 184 GLN B N 1
ATOM 5662 C CA . GLN B 1 183 ? -13.122 -72.727 -37.984 1.00 25.14 184 GLN B CA 1
ATOM 5663 C C . GLN B 1 183 ? -13.449 -73.344 -39.362 1.00 29.05 184 GLN B C 1
ATOM 5664 O O . GLN B 1 183 ? -14.059 -74.413 -39.452 1.00 27.83 184 GLN B O 1
ATOM 5670 N N . GLU B 1 184 ? -13.007 -72.684 -40.425 1.00 24.96 185 GLU B N 1
ATOM 5671 C CA . GLU B 1 184 ? -13.317 -73.137 -41.797 1.00 22.80 185 GLU B CA 1
ATOM 5672 C C . GLU B 1 184 ? -12.505 -74.324 -42.294 1.00 26.20 185 GLU B C 1
ATOM 5673 O O . GLU B 1 184 ? -12.962 -75.078 -43.155 1.00 32.12 185 GLU B O 1
ATOM 5679 N N . ASN B 1 185 ? -11.310 -74.517 -41.755 1.00 27.79 186 ASN B N 1
ATOM 5680 C CA . ASN B 1 185 ? -10.370 -75.422 -42.404 1.00 24.51 186 ASN B CA 1
ATOM 5681 C C . ASN B 1 185 ? -9.739 -76.515 -41.555 1.00 30.58 186 ASN B C 1
ATOM 5682 O O . ASN B 1 185 ? -9.125 -77.413 -42.124 1.00 25.36 186 ASN B O 1
ATOM 5687 N N . VAL B 1 186 ? -9.840 -76.444 -40.216 1.00 23.25 187 VAL B N 1
ATOM 5688 C CA . VAL B 1 186 ? -9.029 -77.325 -39.382 1.00 21.54 187 VAL B CA 1
ATOM 5689 C C . VAL B 1 186 ? -9.487 -78.777 -39.527 1.00 18.90 187 VAL B C 1
ATOM 5690 O O . VAL B 1 186 ? -8.707 -79.711 -39.308 1.00 23.81 187 VAL B O 1
ATOM 5694 N N . ALA B 1 187 ? -10.764 -78.957 -39.865 1.00 23.48 188 ALA B N 1
ATOM 5695 C CA . ALA B 1 187 ? -11.325 -80.292 -40.056 1.00 24.96 188 ALA B CA 1
ATOM 5696 C C . ALA B 1 187 ? -10.577 -81.026 -41.168 1.00 24.25 188 ALA B C 1
ATOM 5697 O O . ALA B 1 187 ? -10.388 -82.239 -41.092 1.00 26.52 188 ALA B O 1
ATOM 5699 N N . ALA B 1 188 ? -10.092 -80.281 -42.158 1.00 28.28 189 ALA B N 1
ATOM 5700 C CA . ALA B 1 188 ? -9.321 -80.901 -43.249 1.00 21.03 189 ALA B CA 1
ATOM 5701 C C . ALA B 1 188 ? -8.069 -81.566 -42.724 1.00 31.57 189 ALA B C 1
ATOM 5702 O O . ALA B 1 188 ? -7.546 -82.485 -43.352 1.00 26.48 189 ALA B O 1
ATOM 5704 N N . PHE B 1 189 ? -7.613 -81.145 -41.543 1.00 24.12 190 PHE B N 1
ATOM 5705 C CA . PHE B 1 189 ? -6.404 -81.722 -40.950 1.00 25.31 190 PHE B CA 1
ATOM 5706 C C . PHE B 1 189 ? -6.750 -82.730 -39.860 1.00 24.12 190 PHE B C 1
ATOM 5707 O O . PHE B 1 189 ? -5.856 -83.286 -39.210 1.00 31.44 190 PHE B O 1
ATOM 5715 N N . GLY B 1 190 ? -8.040 -82.983 -39.666 1.00 28.74 191 GLY B N 1
ATOM 5716 C CA . GLY B 1 190 ? -8.463 -83.936 -38.641 1.00 26.52 191 GLY B CA 1
ATOM 5717 C C . GLY B 1 190 ? -8.849 -83.262 -37.322 1.00 31.48 191 GLY B C 1
ATOM 5718 O O . GLY B 1 190 ? -9.138 -83.935 -36.324 1.00 34.54 191 GLY B O 1
ATOM 5719 N N . GLY B 1 191 ? -8.849 -81.930 -37.316 1.00 28.14 192 GLY B N 1
ATOM 5720 C CA . GLY B 1 191 ? -9.162 -81.172 -36.117 1.00 32.41 192 GLY B CA 1
ATOM 5721 C C . GLY B 1 191 ? -10.651 -80.938 -35.958 1.00 36.48 192 GLY B C 1
ATOM 5722 O O . GLY B 1 191 ? -11.415 -80.920 -36.928 1.00 32.18 192 GLY B O 1
ATOM 5723 N N . ASP B 1 192 ? -11.062 -80.748 -34.713 1.00 33.70 193 ASP B N 1
ATOM 5724 C CA . ASP B 1 192 ? -12.451 -80.530 -34.379 1.00 27.35 193 ASP B CA 1
ATOM 5725 C C . ASP B 1 192 ? -12.700 -79.053 -34.143 1.00 28.11 193 ASP B C 1
ATOM 5726 O O . ASP B 1 192 ? -12.296 -78.509 -33.105 1.00 30.49 193 ASP B O 1
ATOM 5731 N N . PRO B 1 193 ? -13.393 -78.397 -35.071 1.00 26.10 194 PRO B N 1
ATOM 5732 C CA . PRO B 1 193 ? -13.588 -76.961 -34.856 1.00 25.01 194 PRO B CA 1
ATOM 5733 C C . PRO B 1 193 ? -14.525 -76.651 -33.692 1.00 30.59 194 PRO B C 1
ATOM 5734 O O . PRO B 1 193 ? -14.616 -75.475 -33.313 1.00 32.36 194 PRO B O 1
ATOM 5738 N N . THR B 1 194 ? -15.224 -77.649 -33.154 1.00 34.44 195 THR B N 1
ATOM 5739 C CA . THR B 1 194 ? -16.132 -77.378 -32.042 1.00 35.31 195 THR B CA 1
ATOM 5740 C C . THR B 1 194 ? -15.362 -77.482 -30.742 1.00 38.31 195 THR B C 1
ATOM 5741 O O . THR B 1 194 ? -15.908 -77.221 -29.671 1.00 37.97 195 THR B O 1
ATOM 5745 N N . SER B 1 195 ? -14.091 -77.860 -30.833 1.00 27.23 196 SER B N 1
ATOM 5746 C CA . SER B 1 195 ? -13.258 -77.956 -29.637 1.00 28.82 196 SER B CA 1
ATOM 5747 C C . SER B 1 195 ? -11.906 -77.249 -29.827 1.00 24.50 196 SER B C 1
ATOM 5748 O O . SER B 1 195 ? -10.859 -77.878 -29.947 1.00 26.03 196 SER B O 1
ATOM 5751 N N . VAL B 1 196 ? -11.952 -75.927 -29.861 1.00 24.15 197 VAL B N 1
ATOM 5752 C CA . VAL B 1 196 ? -10.754 -75.107 -30.009 1.00 24.53 197 VAL B CA 1
ATOM 5753 C C . VAL B 1 196 ? -10.422 -74.433 -28.686 1.00 22.10 197 VAL B C 1
ATOM 5754 O O . VAL B 1 196 ? -11.266 -73.739 -28.099 1.00 22.68 197 VAL B O 1
ATOM 5758 N N . THR B 1 197 ? -9.201 -74.662 -28.214 1.00 21.51 198 THR B N 1
ATOM 5759 C CA . THR B 1 197 ? -8.699 -74.045 -27.002 1.00 22.14 198 THR B CA 1
ATOM 5760 C C . THR B 1 197 ? -7.584 -73.063 -27.362 1.00 23.43 198 THR B C 1
ATOM 5761 O O . THR B 1 197 ? -6.549 -73.465 -27.886 1.00 18.27 198 THR B O 1
ATOM 5765 N N . LEU B 1 198 ? -7.806 -71.777 -27.115 1.00 17.58 199 LEU B N 1
ATOM 5766 C CA . LEU B 1 198 ? -6.741 -70.775 -27.298 1.00 16.02 199 LEU B CA 1
ATOM 5767 C C . LEU B 1 198 ? -5.769 -70.797 -26.152 1.00 21.52 199 LEU B C 1
ATOM 5768 O O . LEU B 1 198 ? -6.184 -70.899 -24.994 1.00 22.62 199 LEU B O 1
ATOM 5773 N N . PHE B 1 199 ? -4.475 -70.696 -26.441 1.00 17.70 200 PHE B N 1
ATOM 5774 C CA . PHE B 1 199 ? -3.512 -70.470 -25.363 1.00 18.55 200 PHE B CA 1
ATOM 5775 C C . PHE B 1 199 ? -2.478 -69.448 -25.794 1.00 24.23 200 PHE B C 1
ATOM 5776 O O . PHE B 1 199 ? -2.186 -69.309 -26.987 1.00 15.97 200 PHE B O 1
ATOM 5784 N N . GLY B 1 200 ? -1.968 -68.693 -24.838 1.00 17.35 201 GLY B N 1
ATOM 5785 C CA . GLY B 1 200 ? -0.988 -67.648 -25.133 1.00 12.98 201 GLY B CA 1
ATOM 5786 C C . GLY B 1 200 ? -0.310 -67.199 -23.856 1.00 17.60 201 GLY B C 1
ATOM 5787 O O . GLY B 1 200 ? -0.824 -67.419 -22.774 1.00 14.17 201 GLY B O 1
ATOM 5788 N N . GLU B 1 201 ? 0.849 -66.567 -23.985 1.00 14.68 202 GLU B N 1
ATOM 5789 C CA . GLU B 1 201 ? 1.594 -66.115 -22.844 1.00 17.44 202 GLU B CA 1
ATOM 5790 C C . GLU B 1 201 ? 1.896 -64.628 -23.029 1.00 15.90 202 GLU B C 1
ATOM 5791 O O . GLU B 1 201 ? 2.123 -64.175 -24.163 1.00 15.15 202 GLU B O 1
ATOM 5797 N N . SER B 1 202 ? 1.915 -63.896 -21.913 1.00 15.65 203 SER B N 1
ATOM 5798 C CA . SER B 1 202 ? 2.161 -62.453 -21.903 1.00 16.78 203 SER B CA 1
ATOM 5799 C C . SER B 1 202 ? 1.181 -61.690 -22.822 1.00 13.13 203 SER B C 1
ATOM 5800 O O . SER B 1 202 ? -0.032 -61.814 -22.653 1.00 16.13 203 SER B O 1
ATOM 5803 N N . ALA B 1 203 ? 1.675 -60.956 -23.831 1.00 15.48 204 ALA B N 1
ATOM 5804 C CA . ALA B 1 203 ? 0.741 -60.274 -24.737 1.00 13.16 204 ALA B CA 1
ATOM 5805 C C . ALA B 1 203 ? -0.149 -61.263 -25.485 1.00 13.20 204 ALA B C 1
ATOM 5806 O O . ALA B 1 203 ? -1.270 -60.927 -25.899 1.00 13.91 204 ALA B O 1
ATOM 5808 N N . GLY B 1 204 ? 0.323 -62.492 -25.653 1.00 14.01 205 GLY B N 1
ATOM 5809 C CA . GLY B 1 204 ? -0.526 -63.506 -26.267 1.00 10.46 205 GLY B CA 1
ATOM 5810 C C . GLY B 1 204 ? -1.650 -63.933 -25.317 1.00 16.67 205 GLY B C 1
ATOM 5811 O O . GLY B 1 204 ? -2.766 -64.250 -25.746 1.00 17.16 205 GLY B O 1
ATOM 5812 N N . ALA B 1 205 ? -1.354 -63.960 -24.016 1.00 13.71 206 ALA B N 1
ATOM 5813 C CA . ALA B 1 205 ? -2.403 -64.199 -23.022 1.00 16.15 206 ALA B CA 1
ATOM 5814 C C . ALA B 1 205 ? -3.398 -63.034 -22.948 1.00 13.26 206 ALA B C 1
ATOM 5815 O O . ALA B 1 205 ? -4.608 -63.246 -22.840 1.00 15.35 206 ALA B O 1
ATOM 5817 N N . ALA B 1 206 ? -2.892 -61.802 -22.998 1.00 12.99 207 ALA B N 1
ATOM 5818 C CA . ALA B 1 206 ? -3.765 -60.628 -23.053 1.00 16.07 207 ALA B CA 1
ATOM 5819 C C . ALA B 1 206 ? -4.658 -60.702 -24.293 1.00 19.88 207 ALA B C 1
ATOM 5820 O O . ALA B 1 206 ? -5.842 -60.355 -24.245 1.00 18.03 207 ALA B O 1
ATOM 5822 N N . SER B 1 207 ? -4.085 -61.156 -25.410 1.00 13.50 208 SER B N 1
ATOM 5823 C CA . SER B 1 207 ? -4.842 -61.316 -26.652 1.00 12.84 208 SER B CA 1
ATOM 5824 C C . SER B 1 207 ? -5.966 -62.331 -26.505 1.00 14.17 208 SER B C 1
ATOM 5825 O O . SER B 1 207 ? -7.103 -62.055 -26.906 1.00 13.94 208 SER B O 1
ATOM 5828 N N . VAL B 1 208 ? -5.639 -63.509 -25.960 1.00 11.25 209 VAL B N 1
ATOM 5829 C CA . VAL B 1 208 ? -6.661 -64.511 -25.626 1.00 14.25 209 VAL B CA 1
ATOM 5830 C C . VAL B 1 208 ? -7.840 -63.900 -24.841 1.00 20.47 209 VAL B C 1
ATOM 5831 O O . VAL B 1 208 ? -9.012 -64.097 -25.184 1.00 18.72 209 VAL B O 1
ATOM 5835 N N . GLY B 1 209 ? -7.525 -63.158 -23.785 1.00 19.15 210 GLY B N 1
ATOM 5836 C CA . GLY B 1 209 ? -8.551 -62.498 -22.991 1.00 16.12 210 GLY B CA 1
ATOM 5837 C C . GLY B 1 209 ? -9.325 -61.462 -23.801 1.00 17.95 210 GLY B C 1
ATOM 5838 O O . GLY B 1 209 ? -10.532 -61.315 -23.649 1.00 20.11 210 GLY B O 1
ATOM 5839 N N . MET B 1 210 ? -8.647 -60.744 -24.689 1.00 14.66 211 MET B N 1
ATOM 5840 C CA . MET B 1 210 ? -9.381 -59.843 -25.574 1.00 18.35 211 MET B CA 1
ATOM 5841 C C . MET B 1 210 ? -10.340 -60.572 -26.503 1.00 21.03 211 MET B C 1
ATOM 5842 O O . MET B 1 210 ? -11.451 -60.078 -26.749 1.00 18.47 211 MET B O 1
ATOM 5847 N N . HIS B 1 211 ? -9.953 -61.760 -26.984 1.00 16.36 212 HIS B N 1
ATOM 5848 C CA . HIS B 1 211 ? -10.896 -62.558 -27.780 1.00 17.43 212 HIS B CA 1
ATOM 5849 C C . HIS B 1 211 ? -12.073 -63.057 -26.927 1.00 25.94 212 HIS B C 1
ATOM 5850 O O . HIS B 1 211 ? -13.203 -63.125 -27.419 1.00 20.85 212 HIS B O 1
ATOM 5857 N N . LEU B 1 212 ? -11.817 -63.384 -25.653 1.00 18.89 213 LEU B N 1
ATOM 5858 C CA . LEU B 1 212 ? -12.899 -63.731 -24.728 1.00 26.27 213 LEU B CA 1
ATOM 5859 C C . LEU B 1 212 ? -13.929 -62.611 -24.652 1.00 20.61 213 LEU B C 1
ATOM 5860 O O . LEU B 1 212 ? -15.119 -62.871 -24.549 1.00 24.13 213 LEU B O 1
ATOM 5865 N N . LEU B 1 213 ? -13.456 -61.374 -24.714 1.00 20.66 214 LEU B N 1
ATOM 5866 C CA . LEU B 1 213 ? -14.277 -60.198 -24.413 1.00 19.74 214 LEU B CA 1
ATOM 5867 C C . LEU B 1 213 ? -14.858 -59.490 -25.642 1.00 27.52 214 LEU B C 1
ATOM 5868 O O . LEU B 1 213 ? -15.495 -58.447 -25.514 1.00 27.69 214 LEU B O 1
ATOM 5873 N N . SER B 1 214 ? -14.614 -60.033 -26.831 1.00 24.14 215 SER B N 1
ATOM 5874 C CA . SER B 1 214 ? -15.061 -59.394 -28.072 1.00 22.59 215 SER B CA 1
ATOM 5875 C C . SER B 1 214 ? -15.986 -60.401 -28.740 1.00 24.52 215 SER B C 1
ATOM 5876 O O . SER B 1 214 ? -15.527 -61.465 -29.192 1.00 25.85 215 SER B O 1
ATOM 5879 N N . PRO B 1 215 ? -17.301 -60.112 -28.757 1.00 23.69 216 PRO B N 1
ATOM 5880 C CA . PRO B 1 215 ? -18.266 -61.129 -29.219 1.00 26.71 216 PRO B CA 1
ATOM 5881 C C . PRO B 1 215 ? -17.947 -61.792 -30.575 1.00 25.45 216 PRO B C 1
ATOM 5882 O O . PRO B 1 215 ? -18.125 -63.000 -30.676 1.00 25.26 216 PRO B O 1
ATOM 5886 N N . PRO B 1 216 ? -17.428 -61.041 -31.566 1.00 25.16 217 PRO B N 1
ATOM 5887 C CA . PRO B 1 216 ? -17.135 -61.709 -32.836 1.00 28.23 217 PRO B CA 1
ATOM 5888 C C . PRO B 1 216 ? -16.024 -62.742 -32.732 1.00 30.78 217 PRO B C 1
ATOM 5889 O O . PRO B 1 216 ? -16.021 -63.662 -33.546 1.00 32.67 217 PRO B O 1
ATOM 5893 N N . SER B 1 217 ? -15.103 -62.609 -31.777 1.00 19.59 218 SER B N 1
ATOM 5894 C CA . SER B 1 217 ? -14.061 -63.634 -31.598 1.00 19.82 218 SER B CA 1
ATOM 5895 C C . SER B 1 217 ? -14.581 -64.784 -30.764 1.00 27.16 218 SER B C 1
ATOM 5896 O O . SER B 1 217 ? -14.233 -65.943 -31.003 1.00 21.23 218 SER B O 1
ATOM 5899 N N . ARG B 1 218 ? -15.418 -64.456 -29.777 1.00 31.86 219 ARG B N 1
ATOM 5900 C CA . ARG B 1 218 ? -15.849 -65.425 -28.760 1.00 30.67 219 ARG B CA 1
ATOM 5901 C C . ARG B 1 218 ? -16.521 -66.670 -29.386 1.00 23.98 219 ARG B C 1
ATOM 5902 O O . ARG B 1 218 ? -16.351 -67.792 -28.908 1.00 36.37 219 ARG B O 1
ATOM 5910 N N . GLY B 1 219 ? -17.229 -66.483 -30.488 1.00 30.83 220 GLY B N 1
ATOM 5911 C CA . GLY B 1 219 ? -17.789 -67.618 -31.194 1.00 29.33 220 GLY B CA 1
ATOM 5912 C C . GLY B 1 219 ? -16.801 -68.538 -31.915 1.00 38.75 220 GLY B C 1
ATOM 5913 O O . GLY B 1 219 ? -17.217 -69.561 -32.449 1.00 31.11 220 GLY B O 1
ATOM 5914 N N . LEU B 1 220 ? -15.506 -68.210 -31.930 1.00 24.24 221 LEU B N 1
ATOM 5915 C CA . LEU B 1 220 ? -14.542 -68.980 -32.739 1.00 27.63 221 LEU B CA 1
ATOM 5916 C C . LEU B 1 220 ? -13.734 -69.981 -31.921 1.00 34.70 221 LEU B C 1
ATOM 5917 O O . LEU B 1 220 ? -12.834 -70.644 -32.446 1.00 26.71 221 LEU B O 1
ATOM 5922 N N . PHE B 1 221 ? -14.032 -70.086 -30.626 1.00 21.80 222 PHE B N 1
ATOM 5923 C CA . PHE B 1 221 ? -13.299 -71.016 -29.780 1.00 19.82 222 PHE B CA 1
ATOM 5924 C C . PHE B 1 221 ? -14.127 -71.346 -28.546 1.00 22.15 222 PHE B C 1
ATOM 5925 O O . PHE B 1 221 ? -15.151 -70.708 -28.288 1.00 23.19 222 PHE B O 1
ATOM 5933 N N A HIS B 1 222 ? -13.683 -72.368 -27.826 0.47 22.89 223 HIS B N 1
ATOM 5934 N N B HIS B 1 222 ? -13.652 -72.286 -27.740 0.53 23.06 223 HIS B N 1
ATOM 5935 C CA A HIS B 1 222 ? -14.437 -72.921 -26.704 0.47 28.12 223 HIS B CA 1
ATOM 5936 C CA B HIS B 1 222 ? -14.476 -72.840 -26.656 0.53 28.03 223 HIS B CA 1
ATOM 5937 C C A HIS B 1 222 ? -13.797 -72.593 -25.361 0.47 27.08 223 HIS B C 1
ATOM 5938 C C B HIS B 1 222 ? -13.821 -72.814 -25.281 0.53 27.72 223 HIS B C 1
ATOM 5939 O O A HIS B 1 222 ? -14.476 -72.141 -24.447 0.47 29.18 223 HIS B O 1
ATOM 5940 O O B HIS B 1 222 ? -14.509 -72.796 -24.261 0.53 25.87 223 HIS B O 1
ATOM 5953 N N . ARG B 1 223 ? -12.493 -72.844 -25.239 1.00 24.00 224 ARG B N 1
ATOM 5954 C CA . ARG B 1 223 ? -11.800 -72.722 -23.952 1.00 26.96 224 ARG B CA 1
ATOM 5955 C C . ARG B 1 223 ? -10.590 -71.810 -24.094 1.00 23.69 224 ARG B C 1
ATOM 5956 O O . ARG B 1 223 ? -10.128 -71.528 -25.212 1.00 20.39 224 ARG B O 1
ATOM 5964 N N . ALA B 1 224 ? -10.051 -71.390 -22.964 1.00 18.81 225 ALA B N 1
ATOM 5965 C CA . ALA B 1 224 ? -8.932 -70.449 -22.970 1.00 19.66 225 ALA B CA 1
ATOM 5966 C C . ALA B 1 224 ? -7.884 -70.700 -21.890 1.00 21.36 225 ALA B C 1
ATOM 5967 O O . ALA B 1 224 ? -8.205 -71.129 -20.757 1.00 22.48 225 ALA B O 1
ATOM 5969 N N . VAL B 1 225 ? -6.628 -70.435 -22.242 1.00 16.11 226 VAL B N 1
ATOM 5970 C CA . VAL B 1 225 ? -5.494 -70.533 -21.331 1.00 14.30 226 VAL B CA 1
ATOM 5971 C C . VAL B 1 225 ? -4.713 -69.217 -21.358 1.00 20.50 226 VAL B C 1
ATOM 5972 O O . VAL B 1 225 ? -4.299 -68.750 -22.421 1.00 18.09 226 VAL B O 1
ATOM 5976 N N . LEU B 1 226 ? -4.539 -68.596 -20.193 1.00 12.47 227 LEU B N 1
ATOM 5977 C CA . LEU B 1 226 ? -3.822 -67.322 -20.105 1.00 16.89 227 LEU B CA 1
ATOM 5978 C C . LEU B 1 226 ? -2.613 -67.477 -19.225 1.00 19.54 227 LEU B C 1
ATOM 5979 O O . LEU B 1 226 ? -2.714 -67.561 -17.980 1.00 20.24 227 LEU B O 1
ATOM 5984 N N . GLN B 1 227 ? -1.451 -67.527 -19.865 1.00 20.25 228 GLN B N 1
ATOM 5985 C CA . GLN B 1 227 ? -0.202 -67.712 -19.144 1.00 17.55 228 GLN B CA 1
ATOM 5986 C C . GLN B 1 227 ? 0.472 -66.357 -18.935 1.00 18.80 228 GLN B C 1
ATOM 5987 O O . GLN B 1 227 ? 0.878 -65.739 -19.905 1.00 15.15 228 GLN B O 1
ATOM 5993 N N . SER B 1 228 ? 0.611 -65.915 -17.676 1.00 15.24 229 SER B N 1
ATOM 5994 C CA . SER B 1 228 ? 1.358 -64.690 -17.330 1.00 14.59 229 SER B CA 1
ATOM 5995 C C . SER B 1 228 ? 0.927 -63.447 -18.104 1.00 17.35 229 SER B C 1
ATOM 5996 O O . SER B 1 228 ? 1.766 -62.652 -18.535 1.00 15.29 229 SER B O 1
ATOM 5999 N N . GLY B 1 229 ? -0.369 -63.275 -18.289 1.00 15.63 230 GLY B N 1
ATOM 6000 C CA . GLY B 1 229 ? -0.848 -62.050 -18.898 1.00 14.56 230 GLY B CA 1
ATOM 6001 C C . GLY B 1 229 ? -2.351 -62.027 -18.824 1.00 16.87 230 GLY B C 1
ATOM 6002 O O . GLY B 1 229 ? -2.967 -63.066 -18.590 1.00 14.96 230 GLY B O 1
ATOM 6003 N N . ALA B 1 230 ? -2.931 -60.848 -19.018 1.00 14.54 231 ALA B N 1
ATOM 6004 C CA . ALA B 1 230 ? -4.359 -60.662 -18.909 1.00 14.68 231 ALA B CA 1
ATOM 6005 C C . ALA B 1 230 ? -4.736 -59.405 -19.686 1.00 13.40 231 ALA B C 1
ATOM 6006 O O . ALA B 1 230 ? -3.931 -58.486 -19.793 1.00 17.55 231 ALA B O 1
ATOM 6008 N N . PRO B 1 231 ? -5.961 -59.348 -20.234 1.00 14.91 232 PRO B N 1
ATOM 6009 C CA . PRO B 1 231 ? -6.330 -58.209 -21.087 1.00 14.14 232 PRO B CA 1
ATOM 6010 C C . PRO B 1 231 ? -6.473 -56.918 -20.272 1.00 23.78 232 PRO B C 1
ATOM 6011 O O . PRO B 1 231 ? -6.363 -55.827 -20.830 1.00 18.35 232 PRO B O 1
ATOM 6015 N N . ASN B 1 232 ? -6.733 -57.051 -18.973 1.00 15.79 233 ASN B N 1
ATOM 6016 C CA . ASN B 1 232 ? -6.833 -55.917 -18.059 1.00 18.61 233 ASN B CA 1
ATOM 6017 C C . ASN B 1 232 ? -5.488 -55.489 -17.485 1.00 21.46 233 ASN B C 1
ATOM 6018 O O . ASN B 1 232 ? -5.425 -54.604 -16.643 1.00 20.86 233 ASN B O 1
ATOM 6023 N N . GLY B 1 233 ? -4.396 -56.109 -17.917 1.00 18.25 234 GLY B N 1
ATOM 6024 C CA . GLY B 1 233 ? -3.082 -55.570 -17.570 1.00 23.68 234 GLY B CA 1
ATOM 6025 C C . GLY B 1 233 ? -2.887 -54.087 -17.921 1.00 31.05 234 GLY B C 1
ATOM 6026 O O . GLY B 1 233 ? -3.317 -53.657 -18.991 1.00 30.37 234 GLY B O 1
ATOM 6027 N N . PRO B 1 234 ? -2.248 -53.293 -17.022 1.00 23.68 235 PRO B N 1
ATOM 6028 C CA . PRO B 1 234 ? -2.071 -51.852 -17.257 1.00 16.33 235 PRO B CA 1
ATOM 6029 C C . PRO B 1 234 ? -1.209 -51.493 -18.506 1.00 21.49 235 PRO B C 1
ATOM 6030 O O . PRO B 1 234 ? -1.209 -50.339 -18.921 1.00 21.80 235 PRO B O 1
ATOM 6034 N N . TRP B 1 235 ? -0.499 -52.461 -19.076 1.00 18.29 236 TRP B N 1
ATOM 6035 C CA . TRP B 1 235 ? 0.309 -52.264 -20.285 1.00 18.24 236 TRP B CA 1
ATOM 6036 C C . TRP B 1 235 ? -0.428 -52.720 -21.549 1.00 18.16 236 TRP B C 1
ATOM 6037 O O . TRP B 1 235 ? 0.021 -52.446 -22.690 1.00 17.00 236 TRP B O 1
ATOM 6048 N N . ALA B 1 236 ? -1.525 -53.453 -21.355 1.00 14.70 237 ALA B N 1
ATOM 6049 C CA . ALA B 1 236 ? -2.138 -54.234 -22.434 1.00 21.75 237 ALA B CA 1
ATOM 6050 C C . ALA B 1 236 ? -3.084 -53.458 -23.344 1.00 22.36 237 ALA B C 1
ATOM 6051 O O . ALA B 1 236 ? -3.368 -53.902 -24.452 1.00 17.76 237 ALA B O 1
ATOM 6053 N N . THR B 1 237 ? -3.589 -52.320 -22.878 1.00 15.62 238 THR B N 1
ATOM 6054 C CA . THR B 1 237 ? -4.458 -51.501 -23.716 1.00 15.37 238 THR B CA 1
ATOM 6055 C C . THR B 1 237 ? -4.118 -50.048 -23.480 1.00 16.96 238 THR B C 1
ATOM 6056 O O . THR B 1 237 ? -3.508 -49.697 -22.476 1.00 16.88 238 THR B O 1
ATOM 6060 N N . VAL B 1 238 ? -4.560 -49.201 -24.404 1.00 18.04 239 VAL B N 1
ATOM 6061 C CA . VAL B 1 238 ? -4.336 -47.776 -24.283 1.00 17.97 239 VAL B CA 1
ATOM 6062 C C . VAL B 1 238 ? -5.672 -47.098 -24.650 1.00 21.51 239 VAL B C 1
ATOM 6063 O O . VAL B 1 238 ? -6.487 -47.703 -25.332 1.00 16.84 239 VAL B O 1
ATOM 6067 N N . GLY B 1 239 ? -5.943 -45.895 -24.144 1.00 23.31 240 GLY B N 1
ATOM 6068 C CA . GLY B 1 239 ? -7.179 -45.219 -24.511 1.00 20.01 240 GLY B CA 1
ATOM 6069 C C . GLY B 1 239 ? -7.004 -44.507 -25.862 1.00 24.79 240 GLY B C 1
ATOM 6070 O O . GLY B 1 239 ? -5.871 -44.338 -26.335 1.00 19.44 240 GLY B O 1
ATOM 6071 N N . MET B 1 240 ? -8.111 -44.047 -26.451 1.00 22.53 241 MET B N 1
ATOM 6072 C CA . MET B 1 240 ? -8.106 -43.429 -27.784 1.00 25.34 241 MET B CA 1
ATOM 6073 C C . MET B 1 240 ? -7.194 -42.228 -27.891 1.00 25.24 241 MET B C 1
ATOM 6074 O O . MET B 1 240 ? -6.433 -42.108 -28.845 1.00 20.86 241 MET B O 1
ATOM 6079 N N . GLY B 1 241 ? -7.258 -41.341 -26.905 1.00 20.81 242 GLY B N 1
ATOM 6080 C CA . GLY B 1 241 ? -6.481 -40.128 -26.957 1.00 20.75 242 GLY B CA 1
ATOM 6081 C C . GLY B 1 241 ? -4.985 -40.390 -26.872 1.00 29.25 242 GLY B C 1
ATOM 6082 O O . GLY B 1 241 ? -4.193 -39.769 -27.603 1.00 21.42 242 GLY B O 1
ATOM 6083 N N . GLU B 1 242 ? -4.579 -41.302 -25.988 1.00 21.67 243 GLU B N 1
ATOM 6084 C CA . GLU B 1 242 ? -3.152 -41.580 -25.850 1.00 27.21 243 GLU B CA 1
ATOM 6085 C C . GLU B 1 242 ? -2.604 -42.293 -27.111 1.00 21.81 243 GLU B C 1
ATOM 6086 O O . GLU B 1 242 ? -1.468 -42.071 -27.489 1.00 20.08 243 GLU B O 1
ATOM 6092 N N . ALA B 1 243 ? -3.414 -43.144 -27.727 1.00 15.48 244 ALA B N 1
ATOM 6093 C CA . ALA B 1 243 ? -3.032 -43.841 -28.963 1.00 21.78 244 ALA B CA 1
ATOM 6094 C C . ALA B 1 243 ? -2.840 -42.825 -30.079 1.00 27.77 244 ALA B C 1
ATOM 6095 O O . ALA B 1 243 ? -1.876 -42.905 -30.856 1.00 22.31 244 ALA B O 1
ATOM 6097 N N . ARG B 1 244 ? -3.762 -41.867 -30.154 1.00 20.46 245 ARG B N 1
ATOM 6098 C CA . ARG B 1 244 ? -3.668 -40.815 -31.177 1.00 22.46 245 ARG B CA 1
ATOM 6099 C C . ARG B 1 244 ? -2.405 -39.996 -30.945 1.00 15.83 245 ARG B C 1
ATOM 6100 O O . ARG B 1 244 ? -1.664 -39.696 -31.884 1.00 24.44 245 ARG B O 1
ATOM 6108 N N . ARG B 1 245 ? -2.135 -39.669 -29.685 1.00 15.54 246 ARG B N 1
ATOM 6109 C CA . ARG B 1 245 ? -0.934 -38.930 -29.322 1.00 19.88 246 ARG B CA 1
ATOM 6110 C C . ARG B 1 245 ? 0.341 -39.674 -29.747 1.00 25.50 246 ARG B C 1
ATOM 6111 O O . ARG B 1 245 ? 1.269 -39.089 -30.319 1.00 23.67 246 ARG B O 1
ATOM 6119 N N . ARG B 1 246 ? 0.384 -40.968 -29.453 1.00 19.90 247 ARG B N 1
ATOM 6120 C CA . ARG B 1 246 ? 1.524 -41.796 -29.843 1.00 20.44 247 ARG B CA 1
ATOM 6121 C C . ARG B 1 246 ? 1.696 -41.905 -31.380 1.00 18.82 247 ARG B C 1
ATOM 6122 O O . ARG B 1 246 ? 2.803 -41.777 -31.898 1.00 20.06 247 ARG B O 1
ATOM 6130 N N . ALA B 1 247 ? 0.603 -42.155 -32.085 1.00 16.16 248 ALA B N 1
ATOM 6131 C CA . ALA B 1 247 ? 0.650 -42.316 -33.538 1.00 17.59 248 ALA B CA 1
ATOM 6132 C C . ALA B 1 247 ? 1.099 -41.004 -34.150 1.00 26.99 248 ALA B C 1
ATOM 6133 O O . ALA B 1 247 ? 1.921 -40.965 -35.070 1.00 21.97 248 ALA B O 1
ATOM 6135 N N . THR B 1 248 ? 0.550 -39.919 -33.620 1.00 21.72 249 THR B N 1
ATOM 6136 C CA . THR B 1 248 ? 0.844 -38.591 -34.144 1.00 23.38 249 THR B CA 1
ATOM 6137 C C . THR B 1 248 ? 2.302 -38.237 -33.907 1.00 28.21 249 THR B C 1
ATOM 6138 O O . THR B 1 248 ? 2.944 -37.657 -34.779 1.00 22.86 249 THR B O 1
ATOM 6142 N N A GLN B 1 249 ? 2.825 -38.584 -32.727 0.45 20.00 250 GLN B N 1
ATOM 6143 N N B GLN B 1 249 ? 2.833 -38.609 -32.746 0.55 19.96 250 GLN B N 1
ATOM 6144 C CA A GLN B 1 249 ? 4.227 -38.315 -32.422 0.45 24.56 250 GLN B CA 1
ATOM 6145 C CA B GLN B 1 249 ? 4.220 -38.302 -32.429 0.55 24.54 250 GLN B CA 1
ATOM 6146 C C A GLN B 1 249 ? 5.128 -39.126 -33.350 0.45 25.08 250 GLN B C 1
ATOM 6147 C C B GLN B 1 249 ? 5.193 -39.168 -33.239 0.55 25.14 250 GLN B C 1
ATOM 6148 O O A GLN B 1 249 ? 6.106 -38.606 -33.877 0.45 23.08 250 GLN B O 1
ATOM 6149 O O B GLN B 1 249 ? 6.295 -38.729 -33.564 0.55 23.05 250 GLN B O 1
ATOM 6160 N N . LEU B 1 250 ? 4.785 -40.399 -33.543 1.00 21.06 251 LEU B N 1
ATOM 6161 C CA . LEU B 1 250 ? 5.601 -41.293 -34.362 1.00 22.18 251 LEU B CA 1
ATOM 6162 C C . LEU B 1 250 ? 5.671 -40.683 -35.772 1.00 26.67 251 LEU B C 1
ATOM 6163 O O . LEU B 1 250 ? 6.737 -40.561 -36.352 1.00 23.30 251 LEU B O 1
ATOM 6168 N N . ALA B 1 251 ? 4.519 -40.282 -36.296 1.00 21.29 252 ALA B N 1
ATOM 6169 C CA . ALA B 1 251 ? 4.453 -39.665 -37.621 1.00 24.66 252 ALA B CA 1
ATOM 6170 C C . ALA B 1 251 ? 5.347 -38.430 -37.668 1.00 29.49 252 ALA B C 1
ATOM 6171 O O . ALA B 1 251 ? 6.164 -38.273 -38.575 1.00 30.66 252 ALA B O 1
ATOM 6173 N N . HIS B 1 252 ? 5.220 -37.577 -36.658 1.00 28.61 253 HIS B N 1
ATOM 6174 C CA . HIS B 1 252 ? 6.090 -36.421 -36.532 1.00 26.37 253 HIS B CA 1
ATOM 6175 C C . HIS B 1 252 ? 7.585 -36.759 -36.533 1.00 34.51 253 HIS B C 1
ATOM 6176 O O . HIS B 1 252 ? 8.366 -36.095 -37.210 1.00 33.88 253 HIS B O 1
ATOM 6183 N N . LEU B 1 253 ? 7.992 -37.774 -35.775 1.00 24.54 254 LEU B N 1
ATOM 6184 C CA . LEU B 1 253 ? 9.416 -38.140 -35.702 1.00 26.68 254 LEU B CA 1
ATOM 6185 C C . LEU B 1 253 ? 10.020 -38.617 -37.045 1.00 24.70 254 LEU B C 1
ATOM 6186 O O . LEU B 1 253 ? 11.242 -38.559 -37.233 1.00 30.65 254 LEU B O 1
ATOM 6191 N N . VAL B 1 254 ? 9.171 -39.117 -37.937 1.00 23.35 255 VAL B N 1
ATOM 6192 C CA . VAL B 1 254 ? 9.615 -39.564 -39.260 1.00 32.92 255 VAL B CA 1
ATOM 6193 C C . VAL B 1 254 ? 9.176 -38.598 -40.364 1.00 31.86 255 VAL B C 1
ATOM 6194 O O . VAL B 1 254 ? 9.166 -38.958 -41.530 1.00 35.39 255 VAL B O 1
ATOM 6198 N N . GLY B 1 255 ? 8.794 -37.377 -39.990 1.00 34.86 256 GLY B N 1
ATOM 6199 C CA . GLY B 1 255 ? 8.520 -36.332 -40.968 1.00 30.64 256 GLY B CA 1
ATOM 6200 C C . GLY B 1 255 ? 7.139 -36.273 -41.583 1.00 35.43 256 GLY B C 1
ATOM 6201 O O . GLY B 1 255 ? 6.979 -35.739 -42.668 1.00 42.98 256 GLY B O 1
ATOM 6202 N N . CYS B 1 256 ? 6.131 -36.801 -40.898 1.00 26.06 257 CYS B N 1
ATOM 6203 C CA . CYS B 1 256 ? 4.770 -36.809 -41.431 1.00 30.89 257 CYS B CA 1
ATOM 6204 C C . CYS B 1 256 ? 3.840 -36.061 -40.481 1.00 42.19 257 CYS B C 1
ATOM 6205 O O . CYS B 1 256 ? 3.779 -36.391 -39.299 1.00 34.80 257 CYS B O 1
ATOM 6208 N N . PRO B 1 257 ? 3.114 -35.050 -40.985 1.00 52.91 258 PRO B N 1
ATOM 6209 C CA . PRO B 1 257 ? 3.207 -34.575 -42.367 1.00 42.45 258 PRO B CA 1
ATOM 6210 C C . PRO B 1 257 ? 4.393 -33.625 -42.449 1.00 43.27 258 PRO B C 1
ATOM 6211 O O . PRO B 1 257 ? 4.868 -33.180 -41.402 1.00 42.02 258 PRO B O 1
ATOM 6215 N N . PRO B 1 258 ? 4.887 -33.337 -43.667 1.00 52.49 259 PRO B N 1
ATOM 6216 C CA . PRO B 1 258 ? 6.036 -32.431 -43.776 1.00 47.68 259 PRO B CA 1
ATOM 6217 C C . PRO B 1 258 ? 5.655 -31.011 -43.339 1.00 48.42 259 PRO B C 1
ATOM 6218 O O . PRO B 1 258 ? 4.619 -30.488 -43.769 1.00 59.70 259 PRO B O 1
ATOM 6222 N N . GLY B 1 259 ? 6.481 -30.415 -42.481 1.00 52.54 260 GLY B N 1
ATOM 6223 C CA . GLY B 1 259 ? 6.224 -29.092 -41.932 1.00 57.64 260 GLY B CA 1
ATOM 6224 C C . GLY B 1 259 ? 4.982 -29.017 -41.053 1.00 83.31 260 GLY B C 1
ATOM 6225 O O . GLY B 1 259 ? 4.218 -28.051 -41.139 1.00 81.79 260 GLY B O 1
ATOM 6226 N N . GLY B 1 260 ? 4.774 -30.026 -40.206 1.00 70.56 261 GLY B N 1
ATOM 6227 C CA . GLY B 1 260 ? 3.587 -30.057 -39.368 1.00 67.48 261 GLY B CA 1
ATOM 6228 C C . GLY B 1 260 ? 3.428 -31.211 -38.388 1.00 61.92 261 GLY B C 1
ATOM 6229 O O . GLY B 1 260 ? 4.297 -32.079 -38.245 1.00 56.24 261 GLY B O 1
ATOM 6230 N N . THR B 1 261 ? 2.292 -31.199 -37.698 1.00 50.36 262 THR B N 1
ATOM 6231 C CA . THR B 1 261 ? 1.925 -32.245 -36.752 1.00 46.58 262 THR B CA 1
ATOM 6232 C C . THR B 1 261 ? 0.453 -32.570 -36.974 1.00 45.35 262 THR B C 1
ATOM 6233 O O . THR B 1 261 ? -0.369 -31.663 -37.102 1.00 36.47 262 THR B O 1
ATOM 6237 N N . GLY B 1 262 ? 0.114 -33.852 -37.042 1.00 30.16 263 GLY B N 1
ATOM 6238 C CA . GLY B 1 262 ? -1.281 -34.240 -37.093 1.00 36.15 263 GLY B CA 1
ATOM 6239 C C . GLY B 1 262 ? -1.923 -33.848 -38.401 1.00 44.03 263 GLY B C 1
ATOM 6240 O O . GLY B 1 262 ? -1.382 -34.155 -39.462 1.00 37.46 263 GLY B O 1
ATOM 6241 N N . GLY B 1 263 ? -3.068 -33.169 -38.332 1.00 36.61 264 GLY B N 1
ATOM 6242 C CA . GLY B 1 263 ? -3.799 -32.786 -39.537 1.00 38.29 264 GLY B CA 1
ATOM 6243 C C . GLY B 1 263 ? -4.675 -33.909 -40.071 1.00 37.54 264 GLY B C 1
ATOM 6244 O O . GLY B 1 263 ? -5.040 -34.839 -39.338 1.00 37.65 264 GLY B O 1
ATOM 6245 N N . ASN B 1 264 ? -4.994 -33.835 -41.359 1.00 33.26 265 ASN B N 1
ATOM 6246 C CA . ASN B 1 264 ? -5.862 -34.809 -42.022 1.00 24.68 265 ASN B CA 1
ATOM 6247 C C . ASN B 1 264 ? -5.301 -36.234 -41.819 1.00 25.99 265 ASN B C 1
ATOM 6248 O O . ASN B 1 264 ? -4.122 -36.483 -42.113 1.00 25.52 265 ASN B O 1
ATOM 6253 N N . ASP B 1 265 ? -6.126 -37.158 -41.326 1.00 25.75 266 ASP B N 1
ATOM 6254 C CA . ASP B 1 265 ? -5.625 -38.507 -41.000 1.00 31.15 266 ASP B CA 1
ATOM 6255 C C . ASP B 1 265 ? -5.241 -39.273 -42.278 1.00 35.44 266 ASP B C 1
ATOM 6256 O O . ASP B 1 265 ? -4.192 -39.920 -42.342 1.00 29.93 266 ASP B O 1
ATOM 6261 N N . THR B 1 266 ? -6.119 -39.222 -43.274 1.00 27.90 267 THR B N 1
ATOM 6262 C CA . THR B 1 266 ? -5.843 -39.839 -44.581 1.00 25.57 267 THR B CA 1
ATOM 6263 C C . THR B 1 266 ? -4.460 -39.454 -45.055 1.00 24.64 267 THR B C 1
ATOM 6264 O O . THR B 1 266 ? -3.627 -40.320 -45.367 1.00 32.47 267 THR B O 1
ATOM 6268 N N . GLU B 1 267 ? -4.180 -38.160 -45.049 1.00 26.49 268 GLU B N 1
ATOM 6269 C CA . GLU B 1 267 ? -2.881 -37.679 -45.492 1.00 29.04 268 GLU B CA 1
ATOM 6270 C C . GLU B 1 267 ? -1.729 -38.103 -44.590 1.00 37.78 268 GLU B C 1
ATOM 6271 O O . GLU B 1 267 ? -0.616 -38.360 -45.067 1.00 27.44 268 GLU B O 1
ATOM 6277 N N A LEU B 1 268 ? -1.993 -38.144 -43.283 0.59 23.21 269 LEU B N 1
ATOM 6278 N N B LEU B 1 268 ? -1.970 -38.141 -43.281 0.41 23.27 269 LEU B N 1
ATOM 6279 C CA A LEU B 1 268 ? -0.989 -38.533 -42.325 0.59 23.61 269 LEU B CA 1
ATOM 6280 C CA B LEU B 1 268 ? -0.916 -38.527 -42.366 0.41 23.58 269 LEU B CA 1
ATOM 6281 C C A LEU B 1 268 ? -0.570 -39.986 -42.573 0.59 19.60 269 LEU B C 1
ATOM 6282 C C B LEU B 1 268 ? -0.551 -40.000 -42.590 0.41 19.69 269 LEU B C 1
ATOM 6283 O O A LEU B 1 268 ? 0.612 -40.309 -42.598 0.59 23.99 269 LEU B O 1
ATOM 6284 O O B LEU B 1 268 ? 0.624 -40.353 -42.614 0.41 24.01 269 LEU B O 1
ATOM 6293 N N . VAL B 1 269 ? -1.557 -40.854 -42.739 1.00 18.59 270 VAL B N 1
ATOM 6294 C CA . VAL B 1 269 ? -1.303 -42.276 -42.911 1.00 25.21 270 VAL B CA 1
ATOM 6295 C C . VAL B 1 269 ? -0.664 -42.523 -44.288 1.00 34.09 270 VAL B C 1
ATOM 6296 O O . VAL B 1 269 ? 0.281 -43.309 -44.409 1.00 27.19 270 VAL B O 1
ATOM 6300 N N . ALA B 1 270 ? -1.162 -41.823 -45.310 1.00 24.65 271 ALA B N 1
ATOM 6301 C CA . ALA B 1 270 ? -0.569 -41.913 -46.643 1.00 25.22 271 ALA B CA 1
ATOM 6302 C C . ALA B 1 270 ? 0.915 -41.618 -46.548 1.00 21.35 271 ALA B C 1
ATOM 6303 O O . ALA B 1 270 ? 1.722 -42.330 -47.111 1.00 30.21 271 ALA B O 1
ATOM 6305 N N . CYS B 1 271 ? 1.281 -40.594 -45.791 1.00 22.42 272 CYS B N 1
ATOM 6306 C CA . CYS B 1 271 ? 2.689 -40.298 -45.587 1.00 19.69 272 CYS B CA 1
ATOM 6307 C C . CYS B 1 271 ? 3.433 -41.391 -44.793 1.00 34.79 272 CYS B C 1
ATOM 6308 O O . CYS B 1 271 ? 4.580 -41.737 -45.121 1.00 25.40 272 CYS B O 1
ATOM 6311 N N . LEU B 1 272 ? 2.797 -41.938 -43.752 1.00 28.57 273 LEU B N 1
ATOM 6312 C CA . LEU B 1 272 ? 3.430 -43.024 -43.002 1.00 29.02 273 LEU B CA 1
ATOM 6313 C C . LEU B 1 272 ? 3.648 -44.239 -43.898 1.00 23.98 273 LEU B C 1
ATOM 6314 O O . LEU B 1 272 ? 4.641 -44.934 -43.740 1.00 25.07 273 LEU B O 1
ATOM 6319 N N . ARG B 1 273 ? 2.702 -44.514 -44.796 1.00 21.57 274 ARG B N 1
ATOM 6320 C CA . ARG B 1 273 ? 2.824 -45.681 -45.686 1.00 24.50 274 ARG B CA 1
ATOM 6321 C C . ARG B 1 273 ? 4.017 -45.586 -46.645 1.00 32.63 274 ARG B C 1
ATOM 6322 O O . ARG B 1 273 ? 4.406 -46.597 -47.230 1.00 25.55 274 ARG B O 1
ATOM 6330 N N . THR B 1 274 ? 4.621 -44.401 -46.770 1.00 26.41 275 THR B N 1
ATOM 6331 C CA . THR B 1 274 ? 5.782 -44.250 -47.666 1.00 27.33 275 THR B CA 1
ATOM 6332 C C . THR B 1 274 ? 7.077 -44.476 -46.948 1.00 38.84 275 THR B C 1
ATOM 6333 O O . THR B 1 274 ? 8.111 -44.600 -47.588 1.00 26.67 275 THR B O 1
ATOM 6337 N N . ARG B 1 275 ? 7.054 -44.516 -45.619 1.00 23.81 276 ARG B N 1
ATOM 6338 C CA . ARG B 1 275 ? 8.304 -44.743 -44.915 1.00 19.95 276 ARG B CA 1
ATOM 6339 C C . ARG B 1 275 ? 8.695 -46.227 -44.949 1.00 25.87 276 ARG B C 1
ATOM 6340 O O . ARG B 1 275 ? 7.832 -47.102 -44.863 1.00 27.93 276 ARG B O 1
ATOM 6348 N N . PRO B 1 276 ? 10.002 -46.500 -45.067 1.00 28.86 277 PRO B N 1
ATOM 6349 C CA . PRO B 1 276 ? 10.529 -47.862 -44.920 1.00 27.26 277 PRO B CA 1
ATOM 6350 C C . PRO B 1 276 ? 10.149 -48.418 -43.542 1.00 26.30 277 PRO B C 1
ATOM 6351 O O . PRO B 1 276 ? 10.191 -47.662 -42.571 1.00 24.35 277 PRO B O 1
ATOM 6355 N N . ALA B 1 277 ? 9.788 -49.698 -43.473 1.00 24.50 278 ALA B N 1
ATOM 6356 C CA . ALA B 1 277 ? 9.400 -50.337 -42.214 1.00 28.22 278 ALA B CA 1
ATOM 6357 C C . ALA B 1 277 ? 10.417 -50.069 -41.122 1.00 28.17 278 ALA B C 1
ATOM 6358 O O . ALA B 1 277 ? 10.053 -49.708 -39.997 1.00 23.89 278 ALA B O 1
ATOM 6360 N N . GLN B 1 278 ? 11.699 -50.212 -41.442 1.00 22.50 279 GLN B N 1
ATOM 6361 C CA . GLN B 1 278 ? 12.720 -50.069 -40.409 1.00 22.83 279 GLN B CA 1
ATOM 6362 C C . GLN B 1 278 ? 12.762 -48.644 -39.857 1.00 22.96 279 GLN B C 1
ATOM 6363 O O . GLN B 1 278 ? 13.115 -48.422 -38.699 1.00 25.41 279 GLN B O 1
ATOM 6369 N N . VAL B 1 279 ? 12.381 -47.670 -40.673 1.00 24.03 280 VAL B N 1
ATOM 6370 C CA . VAL B 1 279 ? 12.370 -46.294 -40.184 1.00 26.34 280 VAL B CA 1
ATOM 6371 C C . VAL B 1 279 ? 11.279 -46.119 -39.085 1.00 23.21 280 VAL B C 1
ATOM 6372 O O . VAL B 1 279 ? 11.515 -45.469 -38.063 1.00 25.71 280 VAL B O 1
ATOM 6376 N N . LEU B 1 280 ? 10.103 -46.716 -39.283 1.00 19.90 281 LEU B N 1
ATOM 6377 C CA . LEU B 1 280 ? 9.090 -46.666 -38.217 1.00 25.31 281 LEU B CA 1
ATOM 6378 C C . LEU B 1 280 ? 9.611 -47.376 -36.965 1.00 22.90 281 LEU B C 1
ATOM 6379 O O . LEU B 1 280 ? 9.521 -46.850 -35.841 1.00 24.47 281 LEU B O 1
ATOM 6384 N N . VAL B 1 281 ? 10.208 -48.553 -37.159 1.00 22.94 282 VAL B N 1
ATOM 6385 C CA . VAL B 1 281 ? 10.716 -49.327 -36.033 1.00 20.94 282 VAL B CA 1
ATOM 6386 C C . VAL B 1 281 ? 11.751 -48.553 -35.217 1.00 25.96 282 VAL B C 1
ATOM 6387 O O . VAL B 1 281 ? 11.720 -48.592 -33.987 1.00 24.03 282 VAL B O 1
ATOM 6391 N N . ASN B 1 282 ? 12.647 -47.828 -35.893 1.00 25.11 283 ASN B N 1
ATOM 6392 C CA . ASN B 1 282 ? 13.710 -47.081 -35.210 1.00 21.74 283 ASN B CA 1
ATOM 6393 C C . ASN B 1 282 ? 13.189 -46.019 -34.247 1.00 22.76 283 ASN B C 1
ATOM 6394 O O . ASN B 1 282 ? 13.897 -45.586 -33.330 1.00 25.01 283 ASN B O 1
ATOM 6399 N N . HIS B 1 283 ? 11.953 -45.584 -34.450 1.00 22.17 284 HIS B N 1
ATOM 6400 C CA . HIS B 1 283 ? 11.417 -44.526 -33.603 1.00 26.59 284 HIS B CA 1
ATOM 6401 C C . HIS B 1 283 ? 10.308 -44.963 -32.654 1.00 26.81 284 HIS B C 1
ATOM 6402 O O . HIS B 1 283 ? 9.839 -44.152 -31.862 1.00 23.27 284 HIS B O 1
ATOM 6409 N N . GLU B 1 284 ? 9.881 -46.222 -32.733 1.00 19.95 285 GLU B N 1
ATOM 6410 C CA . GLU B 1 284 ? 8.661 -46.602 -32.028 1.00 27.22 285 GLU B CA 1
ATOM 6411 C C . GLU B 1 284 ? 8.740 -46.510 -30.512 1.00 23.00 285 GLU B C 1
ATOM 6412 O O . GLU B 1 284 ? 7.735 -46.205 -29.885 1.00 26.47 285 GLU B O 1
ATOM 6418 N N . TRP B 1 285 ? 9.919 -46.732 -29.925 1.00 18.57 286 TRP B N 1
ATOM 6419 C CA . TRP B 1 285 ? 10.046 -46.652 -28.474 1.00 20.64 286 TRP B CA 1
ATOM 6420 C C . TRP B 1 285 ? 10.004 -45.217 -27.968 1.00 28.30 286 TRP B C 1
ATOM 6421 O O . TRP B 1 285 ? 9.744 -44.982 -26.781 1.00 25.63 286 TRP B O 1
ATOM 6432 N N . HIS B 1 286 ? 10.264 -44.259 -28.853 1.00 23.33 287 HIS B N 1
ATOM 6433 C CA . HIS B 1 286 ? 10.406 -42.862 -28.417 1.00 27.98 287 HIS B CA 1
ATOM 6434 C C . HIS B 1 286 ? 9.076 -42.139 -28.181 1.00 24.98 287 HIS B C 1
ATOM 6435 O O . HIS B 1 286 ? 9.063 -41.004 -27.702 1.00 32.57 287 HIS B O 1
ATOM 6442 N N . VAL B 1 287 ? 7.954 -42.771 -28.499 1.00 23.87 288 VAL B N 1
ATOM 6443 C CA . VAL B 1 287 ? 6.685 -42.077 -28.306 1.00 22.55 288 VAL B CA 1
ATOM 6444 C C . VAL B 1 287 ? 6.030 -42.333 -26.950 1.00 31.71 288 VAL B C 1
ATOM 6445 O O . VAL B 1 287 ? 4.957 -41.800 -26.677 1.00 26.32 288 VAL B O 1
ATOM 6449 N N . LEU B 1 288 ? 6.654 -43.153 -26.110 1.00 23.49 289 LEU B N 1
ATOM 6450 C CA . LEU B 1 288 ? 6.088 -43.438 -24.788 1.00 25.87 289 LEU B CA 1
ATOM 6451 C C . LEU B 1 288 ? 6.219 -42.173 -23.945 1.00 27.75 289 LEU B C 1
ATOM 6452 O O . LEU B 1 288 ? 7.150 -41.407 -24.152 1.00 26.98 289 LEU B O 1
ATOM 6457 N N . PRO B 1 289 ? 5.300 -41.958 -22.987 1.00 30.91 290 PRO B N 1
ATOM 6458 C CA . PRO B 1 289 ? 5.306 -40.717 -22.192 1.00 23.17 290 PRO B CA 1
ATOM 6459 C C . PRO B 1 289 ? 6.480 -40.572 -21.226 1.00 29.79 290 PRO B C 1
ATOM 6460 O O . PRO B 1 289 ? 6.797 -39.457 -20.840 1.00 31.75 290 PRO B O 1
ATOM 6464 N N . GLN B 1 290 ? 7.113 -41.670 -20.835 1.00 24.84 291 GLN B N 1
ATOM 6465 C CA . GLN B 1 290 ? 8.297 -41.589 -19.990 1.00 24.28 291 GLN B CA 1
ATOM 6466 C C . GLN B 1 290 ? 9.151 -42.836 -20.163 1.00 25.96 291 GLN B C 1
ATOM 6467 O O . GLN B 1 290 ? 8.724 -43.815 -20.774 1.00 25.48 291 GLN B O 1
ATOM 6473 N N . GLU B 1 291 ? 10.347 -42.801 -19.586 1.00 27.06 292 GLU B N 1
ATOM 6474 C CA . GLU B 1 291 ? 11.162 -44.005 -19.450 1.00 42.68 292 GLU B CA 1
ATOM 6475 C C . GLU B 1 291 ? 10.548 -44.956 -18.432 1.00 38.39 292 GLU B C 1
ATOM 6476 O O . GLU B 1 291 ? 10.265 -44.594 -17.289 1.00 28.17 292 GLU B O 1
ATOM 6482 N N . SER B 1 292 ? 10.323 -46.183 -18.859 1.00 25.07 293 SER B N 1
ATOM 6483 C CA . SER B 1 292 ? 9.610 -47.122 -18.019 1.00 21.31 293 SER B CA 1
ATOM 6484 C C . SER B 1 292 ? 10.113 -48.521 -18.314 1.00 24.18 293 SER B C 1
ATOM 6485 O O . SER B 1 292 ? 10.891 -48.716 -19.251 1.00 24.82 293 SER B O 1
ATOM 6488 N N . VAL B 1 293 ? 9.665 -49.498 -17.532 1.00 20.56 294 VAL B N 1
ATOM 6489 C CA . VAL B 1 293 ? 9.721 -50.887 -17.976 1.00 19.33 294 VAL B CA 1
ATOM 6490 C C . VAL B 1 293 ? 8.299 -51.450 -18.088 1.00 25.40 294 VAL B C 1
ATOM 6491 O O . VAL B 1 293 ? 7.365 -50.914 -17.480 1.00 15.31 294 VAL B O 1
ATOM 6495 N N . PHE B 1 294 ? 8.137 -52.492 -18.907 1.00 19.39 295 PHE B N 1
ATOM 6496 C CA . PHE B 1 294 ? 6.854 -53.160 -19.089 1.00 20.00 295 PHE B CA 1
ATOM 6497 C C . PHE B 1 294 ? 5.787 -52.190 -19.636 1.00 21.64 295 PHE B C 1
ATOM 6498 O O . PHE B 1 294 ? 4.614 -52.255 -19.239 1.00 19.32 295 PHE B O 1
ATOM 6506 N N . ARG B 1 295 ? 6.203 -51.273 -20.514 1.00 16.86 296 ARG B N 1
ATOM 6507 C CA . ARG B 1 295 ? 5.253 -50.433 -21.260 1.00 17.75 296 ARG B CA 1
ATOM 6508 C C . ARG B 1 295 ? 5.659 -50.452 -22.719 1.00 21.05 296 ARG B C 1
ATOM 6509 O O . ARG B 1 295 ? 6.847 -50.365 -23.033 1.00 18.82 296 ARG B O 1
ATOM 6517 N N . PHE B 1 296 ? 4.666 -50.531 -23.598 1.00 15.85 297 PHE B N 1
ATOM 6518 C CA . PHE B 1 296 ? 4.905 -50.671 -25.025 1.00 17.61 297 PHE B CA 1
ATOM 6519 C C . PHE B 1 296 ? 4.059 -49.669 -25.769 1.00 23.68 297 PHE B C 1
ATOM 6520 O O . PHE B 1 296 ? 2.886 -49.446 -25.422 1.00 18.54 297 PHE B O 1
ATOM 6528 N N . SER B 1 297 ? 4.641 -49.075 -26.805 1.00 18.68 298 SER B N 1
ATOM 6529 C CA . SER B 1 297 ? 4.025 -47.914 -27.452 1.00 22.28 298 SER B CA 1
ATOM 6530 C C . SER B 1 297 ? 2.710 -48.235 -28.137 1.00 18.85 298 SER B C 1
ATOM 6531 O O . SER B 1 297 ? 1.717 -47.533 -27.961 1.00 20.84 298 SER B O 1
ATOM 6534 N N . PHE B 1 298 ? 2.718 -49.289 -28.940 1.00 15.60 299 PHE B N 1
ATOM 6535 C CA . PHE B 1 298 ? 1.592 -49.622 -29.763 1.00 12.51 299 PHE B CA 1
ATOM 6536 C C . PHE B 1 298 ? 0.954 -50.931 -29.329 1.00 17.72 299 PHE B C 1
ATOM 6537 O O . PHE B 1 298 ? 1.507 -52.028 -29.560 1.00 16.53 299 PHE B O 1
ATOM 6545 N N . VAL B 1 299 ? -0.213 -50.801 -28.684 1.00 18.23 300 VAL B N 1
ATOM 6546 C CA . VAL B 1 299 ? -0.926 -51.919 -28.081 1.00 14.52 300 VAL B CA 1
ATOM 6547 C C . VAL B 1 299 ? -2.414 -51.767 -28.423 1.00 13.35 300 VAL B C 1
ATOM 6548 O O . VAL B 1 299 ? -2.811 -50.737 -28.979 1.00 14.90 300 VAL B O 1
ATOM 6552 N N . PRO B 1 300 ? -3.231 -52.793 -28.144 1.00 15.95 301 PRO B N 1
ATOM 6553 C CA . PRO B 1 300 ? -4.663 -52.665 -28.440 1.00 16.76 301 PRO B CA 1
ATOM 6554 C C . PRO B 1 300 ? -5.286 -51.379 -27.874 1.00 19.66 301 PRO B C 1
ATOM 6555 O O . PRO B 1 300 ? -4.931 -50.937 -26.773 1.00 18.23 301 PRO B O 1
ATOM 6559 N N . VAL B 1 301 ? -6.175 -50.767 -28.654 1.00 17.99 302 VAL B N 1
ATOM 6560 C CA . VAL B 1 301 ? -6.801 -49.502 -28.253 1.00 15.05 302 VAL B CA 1
ATOM 6561 C C . VAL B 1 301 ? -8.252 -49.794 -27.876 1.00 18.95 302 VAL B C 1
ATOM 6562 O O . VAL B 1 301 ? -8.930 -50.625 -28.501 1.00 19.74 302 VAL B O 1
ATOM 6566 N N . VAL B 1 302 ? -8.705 -49.187 -26.788 1.00 20.96 303 VAL B N 1
ATOM 6567 C CA . VAL B 1 302 ? -10.098 -49.317 -26.428 1.00 16.22 303 VAL B CA 1
ATOM 6568 C C . VAL B 1 302 ? -10.841 -48.233 -27.207 1.00 22.15 303 VAL B C 1
ATOM 6569 O O . VAL B 1 302 ? -10.779 -47.060 -26.850 1.00 23.61 303 VAL B O 1
ATOM 6573 N N . ASP B 1 303 ? -11.528 -48.623 -28.271 1.00 28.41 304 ASP B N 1
ATOM 6574 C CA . ASP B 1 303 ? -12.207 -47.651 -29.112 1.00 35.10 304 ASP B CA 1
ATOM 6575 C C . ASP B 1 303 ? -13.682 -47.997 -29.380 1.00 38.39 304 ASP B C 1
ATOM 6576 O O . ASP B 1 303 ? -14.289 -47.472 -30.299 1.00 37.72 304 ASP B O 1
ATOM 6581 N N . GLY B 1 304 ? -14.248 -48.899 -28.595 1.00 28.05 305 GLY B N 1
ATOM 6582 C CA . GLY B 1 304 ? -15.661 -49.179 -28.710 1.00 30.19 305 GLY B CA 1
ATOM 6583 C C . GLY B 1 304 ? -15.962 -50.164 -29.810 1.00 38.53 305 GLY B C 1
ATOM 6584 O O . GLY B 1 304 ? -17.096 -50.629 -29.936 1.00 35.22 305 GLY B O 1
ATOM 6585 N N . ASP B 1 305 ? -14.951 -50.509 -30.602 1.00 23.89 306 ASP B N 1
ATOM 6586 C CA . ASP B 1 305 ? -15.177 -51.446 -31.699 1.00 24.00 306 ASP B CA 1
ATOM 6587 C C . ASP B 1 305 ? -14.777 -52.883 -31.306 1.00 34.71 306 ASP B C 1
ATOM 6588 O O . ASP B 1 305 ? -15.624 -53.653 -30.855 1.00 26.79 306 ASP B O 1
ATOM 6593 N N . PHE B 1 306 ? -13.504 -53.259 -31.459 1.00 23.76 307 PHE B N 1
ATOM 6594 C CA . PHE B 1 306 ? -13.095 -54.617 -31.041 1.00 19.43 307 PHE B CA 1
ATOM 6595 C C . PHE B 1 306 ? -13.426 -54.818 -29.539 1.00 21.65 307 PHE B C 1
ATOM 6596 O O . PHE B 1 306 ? -13.934 -55.855 -29.120 1.00 23.87 307 PHE B O 1
ATOM 6604 N N . LEU B 1 307 ? -13.100 -53.808 -28.755 1.00 19.73 308 LEU B N 1
ATOM 6605 C CA . LEU B 1 307 ? -13.411 -53.758 -27.332 1.00 27.49 308 LEU B CA 1
ATOM 6606 C C . LEU B 1 307 ? -14.432 -52.643 -27.088 1.00 28.46 308 LEU B C 1
ATOM 6607 O O . LEU B 1 307 ? -14.108 -51.467 -27.236 1.00 26.00 308 LEU B O 1
ATOM 6612 N N . SER B 1 308 ? -15.650 -53.002 -26.701 1.00 27.83 309 SER B N 1
ATOM 6613 C CA . SER B 1 308 ? -16.696 -51.984 -26.513 1.00 30.58 309 SER B CA 1
ATOM 6614 C C . SER B 1 308 ? -16.502 -51.151 -25.227 1.00 31.24 309 SER B C 1
ATOM 6615 O O . SER B 1 308 ? -17.121 -50.114 -25.053 1.00 37.60 309 SER B O 1
ATOM 6618 N N . ASP B 1 309 ? -15.617 -51.603 -24.343 1.00 30.08 310 ASP B N 1
ATOM 6619 C CA . ASP B 1 309 ? -15.320 -50.907 -23.093 1.00 29.93 310 ASP B CA 1
ATOM 6620 C C . ASP B 1 309 ? -13.957 -51.440 -22.666 1.00 35.56 310 ASP B C 1
ATOM 6621 O O . ASP B 1 309 ? -13.419 -52.343 -23.321 1.00 31.49 310 ASP B O 1
ATOM 6626 N N . THR B 1 310 ? -13.403 -50.912 -21.580 1.00 27.22 311 THR B N 1
ATOM 6627 C CA . THR B 1 310 ? -12.140 -51.422 -21.070 1.00 26.54 311 THR B CA 1
ATOM 6628 C C . THR B 1 310 ? -12.308 -52.904 -20.716 1.00 28.59 311 THR B C 1
ATOM 6629 O O . THR B 1 310 ? -13.413 -53.354 -20.404 1.00 26.98 311 THR B O 1
ATOM 6633 N N . PRO B 1 311 ? -11.220 -53.678 -20.811 1.00 23.02 312 PRO B N 1
ATOM 6634 C CA . PRO B 1 311 ? -11.309 -55.087 -20.437 1.00 20.14 312 PRO B CA 1
ATOM 6635 C C . PRO B 1 311 ? -11.826 -55.225 -19.000 1.00 27.29 312 PRO B C 1
ATOM 6636 O O . PRO B 1 311 ? -12.640 -56.095 -18.694 1.00 24.60 312 PRO B O 1
ATOM 6640 N N . GLU B 1 312 ? -11.340 -54.357 -18.131 1.00 26.48 313 GLU B N 1
ATOM 6641 C CA . GLU B 1 312 ? -11.756 -54.365 -16.727 1.00 36.47 313 GLU B CA 1
ATOM 6642 C C . GLU B 1 312 ? -13.291 -54.336 -16.614 1.00 40.32 313 GLU B C 1
ATOM 6643 O O . GLU B 1 312 ? -13.899 -55.179 -15.940 1.00 31.73 313 GLU B O 1
ATOM 6649 N N . ALA B 1 313 ? -13.918 -53.401 -17.323 1.00 30.26 314 ALA B N 1
ATOM 6650 C CA . ALA B 1 313 ? -15.370 -53.272 -17.292 1.00 31.64 314 ALA B CA 1
ATOM 6651 C C . ALA B 1 313 ? -16.082 -54.426 -17.981 1.00 39.38 314 ALA B C 1
ATOM 6652 O O . ALA B 1 313 ? -17.168 -54.837 -17.572 1.00 33.44 314 ALA B O 1
ATOM 6654 N N . LEU B 1 314 ? -15.485 -54.952 -19.047 1.00 27.81 315 LEU B N 1
ATOM 6655 C CA . LEU B 1 314 ? -16.129 -56.038 -19.772 1.00 27.95 315 LEU B CA 1
ATOM 6656 C C . LEU B 1 314 ? -16.125 -57.298 -18.916 1.00 29.76 315 LEU B C 1
ATOM 6657 O O . LEU B 1 314 ? -17.087 -58.069 -18.903 1.00 33.39 315 LEU B O 1
ATOM 6662 N N . ILE B 1 315 ? -15.029 -57.494 -18.197 1.00 24.37 316 ILE B N 1
ATOM 6663 C CA . ILE B 1 315 ? -14.883 -58.614 -17.297 1.00 32.87 316 ILE B CA 1
ATOM 6664 C C . ILE B 1 315 ? -15.916 -58.504 -16.161 1.00 40.38 316 ILE B C 1
ATOM 6665 O O . ILE B 1 315 ? -16.609 -59.468 -15.848 1.00 32.05 316 ILE B O 1
ATOM 6670 N N . ASN B 1 316 ? -16.025 -57.320 -15.568 1.00 34.22 317 ASN B N 1
ATOM 6671 C CA . ASN B 1 316 ? -16.976 -57.092 -14.472 1.00 44.70 317 ASN B CA 1
ATOM 6672 C C . ASN B 1 316 ? -18.426 -57.269 -14.896 1.00 38.56 317 ASN B C 1
ATOM 6673 O O . ASN B 1 316 ? -19.267 -57.686 -14.102 1.00 61.13 317 ASN B O 1
ATOM 6678 N N . ALA B 1 317 ? -18.711 -56.999 -16.162 1.00 39.35 318 ALA B N 1
ATOM 6679 C CA . ALA B 1 317 ? -20.079 -57.044 -16.655 1.00 35.98 318 ALA B CA 1
ATOM 6680 C C . ALA B 1 317 ? -20.447 -58.369 -17.305 1.00 48.57 318 ALA B C 1
ATOM 6681 O O . ALA B 1 317 ? -21.596 -58.586 -17.673 1.00 55.11 318 ALA B O 1
ATOM 6683 N N . GLY B 1 318 ? -19.479 -59.256 -17.474 1.00 46.02 319 GLY B N 1
ATOM 6684 C CA . GLY B 1 318 ? -19.716 -60.396 -18.333 1.00 36.75 319 GLY B CA 1
ATOM 6685 C C . GLY B 1 318 ? -20.331 -61.575 -17.619 1.00 29.53 319 GLY B C 1
ATOM 6686 O O . GLY B 1 318 ? -20.109 -61.780 -16.420 1.00 34.76 319 GLY B O 1
ATOM 6687 N N . ASP B 1 319 ? -21.111 -62.350 -18.363 1.00 40.56 320 ASP B N 1
ATOM 6688 C CA . ASP B 1 319 ? -21.616 -63.627 -17.885 1.00 46.75 320 ASP B CA 1
ATOM 6689 C C . ASP B 1 319 ? -20.735 -64.697 -18.522 1.00 43.33 320 ASP B C 1
ATOM 6690 O O . ASP B 1 319 ? -20.663 -64.809 -19.734 1.00 33.50 320 ASP B O 1
ATOM 6695 N N . PHE B 1 320 ? -20.082 -65.491 -17.691 1.00 34.39 321 PHE B N 1
ATOM 6696 C CA . PHE B 1 320 ? -19.101 -66.441 -18.170 1.00 30.46 321 PHE B CA 1
ATOM 6697 C C . PHE B 1 320 ? -19.499 -67.874 -17.909 1.00 38.06 321 PHE B C 1
ATOM 6698 O O . PHE B 1 320 ? -18.647 -68.761 -17.879 1.00 35.91 321 PHE B O 1
ATOM 6706 N N . HIS B 1 321 ? -20.797 -68.101 -17.720 1.00 34.10 322 HIS B N 1
ATOM 6707 C CA . HIS B 1 321 ? -21.303 -69.458 -17.628 1.00 36.60 322 HIS B CA 1
ATOM 6708 C C . HIS B 1 321 ? -20.982 -70.228 -18.903 1.00 26.28 322 HIS B C 1
ATOM 6709 O O . HIS B 1 321 ? -21.098 -69.695 -20.020 1.00 34.63 322 HIS B O 1
ATOM 6716 N N . GLY B 1 322 ? -20.546 -71.475 -18.749 1.00 32.01 323 GLY B N 1
ATOM 6717 C CA . GLY B 1 322 ? -20.177 -72.273 -19.913 1.00 37.41 323 GLY B CA 1
ATOM 6718 C C . GLY B 1 322 ? -18.706 -72.190 -20.328 1.00 41.00 323 GLY B C 1
ATOM 6719 O O . GLY B 1 322 ? -18.263 -72.894 -21.234 1.00 40.76 323 GLY B O 1
ATOM 6720 N N . LEU B 1 323 ? -17.936 -71.339 -19.662 1.00 37.86 324 LEU B N 1
ATOM 6721 C CA . LEU B 1 323 ? -16.535 -71.147 -20.024 1.00 28.24 324 LEU B CA 1
ATOM 6722 C C . LEU B 1 323 ? -15.629 -71.884 -19.051 1.00 30.66 324 LEU B C 1
ATOM 6723 O O . LEU B 1 323 ? -15.859 -71.846 -17.831 1.00 31.22 324 LEU B O 1
ATOM 6728 N N . GLN B 1 324 ? -14.620 -72.579 -19.574 1.00 22.88 325 GLN B N 1
ATOM 6729 C CA . GLN B 1 324 ? -13.529 -73.058 -18.732 1.00 21.85 325 GLN B CA 1
ATOM 6730 C C . GLN B 1 324 ? -12.251 -72.304 -19.103 1.00 27.23 325 GLN B C 1
ATOM 6731 O O . GLN B 1 324 ? -11.975 -72.076 -20.289 1.00 26.64 325 GLN B O 1
ATOM 6737 N N A VAL B 1 325 ? -11.479 -71.929 -18.086 0.45 23.62 326 VAL B N 1
ATOM 6738 N N B VAL B 1 325 ? -11.495 -71.883 -18.093 0.55 23.65 326 VAL B N 1
ATOM 6739 C CA A VAL B 1 325 ? -10.242 -71.186 -18.277 0.45 20.14 326 VAL B CA 1
ATOM 6740 C CA B VAL B 1 325 ? -10.233 -71.186 -18.309 0.55 20.10 326 VAL B CA 1
ATOM 6741 C C A VAL B 1 325 ? -9.152 -71.730 -17.373 0.45 24.50 326 VAL B C 1
ATOM 6742 C C B VAL B 1 325 ? -9.155 -71.715 -17.379 0.55 24.54 326 VAL B C 1
ATOM 6743 O O A VAL B 1 325 ? -9.406 -72.131 -16.231 0.45 22.05 326 VAL B O 1
ATOM 6744 O O B VAL B 1 325 ? -9.420 -72.096 -16.231 0.55 22.06 326 VAL B O 1
ATOM 6751 N N . LEU B 1 326 ? -7.929 -71.733 -17.887 1.00 16.74 327 LEU B N 1
ATOM 6752 C CA . LEU B 1 326 ? -6.768 -72.107 -17.114 1.00 20.23 327 LEU B CA 1
ATOM 6753 C C . LEU B 1 326 ? -5.856 -70.883 -17.130 1.00 24.74 327 LEU B C 1
ATOM 6754 O O . LEU B 1 326 ? -5.642 -70.296 -18.196 1.00 18.30 327 LEU B O 1
ATOM 6759 N N . VAL B 1 327 ? -5.367 -70.452 -15.962 1.00 20.96 328 VAL B N 1
ATOM 6760 C CA . VAL B 1 327 ? -4.577 -69.213 -15.873 1.00 14.44 328 VAL B CA 1
ATOM 6761 C C . VAL B 1 327 ? -3.445 -69.404 -14.896 1.00 18.80 328 VAL B C 1
ATOM 6762 O O . VAL B 1 327 ? -3.520 -70.247 -13.994 1.00 20.77 328 VAL B O 1
ATOM 6766 N N . GLY B 1 328 ? -2.385 -68.616 -15.042 1.00 18.85 329 GLY B N 1
ATOM 6767 C CA . GLY B 1 328 ? -1.282 -68.769 -14.118 1.00 17.61 329 GLY B CA 1
ATOM 6768 C C . GLY B 1 328 ? -0.152 -67.810 -14.345 1.00 19.95 329 GLY B C 1
ATOM 6769 O O . GLY B 1 328 ? -0.188 -66.990 -15.268 1.00 18.71 329 GLY B O 1
ATOM 6770 N N . VAL B 1 329 ? 0.847 -67.927 -13.482 1.00 16.98 330 VAL B N 1
ATOM 6771 C CA . VAL B 1 329 ? 1.977 -67.029 -13.457 1.00 15.38 330 VAL B CA 1
ATOM 6772 C C . VAL B 1 329 ? 3.210 -67.845 -13.175 1.00 15.03 330 VAL B C 1
ATOM 6773 O O . VAL B 1 329 ? 3.096 -68.999 -12.727 1.00 18.23 330 VAL B O 1
ATOM 6777 N N . VAL B 1 330 ? 4.383 -67.276 -13.445 1.00 15.13 331 VAL B N 1
ATOM 6778 C CA . VAL B 1 330 ? 5.622 -67.896 -13.012 1.00 15.38 331 VAL B CA 1
ATOM 6779 C C . VAL B 1 330 ? 5.975 -67.293 -11.648 1.00 26.64 331 VAL B C 1
ATOM 6780 O O . VAL B 1 330 ? 5.355 -66.334 -11.207 1.00 15.95 331 VAL B O 1
ATOM 6784 N N . LYS B 1 331 ? 6.993 -67.834 -11.005 1.00 19.83 332 LYS B N 1
ATOM 6785 C CA . LYS B 1 331 ? 7.324 -67.453 -9.644 1.00 23.22 332 LYS B CA 1
ATOM 6786 C C . LYS B 1 331 ? 7.868 -66.032 -9.558 1.00 24.89 332 LYS B C 1
ATOM 6787 O O . LYS B 1 331 ? 7.609 -65.337 -8.597 1.00 23.18 332 LYS B O 1
ATOM 6793 N N . ASP B 1 332 ? 8.636 -65.596 -10.553 1.00 19.53 333 ASP B N 1
ATOM 6794 C CA . ASP B 1 332 ? 9.220 -64.259 -10.491 1.00 20.22 333 ASP B CA 1
ATOM 6795 C C . ASP B 1 332 ? 8.877 -63.427 -11.725 1.00 21.26 333 ASP B C 1
ATOM 6796 O O . ASP B 1 332 ? 9.727 -63.167 -12.580 1.00 20.41 333 ASP B O 1
ATOM 6801 N N . GLU B 1 333 ? 7.612 -63.024 -11.807 1.00 17.42 334 GLU B N 1
ATOM 6802 C CA . GLU B 1 333 ? 7.111 -62.321 -12.985 1.00 19.29 334 GLU B CA 1
ATOM 6803 C C . GLU B 1 333 ? 7.899 -61.045 -13.267 1.00 22.65 334 GLU B C 1
ATOM 6804 O O . GLU B 1 333 ? 8.120 -60.696 -14.428 1.00 21.26 334 GLU B O 1
ATOM 6810 N N . GLY B 1 334 ? 8.364 -60.375 -12.210 1.00 19.23 335 GLY B N 1
ATOM 6811 C CA . GLY B 1 334 ? 8.913 -59.032 -12.373 1.00 16.57 335 GLY B CA 1
ATOM 6812 C C . GLY B 1 334 ? 10.368 -58.925 -12.808 1.00 19.90 335 GLY B C 1
ATOM 6813 O O . GLY B 1 334 ? 10.769 -57.920 -13.394 1.00 18.28 335 GLY B O 1
ATOM 6814 N N . SER B 1 335 ? 11.167 -59.954 -12.530 1.00 17.08 336 SER B N 1
ATOM 6815 C CA . SER B 1 335 ? 12.639 -59.789 -12.565 1.00 25.41 336 SER B CA 1
ATOM 6816 C C . SER B 1 335 ? 13.219 -59.464 -13.953 1.00 24.97 336 SER B C 1
ATOM 6817 O O . SER B 1 335 ? 14.110 -58.630 -14.084 1.00 21.66 336 SER B O 1
ATOM 6820 N N . TYR B 1 336 ? 12.698 -60.119 -14.979 1.00 17.62 337 TYR B N 1
ATOM 6821 C CA . TYR B 1 336 ? 13.182 -59.959 -16.356 1.00 22.32 337 TYR B CA 1
ATOM 6822 C C . TYR B 1 336 ? 13.088 -58.505 -16.815 1.00 21.58 337 TYR B C 1
ATOM 6823 O O . TYR B 1 336 ? 13.957 -58.019 -17.523 1.00 20.96 337 TYR B O 1
ATOM 6832 N N . PHE B 1 337 ? 12.044 -57.804 -16.383 1.00 19.01 338 PHE B N 1
ATOM 6833 C CA . PHE B 1 337 ? 11.818 -56.435 -16.862 1.00 16.02 338 PHE B CA 1
ATOM 6834 C C . PHE B 1 337 ? 12.768 -55.419 -16.276 1.00 17.87 338 PHE B C 1
ATOM 6835 O O . PHE B 1 337 ? 13.046 -54.382 -16.901 1.00 18.27 338 PHE B O 1
ATOM 6843 N N . LEU B 1 338 ? 13.299 -55.732 -15.099 1.00 17.37 339 LEU B N 1
ATOM 6844 C CA . LEU B 1 338 ? 14.107 -54.765 -14.364 1.00 24.55 339 LEU B CA 1
ATOM 6845 C C . LEU B 1 338 ? 15.415 -54.389 -15.084 1.00 22.65 339 LEU B C 1
ATOM 6846 O O . LEU B 1 338 ? 15.857 -53.245 -15.010 1.00 18.71 339 LEU B O 1
ATOM 6851 N N . VAL B 1 339 ? 16.011 -55.334 -15.815 1.00 20.61 340 VAL B N 1
ATOM 6852 C CA . VAL B 1 339 ? 17.284 -55.041 -16.481 1.00 22.19 340 VAL B CA 1
ATOM 6853 C C . VAL B 1 339 ? 17.077 -54.165 -17.712 1.00 26.00 340 VAL B C 1
ATOM 6854 O O . VAL B 1 339 ? 18.035 -53.744 -18.350 1.00 24.16 340 VAL B O 1
ATOM 6858 N N . TYR B 1 340 ? 15.821 -53.870 -18.031 1.00 22.03 341 TYR B N 1
ATOM 6859 C CA . TYR B 1 340 ? 15.523 -52.980 -19.157 1.00 24.23 341 TYR B CA 1
ATOM 6860 C C . TYR B 1 340 ? 15.291 -51.529 -18.763 1.00 25.20 341 TYR B C 1
ATOM 6861 O O . TYR B 1 340 ? 14.669 -50.799 -19.513 1.00 25.82 341 TYR B O 1
ATOM 6870 N N . GLY B 1 341 ? 15.752 -51.100 -17.593 1.00 26.21 342 GLY B N 1
ATOM 6871 C CA . GLY B 1 341 ? 15.579 -49.696 -17.249 1.00 22.41 342 GLY B CA 1
ATOM 6872 C C . GLY B 1 341 ? 15.516 -49.304 -15.778 1.00 22.08 342 GLY B C 1
ATOM 6873 O O . GLY B 1 341 ? 15.577 -48.121 -15.470 1.00 25.70 342 GLY B O 1
ATOM 6874 N N . ALA B 1 342 ? 15.385 -50.261 -14.863 1.00 22.86 343 ALA B N 1
ATOM 6875 C CA . ALA B 1 342 ? 15.384 -49.909 -13.441 1.00 22.37 343 ALA B CA 1
ATOM 6876 C C . ALA B 1 342 ? 16.825 -49.614 -13.025 1.00 26.42 343 ALA B C 1
ATOM 6877 O O . ALA B 1 342 ? 17.730 -50.417 -13.318 1.00 27.61 343 ALA B O 1
ATOM 6879 N N . PRO B 1 343 ? 17.053 -48.469 -12.358 1.00 31.13 344 PRO B N 1
ATOM 6880 C CA . PRO B 1 343 ? 18.450 -48.133 -12.036 1.00 28.43 344 PRO B CA 1
ATOM 6881 C C . PRO B 1 343 ? 19.076 -49.158 -11.104 1.00 32.68 344 PRO B C 1
ATOM 6882 O O . PRO B 1 343 ? 18.433 -49.624 -10.177 1.00 28.51 344 PRO B O 1
ATOM 6886 N N . GLY B 1 344 ? 20.303 -49.557 -11.413 1.00 33.62 345 GLY B N 1
ATOM 6887 C CA . GLY B 1 344 ? 21.060 -50.469 -10.580 1.00 27.29 345 GLY B CA 1
ATOM 6888 C C . GLY B 1 344 ? 20.938 -51.932 -10.967 1.00 32.12 345 GLY B C 1
ATOM 6889 O O . GLY B 1 344 ? 21.543 -52.786 -10.325 1.00 27.37 345 GLY B O 1
ATOM 6890 N N . PHE B 1 345 ? 20.159 -52.239 -12.006 1.00 26.58 346 PHE B N 1
ATOM 6891 C CA . PHE B 1 345 ? 19.904 -53.641 -12.339 1.00 27.64 346 PHE B CA 1
ATOM 6892 C C . PHE B 1 345 ? 20.724 -54.102 -13.537 1.00 25.75 346 PHE B C 1
ATOM 6893 O O . PHE B 1 345 ? 20.918 -53.352 -14.483 1.00 31.62 346 PHE B O 1
ATOM 6901 N N . SER B 1 346 ? 21.201 -55.341 -13.471 1.00 34.22 347 SER B N 1
ATOM 6902 C CA . SER B 1 346 ? 21.935 -55.947 -14.569 1.00 29.21 347 SER B CA 1
ATOM 6903 C C . SER B 1 346 ? 21.853 -57.460 -14.411 1.00 31.84 347 SER B C 1
ATOM 6904 O O . SER B 1 346 ? 21.791 -57.976 -13.295 1.00 28.01 347 SER B O 1
ATOM 6907 N N . LYS B 1 347 ? 21.843 -58.176 -15.527 1.00 24.08 348 LYS B N 1
ATOM 6908 C CA . LYS B 1 347 ? 21.880 -59.626 -15.459 1.00 26.15 348 LYS B CA 1
ATOM 6909 C C . LYS B 1 347 ? 23.293 -60.050 -15.044 1.00 28.46 348 LYS B C 1
ATOM 6910 O O . LYS B 1 347 ? 23.494 -61.166 -14.579 1.00 23.86 348 LYS B O 1
ATOM 6916 N N . ASP B 1 348 ? 24.251 -59.136 -15.208 1.00 24.22 349 ASP B N 1
ATOM 6917 C CA . ASP B 1 348 ? 25.670 -59.438 -15.024 1.00 35.77 349 ASP B CA 1
ATOM 6918 C C . ASP B 1 348 ? 26.222 -59.149 -13.633 1.00 40.15 349 ASP B C 1
ATOM 6919 O O . ASP B 1 348 ? 27.399 -59.391 -13.378 1.00 39.35 349 ASP B O 1
ATOM 6924 N N . ASN B 1 349 ? 25.388 -58.622 -12.743 1.00 30.81 350 ASN B N 1
ATOM 6925 C CA . ASN B 1 349 ? 25.728 -58.611 -11.311 1.00 30.34 350 ASN B CA 1
ATOM 6926 C C . ASN B 1 349 ? 24.525 -58.985 -10.462 1.00 34.10 350 ASN B C 1
ATOM 6927 O O . ASN B 1 349 ? 23.491 -59.406 -10.985 1.00 32.97 350 ASN B O 1
ATOM 6932 N N . GLU B 1 350 ? 24.660 -58.821 -9.155 1.00 29.36 351 GLU B N 1
ATOM 6933 C CA . GLU B 1 350 ? 23.625 -59.230 -8.231 1.00 32.07 351 GLU B CA 1
ATOM 6934 C C . GLU B 1 350 ? 22.497 -58.214 -8.110 1.00 19.29 351 GLU B C 1
ATOM 6935 O O . GLU B 1 350 ? 21.504 -58.488 -7.440 1.00 29.64 351 GLU B O 1
ATOM 6941 N N . SER B 1 351 ? 22.677 -57.036 -8.690 1.00 22.14 352 SER B N 1
ATOM 6942 C CA . SER B 1 351 ? 21.624 -56.026 -8.668 1.00 28.41 352 SER B CA 1
ATOM 6943 C C . SER B 1 351 ? 21.151 -55.747 -7.233 1.00 29.57 352 SER B C 1
ATOM 6944 O O . SER B 1 351 ? 19.954 -55.647 -6.966 1.00 26.24 352 SER B O 1
ATOM 6947 N N . LEU B 1 352 ? 22.104 -55.660 -6.310 1.00 29.64 353 LEU B N 1
ATOM 6948 C CA . LEU B 1 352 ? 21.816 -55.286 -4.934 1.00 30.20 353 LEU B CA 1
ATOM 6949 C C . LEU B 1 352 ? 21.683 -53.766 -4.829 1.00 30.56 353 LEU B C 1
ATOM 6950 O O . LEU B 1 352 ? 22.629 -53.079 -4.496 1.00 38.29 353 LEU B O 1
ATOM 6955 N N . ILE B 1 353 ? 20.489 -53.257 -5.115 1.00 24.99 354 ILE B N 1
ATOM 6956 C CA . ILE B 1 353 ? 20.255 -51.829 -5.253 1.00 21.44 354 ILE B CA 1
ATOM 6957 C C . ILE B 1 353 ? 20.146 -51.075 -3.911 1.00 23.08 354 ILE B C 1
ATOM 6958 O O . ILE B 1 353 ? 19.871 -51.666 -2.891 1.00 23.34 354 ILE B O 1
ATOM 6963 N N . SER B 1 354 ? 20.353 -49.760 -3.954 1.00 29.48 355 SER B N 1
ATOM 6964 C CA . SER B 1 354 ? 20.191 -48.904 -2.789 1.00 30.41 355 SER B CA 1
ATOM 6965 C C . SER B 1 354 ? 18.728 -48.484 -2.619 1.00 26.57 355 SER B C 1
ATOM 6966 O O . SER B 1 354 ? 17.918 -48.640 -3.528 1.00 23.73 355 SER B O 1
ATOM 6969 N N . ARG B 1 355 ? 18.408 -47.937 -1.449 1.00 25.91 356 ARG B N 1
ATOM 6970 C CA . ARG B 1 355 ? 17.090 -47.391 -1.198 1.00 26.86 356 ARG B CA 1
ATOM 6971 C C . ARG B 1 355 ? 16.763 -46.296 -2.203 1.00 25.92 356 ARG B C 1
ATOM 6972 O O . ARG B 1 355 ? 15.632 -46.199 -2.688 1.00 22.91 356 ARG B O 1
ATOM 6980 N N . ALA B 1 356 ? 17.750 -45.474 -2.544 1.00 22.68 357 ALA B N 1
ATOM 6981 C CA . ALA B 1 356 ? 17.493 -44.427 -3.526 1.00 24.41 357 ALA B CA 1
ATOM 6982 C C . ALA B 1 356 ? 17.185 -45.029 -4.909 1.00 23.06 357 ALA B C 1
ATOM 6983 O O . ALA B 1 356 ? 16.354 -44.501 -5.642 1.00 26.18 357 ALA B O 1
ATOM 6985 N N . GLU B 1 357 ? 17.850 -46.127 -5.266 1.00 26.81 358 GLU B N 1
ATOM 6986 C CA . GLU B 1 357 ? 17.575 -46.782 -6.556 1.00 25.54 358 GLU B CA 1
ATOM 6987 C C . GLU B 1 357 ? 16.194 -47.457 -6.550 1.00 21.31 358 GLU B C 1
ATOM 6988 O O . GLU B 1 357 ? 15.490 -47.456 -7.559 1.00 22.21 358 GLU B O 1
ATOM 6994 N N . PHE B 1 358 ? 15.819 -48.015 -5.397 1.00 21.47 359 PHE B N 1
ATOM 6995 C CA . PHE B 1 358 ? 14.509 -48.604 -5.219 1.00 20.33 359 PHE B CA 1
ATOM 6996 C C . PHE B 1 358 ? 13.439 -47.557 -5.454 1.00 30.77 359 PHE B C 1
ATOM 6997 O O . PHE B 1 358 ? 12.512 -47.790 -6.234 1.00 20.91 359 PHE B O 1
ATOM 7005 N N . LEU B 1 359 ? 13.576 -46.399 -4.805 1.00 21.91 360 LEU B N 1
ATOM 7006 C CA . LEU B 1 359 ? 12.568 -45.337 -4.950 1.00 20.56 360 LEU B CA 1
ATOM 7007 C C . LEU B 1 359 ? 12.491 -44.838 -6.389 1.00 25.22 360 LEU B C 1
ATOM 7008 O O . LEU B 1 359 ? 11.403 -44.602 -6.924 1.00 24.35 360 LEU B O 1
ATOM 7013 N N . ALA B 1 360 ? 13.638 -44.663 -7.027 1.00 23.39 361 ALA B N 1
ATOM 7014 C CA . ALA B 1 360 ? 13.606 -44.239 -8.424 1.00 21.07 361 ALA B CA 1
ATOM 7015 C C . ALA B 1 360 ? 12.985 -45.353 -9.302 1.00 22.16 361 ALA B C 1
ATOM 7016 O O . ALA B 1 360 ? 12.249 -45.067 -10.235 1.00 28.67 361 ALA B O 1
ATOM 7018 N N . GLY B 1 361 ? 13.292 -46.616 -8.998 1.00 24.85 362 GLY B N 1
ATOM 7019 C CA . GLY B 1 361 ? 12.773 -47.738 -9.774 1.00 20.96 362 GLY B CA 1
ATOM 7020 C C . GLY B 1 361 ? 11.263 -47.862 -9.686 1.00 20.82 362 GLY B C 1
ATOM 7021 O O . GLY B 1 361 ? 10.615 -48.266 -10.638 1.00 21.69 362 GLY B O 1
ATOM 7022 N N . VAL B 1 362 ? 10.694 -47.501 -8.537 1.00 19.68 363 VAL B N 1
ATOM 7023 C CA . VAL B 1 362 ? 9.243 -47.500 -8.388 1.00 23.25 363 VAL B CA 1
ATOM 7024 C C . VAL B 1 362 ? 8.567 -46.617 -9.452 1.00 20.38 363 VAL B C 1
ATOM 7025 O O . VAL B 1 362 ? 7.521 -46.994 -10.001 1.00 20.58 363 VAL B O 1
ATOM 7029 N N . ARG B 1 363 ? 9.171 -45.468 -9.769 1.00 17.49 364 ARG B N 1
ATOM 7030 C CA . ARG B 1 363 ? 8.581 -44.564 -10.765 1.00 19.75 364 ARG B CA 1
ATOM 7031 C C . ARG B 1 363 ? 8.758 -45.099 -12.190 1.00 21.62 364 ARG B C 1
ATOM 7032 O O . ARG B 1 363 ? 7.952 -44.804 -13.068 1.00 20.45 364 ARG B O 1
ATOM 7040 N N . VAL B 1 364 ? 9.832 -45.854 -12.408 1.00 22.06 365 VAL B N 1
ATOM 7041 C CA . VAL B 1 364 ? 10.087 -46.490 -13.703 1.00 25.57 365 VAL B CA 1
ATOM 7042 C C . VAL B 1 364 ? 9.159 -47.704 -13.859 1.00 23.52 365 VAL B C 1
ATOM 7043 O O . VAL B 1 364 ? 8.629 -47.951 -14.941 1.00 21.81 365 VAL B O 1
ATOM 7047 N N . GLY B 1 365 ? 8.960 -48.437 -12.756 1.00 18.05 366 GLY B N 1
ATOM 7048 C CA . GLY B 1 365 ? 8.144 -49.642 -12.765 1.00 18.42 366 GLY B CA 1
ATOM 7049 C C . GLY B 1 365 ? 6.652 -49.430 -12.582 1.00 19.64 366 GLY B C 1
ATOM 7050 O O . GLY B 1 365 ? 5.845 -50.306 -12.917 1.00 22.03 366 GLY B O 1
ATOM 7051 N N . VAL B 1 366 ? 6.269 -48.281 -12.035 1.00 18.80 367 VAL B N 1
ATOM 7052 C CA . VAL B 1 366 ? 4.844 -47.922 -11.963 1.00 17.56 367 VAL B CA 1
ATOM 7053 C C . VAL B 1 366 ? 4.724 -46.552 -12.624 1.00 22.06 367 VAL B C 1
ATOM 7054 O O . VAL B 1 366 ? 4.554 -45.534 -11.958 1.00 20.20 367 VAL B O 1
ATOM 7058 N N . PRO B 1 367 ? 4.809 -46.528 -13.961 1.00 21.33 368 PRO B N 1
ATOM 7059 C CA . PRO B 1 367 ? 4.941 -45.246 -14.641 1.00 18.62 368 PRO B CA 1
ATOM 7060 C C . PRO B 1 367 ? 3.619 -44.502 -14.707 1.00 22.36 368 PRO B C 1
ATOM 7061 O O . PRO B 1 367 ? 2.531 -45.108 -14.647 1.00 19.92 368 PRO B O 1
ATOM 7065 N N . GLN B 1 368 ? 3.735 -43.186 -14.827 1.00 23.42 369 GLN B N 1
ATOM 7066 C CA . GLN B 1 368 ? 2.595 -42.308 -15.043 1.00 27.66 369 GLN B CA 1
ATOM 7067 C C . GLN B 1 368 ? 1.517 -42.402 -13.969 1.00 31.68 369 GLN B C 1
ATOM 7068 O O . GLN B 1 368 ? 0.333 -42.380 -14.289 1.00 22.74 369 GLN B O 1
ATOM 7074 N N . VAL B 1 369 ? 1.904 -42.519 -12.699 1.00 28.21 370 VAL B N 1
ATOM 7075 C CA . VAL B 1 369 ? 0.915 -42.353 -11.632 1.00 22.84 370 VAL B CA 1
ATOM 7076 C C . VAL B 1 369 ? 1.314 -41.127 -10.789 1.00 24.13 370 VAL B C 1
ATOM 7077 O O . VAL B 1 369 ? 2.433 -40.617 -10.906 1.00 23.55 370 VAL B O 1
ATOM 7081 N N . SER B 1 370 ? 0.411 -40.653 -9.937 1.00 26.86 371 SER B N 1
ATOM 7082 C CA . SER B 1 370 ? 0.708 -39.479 -9.102 1.00 29.89 371 SER B CA 1
ATOM 7083 C C . SER B 1 370 ? 1.777 -39.795 -8.070 1.00 28.01 371 SER B C 1
ATOM 7084 O O . SER B 1 370 ? 1.981 -40.956 -7.724 1.00 22.42 371 SER B O 1
ATOM 7087 N N . ASP B 1 371 ? 2.436 -38.764 -7.558 1.00 22.52 372 ASP B N 1
ATOM 7088 C CA . ASP B 1 371 ? 3.337 -38.929 -6.420 1.00 26.26 372 ASP B CA 1
ATOM 7089 C C . ASP B 1 371 ? 2.658 -39.653 -5.257 1.00 23.23 372 ASP B C 1
ATOM 7090 O O . ASP B 1 371 ? 3.282 -40.458 -4.565 1.00 26.03 372 ASP B O 1
ATOM 7095 N N . LEU B 1 372 ? 1.382 -39.382 -5.047 1.00 25.10 373 LEU B N 1
ATOM 7096 C CA . LEU B 1 372 ? 0.684 -40.034 -3.950 1.00 24.33 373 LEU B CA 1
ATOM 7097 C C . LEU B 1 372 ? 0.543 -41.542 -4.193 1.00 30.20 373 LEU B C 1
ATOM 7098 O O . LEU B 1 372 ? 0.752 -42.346 -3.287 1.00 17.70 373 LEU B O 1
ATOM 7103 N N . ALA B 1 373 ? 0.186 -41.929 -5.416 1.00 20.48 374 ALA B N 1
ATOM 7104 C CA . ALA B 1 373 ? 0.090 -43.341 -5.761 1.00 21.54 374 ALA B CA 1
ATOM 7105 C C . ALA B 1 373 ? 1.462 -44.016 -5.583 1.00 17.58 374 ALA B C 1
ATOM 7106 O O . ALA B 1 373 ? 1.550 -45.126 -5.062 1.00 20.66 374 ALA B O 1
ATOM 7108 N N . ALA B 1 374 ? 2.525 -43.334 -5.990 1.00 16.90 375 ALA B N 1
ATOM 7109 C CA . ALA B 1 374 ? 3.860 -43.899 -5.841 1.00 19.30 375 ALA B CA 1
ATOM 7110 C C . ALA B 1 374 ? 4.224 -44.075 -4.353 1.00 24.98 375 ALA B C 1
ATOM 7111 O O . ALA B 1 374 ? 4.868 -45.069 -3.956 1.00 19.74 375 ALA B O 1
ATOM 7113 N N . GLU B 1 375 ? 3.800 -43.124 -3.521 1.00 21.90 376 GLU B N 1
ATOM 7114 C CA . GLU B 1 375 ? 4.046 -43.242 -2.082 1.00 24.44 376 GLU B CA 1
ATOM 7115 C C . GLU B 1 375 ? 3.299 -44.425 -1.513 1.00 23.14 376 GLU B C 1
ATOM 7116 O O . GLU B 1 375 ? 3.788 -45.088 -0.585 1.00 21.35 376 GLU B O 1
ATOM 7122 N N . ALA B 1 376 ? 2.094 -44.683 -2.028 1.00 15.55 377 ALA B N 1
ATOM 7123 C CA . ALA B 1 376 ? 1.350 -45.853 -1.555 1.00 16.32 377 ALA B CA 1
ATOM 7124 C C . ALA B 1 376 ? 2.089 -47.148 -1.927 1.00 18.98 3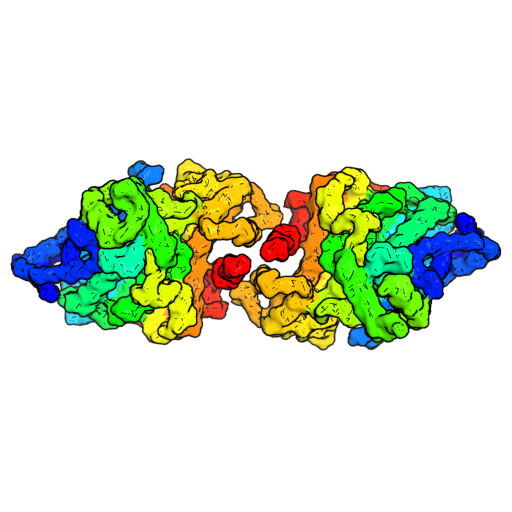77 ALA B C 1
ATOM 7125 O O . ALA B 1 376 ? 2.170 -48.079 -1.131 1.00 17.53 377 ALA B O 1
ATOM 7127 N N . VAL B 1 377 ? 2.646 -47.205 -3.141 1.00 20.04 378 VAL B N 1
ATOM 7128 C CA . VAL B 1 377 ? 3.441 -48.373 -3.529 1.00 19.89 378 VAL B CA 1
ATOM 7129 C C . VAL B 1 377 ? 4.654 -48.588 -2.593 1.00 16.43 378 VAL B C 1
ATOM 7130 O O . VAL B 1 377 ? 4.906 -49.698 -2.107 1.00 18.27 378 VAL B O 1
ATOM 7134 N N . VAL B 1 378 ? 5.402 -47.516 -2.359 1.00 20.49 379 VAL B N 1
ATOM 7135 C CA . VAL B 1 378 ? 6.557 -47.551 -1.468 1.00 22.75 379 VAL B CA 1
ATOM 7136 C C . VAL B 1 378 ? 6.129 -48.023 -0.082 1.00 19.60 379 VAL B C 1
ATOM 7137 O O . VAL B 1 378 ? 6.809 -48.844 0.538 1.00 21.77 379 VAL B O 1
ATOM 7141 N N . LEU B 1 379 ? 4.968 -47.558 0.376 1.00 21.29 380 LEU B N 1
ATOM 7142 C CA . LEU B 1 379 ? 4.458 -47.967 1.698 1.00 20.23 380 LEU B CA 1
ATOM 7143 C C . LEU B 1 379 ? 4.245 -49.472 1.762 1.00 22.74 380 LEU B C 1
ATOM 7144 O O . LEU B 1 379 ? 4.707 -50.134 2.699 1.00 20.97 380 LEU B O 1
ATOM 7149 N N A HIS B 1 380 ? 3.565 -50.010 0.753 0.50 22.31 381 HIS B N 1
ATOM 7150 N N B HIS B 1 380 ? 3.530 -50.017 0.778 0.50 22.32 381 HIS B N 1
ATOM 7151 C CA A HIS B 1 380 ? 3.188 -51.421 0.747 0.50 22.37 381 HIS B CA 1
ATOM 7152 C CA B HIS B 1 380 ? 3.214 -51.445 0.778 0.50 22.36 381 HIS B CA 1
ATOM 7153 C C A HIS B 1 380 ? 4.349 -52.367 0.446 0.50 22.08 381 HIS B C 1
ATOM 7154 C C B HIS B 1 380 ? 4.481 -52.290 0.646 0.50 21.92 381 HIS B C 1
ATOM 7155 O O A HIS B 1 380 ? 4.317 -53.533 0.836 0.50 20.40 381 HIS B O 1
ATOM 7156 O O B HIS B 1 380 ? 4.656 -53.296 1.337 0.50 20.42 381 HIS B O 1
ATOM 7169 N N . TYR B 1 381 ? 5.371 -51.871 -0.242 1.00 15.68 382 TYR B N 1
ATOM 7170 C CA . TYR B 1 381 ? 6.497 -52.727 -0.600 1.00 16.22 382 TYR B CA 1
ATOM 7171 C C . TYR B 1 381 ? 7.765 -52.505 0.209 1.00 24.67 382 TYR B C 1
ATOM 7172 O O . TYR B 1 381 ? 8.768 -53.157 -0.050 1.00 23.29 382 TYR B O 1
ATOM 7181 N N . THR B 1 382 ? 7.715 -51.623 1.207 1.00 19.78 383 THR B N 1
ATOM 7182 C CA . THR B 1 382 ? 8.863 -51.467 2.093 1.00 18.43 383 THR B CA 1
ATOM 7183 C C . THR B 1 382 ? 8.671 -52.333 3.329 1.00 24.54 383 THR B C 1
ATOM 7184 O O . THR B 1 382 ? 7.568 -52.384 3.871 1.00 21.63 383 THR B O 1
ATOM 7188 N N . ASP B 1 383 ? 9.722 -53.037 3.751 1.00 21.35 384 ASP B N 1
ATOM 7189 C CA . ASP B 1 383 ? 9.743 -53.656 5.076 1.00 23.25 384 ASP B CA 1
ATOM 7190 C C . ASP B 1 383 ? 10.270 -52.606 6.033 1.00 22.23 384 ASP B C 1
ATOM 7191 O O . ASP B 1 383 ? 11.458 -52.274 5.981 1.00 20.35 384 ASP B O 1
ATOM 7196 N N . TRP B 1 384 ? 9.411 -52.082 6.909 1.00 21.04 385 TRP B N 1
ATOM 7197 C CA . TRP B 1 384 ? 9.798 -50.924 7.725 1.00 24.00 385 TRP B CA 1
ATOM 7198 C C . TRP B 1 384 ? 10.734 -51.272 8.895 1.00 24.32 385 TRP B C 1
ATOM 7199 O O . TRP B 1 384 ? 11.207 -50.387 9.603 1.00 25.59 385 TRP B O 1
ATOM 7210 N N . LEU B 1 385 ? 10.999 -52.560 9.072 1.00 23.52 386 LEU B N 1
ATOM 7211 C CA . LEU B 1 385 ? 12.088 -53.029 9.937 1.00 21.18 386 LEU B CA 1
ATOM 7212 C C . LEU B 1 385 ? 13.408 -53.190 9.208 1.00 33.54 386 LEU B C 1
ATOM 7213 O O . LEU B 1 385 ? 14.453 -53.307 9.842 1.00 31.11 386 LEU B O 1
ATOM 7218 N N . HIS B 1 386 ? 13.360 -53.243 7.873 1.00 25.63 387 HIS B N 1
ATOM 7219 C 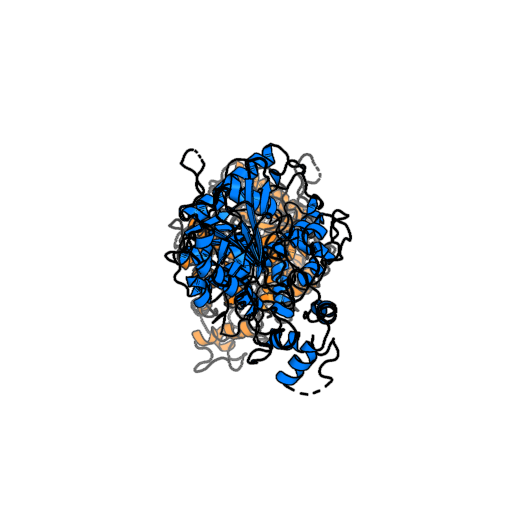CA . HIS B 1 386 ? 14.575 -53.368 7.082 1.00 24.31 387 HIS B CA 1
ATOM 7220 C C . HIS B 1 386 ? 14.449 -52.494 5.832 1.00 34.32 387 HIS B C 1
ATOM 7221 O O . HIS B 1 386 ? 14.457 -52.999 4.712 1.00 25.81 387 HIS B O 1
ATOM 7228 N N . PRO B 1 387 ? 14.315 -51.172 6.018 1.00 29.99 388 PRO B N 1
ATOM 7229 C CA . PRO B 1 387 ? 13.964 -50.365 4.846 1.00 27.23 388 PRO B CA 1
ATOM 7230 C C . PRO B 1 387 ? 15.082 -50.190 3.815 1.00 28.18 388 PRO B C 1
ATOM 7231 O O . PRO B 1 387 ? 14.810 -49.775 2.688 1.00 27.74 388 PRO B O 1
ATOM 7235 N N . GLU B 1 388 ? 16.319 -50.488 4.177 1.00 25.34 389 GLU B N 1
ATOM 7236 C CA . GLU B 1 388 ? 17.405 -50.169 3.260 1.00 28.74 389 GLU B CA 1
ATOM 7237 C C . GLU B 1 388 ? 18.225 -51.377 2.858 1.00 25.36 389 GLU B C 1
ATOM 7238 O O . GLU B 1 388 ? 19.268 -51.248 2.233 1.00 30.39 389 GLU B O 1
ATOM 7244 N N . ASP B 1 389 ? 17.724 -52.557 3.189 1.00 19.13 390 ASP B N 1
ATOM 7245 C CA . ASP B 1 389 ? 18.433 -53.778 2.883 1.00 26.79 390 ASP B CA 1
ATOM 7246 C C . ASP B 1 389 ? 18.401 -54.106 1.369 1.00 29.82 390 ASP B C 1
ATOM 7247 O O . ASP B 1 389 ? 17.340 -54.375 0.818 1.00 24.33 390 ASP B O 1
ATOM 7252 N N . PRO B 1 390 ? 19.571 -54.105 0.714 1.00 27.45 391 PRO B N 1
ATOM 7253 C CA . PRO B 1 390 ? 19.630 -54.249 -0.747 1.00 31.96 391 PRO B CA 1
ATOM 7254 C C . PRO B 1 390 ? 18.956 -55.492 -1.318 1.00 22.99 391 PRO B C 1
ATOM 7255 O O . PRO B 1 390 ? 18.277 -55.347 -2.339 1.00 26.97 391 PRO B O 1
ATOM 7259 N N . ALA B 1 391 ? 19.114 -56.666 -0.714 1.00 23.77 392 ALA B N 1
ATOM 7260 C CA . ALA B 1 391 ? 18.504 -57.870 -1.299 1.00 29.29 392 ALA B CA 1
ATOM 7261 C C . ALA B 1 391 ? 16.988 -57.810 -1.223 1.00 31.81 392 ALA B C 1
ATOM 7262 O O . ALA B 1 391 ? 16.291 -58.184 -2.162 1.00 24.86 392 ALA B O 1
ATOM 7264 N N . ARG B 1 392 ? 16.482 -57.352 -0.085 1.00 22.80 393 ARG B N 1
ATOM 7265 C CA . ARG B 1 392 ? 15.044 -57.157 0.095 1.00 24.24 393 ARG B CA 1
ATOM 7266 C C . ARG B 1 392 ? 14.499 -56.122 -0.878 1.00 21.38 393 ARG B C 1
ATOM 7267 O O . ARG B 1 392 ? 13.409 -56.295 -1.412 1.00 20.64 393 ARG B O 1
ATOM 7275 N N . LEU B 1 393 ? 15.242 -55.037 -1.083 1.00 16.03 394 LEU B N 1
ATOM 7276 C CA . LEU B 1 393 ? 14.832 -54.023 -2.049 1.00 21.97 394 LEU B CA 1
ATOM 7277 C C . LEU B 1 393 ? 14.780 -54.574 -3.474 1.00 23.84 394 LEU B C 1
ATOM 7278 O O . LEU B 1 393 ? 13.868 -54.240 -4.236 1.00 21.27 394 LEU B O 1
ATOM 7283 N N . ARG B 1 394 ? 15.752 -55.419 -3.826 1.00 24.88 395 ARG B N 1
ATOM 7284 C CA . ARG B 1 394 ? 15.822 -55.998 -5.177 1.00 24.11 395 ARG B CA 1
ATOM 7285 C C . ARG B 1 394 ? 14.578 -56.857 -5.405 1.00 18.35 395 ARG B C 1
ATOM 7286 O O . ARG B 1 394 ? 13.886 -56.705 -6.401 1.00 21.81 395 ARG B O 1
ATOM 7294 N N . GLU B 1 395 ? 14.290 -57.728 -4.441 1.00 19.76 396 GLU B N 1
ATOM 7295 C CA . GLU B 1 395 ? 13.108 -58.581 -4.469 1.00 23.34 396 GLU B CA 1
ATOM 7296 C C . GLU B 1 395 ? 11.818 -57.773 -4.419 1.00 25.09 396 GLU B C 1
ATOM 7297 O O . GLU B 1 395 ? 10.848 -58.133 -5.064 1.00 21.49 396 GLU B O 1
ATOM 7303 N N . ALA B 1 396 ? 11.804 -56.684 -3.652 1.00 20.42 397 ALA B N 1
ATOM 7304 C CA . ALA B 1 396 ? 10.588 -55.874 -3.566 1.00 20.36 397 ALA B CA 1
ATOM 7305 C C . ALA B 1 396 ? 10.252 -55.179 -4.889 1.00 18.75 397 ALA B C 1
ATOM 7306 O O . ALA B 1 396 ? 9.088 -55.136 -5.278 1.00 21.11 397 ALA B O 1
ATOM 7308 N N . LEU B 1 397 ? 11.252 -54.623 -5.571 1.00 18.02 398 LEU B N 1
ATOM 7309 C CA . LEU B 1 397 ? 10.983 -54.000 -6.869 1.00 14.44 398 LEU B CA 1
ATOM 7310 C C . LEU B 1 397 ? 10.535 -55.030 -7.920 1.00 18.66 398 LEU B C 1
ATOM 7311 O O . LEU B 1 397 ? 9.671 -54.750 -8.754 1.00 19.59 398 LEU B O 1
ATOM 7316 N N . SER B 1 398 ? 11.114 -56.221 -7.880 1.00 17.95 399 SER B N 1
ATOM 7317 C CA . SER B 1 398 ? 10.616 -57.298 -8.732 1.00 17.41 399 SER B CA 1
ATOM 7318 C C . SER B 1 398 ? 9.150 -57.604 -8.453 1.00 18.56 399 SER B C 1
ATOM 7319 O O . SER B 1 398 ? 8.379 -57.815 -9.382 1.00 17.75 399 SER B O 1
ATOM 7322 N N . ASP B 1 399 ? 8.761 -57.602 -7.171 1.00 15.80 400 ASP B N 1
ATOM 7323 C CA . ASP B 1 399 ? 7.373 -57.852 -6.803 1.00 16.37 400 ASP B CA 1
ATOM 7324 C C . ASP B 1 399 ? 6.488 -56.709 -7.279 1.00 13.53 400 ASP B C 1
ATOM 7325 O O . ASP B 1 399 ? 5.386 -56.947 -7.759 1.00 18.20 400 ASP B O 1
ATOM 7330 N N . VAL B 1 400 ? 6.945 -55.472 -7.099 1.00 15.61 401 VAL B N 1
ATOM 7331 C CA . VAL B 1 400 ? 6.171 -54.311 -7.555 1.00 12.95 401 VAL B CA 1
ATOM 7332 C C . VAL B 1 400 ? 5.828 -54.461 -9.047 1.00 17.20 401 VAL B C 1
ATOM 7333 O O . VAL B 1 400 ? 4.645 -54.403 -9.474 1.00 15.08 401 VAL B O 1
ATOM 7337 N N . VAL B 1 401 ? 6.867 -54.696 -9.840 1.00 14.18 402 VAL B N 1
ATOM 7338 C CA . VAL B 1 401 ? 6.681 -54.770 -11.300 1.00 12.45 402 VAL B CA 1
ATOM 7339 C C . VAL B 1 401 ? 5.861 -55.994 -11.706 1.00 13.76 402 VAL B C 1
ATOM 7340 O O . VAL B 1 401 ? 4.944 -55.879 -12.506 1.00 16.86 402 VAL B O 1
ATOM 7344 N N . GLY B 1 402 ? 6.169 -57.157 -11.137 1.00 14.43 403 GLY B N 1
ATOM 7345 C CA . GLY B 1 402 ? 5.433 -58.370 -11.468 1.00 14.98 403 GLY B CA 1
ATOM 7346 C C . GLY B 1 402 ? 3.977 -58.372 -10.984 1.00 17.01 403 GLY B C 1
ATOM 7347 O O . GLY B 1 402 ? 3.076 -58.853 -11.692 1.00 15.28 403 GLY B O 1
ATOM 7348 N N . ASP B 1 403 ? 3.742 -57.860 -9.769 1.00 13.75 404 ASP B N 1
ATOM 7349 C CA . ASP B 1 403 ? 2.379 -57.786 -9.203 1.00 13.14 404 ASP B CA 1
ATOM 7350 C C . ASP B 1 403 ? 1.507 -56.824 -9.984 1.00 12.27 404 ASP B C 1
ATOM 7351 O O . ASP B 1 403 ? 0.386 -57.158 -10.379 1.00 17.31 404 ASP B O 1
ATOM 7356 N N . HIS B 1 404 ? 2.025 -55.614 -10.202 1.00 14.90 405 HIS B N 1
ATOM 7357 C CA . HIS B 1 404 ? 1.300 -54.567 -10.946 1.00 16.05 405 HIS B CA 1
ATOM 7358 C C . HIS B 1 404 ? 0.954 -55.007 -12.384 1.00 21.72 405 HIS B C 1
ATOM 7359 O O . HIS B 1 404 ? -0.162 -54.791 -12.881 1.00 14.23 405 HIS B O 1
ATOM 7366 N N . ASN B 1 405 ? 1.910 -55.624 -13.059 1.00 12.27 406 ASN B N 1
ATOM 7367 C CA . ASN B 1 405 ? 1.712 -55.918 -14.505 1.00 12.54 406 ASN B CA 1
ATOM 7368 C C . ASN B 1 405 ? 1.093 -57.281 -14.799 1.00 14.04 406 ASN B C 1
ATOM 7369 O O . ASN B 1 405 ? 0.416 -57.440 -15.796 1.00 15.67 406 ASN B O 1
ATOM 7374 N N . VAL B 1 406 ? 1.325 -58.272 -13.935 1.00 13.98 407 VAL B N 1
ATOM 7375 C CA . VAL B 1 406 ? 0.944 -59.645 -14.287 1.00 14.64 407 VAL B CA 1
ATOM 7376 C C . VAL B 1 406 ? 0.117 -60.351 -13.203 1.00 15.27 407 VAL B C 1
ATOM 7377 O O . VAL B 1 406 ? -1.019 -60.747 -13.445 1.00 16.25 407 VAL B O 1
ATOM 7381 N N . VAL B 1 407 ? 0.687 -60.515 -12.012 1.00 16.42 408 VAL B N 1
ATOM 7382 C CA . VAL B 1 407 ? -0.013 -61.299 -10.991 1.00 13.64 408 VAL B CA 1
ATOM 7383 C C . VAL B 1 407 ? -1.366 -60.720 -10.644 1.00 17.52 408 VAL B C 1
ATOM 7384 O O . VAL B 1 407 ? -2.369 -61.422 -10.658 1.00 15.29 408 VAL B O 1
ATOM 7388 N N . CYS B 1 408 ? -1.417 -59.440 -10.322 1.00 15.61 409 CYS B N 1
ATOM 7389 C CA . CYS B 1 408 ? -2.707 -58.906 -9.886 1.00 17.54 409 CYS B CA 1
ATOM 7390 C C . CYS B 1 408 ? -3.755 -58.808 -10.999 1.00 16.42 409 CYS B C 1
ATOM 7391 O O . CYS B 1 408 ? -4.931 -59.154 -10.784 1.00 16.12 409 CYS B O 1
ATOM 7394 N N . PRO B 1 409 ? -3.338 -58.397 -12.220 1.00 18.53 410 PRO B N 1
ATOM 7395 C CA . PRO B 1 409 ? -4.335 -58.508 -13.288 1.00 15.64 410 PRO B CA 1
ATOM 7396 C C . PRO B 1 409 ? -4.840 -59.948 -13.520 1.00 18.34 410 PRO B C 1
ATOM 7397 O O . PRO B 1 409 ? -6.037 -60.122 -13.724 1.00 14.72 410 PRO B O 1
ATOM 7401 N N . VAL B 1 410 ? -3.966 -60.953 -13.494 1.00 16.62 411 VAL B N 1
ATOM 7402 C CA . VAL B 1 410 ? -4.426 -62.343 -13.637 1.00 15.84 411 VAL B CA 1
ATOM 7403 C C . VAL B 1 410 ? -5.371 -62.725 -12.464 1.00 22.57 411 VAL B C 1
ATOM 7404 O O . VAL B 1 410 ? -6.425 -63.343 -12.674 1.00 17.94 411 VAL B O 1
ATOM 7408 N N . ALA B 1 411 ? -5.001 -62.341 -11.240 1.00 17.04 412 ALA B N 1
ATOM 7409 C CA . ALA B 1 411 ? -5.839 -62.656 -10.054 1.00 21.41 412 ALA B CA 1
ATOM 7410 C C . ALA B 1 411 ? -7.229 -62.017 -10.171 1.00 14.95 412 ALA B C 1
ATOM 7411 O O . ALA B 1 411 ? -8.247 -62.642 -9.889 1.00 17.76 412 ALA B O 1
ATOM 7413 N N . GLN B 1 412 ? -7.275 -60.778 -10.641 1.00 16.60 413 GLN B N 1
ATOM 7414 C CA . GLN B 1 412 ? -8.561 -60.125 -10.781 1.00 21.66 413 GLN B CA 1
ATOM 7415 C C . GLN B 1 412 ? -9.432 -60.810 -11.849 1.00 28.86 413 GLN B C 1
ATOM 7416 O O . GLN B 1 412 ? -10.641 -61.057 -11.663 1.00 19.77 413 GLN B O 1
ATOM 7422 N N . LEU B 1 413 ? -8.815 -61.116 -12.981 1.00 17.98 414 LEU B N 1
ATOM 7423 C CA . LEU B 1 413 ? -9.513 -61.854 -14.038 1.00 19.45 414 LEU B CA 1
ATOM 7424 C C . LEU B 1 413 ? -9.995 -63.227 -13.514 1.00 15.31 414 LEU B C 1
ATOM 7425 O O . LEU B 1 413 ? -11.151 -63.598 -13.690 1.00 17.39 414 LEU B O 1
ATOM 7430 N N . ALA B 1 414 ? -9.121 -63.956 -12.833 1.00 18.66 415 ALA B N 1
ATOM 7431 C CA . ALA B 1 414 ? -9.486 -65.269 -12.325 1.00 17.34 415 ALA B CA 1
ATOM 7432 C C . ALA B 1 414 ? -10.710 -65.187 -11.367 1.00 26.18 415 ALA B C 1
ATOM 7433 O O . ALA B 1 414 ? -11.696 -65.927 -11.526 1.00 22.84 415 ALA B O 1
ATOM 7435 N N . GLY B 1 415 ? -10.657 -64.259 -10.414 1.00 27.63 416 GLY B N 1
ATOM 7436 C CA . GLY B 1 415 ? -11.712 -64.096 -9.417 1.00 23.56 416 GLY B CA 1
ATOM 7437 C C . GLY B 1 415 ? -13.029 -63.640 -10.001 1.00 22.88 416 GLY B C 1
ATOM 7438 O O . GLY B 1 415 ? -14.078 -64.166 -9.645 1.00 26.06 416 GLY B O 1
ATOM 7439 N N . ARG B 1 416 ? -12.990 -62.679 -10.918 1.00 20.95 417 ARG B N 1
ATOM 7440 C CA . ARG B 1 416 ? -14.220 -62.234 -11.568 1.00 25.25 417 ARG B CA 1
ATOM 7441 C C . ARG B 1 416 ? -14.856 -63.304 -12.453 1.00 30.71 417 ARG B C 1
ATOM 7442 O O . ARG B 1 416 ? -16.066 -63.507 -12.391 1.00 29.01 417 ARG B O 1
ATOM 7450 N N A LEU B 1 417 ? -14.062 -63.983 -13.277 0.53 25.59 418 LEU B N 1
ATOM 7451 N N B LEU B 1 417 ? -14.044 -63.966 -13.279 0.47 25.58 418 LEU B N 1
ATOM 7452 C CA A LEU B 1 417 ? -14.613 -65.043 -14.127 0.53 26.28 418 LEU B CA 1
ATOM 7453 C CA B LEU B 1 417 ? -14.516 -65.072 -14.121 0.47 26.31 418 LEU B CA 1
ATOM 7454 C C A LEU B 1 417 ? -15.229 -66.171 -13.285 0.53 26.16 418 LEU B C 1
ATOM 7455 C C B LEU B 1 417 ? -15.214 -66.140 -13.279 0.47 26.18 418 LEU B C 1
ATOM 7456 O O A LEU B 1 417 ? -16.315 -66.656 -13.596 0.53 28.35 418 LEU B O 1
ATOM 7457 O O B LEU B 1 417 ? -16.333 -66.549 -13.581 0.47 28.33 418 LEU B O 1
ATOM 7466 N N . ALA B 1 418 ? -14.529 -66.589 -12.232 1.00 26.46 419 ALA B N 1
ATOM 7467 C CA . ALA B 1 418 ? -15.049 -67.631 -11.355 1.00 26.47 419 ALA B CA 1
ATOM 7468 C C . ALA B 1 418 ? -16.390 -67.202 -10.723 1.00 32.60 419 ALA B C 1
ATOM 7469 O O . ALA B 1 418 ? -17.325 -67.990 -10.673 1.00 35.76 419 ALA B O 1
ATOM 7471 N N . ALA B 1 419 ? -16.479 -65.954 -10.267 1.00 24.51 420 ALA B N 1
ATOM 7472 C CA . ALA B 1 419 ? -17.670 -65.493 -9.544 1.00 29.94 420 ALA B CA 1
ATOM 7473 C C . ALA B 1 419 ? -18.811 -65.285 -10.510 1.00 40.52 420 ALA B C 1
ATOM 7474 O O . ALA B 1 419 ? -19.973 -65.314 -10.136 1.00 35.63 420 ALA B O 1
ATOM 7476 N N . GLN B 1 420 ? -18.478 -65.094 -11.776 1.00 34.12 421 GLN B N 1
ATOM 7477 C CA . GLN B 1 420 ? -19.500 -64.852 -12.766 1.00 24.85 421 GLN B CA 1
ATOM 7478 C C . GLN B 1 420 ? -19.775 -66.020 -13.693 1.00 24.39 421 GLN B C 1
ATOM 7479 O O . GLN B 1 420 ? -20.245 -65.828 -14.826 1.00 30.42 421 GLN B O 1
ATOM 7485 N N . GLY B 1 421 ? -19.473 -67.229 -13.228 1.00 31.79 422 GLY B N 1
ATOM 7486 C CA . GLY B 1 421 ? -19.922 -68.414 -13.940 1.00 33.72 422 GLY B CA 1
ATOM 7487 C C . GLY B 1 421 ? -18.882 -69.367 -14.505 1.00 45.84 422 GLY B C 1
ATOM 7488 O O . GLY B 1 421 ? -19.192 -70.526 -14.791 1.00 32.17 422 GLY B O 1
ATOM 7489 N N . ALA B 1 422 ? -17.652 -68.902 -14.673 1.00 32.72 423 ALA B N 1
ATOM 7490 C CA . ALA B 1 422 ? -16.646 -69.723 -15.344 1.00 28.83 423 ALA B CA 1
ATOM 7491 C C . ALA B 1 422 ? -16.081 -70.780 -14.413 1.00 29.72 423 ALA B C 1
ATOM 7492 O O . ALA B 1 422 ? -16.048 -70.591 -13.199 1.00 30.66 423 ALA B O 1
ATOM 7494 N N . ARG B 1 423 ? -15.620 -71.894 -14.965 1.00 21.45 424 ARG B N 1
ATOM 7495 C CA . ARG B 1 423 ? -14.797 -72.804 -14.179 1.00 22.02 424 ARG B CA 1
ATOM 7496 C C . ARG B 1 423 ? -13.350 -72.404 -14.414 1.00 29.37 424 ARG B C 1
ATOM 7497 O O . ARG B 1 423 ? -12.927 -72.323 -15.569 1.00 23.78 424 ARG B O 1
ATOM 7505 N N . VAL B 1 424 ? -12.601 -72.145 -13.340 1.00 22.35 425 VAL B N 1
ATOM 7506 C CA . VAL B 1 424 ? -11.241 -71.607 -13.466 1.00 19.85 425 VAL B CA 1
ATOM 7507 C C . VAL B 1 424 ? -10.218 -72.469 -12.774 1.00 26.80 425 VAL B C 1
ATOM 7508 O O . VAL B 1 424 ? -10.452 -72.940 -11.661 1.00 20.92 425 VAL B O 1
ATOM 7512 N N . TYR B 1 425 ? -9.072 -72.675 -13.411 1.00 15.04 426 TYR B N 1
ATOM 7513 C CA . TYR B 1 425 ? -7.958 -73.370 -12.762 1.00 17.67 426 TYR B CA 1
ATOM 7514 C C . TYR B 1 425 ? -6.765 -72.429 -12.758 1.00 21.18 426 TYR B C 1
ATOM 7515 O O . TYR B 1 425 ? -6.517 -71.781 -13.748 1.00 22.17 426 TYR B O 1
ATOM 7524 N N . ALA B 1 426 ? -6.029 -72.351 -11.651 1.00 18.15 427 ALA B N 1
ATOM 7525 C CA . ALA B 1 426 ? -4.903 -71.434 -11.554 1.00 19.01 427 ALA B CA 1
ATOM 7526 C C . ALA B 1 426 ? -3.642 -72.136 -11.091 1.00 19.68 427 ALA B C 1
ATOM 7527 O O . ALA B 1 426 ? -3.709 -73.074 -10.299 1.00 21.01 427 ALA B O 1
ATOM 7529 N N . TYR B 1 427 ? -2.482 -71.659 -11.544 1.00 15.81 428 TYR B N 1
ATOM 7530 C CA . TYR B 1 427 ? -1.219 -72.276 -11.149 1.00 18.17 428 TYR B CA 1
ATOM 7531 C C . TYR B 1 427 ? -0.182 -71.191 -10.902 1.00 20.69 428 TYR B C 1
ATOM 7532 O O . TYR B 1 427 ? -0.323 -70.054 -11.369 1.00 15.60 428 TYR B O 1
ATOM 7541 N N . VAL B 1 428 ? 0.869 -71.552 -10.181 1.00 18.58 429 VAL B N 1
ATOM 7542 C CA . VAL B 1 428 ? 2.089 -70.782 -10.198 1.00 16.06 429 VAL B CA 1
ATOM 7543 C C . VAL B 1 428 ? 3.158 -71.785 -10.631 1.00 19.47 429 VAL B C 1
ATOM 7544 O O . VAL B 1 428 ? 3.209 -72.918 -10.134 1.00 20.31 429 VAL B O 1
ATOM 7548 N N . PHE B 1 429 ? 3.982 -71.387 -11.593 1.00 19.07 430 PHE B N 1
ATOM 7549 C CA . PHE B 1 429 ? 5.001 -72.258 -12.140 1.00 13.44 430 PHE B CA 1
ATOM 7550 C C . PHE B 1 429 ? 6.315 -71.953 -11.441 1.00 22.56 430 PHE B C 1
ATOM 7551 O O . PHE B 1 429 ? 6.790 -70.826 -11.493 1.00 18.40 430 PHE B O 1
ATOM 7559 N N . GLU B 1 430 ? 6.909 -72.951 -10.786 1.00 18.17 431 GLU B N 1
ATOM 7560 C CA . GLU B 1 430 ? 8.023 -72.677 -9.875 1.00 21.06 431 GLU B CA 1
ATOM 7561 C C . GLU B 1 430 ? 9.327 -73.390 -10.170 1.00 25.05 431 GLU B C 1
ATOM 7562 O O . GLU B 1 430 ? 10.244 -73.338 -9.368 1.00 25.56 431 GLU B O 1
ATOM 7568 N N . HIS B 1 431 ? 9.432 -74.035 -11.325 1.00 25.93 432 HIS B N 1
ATOM 7569 C CA . HIS B 1 431 ? 10.683 -74.695 -11.667 1.00 19.32 432 HIS B CA 1
ATOM 7570 C C . HIS B 1 431 ? 11.614 -73.812 -12.477 1.00 26.47 432 HIS B C 1
ATOM 7571 O O . HIS B 1 431 ? 11.254 -73.294 -13.532 1.00 24.60 432 HIS B O 1
ATOM 7578 N N . ARG B 1 432 ? 12.831 -73.645 -11.988 1.00 23.92 433 ARG B N 1
ATOM 7579 C CA . ARG B 1 432 ? 13.838 -72.940 -12.758 1.00 25.68 433 ARG B CA 1
ATOM 7580 C C . ARG B 1 432 ? 14.554 -73.954 -13.668 1.00 27.70 433 ARG B C 1
ATOM 7581 O O . ARG B 1 432 ? 15.199 -74.868 -13.172 1.00 30.21 433 ARG B O 1
ATOM 7589 N N . ALA B 1 433 ? 14.436 -73.795 -14.986 1.00 30.62 434 ALA B N 1
ATOM 7590 C CA . ALA B 1 433 ? 15.102 -74.707 -15.936 1.00 29.94 434 ALA B CA 1
ATOM 7591 C C . ALA B 1 433 ? 16.602 -74.870 -15.669 1.00 32.01 434 ALA B C 1
ATOM 7592 O O . ALA B 1 433 ? 17.315 -73.890 -15.435 1.00 29.37 434 ALA B O 1
ATOM 7594 N N . SER B 1 434 ? 17.080 -76.111 -15.711 1.00 29.16 435 SER B N 1
ATOM 7595 C CA . SER B 1 434 ? 18.515 -76.397 -15.558 1.00 27.42 435 SER B CA 1
ATOM 7596 C C . SER B 1 434 ? 19.354 -75.649 -16.596 1.00 31.30 435 SER B C 1
ATOM 7597 O O . SER B 1 434 ? 20.538 -75.360 -16.375 1.00 35.70 435 SER B O 1
ATOM 7600 N N . THR B 1 435 ? 18.729 -75.317 -17.720 1.00 29.13 436 THR B N 1
ATOM 7601 C CA . THR B 1 435 ? 19.407 -74.660 -18.829 1.00 31.30 436 THR B CA 1
ATOM 7602 C C . THR B 1 435 ? 19.273 -73.137 -18.823 1.00 35.98 436 THR B C 1
ATOM 7603 O O . THR B 1 435 ? 19.796 -72.464 -19.715 1.00 30.15 436 THR B O 1
ATOM 7607 N N . LEU B 1 436 ? 18.568 -72.586 -17.839 1.00 30.53 437 LEU B N 1
ATOM 7608 C CA . LEU B 1 436 ? 18.304 -71.140 -17.829 1.00 28.14 437 LEU B CA 1
ATOM 7609 C C . LEU B 1 436 ? 19.612 -70.322 -17.864 1.00 31.98 437 LEU B C 1
ATOM 7610 O O . LEU B 1 436 ? 20.528 -70.576 -17.095 1.00 27.69 437 LEU B O 1
ATOM 7615 N N . SER B 1 437 ? 19.698 -69.323 -18.731 1.00 26.32 438 SER B N 1
ATOM 7616 C CA . SER B 1 437 ? 20.950 -68.575 -18.854 1.00 23.26 438 SER B CA 1
ATOM 7617 C C . SER B 1 437 ? 20.966 -67.248 -18.096 1.00 27.72 438 SER B C 1
ATOM 7618 O O . SER B 1 437 ? 22.028 -66.635 -17.933 1.00 28.32 438 SER B O 1
ATOM 7621 N N . TRP B 1 438 ? 19.793 -66.792 -17.650 1.00 27.93 439 TRP B N 1
ATOM 7622 C CA . TRP B 1 438 ? 19.698 -65.617 -16.768 1.00 23.52 439 TRP B CA 1
ATOM 7623 C C . TRP B 1 438 ? 20.258 -65.956 -15.372 1.00 23.77 439 TRP B C 1
ATOM 7624 O O . TRP B 1 438 ? 20.244 -67.117 -14.971 1.00 25.27 439 TRP B O 1
ATOM 7635 N N . PRO B 1 439 ? 20.746 -64.939 -14.629 1.00 30.65 440 PRO B N 1
ATOM 7636 C CA . PRO B 1 439 ? 21.319 -65.149 -13.286 1.00 24.88 440 PRO B CA 1
ATOM 7637 C C . PRO B 1 439 ? 20.311 -65.676 -12.257 1.00 29.39 440 PRO B C 1
ATOM 7638 O O . PRO B 1 439 ? 19.077 -65.529 -12.355 1.00 25.70 440 PRO B O 1
ATOM 7642 N N . LEU B 1 440 ? 20.871 -66.303 -11.242 1.00 22.01 441 LEU B N 1
ATOM 7643 C CA . LEU B 1 440 ? 20.102 -66.928 -10.184 1.00 24.77 441 LEU B CA 1
ATOM 7644 C C . LEU B 1 440 ? 19.160 -65.944 -9.482 1.00 21.43 441 LEU B C 1
ATOM 7645 O O . LEU B 1 440 ? 18.049 -66.312 -9.118 1.00 27.64 441 LEU B O 1
ATOM 7650 N N . TRP B 1 441 ? 19.581 -64.693 -9.308 1.00 23.05 442 TRP B N 1
ATOM 7651 C CA . TRP B 1 441 ? 18.722 -63.738 -8.609 1.00 26.31 442 TRP B CA 1
ATOM 7652 C C . TRP B 1 441 ? 17.375 -63.499 -9.303 1.00 30.06 442 TRP B C 1
ATOM 7653 O O . TRP B 1 441 ? 16.420 -63.100 -8.657 1.00 26.52 442 TRP B O 1
ATOM 7664 N N A MET B 1 442 ? 17.301 -63.740 -10.613 0.48 24.80 443 MET B N 1
ATOM 7665 N N B MET B 1 442 ? 17.292 -63.757 -10.605 0.52 24.81 443 MET B N 1
ATOM 7666 C CA A MET B 1 442 ? 16.044 -63.543 -11.341 0.48 20.81 443 MET B CA 1
ATOM 7667 C CA B MET B 1 442 ? 16.037 -63.522 -11.315 0.52 20.80 443 MET B CA 1
ATOM 7668 C C A MET B 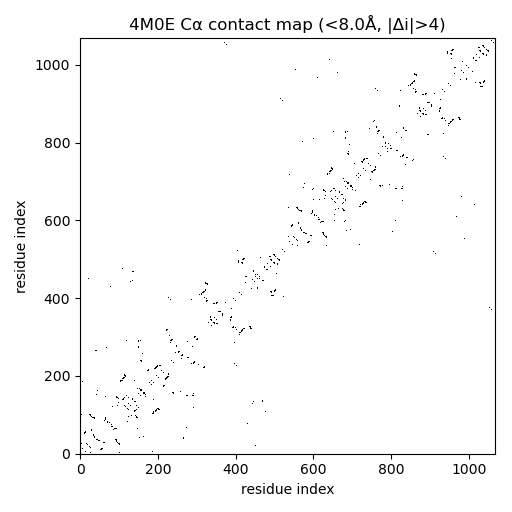1 442 ? 14.983 -64.588 -11.020 0.48 23.26 443 MET B C 1
ATOM 7669 C C B MET B 1 442 ? 14.999 -64.623 -11.102 0.52 23.27 443 MET B C 1
ATOM 7670 O O A MET B 1 442 ? 13.798 -64.382 -11.299 0.48 23.26 443 MET B O 1
ATOM 7671 O O B MET B 1 442 ? 13.841 -64.481 -11.513 0.52 23.54 443 MET B O 1
ATOM 7680 N N . GLY B 1 443 ? 15.402 -65.709 -10.442 1.00 23.76 444 GLY B N 1
ATOM 7681 C CA . GLY B 1 443 ? 14.467 -66.760 -10.072 1.00 23.41 444 GLY B CA 1
ATOM 7682 C C . GLY B 1 443 ? 13.910 -67.491 -11.288 1.00 25.53 444 GLY B C 1
ATOM 7683 O O . GLY B 1 443 ? 14.670 -67.886 -12.181 1.00 23.49 444 GLY B O 1
ATOM 7684 N N . VAL B 1 444 ? 12.586 -67.666 -11.326 1.00 20.03 445 VAL B N 1
ATOM 7685 C CA . VAL B 1 444 ? 11.914 -68.213 -12.503 1.00 17.46 445 VAL B CA 1
ATOM 7686 C C . VAL B 1 444 ? 11.255 -67.051 -13.235 1.00 25.84 445 VAL B C 1
ATOM 7687 O O . VAL B 1 444 ? 10.169 -66.615 -12.853 1.00 18.55 445 VAL B O 1
ATOM 7691 N N . PRO B 1 445 ? 11.898 -66.546 -14.299 1.00 22.30 446 PRO B N 1
ATOM 7692 C CA . PRO B 1 445 ? 11.406 -65.294 -14.886 1.00 20.67 446 PRO B CA 1
ATOM 7693 C C . PRO B 1 445 ? 10.275 -65.483 -15.896 1.00 20.82 446 PRO B C 1
ATOM 7694 O O . PRO B 1 445 ? 9.929 -66.597 -16.309 1.00 18.44 446 PRO B O 1
ATOM 7698 N N . HIS B 1 446 ? 9.689 -64.358 -16.262 1.00 18.03 447 HIS B N 1
ATOM 7699 C CA . HIS B 1 446 ? 8.620 -64.281 -17.250 1.00 20.90 447 HIS B CA 1
ATOM 7700 C C . HIS B 1 446 ? 9.032 -65.028 -18.534 1.00 21.67 447 HIS B C 1
ATOM 7701 O O . HIS B 1 446 ? 10.102 -64.780 -19.049 1.00 18.81 447 HIS B O 1
ATOM 7708 N N . GLY B 1 447 ? 8.196 -65.959 -19.001 1.00 12.91 448 GLY B N 1
ATOM 7709 C CA . GLY B 1 447 ? 8.385 -66.634 -20.276 1.00 16.88 448 GLY B CA 1
ATOM 7710 C C . GLY B 1 447 ? 8.977 -68.033 -20.136 1.00 22.63 448 GLY B C 1
ATOM 7711 O O . GLY B 1 447 ? 8.999 -68.790 -21.102 1.00 18.47 448 GLY B O 1
ATOM 7712 N N . TYR B 1 448 ? 9.454 -68.383 -18.938 1.00 15.10 449 TYR B N 1
ATOM 7713 C CA . TYR B 1 448 ? 10.233 -69.612 -18.774 1.00 18.38 449 TYR B CA 1
ATOM 7714 C C . TYR B 1 448 ? 9.441 -70.864 -18.390 1.00 21.29 449 TYR B C 1
ATOM 7715 O O . TYR B 1 448 ? 10.014 -71.930 -18.172 1.00 25.67 449 TYR B O 1
ATOM 7724 N N . GLU B 1 449 ? 8.122 -70.754 -18.381 1.00 15.84 450 GLU B N 1
ATOM 7725 C CA . GLU B 1 449 ? 7.314 -71.965 -18.374 1.00 21.59 450 GLU B CA 1
ATOM 7726 C C . GLU B 1 449 ? 7.030 -72.488 -19.804 1.00 20.43 450 GLU B C 1
ATOM 7727 O O . GLU B 1 449 ? 6.739 -73.674 -19.984 1.00 21.12 450 GLU B O 1
ATOM 7733 N N . ILE B 1 450 ? 7.083 -71.612 -20.809 1.00 20.32 451 ILE B N 1
ATOM 7734 C CA . ILE B 1 450 ? 6.638 -71.987 -22.171 1.00 16.59 451 ILE B CA 1
ATOM 7735 C C . ILE B 1 450 ? 7.366 -73.242 -22.689 1.00 14.61 451 ILE B C 1
ATOM 7736 O O . ILE B 1 450 ? 6.737 -74.177 -23.179 1.00 19.04 451 ILE B O 1
ATOM 7741 N N . GLU B 1 451 ? 8.684 -73.255 -22.574 1.00 19.70 452 GLU B N 1
ATOM 7742 C CA . GLU B 1 451 ? 9.463 -74.411 -23.045 1.00 20.74 452 GLU B CA 1
ATOM 7743 C C . GLU B 1 451 ? 9.001 -75.756 -22.448 1.00 21.79 452 GLU B C 1
ATOM 7744 O O . GLU B 1 451 ? 9.083 -76.788 -23.116 1.00 19.30 452 GLU B O 1
ATOM 7750 N N . PHE B 1 452 ? 8.481 -75.747 -21.213 1.00 18.35 453 PHE B N 1
ATOM 7751 C CA . PHE B 1 452 ? 7.979 -76.979 -20.610 1.00 18.29 453 PHE B CA 1
ATOM 7752 C C . PHE B 1 452 ? 6.628 -77.343 -21.135 1.00 20.94 453 PHE B C 1
ATOM 7753 O O . PHE B 1 452 ? 6.343 -78.522 -21.356 1.00 24.58 453 PHE B O 1
ATOM 7761 N N . ILE B 1 453 ? 5.786 -76.337 -21.346 1.00 15.28 454 ILE B N 1
ATOM 7762 C CA . ILE B 1 453 ? 4.444 -76.585 -21.835 1.00 17.46 454 ILE B CA 1
ATOM 7763 C C . ILE B 1 453 ? 4.505 -77.145 -23.272 1.00 21.57 454 ILE B C 1
ATOM 7764 O O . ILE B 1 453 ? 3.660 -77.957 -23.681 1.00 22.62 454 ILE B O 1
ATOM 7769 N N . PHE B 1 454 ? 5.499 -76.702 -24.039 1.00 21.17 455 PHE B N 1
ATOM 7770 C CA . PHE B 1 454 ? 5.658 -77.171 -25.430 1.00 18.97 455 PHE B CA 1
ATOM 7771 C C . PHE B 1 454 ? 6.479 -78.462 -25.522 1.00 30.84 455 PHE B C 1
ATOM 7772 O O . PHE B 1 454 ? 6.678 -78.988 -26.610 1.00 22.83 455 PHE B O 1
ATOM 7780 N N . GLY B 1 455 ? 6.976 -78.964 -24.389 1.00 19.57 456 GLY B N 1
ATOM 7781 C CA . GLY B 1 455 ? 7.690 -80.233 -24.424 1.00 22.38 456 GLY B CA 1
ATOM 7782 C C . GLY B 1 455 ? 9.086 -80.128 -24.996 1.00 25.67 456 GLY B C 1
ATOM 7783 O O . GLY B 1 455 ? 9.706 -81.134 -25.362 1.00 23.16 456 GLY B O 1
ATOM 7784 N N . ILE B 1 456 ? 9.601 -78.903 -25.061 1.00 22.42 457 ILE B N 1
ATOM 7785 C CA . ILE B 1 456 ? 10.956 -78.664 -25.559 1.00 20.90 457 ILE B CA 1
ATOM 7786 C C . ILE B 1 456 ? 12.045 -79.547 -24.898 1.00 31.59 457 ILE B C 1
ATOM 7787 O O . ILE B 1 456 ? 12.999 -79.945 -25.585 1.00 26.04 457 ILE B O 1
ATOM 7792 N N . PRO B 1 457 ? 11.907 -79.879 -23.587 1.00 27.11 458 PRO B N 1
ATOM 7793 C CA . PRO B 1 457 ? 12.954 -80.746 -23.021 1.00 23.90 458 PRO B CA 1
ATOM 7794 C C . PRO B 1 457 ? 13.066 -82.129 -23.676 1.00 20.86 458 PRO B C 1
ATOM 7795 O O . PRO B 1 457 ? 14.088 -82.782 -23.498 1.00 30.09 458 PRO B O 1
ATOM 7799 N N . LEU B 1 458 ? 12.043 -82.561 -24.404 1.00 25.82 459 LEU B N 1
ATOM 7800 C CA . LEU B 1 458 ? 12.115 -83.832 -25.100 1.00 30.37 459 LEU B CA 1
ATOM 7801 C C . LEU B 1 458 ? 13.010 -83.809 -26.340 1.00 37.24 459 LEU B C 1
ATOM 7802 O O . LEU B 1 458 ? 13.276 -84.863 -26.918 1.00 37.89 459 LEU B O 1
ATOM 7807 N N . ASP B 1 459 ? 13.462 -82.624 -26.746 1.00 31.58 460 ASP B N 1
ATOM 7808 C CA . ASP B 1 459 ? 14.403 -82.479 -27.867 1.00 35.68 460 ASP B CA 1
ATOM 7809 C C . ASP B 1 459 ? 15.808 -82.923 -27.457 1.00 37.83 460 ASP B C 1
ATOM 7810 O O . ASP B 1 459 ? 16.453 -82.270 -26.629 1.00 38.32 460 ASP B O 1
ATOM 7815 N N . PRO B 1 460 ? 16.311 -84.000 -28.084 1.00 51.40 461 PRO B N 1
ATOM 7816 C CA . PRO B 1 460 ? 17.607 -84.614 -27.756 1.00 54.24 461 PRO B CA 1
ATOM 7817 C C . PRO B 1 460 ? 18.772 -83.622 -27.786 1.00 51.58 461 PRO B C 1
ATOM 7818 O O . PRO B 1 460 ? 19.616 -83.649 -26.886 1.00 68.90 461 PRO B O 1
ATOM 7822 N N . SER B 1 461 ? 18.802 -82.748 -28.788 1.00 47.56 462 SER B N 1
ATOM 7823 C CA . SER B 1 461 ? 19.894 -81.785 -28.948 1.00 36.71 462 SER B CA 1
ATOM 7824 C C . SER B 1 461 ? 19.969 -80.805 -27.789 1.00 50.18 462 SER B C 1
ATOM 7825 O O . SER B 1 461 ? 20.957 -80.084 -27.622 1.00 53.11 462 SER B O 1
ATOM 7828 N N . ARG B 1 462 ? 18.913 -80.766 -26.989 1.00 43.13 463 ARG B N 1
ATOM 7829 C CA . ARG B 1 462 ? 18.936 -79.948 -25.794 1.00 48.35 463 ARG B CA 1
ATOM 7830 C C . ARG B 1 462 ? 19.315 -80.808 -24.584 1.00 59.73 463 ARG B C 1
ATOM 7831 O O . ARG B 1 462 ? 19.176 -82.036 -24.608 1.00 48.34 463 ARG B O 1
ATOM 7839 N N . ASN B 1 463 ? 19.822 -80.161 -23.543 1.00 31.51 464 ASN B N 1
ATOM 7840 C CA . ASN B 1 463 ? 20.457 -80.878 -22.454 1.00 40.53 464 ASN B CA 1
ATOM 7841 C C . ASN B 1 463 ? 19.685 -80.774 -21.148 1.00 37.41 464 ASN B C 1
ATOM 7842 O O . ASN B 1 463 ? 20.273 -80.564 -20.098 1.00 35.57 464 ASN B O 1
ATOM 7847 N N . TYR B 1 464 ? 18.365 -80.928 -21.222 1.00 32.89 465 TYR B N 1
ATOM 7848 C CA . TYR B 1 464 ? 17.533 -80.931 -20.029 1.00 31.77 465 TYR B CA 1
ATOM 7849 C C . TYR B 1 464 ? 17.737 -82.259 -19.293 1.00 43.31 465 TYR B C 1
ATOM 7850 O O . TYR B 1 464 ? 18.125 -83.254 -19.908 1.00 30.69 465 TYR B O 1
ATOM 7859 N N . THR B 1 465 ? 17.465 -82.284 -17.993 1.00 30.89 466 THR B N 1
ATOM 7860 C CA . THR B 1 465 ? 17.565 -83.516 -17.223 1.00 32.57 466 THR B CA 1
ATOM 7861 C C . THR B 1 465 ? 16.382 -84.430 -17.489 1.00 35.62 466 THR B C 1
ATOM 7862 O O . THR B 1 465 ? 15.357 -84.009 -18.032 1.00 27.50 466 THR B O 1
ATOM 7866 N N . ALA B 1 466 ? 16.507 -85.686 -17.081 1.00 32.48 467 ALA B N 1
ATOM 7867 C CA . ALA B 1 466 ? 15.419 -86.630 -17.267 1.00 26.48 467 ALA B CA 1
ATOM 7868 C C . ALA B 1 466 ? 14.189 -86.228 -16.458 1.00 27.98 467 ALA B C 1
ATOM 7869 O O . ALA B 1 466 ? 13.065 -86.400 -16.930 1.00 29.83 467 ALA B O 1
ATOM 7871 N N . GLU B 1 467 ? 14.397 -85.737 -15.227 1.00 19.63 468 GLU B N 1
ATOM 7872 C CA . GLU B 1 467 ? 13.296 -85.230 -14.401 1.00 28.27 468 GLU B CA 1
ATOM 7873 C C . GLU B 1 467 ? 12.486 -84.141 -15.116 1.00 17.21 468 GLU B C 1
ATOM 7874 O O . GLU B 1 467 ? 11.240 -84.089 -15.029 1.00 26.87 468 GLU B O 1
ATOM 7880 N N . GLU B 1 468 ? 13.216 -83.242 -15.766 1.00 24.27 469 GLU B N 1
ATOM 7881 C CA . GLU B 1 468 ? 12.612 -82.160 -16.549 1.00 26.81 469 GLU B CA 1
ATOM 7882 C C . GLU B 1 468 ? 11.795 -82.687 -17.735 1.00 25.62 469 GLU B C 1
ATOM 7883 O O . GLU B 1 468 ? 10.741 -82.141 -18.076 1.00 24.47 469 GLU B O 1
ATOM 7889 N N . LYS B 1 469 ? 12.243 -83.784 -18.338 1.00 23.99 470 LYS B N 1
ATOM 7890 C CA . LYS B 1 469 ? 11.465 -84.385 -19.417 1.00 25.93 470 LYS B CA 1
ATOM 7891 C C . LYS B 1 469 ? 10.158 -84.926 -18.873 1.00 20.72 470 LYS B C 1
ATOM 7892 O O . LYS B 1 469 ? 9.113 -84.773 -19.482 1.00 22.91 470 LYS B O 1
ATOM 7898 N N . ILE B 1 470 ? 10.230 -85.562 -17.711 1.00 22.02 471 ILE B N 1
ATOM 7899 C CA . ILE B 1 470 ? 9.050 -86.107 -17.051 1.00 26.59 471 ILE B CA 1
ATOM 7900 C C . ILE B 1 470 ? 8.094 -84.980 -16.641 1.00 19.61 471 ILE B C 1
ATOM 7901 O O . ILE B 1 470 ? 6.876 -85.075 -16.811 1.00 25.00 471 ILE B O 1
ATOM 7906 N N . PHE B 1 471 ? 8.669 -83.929 -16.069 1.00 24.16 472 PHE B N 1
ATOM 7907 C CA . PHE B 1 471 ? 7.922 -82.717 -15.729 1.00 21.07 472 PHE B CA 1
ATOM 7908 C C . PHE B 1 471 ? 7.207 -82.138 -16.969 1.00 17.53 472 PHE B C 1
ATOM 7909 O O . PHE B 1 471 ? 6.001 -81.852 -16.949 1.00 24.55 472 PHE B O 1
ATOM 7917 N N . ALA B 1 472 ? 7.947 -81.980 -18.066 1.00 18.18 473 ALA B N 1
ATOM 7918 C CA . ALA B 1 472 ? 7.331 -81.491 -19.310 1.00 21.32 473 ALA B CA 1
ATOM 7919 C C . ALA B 1 472 ? 6.148 -82.350 -19.747 1.00 20.91 473 ALA B C 1
ATOM 7920 O O . ALA B 1 472 ? 5.086 -81.847 -20.152 1.00 22.27 473 ALA B O 1
ATOM 7922 N N . GLN B 1 473 ? 6.318 -83.666 -19.663 1.00 28.75 474 GLN B N 1
ATOM 7923 C CA . GLN B 1 473 ? 5.233 -84.583 -20.035 1.00 22.00 474 GLN B CA 1
ATOM 7924 C C . GLN B 1 473 ? 4.004 -84.409 -19.139 1.00 22.50 474 GLN B C 1
ATOM 7925 O O . GLN B 1 473 ? 2.849 -84.460 -19.619 1.00 22.92 474 GLN B O 1
ATOM 7931 N N . ARG B 1 474 ? 4.243 -84.196 -17.839 1.00 22.58 475 ARG B N 1
ATOM 7932 C CA . ARG B 1 474 ? 3.149 -83.868 -16.924 1.00 26.27 475 ARG B CA 1
ATOM 7933 C C . ARG B 1 474 ? 2.390 -82.618 -17.384 1.00 18.34 475 ARG B C 1
ATOM 7934 O O . ARG B 1 474 ? 1.150 -82.614 -17.460 1.00 22.49 475 ARG B O 1
ATOM 7942 N N . LEU B 1 475 ? 3.130 -81.552 -17.671 1.00 22.33 476 LEU B N 1
ATOM 7943 C CA . LEU B 1 475 ? 2.482 -80.279 -18.028 1.00 22.03 476 LEU B CA 1
ATOM 7944 C C . LEU B 1 475 ? 1.704 -80.392 -19.331 1.00 22.69 476 LEU B C 1
ATOM 7945 O O . LEU B 1 475 ? 0.565 -79.919 -19.442 1.00 21.68 476 LEU B O 1
ATOM 7950 N N . MET B 1 476 ? 2.317 -81.025 -20.331 1.00 20.01 477 MET B N 1
ATOM 7951 C CA . MET B 1 476 ? 1.631 -81.206 -21.621 1.00 18.45 477 MET B CA 1
ATOM 7952 C C . MET B 1 476 ? 0.327 -81.952 -21.371 1.00 22.94 477 MET B C 1
ATOM 7953 O O . MET B 1 476 ? -0.707 -81.640 -21.970 1.00 19.69 477 MET B O 1
ATOM 7958 N N . ARG B 1 477 ? 0.379 -82.908 -20.442 1.00 24.79 478 ARG B N 1
ATOM 7959 C CA . ARG B 1 477 ? -0.796 -83.718 -20.109 1.00 23.97 478 ARG B CA 1
ATOM 7960 C C . ARG B 1 477 ? -1.906 -82.872 -19.475 1.00 21.82 478 ARG B C 1
ATOM 7961 O O . ARG B 1 477 ? -3.064 -82.971 -19.888 1.00 22.38 478 ARG B O 1
ATOM 7969 N N . TYR B 1 478 ? -1.555 -82.032 -18.487 1.00 18.15 479 TYR B N 1
ATOM 7970 C CA . TYR B 1 478 ? -2.535 -81.083 -17.906 1.00 20.47 479 TYR B CA 1
ATOM 7971 C C . TYR B 1 478 ? -3.135 -80.181 -18.965 1.00 22.17 479 TYR B C 1
ATOM 7972 O O . TYR B 1 478 ? -4.361 -79.974 -19.020 1.00 21.98 479 TYR B O 1
ATOM 7981 N N . TRP B 1 479 ? -2.264 -79.598 -19.798 1.00 22.44 480 TRP B N 1
ATOM 7982 C CA . TRP B 1 479 ? -2.746 -78.657 -20.815 1.00 20.04 480 TRP B CA 1
ATOM 7983 C C . TRP B 1 479 ? -3.680 -79.357 -21.806 1.00 21.09 480 TRP B C 1
ATOM 7984 O O . TRP B 1 479 ? -4.754 -78.845 -22.159 1.00 19.44 480 TRP B O 1
ATOM 7995 N N . ALA B 1 480 ? -3.287 -80.543 -22.256 1.00 21.29 481 ALA B N 1
ATOM 7996 C CA . ALA B 1 480 ? -4.114 -81.233 -23.244 1.00 24.93 481 ALA B CA 1
ATOM 7997 C C . ALA B 1 480 ? -5.367 -81.812 -22.582 1.00 20.00 481 ALA B C 1
ATOM 7998 O O . ALA B 1 480 ? -6.437 -81.822 -23.193 1.00 22.48 481 ALA B O 1
ATOM 8000 N N . ASN B 1 481 ? -5.259 -82.274 -21.327 1.00 20.83 482 ASN B N 1
ATOM 8001 C CA . ASN B 1 481 ? -6.494 -82.674 -20.614 1.00 23.51 482 ASN B CA 1
ATOM 8002 C C . ASN B 1 481 ? -7.492 -81.523 -20.582 1.00 23.56 482 ASN B C 1
ATOM 8003 O O . ASN B 1 481 ? -8.697 -81.694 -20.830 1.00 26.11 482 ASN B O 1
ATOM 8008 N N . PHE B 1 482 ? -6.967 -80.334 -20.290 1.00 24.04 483 PHE B N 1
ATOM 8009 C CA . PHE B 1 482 ? -7.789 -79.148 -20.229 1.00 21.45 483 PHE B CA 1
ATOM 8010 C C . PHE B 1 482 ? -8.404 -78.864 -21.594 1.00 18.90 483 PHE B C 1
ATOM 8011 O O . PHE B 1 482 ? -9.608 -78.598 -21.722 1.00 24.08 483 PHE B O 1
ATOM 8019 N N . ALA B 1 483 ? -7.581 -78.933 -22.641 1.00 22.69 484 ALA B N 1
ATOM 8020 C CA . ALA B 1 483 ? -8.104 -78.721 -23.991 1.00 20.64 484 ALA B CA 1
ATOM 8021 C C . ALA B 1 483 ? -9.198 -79.755 -24.313 1.00 26.69 484 ALA B C 1
ATOM 8022 O O . ALA B 1 483 ? -10.236 -79.443 -24.923 1.00 24.11 484 ALA B O 1
ATOM 8024 N N . ARG B 1 484 ? -8.966 -81.000 -23.916 1.00 22.24 485 ARG B N 1
ATOM 8025 C CA . ARG B 1 484 ? -9.946 -82.050 -24.245 1.00 30.31 485 ARG B CA 1
ATOM 8026 C C . ARG B 1 484 ? -11.236 -81.961 -23.428 1.00 30.36 485 ARG B C 1
ATOM 8027 O O . ARG B 1 484 ? -12.312 -82.143 -23.983 1.00 25.65 485 ARG B O 1
ATOM 8035 N N . THR B 1 485 ? -11.124 -81.667 -22.127 1.00 24.45 486 THR B N 1
ATOM 8036 C CA . THR B 1 485 ? -12.269 -81.800 -21.214 1.00 34.49 486 THR B CA 1
ATOM 8037 C C . THR B 1 485 ? -12.671 -80.530 -20.453 1.00 38.29 486 THR B C 1
ATOM 8038 O O . THR B 1 485 ? -13.743 -80.490 -19.859 1.00 32.64 486 THR B O 1
ATOM 8042 N N . GLY B 1 486 ? -11.827 -79.498 -20.469 1.00 27.22 487 GLY B N 1
ATOM 8043 C CA . GLY B 1 486 ? -12.070 -78.317 -19.657 1.00 26.67 487 GLY B CA 1
ATOM 8044 C C . GLY B 1 486 ? -11.623 -78.514 -18.220 1.00 27.44 487 GLY B C 1
ATOM 8045 O O . GLY B 1 486 ? -11.969 -77.727 -17.343 1.00 27.92 487 GLY B O 1
ATOM 8046 N N . ASP B 1 487 ? -10.833 -79.557 -17.984 1.00 22.18 488 ASP B N 1
ATOM 8047 C CA . ASP B 1 487 ? -10.352 -79.897 -16.656 1.00 26.48 488 ASP B CA 1
ATOM 8048 C C . ASP B 1 487 ? -8.975 -80.536 -16.808 1.00 23.17 488 ASP B C 1
ATOM 8049 O O . ASP B 1 487 ? -8.838 -81.549 -17.466 1.00 29.37 488 ASP B O 1
ATOM 8054 N N . PRO B 1 488 ? -7.948 -79.965 -16.164 1.00 26.95 489 PRO B N 1
ATOM 8055 C CA . PRO B 1 488 ? -6.605 -80.532 -16.338 1.00 25.40 489 PRO B CA 1
ATOM 8056 C C . PRO B 1 488 ? -6.387 -81.870 -15.640 1.00 34.96 489 PRO B C 1
ATOM 8057 O O . PRO B 1 488 ? -5.376 -82.503 -15.950 1.00 25.06 489 PRO B O 1
ATOM 8061 N N . ASN B 1 489 ? -7.276 -82.287 -14.729 1.00 28.76 490 ASN B N 1
ATOM 8062 C CA . ASN B 1 489 ? -7.071 -83.540 -13.991 1.00 35.10 490 ASN B CA 1
ATOM 8063 C C . ASN B 1 489 ? -7.310 -84.787 -14.848 1.00 29.27 490 ASN B C 1
ATOM 8064 O O . ASN B 1 489 ? -8.191 -84.804 -15.729 1.00 34.38 490 ASN B O 1
ATOM 8069 N N . GLU B 1 490 ? -6.534 -85.824 -14.538 1.00 48.92 491 GLU B N 1
ATOM 8070 C CA . GLU B 1 490 ? -6.546 -87.118 -15.231 1.00 70.90 491 GLU B CA 1
ATOM 8071 C C . GLU B 1 490 ? -7.809 -87.952 -14.989 1.00 79.07 491 GLU B C 1
ATOM 8072 O O . GLU B 1 490 ? -8.032 -88.447 -13.868 1.00 72.77 491 GLU B O 1
ATOM 8078 N N . PRO B 1 491 ? -8.621 -88.123 -16.052 1.00 76.92 492 PRO B N 1
ATOM 8079 C CA . PRO B 1 491 ? -9.872 -88.891 -16.058 1.00 79.95 492 PRO B CA 1
ATOM 8080 C C . PRO B 1 491 ? -9.742 -90.248 -15.362 1.00 94.25 492 PRO B C 1
ATOM 8081 O O . PRO B 1 491 ? -10.200 -90.399 -14.227 1.00 93.37 492 PRO B O 1
ATOM 8085 N N . PRO B 1 494 ? -7.059 -90.300 -10.497 1.00 86.98 495 PRO B N 1
ATOM 8086 C CA . PRO B 1 494 ? -7.101 -91.478 -9.616 1.00 96.06 495 PRO B CA 1
ATOM 8087 C C . PRO B 1 494 ? -6.491 -91.241 -8.221 1.00 87.04 495 PRO B C 1
ATOM 8088 O O . PRO B 1 494 ? -7.046 -90.499 -7.405 1.00 71.67 495 PRO B O 1
ATOM 8092 N N . LYS B 1 495 ? -5.360 -91.888 -7.958 1.00 84.65 496 LYS B N 1
ATOM 8093 C CA . LYS B 1 495 ? -4.620 -91.692 -6.720 1.00 79.23 496 LYS B CA 1
ATOM 8094 C C . LYS B 1 495 ? -3.697 -90.483 -6.849 1.00 80.50 496 LYS B C 1
ATOM 8095 O O . LYS B 1 495 ? -2.940 -90.168 -5.930 1.00 77.89 496 LYS B O 1
ATOM 8101 N N . ALA B 1 496 ? -3.768 -89.814 -7.999 1.00 78.86 497 ALA B N 1
ATOM 8102 C CA . ALA B 1 496 ? -2.986 -88.603 -8.261 1.00 76.71 497 ALA B CA 1
ATOM 8103 C C . ALA B 1 496 ? -3.557 -87.384 -7.528 1.00 64.16 497 ALA B C 1
ATOM 8104 O O . ALA B 1 496 ? -4.785 -87.231 -7.421 1.00 55.45 497 ALA B O 1
ATOM 8106 N N . PRO B 1 497 ? -2.665 -86.512 -7.021 1.00 53.72 498 PRO B N 1
ATOM 8107 C CA . PRO B 1 497 ? -3.086 -85.262 -6.369 1.00 53.71 498 PRO B CA 1
ATOM 8108 C C . PRO B 1 497 ? -3.921 -84.411 -7.328 1.00 45.41 498 PRO B C 1
ATOM 8109 O O . PRO B 1 497 ? -3.580 -84.292 -8.508 1.00 47.49 498 PRO B O 1
ATOM 8113 N N . GLN B 1 498 ? -5.028 -83.870 -6.834 1.00 36.53 499 GLN B N 1
ATOM 8114 C CA . GLN B 1 498 ? -5.987 -83.212 -7.700 1.00 40.81 499 GLN B CA 1
ATOM 8115 C C . GLN B 1 498 ? -5.833 -81.696 -7.665 1.00 37.96 499 GLN B C 1
ATOM 8116 O O . GLN B 1 498 ? -5.524 -81.114 -6.639 1.00 35.16 499 GLN B O 1
ATOM 8122 N N . TRP B 1 499 ? -6.058 -81.081 -8.814 1.00 32.82 500 TRP B N 1
ATOM 8123 C CA . TRP B 1 499 ? -6.004 -79.646 -8.988 1.00 22.84 500 TRP B CA 1
ATOM 8124 C C . TRP B 1 499 ? -7.424 -79.111 -8.818 1.00 25.18 500 TRP B C 1
ATOM 8125 O O . TRP B 1 499 ? -8.281 -79.367 -9.654 1.00 27.62 500 TRP B O 1
ATOM 8136 N N . PRO B 1 500 ? -7.698 -78.389 -7.712 1.00 24.92 501 PRO B N 1
ATOM 8137 C CA . PRO B 1 500 ? -9.053 -77.864 -7.483 1.00 21.25 501 PRO B CA 1
ATOM 8138 C C . PRO B 1 500 ? -9.299 -76.595 -8.296 1.00 25.29 501 PRO B C 1
ATOM 8139 O O . PRO B 1 500 ? -8.346 -75.869 -8.562 1.00 25.01 501 PRO B O 1
ATOM 8143 N N . PRO B 1 501 ? -10.553 -76.331 -8.682 1.00 25.31 502 PRO B N 1
ATOM 8144 C CA . PRO B 1 501 ? -10.882 -75.052 -9.314 1.00 24.78 502 PRO B CA 1
ATOM 8145 C C . PRO B 1 501 ? -10.568 -73.841 -8.421 1.00 33.58 502 PRO B C 1
ATOM 8146 O O . PRO B 1 501 ? -10.577 -73.928 -7.186 1.00 23.44 502 PRO B O 1
ATOM 8150 N N . TYR B 1 502 ? -10.282 -72.715 -9.070 1.00 25.74 503 TYR B N 1
ATOM 8151 C CA . TYR B 1 502 ? -10.003 -71.453 -8.393 1.00 27.20 503 TYR B CA 1
ATOM 8152 C C . TYR B 1 502 ? -11.343 -70.772 -8.183 1.00 26.72 503 TYR B C 1
ATOM 8153 O O . TYR B 1 502 ? -12.157 -70.740 -9.097 1.00 23.35 503 TYR B O 1
ATOM 8162 N N . THR B 1 503 ? -11.582 -70.238 -6.981 1.00 21.79 504 THR B N 1
ATOM 8163 C CA . THR B 1 503 ? -12.817 -69.484 -6.720 1.00 30.89 504 THR B CA 1
ATOM 8164 C C . THR B 1 503 ? -12.453 -68.190 -5.994 1.00 25.14 504 THR B C 1
ATOM 8165 O O . THR B 1 503 ? -11.391 -68.109 -5.356 1.00 27.70 504 THR B O 1
ATOM 8169 N N . ALA B 1 504 ? -13.343 -67.201 -6.055 1.00 23.48 505 ALA B N 1
ATOM 8170 C CA . ALA B 1 504 ? -13.075 -65.887 -5.466 1.00 29.44 505 ALA B CA 1
ATOM 8171 C C . ALA B 1 504 ? -12.862 -65.935 -3.955 1.00 31.87 505 ALA B C 1
ATOM 8172 O O . ALA B 1 504 ? -12.081 -65.149 -3.407 1.00 31.74 505 ALA B O 1
ATOM 8174 N N . GLY B 1 505 ? -13.536 -66.865 -3.281 1.00 33.24 506 GLY B N 1
ATOM 8175 C CA . GLY B 1 505 ? -13.379 -66.995 -1.838 1.00 26.75 506 GLY B CA 1
ATOM 8176 C C . GLY B 1 505 ? -12.180 -67.822 -1.412 1.00 31.84 506 GLY B C 1
ATOM 8177 O O . GLY B 1 505 ? -11.269 -67.315 -0.770 1.00 28.44 506 GLY B O 1
ATOM 8178 N N . ALA B 1 506 ? -12.159 -69.102 -1.775 1.00 28.74 507 ALA B N 1
ATOM 8179 C CA . ALA B 1 506 ? -11.050 -69.957 -1.371 1.00 22.91 507 ALA B CA 1
ATOM 8180 C C . ALA B 1 506 ? -9.725 -69.684 -2.116 1.00 20.50 507 ALA B C 1
ATOM 8181 O O . ALA B 1 506 ? -8.655 -69.911 -1.561 1.00 24.79 507 ALA B O 1
ATOM 8183 N N . GLN B 1 507 ? -9.797 -69.193 -3.360 1.00 26.30 508 GLN B N 1
ATOM 8184 C CA . GLN B 1 507 ? -8.595 -68.773 -4.087 1.00 22.64 508 GLN B CA 1
ATOM 8185 C C . GLN B 1 507 ? -7.525 -69.866 -4.191 1.00 19.60 508 GLN B C 1
ATOM 8186 O O . GLN B 1 507 ? -6.336 -69.592 -4.046 1.00 20.60 508 GLN B O 1
ATOM 8192 N N . GLN B 1 508 ? -7.938 -71.102 -4.444 1.00 21.34 509 GLN B N 1
ATOM 8193 C CA . GLN B 1 508 ? -6.968 -72.200 -4.494 1.00 24.30 509 GLN B CA 1
ATOM 8194 C C . GLN B 1 508 ? -6.247 -72.289 -5.838 1.00 21.70 509 GLN B C 1
ATOM 8195 O O . GLN B 1 508 ? -6.864 -72.184 -6.877 1.00 16.85 509 GLN B O 1
ATOM 8201 N N . TYR B 1 509 ? -4.946 -72.519 -5.808 1.00 19.75 510 TYR B N 1
ATOM 8202 C CA . TYR B 1 509 ? -4.210 -72.708 -7.034 1.00 25.00 510 TYR B CA 1
ATOM 8203 C C . TYR B 1 509 ? -3.172 -73.758 -6.730 1.00 27.89 510 TYR B C 1
ATOM 8204 O O . TYR B 1 509 ? -2.937 -74.061 -5.559 1.00 21.76 510 TYR B O 1
ATOM 8213 N N . VAL B 1 510 ? -2.560 -74.338 -7.762 1.00 21.28 511 VAL B N 1
ATOM 8214 C CA . VAL B 1 510 ? -1.471 -75.282 -7.527 1.00 15.71 511 VAL B CA 1
ATOM 8215 C C . VAL B 1 510 ? -0.082 -74.791 -7.911 1.00 26.29 511 VAL B C 1
ATOM 8216 O O . VAL B 1 510 ? 0.087 -73.913 -8.767 1.00 23.52 511 VAL B O 1
ATOM 8220 N N A SER B 1 511 ? 0.919 -75.388 -7.274 0.50 21.19 512 SER B N 1
ATOM 8221 N N B SER B 1 511 ? 0.916 -75.379 -7.269 0.50 21.18 512 SER B N 1
ATOM 8222 C CA A SER B 1 511 ? 2.321 -75.153 -7.588 0.50 21.52 512 SER B CA 1
ATOM 8223 C CA B SER B 1 511 ? 2.301 -75.142 -7.613 0.50 21.51 512 SER B CA 1
ATOM 8224 C C A SER B 1 511 ? 2.808 -76.178 -8.627 0.50 28.56 512 SER B C 1
ATOM 8225 C C B SER B 1 511 ? 2.739 -76.175 -8.660 0.50 28.57 512 SER B C 1
ATOM 8226 O O A SER B 1 511 ? 2.722 -77.385 -8.402 0.50 20.65 512 SER B O 1
ATOM 8227 O O B SER B 1 511 ? 2.548 -77.379 -8.472 0.50 20.74 512 SER B O 1
ATOM 8232 N N . LEU B 1 512 ? 3.296 -75.700 -9.772 1.00 19.11 513 LEU B N 1
ATOM 8233 C CA . LEU B 1 512 ? 3.822 -76.594 -10.808 1.00 18.17 513 LEU B CA 1
ATOM 8234 C C . LEU B 1 512 ? 5.335 -76.610 -10.690 1.00 26.65 513 LEU B C 1
ATOM 8235 O O . LEU B 1 512 ? 5.990 -75.573 -10.844 1.00 22.88 513 LEU B O 1
ATOM 8240 N N . ASP B 1 513 ? 5.891 -77.788 -10.405 1.00 19.74 514 ASP B N 1
ATOM 8241 C CA . ASP B 1 513 ? 7.324 -77.922 -10.140 1.00 21.99 514 ASP B CA 1
ATOM 8242 C C . ASP B 1 513 ? 7.638 -79.430 -10.239 1.00 21.21 514 ASP B C 1
ATOM 8243 O O . ASP B 1 513 ? 6.746 -80.235 -10.534 1.00 22.29 514 ASP B O 1
ATOM 8248 N N . LEU B 1 514 ? 8.883 -79.813 -9.997 1.00 20.44 515 LEU B N 1
ATOM 8249 C CA . LEU B 1 514 ? 9.246 -81.240 -10.117 1.00 33.13 515 LEU B CA 1
ATOM 8250 C C . LEU B 1 514 ? 8.468 -82.131 -9.125 1.00 40.84 515 LEU B C 1
ATOM 8251 O O . LEU B 1 514 ? 8.026 -83.222 -9.479 1.00 41.98 515 LEU B O 1
ATOM 8256 N N . ARG B 1 515 ? 8.278 -81.641 -7.901 1.00 31.57 516 ARG B N 1
ATOM 8257 C CA . ARG B 1 515 ? 7.470 -82.328 -6.891 1.00 32.20 516 ARG B CA 1
ATOM 8258 C C . ARG B 1 515 ? 6.027 -82.396 -7.344 1.00 29.00 516 ARG B C 1
ATOM 8259 O O . ARG B 1 515 ? 5.636 -81.668 -8.240 1.00 32.81 516 ARG B O 1
ATOM 8267 N N . PRO B 1 516 ? 5.214 -83.264 -6.723 1.00 27.12 517 PRO B N 1
ATOM 8268 C CA . PRO B 1 516 ? 3.788 -83.321 -7.071 1.00 29.85 517 PRO B CA 1
ATOM 8269 C C . PRO B 1 516 ? 3.048 -82.025 -6.728 1.00 29.38 517 PRO B C 1
ATOM 8270 O O . PRO B 1 516 ? 3.555 -81.245 -5.921 1.00 30.86 517 PRO B O 1
ATOM 8274 N N . LEU B 1 517 ? 1.860 -81.831 -7.299 1.00 30.31 518 LEU B N 1
ATOM 8275 C CA . LEU B 1 517 ? 1.039 -80.636 -7.041 1.00 25.88 518 LEU B CA 1
ATOM 8276 C C . LEU B 1 517 ? 0.870 -80.379 -5.558 1.00 40.42 518 LEU B C 1
ATOM 8277 O O . LEU B 1 517 ? 0.582 -81.304 -4.813 1.00 32.45 518 LEU B O 1
ATOM 8282 N N . GLU B 1 518 ? 1.042 -79.124 -5.142 1.00 32.63 519 GLU B N 1
ATOM 8283 C CA . GLU B 1 518 ? 0.699 -78.695 -3.790 1.00 31.66 519 GLU B CA 1
ATOM 8284 C C . GLU B 1 518 ? -0.369 -77.604 -3.937 1.00 33.89 519 GLU B C 1
ATOM 8285 O O . GLU B 1 518 ? -0.216 -76.698 -4.757 1.00 30.81 519 GLU B O 1
ATOM 8291 N N . VAL B 1 519 ? -1.485 -77.736 -3.221 1.00 28.26 520 VAL B N 1
ATOM 8292 C CA . VAL B 1 519 ? -2.582 -76.759 -3.292 1.00 21.01 520 VAL B CA 1
ATOM 8293 C C . VAL B 1 519 ? -2.265 -75.604 -2.347 1.00 33.41 520 VAL B C 1
ATOM 8294 O O . VAL B 1 519 ? -1.829 -75.836 -1.228 1.00 29.93 520 VAL B O 1
ATOM 8298 N N . ARG B 1 520 ? -2.418 -74.366 -2.803 1.00 22.18 521 ARG B N 1
ATOM 8299 C CA . ARG B 1 520 ? -2.195 -73.203 -1.934 1.00 21.62 521 ARG B CA 1
ATOM 8300 C C . ARG B 1 520 ? -3.355 -72.236 -2.096 1.00 21.69 521 ARG B C 1
ATOM 8301 O O . ARG B 1 520 ? -4.200 -72.431 -2.965 1.00 25.63 521 ARG B O 1
ATOM 8309 N N . ARG B 1 521 ? -3.400 -71.195 -1.266 1.00 21.25 522 ARG B N 1
ATOM 8310 C CA . ARG B 1 521 ? -4.508 -70.243 -1.279 1.00 21.97 522 ARG B CA 1
ATOM 8311 C C . ARG B 1 521 ? -3.981 -68.826 -1.495 1.00 29.20 522 ARG B C 1
ATOM 8312 O O . ARG B 1 521 ? -3.028 -68.392 -0.835 1.00 21.75 522 ARG B O 1
ATOM 8320 N N . GLY B 1 522 ? -4.621 -68.104 -2.404 1.00 24.93 523 GLY B N 1
ATOM 8321 C CA . GLY B 1 522 ? -4.397 -66.680 -2.547 1.00 21.86 523 GLY B CA 1
ATOM 8322 C C . GLY B 1 522 ? -3.283 -66.365 -3.520 1.00 21.51 523 GLY B C 1
ATOM 8323 O O . GLY B 1 522 ? -2.140 -66.721 -3.275 1.00 23.21 523 GLY B O 1
ATOM 8324 N N . LEU B 1 523 ? -3.624 -65.709 -4.634 1.00 25.50 524 LEU B N 1
ATOM 8325 C CA . LEU B 1 523 ? -2.605 -65.232 -5.567 1.00 24.68 524 LEU B CA 1
ATOM 8326 C C . LEU B 1 523 ? -2.120 -63.856 -5.084 1.00 24.31 524 LEU B C 1
ATOM 8327 O O . LEU B 1 523 ? -2.670 -62.820 -5.499 1.00 23.09 524 LEU B O 1
ATOM 8332 N N . ARG B 1 524 ? -1.130 -63.853 -4.184 1.00 23.20 525 ARG B N 1
ATOM 8333 C CA . ARG B 1 524 ? -0.639 -62.617 -3.567 1.00 22.49 525 ARG B CA 1
ATOM 8334 C C . ARG B 1 524 ? -1.809 -61.730 -3.145 1.00 23.76 525 ARG B C 1
ATOM 8335 O O . ARG B 1 524 ? -1.914 -60.562 -3.556 1.00 20.81 525 ARG B O 1
ATOM 8343 N N . ALA B 1 525 ? -2.707 -62.321 -2.351 1.00 23.32 526 ALA B N 1
ATOM 8344 C CA . ALA B 1 525 ? -3.955 -61.679 -1.968 1.00 25.60 526 ALA B CA 1
ATOM 8345 C C . ALA B 1 525 ? -3.794 -60.307 -1.304 1.00 21.11 526 ALA B C 1
ATOM 8346 O O . ALA B 1 525 ? -4.533 -59.392 -1.633 1.00 21.12 526 ALA B O 1
ATOM 8348 N N . GLN B 1 526 ? -2.856 -60.161 -0.366 1.00 22.08 527 GLN B N 1
ATOM 8349 C CA . GLN B 1 526 ? -2.671 -58.871 0.305 1.00 20.83 527 GLN B CA 1
ATOM 8350 C C . GLN B 1 526 ? -2.185 -57.828 -0.691 1.00 21.64 527 GLN B C 1
ATOM 8351 O O . GLN B 1 526 ? -2.744 -56.742 -0.761 1.00 21.58 527 GLN B O 1
ATOM 8357 N N . ALA B 1 527 ? -1.153 -58.160 -1.472 1.00 20.01 528 ALA B N 1
ATOM 8358 C CA . ALA B 1 527 ? -0.669 -57.249 -2.507 1.00 21.50 528 ALA B CA 1
ATOM 8359 C C . ALA B 1 527 ? -1.743 -56.957 -3.552 1.00 15.72 528 ALA B C 1
ATOM 8360 O O . ALA B 1 527 ? -1.914 -55.815 -3.968 1.00 21.69 528 ALA B O 1
ATOM 8362 N N . CYS B 1 528 ? -2.453 -57.981 -4.010 1.00 18.76 529 CYS B N 1
ATOM 8363 C CA . CYS B 1 528 ? -3.411 -57.725 -5.079 1.00 15.73 529 CYS B CA 1
ATOM 8364 C C . CYS B 1 528 ? -4.645 -56.959 -4.586 1.00 23.37 529 CYS B C 1
ATOM 8365 O O . CYS B 1 528 ? -5.277 -56.265 -5.367 1.00 20.43 529 CYS B O 1
ATOM 8368 N N . ALA B 1 529 ? -4.938 -57.020 -3.279 1.00 17.31 530 ALA B N 1
ATOM 8369 C CA . ALA B 1 529 ? -6.000 -56.171 -2.735 1.00 16.81 530 ALA B CA 1
ATOM 8370 C C . ALA B 1 529 ? -5.576 -54.740 -2.952 1.00 14.75 530 ALA B C 1
ATOM 8371 O O . ALA B 1 529 ? -6.375 -53.897 -3.357 1.00 19.09 530 ALA B O 1
ATOM 8373 N N . PHE B 1 530 ? -4.296 -54.457 -2.701 1.00 13.78 531 PHE B N 1
ATOM 8374 C CA . PHE B 1 530 ? -3.788 -53.110 -2.952 1.00 13.82 531 PHE B CA 1
ATOM 8375 C C . PHE B 1 530 ? -3.965 -52.672 -4.437 1.00 22.27 531 PHE B C 1
ATOM 8376 O O . PHE B 1 530 ? -4.561 -51.617 -4.743 1.00 17.98 531 PHE B O 1
ATOM 8384 N N . TRP B 1 531 ? -3.475 -53.483 -5.365 1.00 17.83 532 TRP B N 1
ATOM 8385 C CA . TRP B 1 531 ? -3.522 -53.086 -6.805 1.00 14.40 532 TRP B CA 1
ATOM 8386 C C . TRP B 1 531 ? -4.915 -53.085 -7.396 1.00 18.95 532 TRP B C 1
ATOM 8387 O O . TRP B 1 531 ? -5.268 -52.203 -8.179 1.00 17.05 532 TRP B O 1
ATOM 8398 N N . ASN B 1 532 ? -5.704 -54.082 -7.022 1.00 17.58 533 ASN B N 1
ATOM 8399 C CA . ASN B 1 532 ? -7.030 -54.262 -7.608 1.00 20.90 533 ASN B CA 1
ATOM 8400 C C . ASN B 1 532 ? -8.182 -53.512 -6.939 1.00 28.50 533 ASN B C 1
ATOM 8401 O O . ASN B 1 532 ? -9.141 -53.123 -7.599 1.00 24.75 533 ASN B O 1
ATOM 8406 N N . ARG B 1 533 ? -8.106 -53.333 -5.623 1.00 22.62 534 ARG B N 1
ATOM 8407 C CA . ARG B 1 533 ? -9.227 -52.728 -4.900 1.00 26.14 534 ARG B CA 1
ATOM 8408 C C . ARG B 1 533 ? -8.950 -51.292 -4.488 1.00 24.22 534 ARG B C 1
ATOM 8409 O O . ARG B 1 533 ? -9.811 -50.436 -4.619 1.00 32.93 534 ARG B O 1
ATOM 8417 N N . PHE B 1 534 ? -7.763 -51.014 -3.959 1.00 29.22 535 PHE B N 1
ATOM 8418 C CA . PHE B 1 534 ? -7.524 -49.673 -3.412 1.00 23.14 535 PHE B CA 1
ATOM 8419 C C . PHE B 1 534 ? -6.921 -48.669 -4.369 1.00 28.34 535 PHE B C 1
ATOM 8420 O O . PHE B 1 534 ? -7.417 -47.550 -4.503 1.00 25.36 535 PHE B O 1
ATOM 8428 N N . LEU B 1 535 ? -5.818 -49.049 -5.004 1.00 23.07 536 LEU B N 1
ATOM 8429 C CA . LEU B 1 535 ? -5.115 -48.113 -5.875 1.00 28.66 536 LEU B CA 1
ATOM 8430 C C . LEU B 1 535 ? -6.006 -47.475 -6.957 1.00 23.86 536 LEU B C 1
ATOM 8431 O O . LEU B 1 535 ? -5.856 -46.287 -7.264 1.00 29.69 536 LEU B O 1
ATOM 8436 N N . PRO B 1 536 ? -6.969 -48.228 -7.501 1.00 22.72 537 PRO B N 1
ATOM 8437 C CA . PRO B 1 536 ? -7.804 -47.499 -8.471 1.00 34.02 537 PRO B CA 1
ATOM 8438 C C . PRO B 1 536 ? -8.627 -46.364 -7.830 1.00 41.40 537 PRO B C 1
ATOM 8439 O O . PRO B 1 536 ? -8.832 -45.333 -8.477 1.00 34.20 537 PRO B O 1
ATOM 8443 N N . LYS B 1 537 ? -9.077 -46.552 -6.588 1.00 35.37 538 LYS B N 1
ATOM 8444 C CA . LYS B 1 537 ? -9.871 -45.526 -5.900 1.00 36.45 538 LYS B CA 1
ATOM 8445 C C . LYS B 1 537 ? -8.994 -44.321 -5.663 1.00 34.34 538 LYS B C 1
ATOM 8446 O O . LYS B 1 537 ? -9.413 -43.175 -5.812 1.00 40.96 538 LYS B O 1
ATOM 8452 N N . LEU B 1 538 ? -7.750 -44.588 -5.303 1.00 43.26 539 LEU B N 1
ATOM 8453 C CA . LEU B 1 538 ? -6.807 -43.513 -5.071 1.00 47.58 539 LEU B CA 1
ATOM 8454 C C . LEU B 1 538 ? -6.588 -42.743 -6.363 1.00 43.49 539 LEU B C 1
ATOM 8455 O O . LEU B 1 538 ? -6.586 -41.514 -6.360 1.00 41.19 539 LEU B O 1
ATOM 8460 N N . LEU B 1 539 ? -6.378 -43.453 -7.463 1.00 44.63 540 LEU B N 1
ATOM 8461 C CA . LEU B 1 539 ? -6.122 -42.771 -8.741 1.00 37.96 540 LEU B CA 1
ATOM 8462 C C . LEU B 1 539 ? -7.298 -41.874 -9.189 1.00 48.52 540 LEU B C 1
ATOM 8463 O O . LEU B 1 539 ? -7.086 -40.800 -9.758 1.00 47.81 540 LEU B O 1
ATOM 8468 N N . SER B 1 540 ? -8.524 -42.303 -8.899 1.00 49.99 541 SER B N 1
ATOM 8469 C CA . SER B 1 540 ? -9.721 -41.511 -9.204 1.00 48.93 541 SER B CA 1
ATOM 8470 C C . SER B 1 540 ? -9.829 -40.199 -8.403 1.00 62.57 541 SER B C 1
ATOM 8471 O O . SER B 1 540 ? -10.387 -39.221 -8.887 1.00 74.23 541 SER B O 1
ATOM 8474 N N . ALA B 1 541 ? -9.301 -40.183 -7.181 1.00 64.00 542 ALA B N 1
ATOM 8475 C CA . ALA B 1 541 ? -9.311 -38.980 -6.346 1.00 60.02 542 ALA B CA 1
ATOM 8476 C C . ALA B 1 541 ? -7.921 -38.340 -6.236 1.00 72.88 542 ALA B C 1
ATOM 8477 O O . ALA B 1 541 ? -7.293 -37.990 -7.241 1.00 73.33 542 ALA B O 1
#

Foldseek 3Di:
DDPLQWFAAPQGIEGEDWDAFPLGIKTKFAFAAQFAQCAQQNQLAATHGDHRDPDYHYRYDHDAAEAADADDLPPPFCQRVLFGGPHHYDSRFWGKMKMFGPSFAPAAFAEEEEEEADLQGGGGCRRPLNPQTPLCSLQGHMYMYTHFHGFCRQFQDQPPDNSRNGRSRLSSVLSVLVSCLRGVVSRRHDQAQYEYEYEALSLLSQQLLCLFVVSVVSHQAYEREQAHVLFPQAEDENVLSNQLNVVLLVQLCPDCPPVSSSNRVSVDDSVSSNVCRVVSDPDQAWSHGRGHGYQRCHSHNGRSLVSLLPDQQARYFYEYEYEPQAQLVRCCVDQPQDDLPDLSQDWLVSLLSLLCRLVDDADPVLSVVLLVVLAPVVCRTGRLSSSSSSSCSNSCNRGLLNRLSSQASSQVNHYFYAYEYEQAAFPPDSGDPSSHRYGPNCSSLLSLVVSHPVDDGDPLSNVLSSLNSQLVSVCSVPSASDDPPPDPGRHTAYNPQRWHWYRYSDGTDIDHDSVPVVSCCNPPPSVVVRVD/DDPQQWFAFVQGIEGEDWDAFPLGIKTKQAFAAAFDQCAQQNQLAATHGDHRDYDYDYRYAHDAAEAADADDLPPPFPQRVLFGTPHHYDSRHWGKMKMAGVNFAPAAFAEEEEFEDDLQGGGDCRRPLNPQHVLCSLQGHMYMYTHFHGFCRQFQDQPPDNSNNGRSSLSSVLSVLVSCLRGVVSRRHDQAQYEYEYEALSLLSQLLLCLFVSSVVSHQAYEREQAHVLFPQAEDENVLSNQLSQVLLVVLQFPPPDTDDDPVRSSNSVSPDDSVSSNVCQVVSDPDQAWSHGRGHGYCRCHSHNGRSLVSLLPDAQASYFYEYEYEPQAQLVRCCVGQPQDDLPDLSLDWLVSLLSNLCRLVDDFDPVLSVVLLVVLADVVCRTGRLSSSSSSSCSNSCNGGLLNRLSSQASSQVNHYFYAYEYEQADWPPDSGDPSSHQYRPNCSSLLSLVVSDPVDDGDPLSSVLSSLNSQQVSCCSVPSGSDDVDPADGGHTAYNPQRWHWYRYSDGTDIDGDSVPVSSCCNPPPSVVVRVD